Protein AF-0000000086640012 (afdb_homodimer)

Nearest PDB structures (foldseek):
  3dr2-assembly1_B  TM=8.904E-01  e=5.928E-16  Xanthomonas campestris pv. campestris
  3e5z-assembly2_B  TM=8.783E-01  e=3.142E-16  Deinococcus radiodurans
  7ris-assembly1_A  TM=7.610E-01  e=3.118E-12  Rhodopseudomonas palustris CGA009
  7riz-assembly1_A  TM=7.123E-01  e=1.694E-11  Rhodopseudomonas palustris CGA009
  8snb-assembly1_4A  TM=2.714E-01  e=2.629E-06  Strongylocentrotus purpuratus

Sequence (792 aa):
MLIFLFLILPTFGQALFQNLPPAFDSASGKWAFYSYQDADVAVLEGTFNRSAFDAPCEAEVSDEGLARANVFLNQTDFVAYDERFFEIIGPKAHVKHIQHLAYQTHEAPCYNPNTKELHFTEWGPPGGQEGVHAWQYLLNTKTNNLRNITTSPPTINAHGCVFYRDDLYVVTDGGPNETGSLVKVDPVTLKKTVLLNNYYQQPFMGFNDLDIDPEGNFWLTDSKSGAGRDITPFTPPTNPTVYMVNGTTMRPKAVHVTTGNANGVAVRSIDGKTVVYLPDTGVSKFKPVSLKDPYGDRGLFAYDAKKGGTLANRRLLNNPISYFYDGIRVSRNGWVFVGAGDGVDVIDPETGLALGSIRVGGGDNLAVSVAFGEHELWIVGRGGVWHVSGIRDRPPMLIFLFLILPTFGQALFQNLPPAFDSASGKWAFYSYQDADVAVLEGTFNRSAFDAPCEAEVSDEGLARANVFLNQTDFVAYDERFFEIIGPKAHVKHIQHLAYQTHEAPCYNPNTKELHFTEWGPPGGQEGVHAWQYLLNTKTNNLRNITTSPPTINAHGCVFYRDDLYVVTDGGPNETGSLVKVDPVTLKKTVLLNNYYQQPFMGFNDLDIDPEGNFWLTDSKSGAGRDITPFTPPTNPTVYMVNGTTMRPKAVHVTTGNANGVAVRSIDGKTVVYLPDTGVSKFKPVSLKDPYGDRGLFAYDAKKGGTLANRRLLNNPISYFYDGIRVSRNGWVFVGAGDGVDVIDPETGLALGSIRVGGGDNLAVSVAFGEHELWIVGRGGVWHVSGIRDRPP

Radius of gyration: 30.28 Å; Cα contacts (8 Å, |Δi|>4): 2273; chains: 2; bounding box: 88×111×65 Å

InterPro domains:
  IPR011042 Six-bladed beta-propeller, TolB-like [G3DSA:2.120.10.30] (78-393)
  IPR013658 SMP-30/Gluconolactonase/LRE-like region [PF08450] (154-376)
  IPR052988 Oryzine biosynthesis lactonohydrolase [PTHR47064] (73-389)

Structure (mmCIF, N/CA/C/O backbone):
data_AF-0000000086640012-model_v1
#
loop_
_entity.id
_entity.type
_entity.pdbx_description
1 polymer 'SMP-30/Gluconolactonase/LRE-like region domain-containing protein'
#
loop_
_atom_site.group_PDB
_atom_site.id
_atom_site.type_symbol
_atom_site.label_atom_id
_atom_site.label_alt_id
_atom_site.label_comp_id
_atom_site.label_asym_id
_atom_site.label_entity_id
_atom_site.label_seq_id
_atom_site.pdbx_PDB_ins_code
_atom_site.Cartn_x
_atom_site.Cartn_y
_atom_site.Cartn_z
_atom_site.occupancy
_atom_site.B_iso_or_equiv
_atom_site.auth_seq_id
_atom_site.auth_comp_id
_atom_site.auth_asym_id
_atom_site.auth_atom_id
_atom_site.pdbx_PDB_model_num
ATOM 1 N N . MET A 1 1 ? -24.391 -71.688 -28.656 1 32.12 1 MET A N 1
ATOM 2 C CA . MET A 1 1 ? -23.875 -70.438 -29.109 1 32.12 1 MET A CA 1
ATOM 3 C C . MET A 1 1 ? -24.562 -69.25 -28.359 1 32.12 1 MET A C 1
ATOM 5 O O . MET A 1 1 ? -25.641 -68.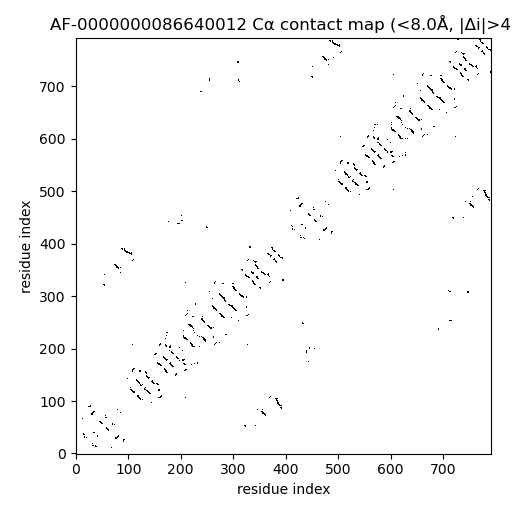812 -28.75 1 32.12 1 MET A O 1
ATOM 9 N N . LEU A 1 2 ? -24.469 -69.25 -27.016 1 37.25 2 LEU A N 1
ATOM 10 C CA . LEU A 1 2 ? -25.109 -68.312 -26.078 1 37.25 2 LEU A CA 1
ATOM 11 C C . LEU A 1 2 ? -24.562 -66.938 -26.25 1 37.25 2 LEU A C 1
ATOM 13 O O . LEU A 1 2 ? -23.375 -66.688 -26.031 1 37.25 2 LEU A O 1
ATOM 17 N N . ILE A 1 3 ? -25.203 -66.062 -27.109 1 38.22 3 ILE A N 1
ATOM 18 C CA . ILE A 1 3 ? -24.906 -64.688 -27.359 1 38.22 3 ILE A CA 1
ATOM 19 C C . ILE A 1 3 ? -25.062 -63.875 -26.062 1 38.22 3 ILE A C 1
ATOM 21 O O . ILE A 1 3 ? -26.156 -63.781 -25.5 1 38.22 3 ILE A O 1
ATOM 25 N N . PHE A 1 4 ? -24.031 -63.781 -25.234 1 34.56 4 PHE A N 1
ATOM 26 C CA . PHE A 1 4 ? -24.016 -62.844 -24.109 1 34.56 4 PHE A CA 1
ATOM 27 C C . PHE A 1 4 ? -24.25 -61.406 -24.578 1 34.56 4 PHE A C 1
ATOM 29 O O . PHE A 1 4 ? -23.453 -60.875 -25.359 1 34.56 4 PHE A O 1
ATOM 36 N N . LEU A 1 5 ? -25.5 -60.938 -24.609 1 33.34 5 LEU A N 1
ATOM 37 C CA . LEU A 1 5 ? -25.859 -59.531 -24.812 1 33.34 5 LEU A CA 1
ATOM 38 C C . LEU A 1 5 ? -25.172 -58.656 -23.781 1 33.34 5 LEU A C 1
ATOM 40 O O . LEU A 1 5 ? -25.406 -58.781 -22.578 1 33.34 5 LEU A O 1
ATOM 44 N N . PHE A 1 6 ? -23.953 -58.156 -24.094 1 31.84 6 PHE A N 1
ATOM 45 C CA . PHE A 1 6 ? -23.359 -57.062 -23.312 1 31.84 6 PHE A CA 1
ATOM 46 C C . PHE A 1 6 ? -24.344 -55.906 -23.172 1 31.84 6 PHE A C 1
ATOM 48 O O . PHE A 1 6 ? -24.75 -55.281 -24.156 1 31.84 6 PHE A O 1
ATOM 55 N N . LEU A 1 7 ? -25.25 -56.031 -22.219 1 31.41 7 LEU A N 1
ATOM 56 C CA . LEU A 1 7 ? -26.031 -54.844 -21.859 1 31.41 7 LEU A CA 1
ATOM 57 C C . LEU A 1 7 ? -25.125 -53.625 -21.672 1 31.41 7 LEU A C 1
ATOM 59 O O . LEU A 1 7 ? -24.219 -53.656 -20.828 1 31.41 7 LEU A O 1
ATOM 63 N N . ILE A 1 8 ? -24.891 -52.906 -22.734 1 33 8 ILE A N 1
ATOM 64 C CA . ILE A 1 8 ? -24.344 -51.562 -22.531 1 33 8 ILE A CA 1
ATOM 65 C C . ILE A 1 8 ? -25.094 -50.844 -21.406 1 33 8 ILE A C 1
ATOM 67 O O . ILE A 1 8 ? -26.281 -50.562 -21.531 1 33 8 ILE A O 1
ATOM 71 N N . LEU A 1 9 ? -24.859 -51.219 -20.141 1 34.34 9 LEU A N 1
ATOM 72 C CA . LEU A 1 9 ? -25.359 -50.375 -19.078 1 34.34 9 LEU A CA 1
ATOM 73 C C . LEU A 1 9 ? -25.234 -48.906 -19.453 1 34.34 9 LEU A C 1
ATOM 75 O O . LEU A 1 9 ? -24.188 -48.469 -19.938 1 34.34 9 LEU A O 1
ATOM 79 N N . PRO A 1 10 ? -26.359 -48.25 -19.688 1 37.59 10 PRO A N 1
ATOM 80 C CA . PRO A 1 10 ? -26.172 -46.812 -19.859 1 37.59 10 PRO A CA 1
ATOM 81 C C . PRO A 1 10 ? -25.172 -46.219 -18.859 1 37.59 10 PRO A C 1
ATOM 83 O O . PRO A 1 10 ? -25.141 -46.625 -17.703 1 37.59 10 PRO A O 1
ATOM 86 N N . THR A 1 11 ? -23.984 -45.906 -19.234 1 35.59 11 THR A N 1
ATOM 87 C CA . THR A 1 11 ? -23.062 -45.188 -18.359 1 35.59 11 THR A CA 1
ATOM 88 C C . THR A 1 11 ? -23.781 -44.125 -17.547 1 35.59 11 THR A C 1
ATOM 90 O O . THR A 1 11 ? -24.188 -43.094 -18.109 1 35.59 11 THR A O 1
ATOM 93 N N . PHE A 1 12 ? -24.656 -44.344 -16.641 1 38.41 12 PHE A N 1
ATOM 94 C CA . PHE A 1 12 ? -25.234 -43.469 -15.633 1 38.41 12 PHE A CA 1
ATOM 95 C C . PHE A 1 12 ? -24.25 -42.406 -15.219 1 38.41 12 PHE A C 1
ATOM 97 O O . PHE A 1 12 ? -24.531 -41.594 -14.328 1 38.41 12 PHE A O 1
ATOM 104 N N . GLY A 1 13 ? -22.938 -42.594 -15.203 1 43.5 13 GLY A N 1
ATOM 105 C CA . GLY A 1 13 ? -21.922 -41.719 -14.648 1 43.5 13 GLY A CA 1
ATOM 106 C C . GLY A 1 13 ? -21.938 -40.312 -15.25 1 43.5 13 GLY A C 1
ATOM 107 O O . GLY A 1 13 ? -21.078 -39.5 -14.945 1 43.5 13 GLY A O 1
ATOM 108 N N . GLN A 1 14 ? -22.578 -40.094 -16.375 1 50.75 14 GLN A N 1
ATOM 109 C CA . GLN A 1 14 ? -22.438 -39 -17.281 1 50.75 14 GLN A CA 1
ATOM 110 C C . GLN A 1 14 ? -23.141 -37.75 -16.75 1 50.75 14 GLN A C 1
ATOM 112 O O . GLN A 1 14 ? -23.047 -36.656 -17.344 1 50.75 14 GLN A O 1
ATOM 117 N N . ALA A 1 15 ? -23.766 -37.781 -15.531 1 65.75 15 ALA A N 1
ATOM 118 C CA . ALA A 1 15 ? -24.781 -36.75 -15.281 1 65.75 15 ALA A CA 1
ATOM 119 C C . ALA A 1 15 ? -24.156 -35.469 -14.734 1 65.75 15 ALA A C 1
ATOM 121 O O . ALA A 1 15 ? -24.797 -34.438 -14.727 1 65.75 15 ALA A O 1
ATOM 122 N N . LEU A 1 16 ? -22.938 -35.438 -14.43 1 86.44 16 LEU A N 1
ATOM 123 C CA . LEU A 1 16 ? -22.438 -34.188 -13.859 1 86.44 16 LEU A CA 1
ATOM 124 C C . LEU A 1 16 ? -21.562 -33.469 -14.867 1 86.44 16 LEU A C 1
ATOM 126 O O . LEU A 1 16 ? -21.047 -32.375 -14.57 1 86.44 16 LEU A O 1
ATOM 130 N N . PHE A 1 17 ? -21.438 -34.125 -16.047 1 93.25 17 PHE A N 1
ATOM 131 C CA . PHE A 1 17 ? -20.547 -33.5 -17.016 1 93.25 17 PHE A CA 1
ATOM 132 C C . PHE A 1 17 ? -21.25 -33.312 -18.359 1 93.25 17 PHE A C 1
ATOM 134 O O . PHE A 1 17 ? -21.984 -34.219 -18.812 1 93.25 17 PHE A O 1
ATOM 141 N N . GLN A 1 18 ? -20.984 -32.219 -18.922 1 92.94 18 GLN A N 1
ATOM 142 C CA . GLN A 1 18 ? -21.453 -31.984 -20.281 1 92.94 18 GLN A CA 1
ATOM 143 C C . GLN A 1 18 ? -20.547 -32.656 -21.312 1 92.94 18 GLN A C 1
ATOM 145 O O . GLN A 1 18 ? -19.406 -33 -21 1 92.94 18 GLN A O 1
ATOM 150 N N . ASN A 1 19 ? -21.156 -32.875 -22.484 1 93.12 19 ASN A N 1
ATOM 151 C CA . ASN A 1 19 ? -20.344 -33.438 -23.562 1 93.12 19 ASN A CA 1
ATOM 152 C C . ASN A 1 19 ? -19.234 -32.469 -23.969 1 93.12 19 ASN A C 1
ATOM 154 O O . ASN A 1 19 ? -19.438 -31.25 -23.984 1 93.12 19 ASN A O 1
ATOM 158 N N . LEU A 1 20 ? -18.109 -33.094 -24.281 1 95.69 20 LEU A N 1
ATOM 159 C CA . LEU A 1 20 ? -17.031 -32.281 -24.812 1 95.69 20 LEU A CA 1
ATOM 160 C C . LEU A 1 20 ? -17.297 -31.875 -26.25 1 95.69 20 LEU A C 1
ATOM 162 O O . LEU A 1 20 ? -18.016 -32.562 -26.969 1 95.69 20 LEU A O 1
ATOM 166 N N . PRO A 1 21 ? -16.734 -30.75 -26.672 1 95.19 21 PRO A N 1
ATOM 167 C CA . PRO A 1 21 ? -16.812 -30.469 -28.109 1 95.19 21 PRO A CA 1
ATOM 168 C C . PRO A 1 21 ? -16.172 -31.547 -28.969 1 95.19 21 PRO A C 1
ATOM 170 O O . PRO A 1 21 ? -15.219 -32.219 -28.531 1 95.19 21 PRO A O 1
ATOM 173 N N . PRO A 1 22 ? -16.641 -31.703 -30.188 1 94.38 22 PRO A N 1
ATOM 174 C CA . PRO A 1 22 ? -16.172 -32.812 -31.047 1 94.38 22 PRO A CA 1
ATOM 175 C C . PRO A 1 22 ? -14.656 -32.812 -31.219 1 94.38 22 PRO A C 1
ATOM 177 O O . PRO A 1 22 ? -14.047 -33.875 -31.266 1 94.38 22 PRO A O 1
ATOM 180 N N . ALA A 1 23 ? -14.039 -31.672 -31.297 1 93 23 ALA A N 1
ATOM 181 C CA . ALA A 1 23 ? -12.602 -31.562 -31.5 1 93 23 ALA A CA 1
ATOM 182 C C . ALA A 1 23 ? -11.828 -32.219 -30.359 1 93 23 ALA A C 1
ATOM 184 O O . ALA A 1 23 ? -10.625 -32.438 -30.469 1 93 23 ALA A O 1
ATOM 185 N N . PHE A 1 24 ? -12.484 -32.5 -29.297 1 94.88 24 PHE A N 1
ATOM 186 C CA . PHE A 1 24 ? -11.828 -33.031 -28.109 1 94.88 24 PHE A CA 1
ATOM 187 C C . PHE A 1 24 ? -12.078 -34.531 -27.953 1 94.88 24 PHE A C 1
ATOM 189 O O . PHE A 1 24 ? -11.734 -35.125 -26.938 1 94.88 24 PHE A O 1
ATOM 196 N N . ASP A 1 25 ? -12.703 -35.125 -28.938 1 89.19 25 ASP A N 1
ATOM 197 C CA . ASP A 1 25 ? -12.938 -36.594 -28.922 1 89.19 25 ASP A CA 1
ATOM 198 C C . ASP A 1 25 ? -11.617 -37.344 -28.859 1 89.19 25 ASP A C 1
ATOM 200 O O . ASP A 1 25 ? -11.531 -38.406 -28.219 1 89.19 25 ASP A O 1
ATOM 204 N N . SER A 1 26 ? -10.602 -36.844 -29.469 1 90.19 26 SER A N 1
ATOM 205 C CA . SER A 1 26 ? -9.289 -37.469 -29.484 1 90.19 26 SER A CA 1
ATOM 206 C C . SER A 1 26 ? -8.266 -36.625 -28.734 1 90.19 26 SER A C 1
ATOM 208 O O . SER A 1 26 ? -7.09 -36.594 -29.125 1 90.19 26 SER A O 1
ATOM 210 N N . ALA A 1 27 ? -8.789 -35.938 -27.766 1 89.44 27 ALA A N 1
ATOM 211 C CA . ALA A 1 27 ? -7.898 -35.062 -27.031 1 89.44 27 ALA A CA 1
ATOM 212 C C . ALA A 1 27 ? -6.77 -35.844 -26.359 1 89.44 27 ALA A C 1
ATOM 214 O O . ALA A 1 27 ? -6.961 -36.969 -25.953 1 89.44 27 ALA A O 1
ATOM 215 N N . SER A 1 28 ? -5.562 -35.188 -26.281 1 88.69 28 SER A N 1
ATOM 216 C CA . SER A 1 28 ? -4.375 -35.781 -25.688 1 88.69 28 SER A CA 1
ATOM 217 C C . SER A 1 28 ? -4.516 -35.906 -24.172 1 88.69 28 SER A C 1
ATOM 219 O O . SER A 1 28 ? -4.016 -36.875 -23.578 1 88.69 28 SER A O 1
ATOM 221 N N . GLY A 1 29 ? -5.172 -34.969 -23.562 1 92.94 29 GLY A N 1
ATOM 222 C CA . GLY A 1 29 ? -5.402 -35 -22.125 1 92.94 29 GLY A CA 1
ATOM 223 C C . GLY A 1 29 ? -6.797 -35.469 -21.75 1 92.94 29 GLY A C 1
ATOM 224 O O . GLY A 1 29 ? -7.672 -35.594 -22.625 1 92.94 29 GLY A O 1
ATOM 225 N N . LYS A 1 30 ? -6.977 -35.812 -20.469 1 95.31 30 LYS A N 1
ATOM 226 C CA . LYS A 1 30 ? -8.289 -36.188 -19.938 1 95.31 30 LYS A CA 1
ATOM 227 C C . LYS A 1 30 ? -9.07 -34.938 -19.5 1 95.31 30 LYS A C 1
ATOM 229 O O . LYS A 1 30 ? -8.586 -34.156 -18.688 1 95.31 30 LYS A O 1
ATOM 234 N N . TRP A 1 31 ? -10.273 -34.781 -20.047 1 97.12 31 TRP A N 1
ATOM 235 C CA . TRP A 1 31 ? -11.039 -33.562 -19.859 1 97.12 31 TRP A CA 1
ATOM 236 C C . TRP A 1 31 ? -12.352 -33.844 -19.141 1 97.12 31 TRP A C 1
ATOM 238 O O . TRP A 1 31 ? -12.945 -34.906 -19.297 1 97.12 31 TRP A O 1
ATOM 248 N N . ALA A 1 32 ? -12.789 -32.938 -18.344 1 96.44 32 ALA A N 1
ATOM 249 C CA . ALA A 1 32 ? -14.164 -32.875 -17.859 1 96.44 32 ALA A CA 1
ATOM 250 C C . ALA A 1 32 ? -14.773 -31.5 -18.156 1 96.44 32 ALA A C 1
ATOM 252 O O . ALA A 1 32 ? -14.094 -30.469 -18.047 1 96.44 32 ALA A O 1
ATOM 253 N N . PHE A 1 33 ? -15.961 -31.469 -18.641 1 97.44 33 PHE A N 1
ATOM 254 C CA . PHE A 1 33 ? -16.734 -30.234 -18.75 1 97.44 33 PHE A CA 1
ATOM 255 C C . PHE A 1 33 ? -17.766 -30.141 -17.625 1 97.44 33 PHE A C 1
ATOM 257 O O . PHE A 1 33 ? -18.859 -30.719 -17.719 1 97.44 33 PHE A O 1
ATOM 264 N N . TYR A 1 34 ? -17.375 -29.438 -16.547 1 96.5 34 TYR A N 1
ATOM 265 C CA . TYR A 1 34 ? -18.125 -29.297 -15.305 1 96.5 34 TYR A CA 1
ATOM 266 C C . TYR A 1 34 ? -18.844 -27.953 -15.258 1 96.5 34 TYR A C 1
ATOM 268 O O . TYR A 1 34 ? -18.359 -27 -14.656 1 96.5 34 TYR A O 1
ATOM 276 N N . SER A 1 35 ? -20.047 -27.891 -15.82 1 94.38 35 SER A N 1
ATOM 277 C CA . SER A 1 35 ? -20.766 -26.641 -16.031 1 94.38 35 SER A CA 1
ATOM 278 C C . SER A 1 35 ? -22.094 -26.625 -15.273 1 94.38 35 SER A C 1
ATOM 280 O O . SER A 1 35 ? -22.797 -27.641 -15.219 1 94.38 35 SER A O 1
ATOM 282 N N . TYR A 1 36 ? -22.406 -25.5 -14.734 1 93.44 36 TYR A N 1
ATOM 283 C CA . TYR A 1 36 ? -23.656 -25.312 -14.008 1 93.44 36 TYR A CA 1
ATOM 284 C C . TYR A 1 36 ? -24.844 -25.266 -14.969 1 93.44 36 TYR A C 1
ATOM 286 O O . TYR A 1 36 ? -26 -25.219 -14.531 1 93.44 36 TYR A O 1
ATOM 294 N N . GLN A 1 37 ? -24.609 -25.266 -16.234 1 91.06 37 GLN A N 1
ATOM 295 C CA . GLN A 1 37 ? -25.688 -25.453 -17.188 1 91.06 37 GLN A CA 1
ATOM 296 C C . GLN A 1 37 ? -26.359 -26.797 -17 1 91.06 37 GLN A C 1
ATOM 298 O O . GLN A 1 37 ? -27.516 -26.984 -17.406 1 91.06 37 GLN A O 1
ATOM 303 N N . ASP A 1 38 ? -25.594 -27.688 -16.516 1 89.81 38 ASP A N 1
ATOM 304 C CA . ASP A 1 38 ? -26.172 -28.969 -16.125 1 89.81 38 ASP A CA 1
ATOM 305 C C . ASP A 1 38 ? -26.922 -28.859 -14.812 1 89.81 38 ASP A C 1
ATOM 307 O O . ASP A 1 38 ? -26.344 -28.531 -13.781 1 89.81 38 ASP A O 1
ATOM 311 N N . ALA A 1 39 ? -28.125 -29.203 -14.812 1 90.75 39 ALA A N 1
ATOM 312 C CA . ALA A 1 39 ? -28.984 -29.062 -13.633 1 90.75 39 ALA A CA 1
ATOM 313 C C . ALA A 1 39 ? -28.469 -29.891 -12.477 1 90.75 39 ALA A C 1
ATOM 315 O O . ALA A 1 39 ? -28.609 -29.516 -11.312 1 90.75 39 ALA A O 1
ATOM 316 N N . ASP A 1 40 ? -27.828 -31.016 -12.812 1 90.5 40 ASP A N 1
ATOM 317 C CA . ASP A 1 40 ? -27.312 -31.891 -11.766 1 90.5 40 ASP A CA 1
ATOM 318 C C . ASP A 1 40 ? -26.125 -31.266 -11.055 1 90.5 40 ASP A C 1
ATOM 320 O O . ASP A 1 40 ? -25.75 -31.703 -9.969 1 90.5 40 ASP A O 1
ATOM 324 N N . VAL A 1 41 ? -25.438 -30.391 -11.758 1 92.19 41 VAL A N 1
ATOM 325 C CA . VAL A 1 41 ? -24.359 -29.641 -11.117 1 92.19 41 VAL A CA 1
ATOM 326 C C . VAL A 1 41 ? -24.953 -28.547 -10.227 1 92.19 41 VAL A C 1
ATOM 328 O O . VAL A 1 41 ? -24.453 -28.281 -9.133 1 92.19 41 VAL A O 1
ATOM 331 N N . ALA A 1 42 ? -26.078 -27.969 -10.625 1 93.12 42 ALA A N 1
ATOM 332 C CA . ALA A 1 42 ? -26.719 -26.859 -9.906 1 93.12 42 ALA A CA 1
ATOM 333 C C . ALA A 1 42 ? -27.422 -27.359 -8.641 1 93.12 42 ALA A C 1
ATOM 335 O O . ALA A 1 42 ? -27.516 -26.641 -7.652 1 93.12 42 ALA A O 1
ATOM 336 N N . VAL A 1 43 ? -27.969 -28.516 -8.695 1 94.75 43 VAL A N 1
ATOM 337 C CA . VAL A 1 43 ? -28.688 -29.094 -7.555 1 94.75 43 VAL A CA 1
ATOM 338 C C . VAL A 1 43 ? -28.141 -30.484 -7.246 1 94.75 43 VAL A C 1
ATOM 340 O O . VAL A 1 43 ? -28.391 -31.438 -7.984 1 94.75 43 VAL A O 1
ATOM 343 N N . LEU A 1 44 ? -27.5 -30.609 -6.125 1 93.75 44 LEU A N 1
ATOM 344 C CA . LEU A 1 44 ? -26.906 -31.875 -5.703 1 93.75 44 LEU A CA 1
ATOM 345 C C . LEU A 1 44 ? -27.891 -32.688 -4.855 1 93.75 44 LEU A C 1
ATOM 347 O O . LEU A 1 44 ? -28.625 -32.094 -4.051 1 93.75 44 LEU A O 1
ATOM 351 N N . GLU A 1 45 ? -27.828 -33.875 -5.02 1 93.62 45 GLU A N 1
ATOM 352 C CA . GLU A 1 45 ? -28.656 -34.781 -4.215 1 93.62 45 GLU A CA 1
ATOM 353 C C . GLU A 1 45 ? -27.922 -35.219 -2.959 1 93.62 45 GLU A C 1
ATOM 355 O O . GLU A 1 45 ? -26.688 -35.312 -2.957 1 93.62 45 GLU A O 1
ATOM 360 N N . GLY A 1 46 ? -28.703 -35.469 -1.911 1 96.25 46 GLY A N 1
ATOM 361 C CA . GLY A 1 46 ? -28.125 -36.031 -0.685 1 96.25 46 GLY A CA 1
ATOM 362 C C . GLY A 1 46 ? -27.391 -34.969 0.138 1 96.25 46 GLY A C 1
ATOM 363 O O . GLY A 1 46 ? -27.688 -33.781 0.047 1 96.25 46 GLY A O 1
ATOM 364 N N . THR A 1 47 ? -26.547 -35.5 1.071 1 97.5 47 THR A N 1
ATOM 365 C CA . THR A 1 47 ? -25.75 -34.594 1.896 1 97.5 47 THR A CA 1
ATOM 366 C C . THR A 1 47 ? -24.391 -34.344 1.265 1 97.5 47 THR A C 1
ATOM 368 O O . THR A 1 47 ? -23.859 -35.219 0.571 1 97.5 47 THR A O 1
ATOM 371 N N . PHE A 1 48 ? -23.891 -33.25 1.417 1 97.19 48 PHE A N 1
ATOM 372 C CA . PHE A 1 48 ? -22.562 -32.875 0.926 1 97.19 48 PHE A CA 1
ATOM 373 C C . PHE A 1 48 ? -21.922 -31.844 1.827 1 97.19 48 PHE A C 1
ATOM 375 O O . PHE A 1 48 ? -22.609 -31.109 2.527 1 97.19 48 PHE A O 1
ATOM 382 N N . ASN A 1 49 ? -20.547 -31.875 1.854 1 97.44 49 ASN A N 1
ATOM 383 C CA . ASN A 1 49 ? -19.734 -30.922 2.584 1 97.44 49 ASN A CA 1
ATOM 384 C C . ASN A 1 49 ? -18.328 -30.812 1.979 1 97.44 49 ASN A C 1
ATOM 386 O O . ASN A 1 49 ? -17.812 -31.781 1.434 1 97.44 49 ASN A O 1
ATOM 390 N N . ARG A 1 50 ? -17.828 -29.562 1.959 1 95.12 50 ARG A N 1
ATOM 391 C CA . ARG A 1 50 ? -16.484 -29.297 1.464 1 95.12 50 ARG A CA 1
ATOM 392 C C . ARG A 1 50 ? -15.906 -28.047 2.092 1 95.12 50 ARG A C 1
ATOM 394 O O . ARG A 1 50 ? -16.609 -27.047 2.268 1 95.12 50 ARG A O 1
ATOM 401 N N . SER A 1 51 ? -14.656 -28.141 2.406 1 93.69 51 SER A N 1
ATOM 402 C CA . SER A 1 51 ? -13.961 -26.938 2.855 1 93.69 51 SER A CA 1
ATOM 403 C C . SER A 1 51 ? -13.617 -26.016 1.684 1 93.69 51 SER A C 1
ATOM 405 O O . SER A 1 51 ? -13.461 -26.484 0.553 1 93.69 51 SER A O 1
ATOM 407 N N . ALA A 1 52 ? -13.43 -24.719 1.988 1 93.88 52 ALA A N 1
ATOM 408 C CA . ALA A 1 52 ? -13.031 -23.75 0.962 1 93.88 52 ALA A CA 1
ATOM 409 C C . ALA A 1 52 ? -11.648 -24.078 0.412 1 93.88 52 ALA A C 1
ATOM 411 O O . ALA A 1 52 ? -11.273 -23.609 -0.66 1 93.88 52 ALA A O 1
ATOM 412 N N . PHE A 1 53 ? -10.93 -24.906 1.122 1 93.94 53 PHE A N 1
ATOM 413 C CA . PHE A 1 53 ? -9.547 -25.188 0.746 1 93.94 53 PHE A CA 1
ATOM 414 C C . PHE A 1 53 ? -9.461 -26.453 -0.103 1 93.94 53 PHE A C 1
ATOM 416 O O . PHE A 1 53 ? -8.453 -26.688 -0.773 1 93.94 53 PHE A O 1
ATOM 423 N N . ASP A 1 54 ? -10.508 -27.188 -0.039 1 93.25 54 ASP A N 1
ATOM 424 C CA . ASP A 1 54 ? -10.492 -28.469 -0.734 1 93.25 54 ASP A CA 1
ATOM 425 C C . ASP A 1 54 ? -10.984 -28.312 -2.172 1 93.25 54 ASP A C 1
ATOM 427 O O . ASP A 1 54 ? -11.914 -27.547 -2.439 1 93.25 54 ASP A O 1
ATOM 431 N N . ALA A 1 55 ? -10.367 -29.141 -3.02 1 93.62 55 ALA A N 1
ATOM 432 C CA . ALA A 1 55 ? -10.875 -29.203 -4.387 1 93.62 55 ALA A CA 1
ATOM 433 C C . ALA A 1 55 ? -12.281 -29.797 -4.426 1 93.62 55 ALA A C 1
ATOM 435 O O . ALA A 1 55 ? -12.664 -30.562 -3.537 1 93.62 55 ALA A O 1
ATOM 436 N N . PRO A 1 56 ? -13.039 -29.5 -5.504 1 91.56 56 PRO A N 1
ATOM 437 C CA . PRO A 1 56 ? -14.398 -30.047 -5.605 1 91.56 56 PRO A CA 1
ATOM 438 C C . PRO A 1 56 ? -14.422 -31.562 -5.539 1 91.56 56 PRO A C 1
ATOM 440 O O . PRO A 1 56 ? -15.32 -32.156 -4.926 1 91.56 56 PRO A O 1
ATOM 443 N N . CYS A 1 57 ? -13.477 -32.156 -6.07 1 92.81 57 CYS A N 1
ATOM 444 C CA . CYS A 1 57 ? -13.477 -33.625 -6.129 1 92.81 57 CYS A CA 1
ATOM 445 C C . CYS A 1 57 ? -13.258 -34.219 -4.746 1 92.81 57 CYS A C 1
ATOM 447 O O . CYS A 1 57 ? -13.445 -35.406 -4.547 1 92.81 57 CYS A O 1
ATOM 449 N N . GLU A 1 58 ? -12.859 -33.406 -3.811 1 93.81 58 GLU A N 1
ATOM 450 C CA . GLU A 1 58 ? -12.578 -33.875 -2.463 1 93.81 58 GLU A CA 1
ATOM 451 C C . GLU A 1 58 ? -13.797 -33.75 -1.56 1 93.81 58 GLU A C 1
ATOM 453 O O . GLU A 1 58 ? -13.742 -34.062 -0.372 1 93.81 58 GLU A O 1
ATOM 458 N N . ALA A 1 59 ? -14.914 -33.375 -2.07 1 95.25 59 ALA A N 1
ATOM 459 C CA . ALA A 1 59 ? -16.125 -33.188 -1.283 1 95.25 59 ALA A CA 1
ATOM 460 C C . ALA A 1 59 ? -16.625 -34.5 -0.696 1 95.25 59 ALA A C 1
ATOM 462 O O . ALA A 1 59 ? -16.547 -35.562 -1.353 1 95.25 59 ALA A O 1
ATOM 463 N N . GLU A 1 60 ? -17.078 -34.375 0.563 1 97.12 60 GLU A N 1
ATOM 464 C CA . GLU A 1 60 ? -17.844 -35.469 1.139 1 97.12 60 GLU A CA 1
ATOM 465 C C . GLU A 1 60 ? -19.281 -35.469 0.631 1 97.12 60 GLU A C 1
ATOM 467 O O . GLU A 1 60 ? -20 -34.469 0.777 1 97.12 60 GLU A O 1
ATOM 472 N N . VAL A 1 61 ? -19.609 -36.625 0.065 1 96.69 61 VAL A N 1
ATOM 473 C CA . VAL A 1 61 ? -20.938 -36.688 -0.54 1 96.69 61 VAL A CA 1
ATOM 474 C C . VAL A 1 61 ? -21.609 -38 -0.233 1 96.69 61 VAL A C 1
ATOM 476 O O . VAL A 1 61 ? -20.938 -39.031 -0.123 1 96.69 61 VAL A O 1
ATOM 479 N N . SER A 1 62 ? -22.984 -38.031 -0.105 1 97.56 62 SER A N 1
ATOM 480 C CA . SER A 1 62 ? -23.719 -39.25 0.158 1 97.56 62 SER A CA 1
ATOM 481 C C . SER A 1 62 ? -24.234 -39.875 -1.135 1 97.56 62 SER A C 1
ATOM 483 O O . SER A 1 62 ? -24.5 -41.062 -1.188 1 97.56 62 SER A O 1
ATOM 485 N N . ASP A 1 63 ? -24.422 -39.062 -2.107 1 95.81 63 ASP A N 1
ATOM 486 C CA . ASP A 1 63 ? -24.922 -39.531 -3.387 1 95.81 63 ASP A CA 1
ATOM 487 C C . ASP A 1 63 ? -23.859 -40.312 -4.137 1 95.81 63 ASP A C 1
ATOM 489 O O . ASP A 1 63 ? -22.766 -39.812 -4.418 1 95.81 63 ASP A O 1
ATOM 493 N N . GLU A 1 64 ? -24.109 -41.531 -4.598 1 95.44 64 GLU A N 1
ATOM 494 C CA . GLU A 1 64 ? -23.141 -42.406 -5.215 1 95.44 64 GLU A CA 1
ATOM 495 C C . GLU A 1 64 ? -22.719 -41.938 -6.598 1 95.44 64 GLU A C 1
ATOM 497 O O . GLU A 1 64 ? -21.578 -42.094 -7.012 1 95.44 64 GLU A O 1
ATOM 502 N N . GLY A 1 65 ? -23.656 -41.438 -7.289 1 93.88 65 GLY A N 1
ATOM 503 C CA . GLY A 1 65 ? -23.328 -40.875 -8.586 1 93.88 65 GLY A CA 1
ATOM 504 C C . GLY A 1 65 ? -22.344 -39.719 -8.5 1 93.88 65 GLY A C 1
ATOM 505 O O . GLY A 1 65 ? -21.391 -39.656 -9.273 1 93.88 65 GLY A O 1
ATOM 506 N N . LEU A 1 66 ? -22.609 -38.844 -7.559 1 94.62 66 LEU A N 1
ATOM 507 C CA . LEU A 1 66 ? -21.703 -37.719 -7.332 1 94.62 66 LEU A CA 1
ATOM 508 C C . LEU A 1 66 ? -20.328 -38.188 -6.875 1 94.62 66 LEU A C 1
ATOM 510 O O . LEU A 1 66 ? -19.312 -37.656 -7.305 1 94.62 66 LEU A O 1
ATOM 514 N N . ALA A 1 67 ? -20.297 -39.156 -6.082 1 96.19 67 ALA A N 1
ATOM 515 C CA . ALA A 1 67 ? -19.031 -39.719 -5.621 1 96.19 67 ALA A CA 1
ATOM 516 C C . ALA A 1 67 ? -18.219 -40.25 -6.793 1 96.19 67 ALA A C 1
ATOM 518 O O . ALA A 1 67 ? -17 -40 -6.863 1 96.19 67 ALA A O 1
ATOM 519 N N . ARG A 1 68 ? -18.844 -41 -7.656 1 95.38 68 ARG A N 1
ATOM 520 C CA . ARG A 1 68 ? -18.172 -41.531 -8.836 1 95.38 68 ARG A CA 1
ATOM 521 C C . ARG A 1 68 ? -17.672 -40.406 -9.742 1 95.38 68 ARG A C 1
ATOM 523 O O . ARG A 1 68 ? -16.578 -40.469 -10.289 1 95.38 68 ARG A O 1
ATOM 530 N N . ALA A 1 69 ? -18.484 -39.406 -9.883 1 94.75 69 ALA A N 1
ATOM 531 C CA . ALA A 1 69 ? -18.094 -38.25 -10.688 1 94.75 69 ALA A CA 1
ATOM 532 C C . ALA A 1 69 ? -16.859 -37.562 -10.109 1 94.75 69 ALA A C 1
ATOM 534 O O . ALA A 1 69 ? -15.984 -37.125 -10.852 1 94.75 69 ALA A O 1
ATOM 535 N N . ASN A 1 70 ? -16.828 -37.438 -8.836 1 95.06 70 ASN A N 1
ATOM 536 C CA . ASN A 1 70 ? -15.68 -36.844 -8.18 1 95.06 70 ASN A CA 1
ATOM 537 C C . ASN A 1 70 ? -14.398 -37.656 -8.391 1 95.06 70 ASN A C 1
ATOM 539 O O . ASN A 1 70 ? -13.32 -37.062 -8.539 1 95.06 70 ASN A O 1
ATOM 543 N N . VAL A 1 71 ? -14.539 -38.938 -8.398 1 94.44 71 VAL A N 1
ATOM 544 C CA . VAL A 1 71 ? -13.398 -39.781 -8.703 1 94.44 71 VAL A CA 1
ATOM 545 C C . VAL A 1 71 ? -12.891 -39.5 -10.109 1 94.44 71 VAL A C 1
ATOM 547 O O . VAL A 1 71 ? -11.68 -39.375 -10.328 1 94.44 71 VAL A O 1
ATOM 550 N N . PHE A 1 72 ? -13.828 -39.438 -11.016 1 94.12 72 PHE A N 1
ATOM 551 C CA . PHE A 1 72 ? -13.453 -39.125 -12.383 1 94.12 72 PHE A CA 1
ATOM 552 C C . PHE A 1 72 ? -12.773 -37.75 -12.453 1 94.12 72 PHE A C 1
ATOM 554 O O . PHE A 1 72 ? -11.734 -37.625 -13.094 1 94.12 72 PHE A O 1
ATOM 561 N N . LEU A 1 73 ? -13.336 -36.75 -11.789 1 93.94 73 LEU A N 1
ATOM 562 C CA . LEU A 1 73 ? -12.766 -35.406 -11.758 1 93.94 73 LEU A CA 1
ATOM 563 C C . LEU A 1 73 ? -11.32 -35.438 -11.273 1 93.94 73 LEU A C 1
ATOM 565 O O . LEU A 1 73 ? -10.469 -34.719 -11.812 1 93.94 73 LEU A O 1
ATOM 569 N N . ASN A 1 74 ? -11.062 -36.188 -10.336 1 93.5 74 ASN A N 1
ATOM 570 C CA . ASN A 1 74 ? -9.734 -36.25 -9.734 1 93.5 74 ASN A CA 1
ATOM 571 C C . ASN A 1 74 ? -8.727 -36.875 -10.695 1 93.5 74 ASN A C 1
ATOM 573 O O . ASN A 1 74 ? -7.523 -36.844 -10.453 1 93.5 74 ASN A O 1
ATOM 577 N N . GLN A 1 75 ? -9.195 -37.469 -11.75 1 93.38 75 GLN A N 1
ATOM 578 C CA . GLN A 1 75 ? -8.312 -38.125 -12.711 1 93.38 75 GLN A CA 1
ATOM 579 C C . GLN A 1 75 ? -8.102 -37.25 -13.945 1 93.38 75 GLN A C 1
ATOM 581 O O . GLN A 1 75 ? -7.328 -37.625 -14.836 1 93.38 75 GLN A O 1
ATOM 586 N N . THR A 1 76 ? -8.773 -36.188 -14 1 95.31 76 THR A N 1
ATOM 587 C CA . THR A 1 76 ? -8.711 -35.312 -15.188 1 95.31 76 THR A CA 1
ATOM 588 C C . THR A 1 76 ? -7.438 -34.5 -15.18 1 95.31 76 THR A C 1
ATOM 590 O O . THR A 1 76 ? -6.848 -34.25 -14.125 1 95.31 76 THR A O 1
ATOM 593 N N . ASP A 1 77 ? -7.004 -34.062 -16.375 1 97 77 ASP A N 1
ATOM 594 C CA . ASP A 1 77 ? -5.938 -33.062 -16.562 1 97 77 ASP A CA 1
ATOM 595 C C . ASP A 1 77 ? -6.496 -31.656 -16.641 1 97 77 ASP A C 1
ATOM 597 O O . ASP A 1 77 ? -5.824 -30.688 -16.266 1 97 77 ASP A O 1
ATOM 601 N N . PHE A 1 78 ? -7.672 -31.625 -17.219 1 97.75 78 PHE A N 1
ATOM 602 C CA . PHE A 1 78 ? -8.312 -30.328 -17.453 1 97.75 78 PHE A CA 1
ATOM 603 C C . PHE A 1 78 ? -9.773 -30.359 -17.047 1 97.75 78 PHE A C 1
ATOM 605 O O . PHE A 1 78 ? -10.5 -31.312 -17.359 1 97.75 78 PHE A O 1
ATOM 612 N N . VAL A 1 79 ? -10.203 -29.391 -16.312 1 97.19 79 VAL A N 1
ATOM 613 C CA . VAL A 1 79 ? -11.609 -29.203 -15.961 1 97.19 79 VAL A CA 1
ATOM 614 C C . VAL A 1 79 ? -12.109 -27.875 -16.531 1 97.19 79 VAL A C 1
ATOM 616 O O . VAL A 1 79 ? -11.656 -26.812 -16.125 1 97.19 79 VAL A O 1
ATOM 619 N N . ALA A 1 80 ? -13.047 -27.938 -17.469 1 98.06 80 ALA A N 1
ATOM 620 C CA . ALA A 1 80 ? -13.664 -26.75 -18.031 1 98.06 80 ALA A CA 1
ATOM 621 C C . ALA A 1 80 ? -14.922 -26.359 -17.25 1 98.06 80 ALA A C 1
ATOM 623 O O . ALA A 1 80 ? -15.789 -27.219 -17.016 1 98.06 80 ALA A O 1
ATOM 624 N N . TYR A 1 81 ? -15.016 -25.125 -16.844 1 97.69 81 TYR A N 1
ATOM 625 C CA . TYR A 1 81 ? -16.219 -24.594 -16.234 1 97.69 81 TYR A CA 1
ATOM 626 C C . TYR A 1 81 ? -17.031 -23.75 -17.219 1 97.69 81 TYR A C 1
ATOM 628 O O . TYR A 1 81 ? -18.219 -23.5 -17.016 1 97.69 81 TYR A O 1
ATOM 636 N N . ASP A 1 82 ? -16.375 -23.297 -18.203 1 97.06 82 ASP A N 1
ATOM 637 C CA . ASP A 1 82 ? -16.891 -22.469 -19.281 1 97.06 82 ASP A CA 1
ATOM 638 C C . ASP A 1 82 ? -16.375 -22.953 -20.641 1 97.06 82 ASP A C 1
ATOM 640 O O . ASP A 1 82 ? -15.219 -23.375 -20.766 1 97.06 82 ASP A O 1
ATOM 644 N N . GLU A 1 83 ? -17.141 -22.828 -21.719 1 96.12 83 GLU A N 1
ATOM 645 C CA . GLU A 1 83 ? -16.781 -23.344 -23.031 1 96.12 83 GLU A CA 1
ATOM 646 C C . GLU A 1 83 ? -15.547 -22.609 -23.578 1 96.12 83 GLU A C 1
ATOM 648 O O . GLU A 1 83 ? -14.789 -23.188 -24.359 1 96.12 83 GLU A O 1
ATOM 653 N N . ARG A 1 84 ? -15.375 -21.5 -23.234 1 96.94 84 ARG A N 1
ATOM 654 C CA . ARG A 1 84 ? -14.25 -20.703 -23.734 1 96.94 84 ARG A CA 1
ATOM 655 C C . ARG A 1 84 ? -12.922 -21.344 -23.344 1 96.94 84 ARG A C 1
ATOM 657 O O . ARG A 1 84 ? -11.906 -21.125 -24 1 96.94 84 ARG A O 1
ATOM 664 N N . PHE A 1 85 ? -12.883 -22.047 -22.266 1 98.12 85 PHE A N 1
ATOM 665 C CA . PHE A 1 85 ? -11.672 -22.719 -21.797 1 98.12 85 PHE A CA 1
ATOM 666 C C . PHE A 1 85 ? -11.133 -23.656 -22.875 1 98.12 85 PHE A C 1
ATOM 668 O O . PHE A 1 85 ? -9.914 -23.797 -23.016 1 98.12 85 PHE A O 1
ATOM 675 N N . PHE A 1 86 ? -11.992 -24.266 -23.672 1 97.5 86 PHE A N 1
ATOM 676 C CA . PHE A 1 86 ? -11.594 -25.188 -24.719 1 97.5 86 PHE A CA 1
ATOM 677 C C . PHE A 1 86 ? -10.766 -24.469 -25.781 1 97.5 86 PHE A C 1
ATOM 679 O O . PHE A 1 86 ? -9.805 -25.031 -26.312 1 97.5 86 PHE A O 1
ATOM 686 N N . GLU A 1 87 ? -11.07 -23.281 -26.047 1 95.31 87 GLU A N 1
ATOM 687 C CA . GLU A 1 87 ? -10.375 -22.516 -27.078 1 95.31 87 GLU A CA 1
ATOM 688 C C . GLU A 1 87 ? -9.023 -22.016 -26.578 1 95.31 87 GLU A C 1
ATOM 690 O O . GLU A 1 87 ? -8.078 -21.859 -27.359 1 95.31 87 GLU A O 1
ATOM 695 N N . ILE A 1 88 ? -8.891 -21.75 -25.312 1 97.12 88 ILE A N 1
ATOM 696 C CA . ILE A 1 88 ? -7.672 -21.219 -24.703 1 97.12 88 ILE A CA 1
ATOM 697 C C . ILE A 1 88 ? -6.617 -22.328 -24.625 1 97.12 88 ILE A C 1
ATOM 699 O O . ILE A 1 88 ? -5.445 -22.094 -24.938 1 97.12 88 ILE A O 1
ATOM 703 N N . ILE A 1 89 ? -7.004 -23.5 -24.25 1 97.5 89 ILE A N 1
ATOM 704 C CA . ILE A 1 89 ? -6.078 -24.594 -24.016 1 97.5 89 ILE A CA 1
ATOM 705 C C . ILE A 1 89 ? -5.906 -25.422 -25.281 1 97.5 89 ILE A C 1
ATOM 707 O O . ILE A 1 89 ? -4.785 -25.625 -25.75 1 97.5 89 ILE A O 1
ATOM 711 N N . GLY A 1 90 ? -7.035 -25.859 -25.906 1 96.31 90 GLY A N 1
ATOM 712 C CA . GLY A 1 90 ? -6.996 -26.641 -27.125 1 96.31 90 GLY A CA 1
ATOM 713 C C . GLY A 1 90 ? -6.863 -28.125 -26.891 1 96.31 90 GLY A C 1
ATOM 714 O O . GLY A 1 90 ? -6.402 -28.547 -25.828 1 96.31 90 GLY A O 1
ATOM 715 N N . PRO A 1 91 ? -7.289 -28.984 -27.859 1 96.06 91 PRO A N 1
ATOM 716 C CA . PRO A 1 91 ? -7.367 -30.438 -27.688 1 96.06 91 PRO A CA 1
ATOM 717 C C . PRO A 1 91 ? -5.996 -31.109 -27.703 1 96.06 91 PRO A C 1
ATOM 719 O O . PRO A 1 91 ? -5.875 -32.281 -27.312 1 96.06 91 PRO A O 1
ATOM 722 N N . LYS A 1 92 ? -4.984 -30.438 -28.125 1 96.06 92 LYS A N 1
ATOM 723 C CA . LYS A 1 92 ? -3.658 -31.031 -28.234 1 96.06 92 LYS A CA 1
ATOM 724 C C . LYS A 1 92 ? -2.904 -30.938 -26.906 1 96.06 92 LYS A C 1
ATOM 726 O O . LYS A 1 92 ? -1.824 -31.516 -26.766 1 96.06 92 LYS A O 1
ATOM 731 N N . ALA A 1 93 ? -3.439 -30.188 -26.016 1 97.19 93 ALA A N 1
ATOM 732 C CA . ALA A 1 93 ? -2.746 -29.938 -24.75 1 97.19 93 ALA A CA 1
ATOM 733 C C . ALA A 1 93 ? -2.598 -31.219 -23.938 1 97.19 93 ALA A C 1
ATOM 735 O O . ALA A 1 93 ? -3.51 -32.031 -23.906 1 97.19 93 ALA A O 1
ATOM 736 N N . HIS A 1 94 ? -1.484 -31.344 -23.312 1 95.62 94 HIS A N 1
ATOM 737 C CA . HIS A 1 94 ? -1.144 -32.5 -22.484 1 95.62 94 HIS A CA 1
ATOM 738 C C . HIS A 1 94 ? -0.357 -32.062 -21.25 1 95.62 94 HIS A C 1
ATOM 740 O O . HIS A 1 94 ? 0.559 -31.234 -21.344 1 95.62 94 HIS A O 1
ATOM 746 N N . VAL A 1 95 ? -0.772 -32.625 -20.078 1 97.56 95 VAL A N 1
ATOM 747 C CA . VAL A 1 95 ? -0.063 -32.344 -18.828 1 97.56 95 VAL A CA 1
ATOM 748 C C . VAL A 1 95 ? 0.854 -33.531 -18.484 1 97.56 95 VAL A C 1
ATOM 750 O O . VAL A 1 95 ? 0.41 -34.656 -18.438 1 97.56 95 VAL A O 1
ATOM 753 N N . LYS A 1 96 ? 2.068 -33.25 -18.25 1 97.06 96 LYS A N 1
ATOM 754 C CA . LYS A 1 96 ? 3.016 -34.25 -17.812 1 97.06 96 LYS A CA 1
ATOM 755 C C . LYS A 1 96 ? 3.77 -33.812 -16.562 1 97.06 96 LYS A C 1
ATOM 757 O O . LYS A 1 96 ? 4.305 -32.719 -16.516 1 97.06 96 LYS A O 1
ATOM 762 N N . HIS A 1 97 ? 3.74 -34.625 -15.531 1 96.75 97 HIS A N 1
ATOM 763 C CA . HIS A 1 97 ? 4.609 -34.438 -14.375 1 96.75 97 HIS A CA 1
ATOM 764 C C . HIS A 1 97 ? 6.043 -34.875 -14.688 1 96.75 97 HIS A C 1
ATOM 766 O O . HIS A 1 97 ? 6.359 -36.062 -14.68 1 96.75 97 HIS A O 1
ATOM 772 N N . ILE A 1 98 ? 6.973 -33.938 -14.867 1 97.38 98 ILE A N 1
ATOM 773 C CA . ILE A 1 98 ? 8.227 -34.281 -15.523 1 97.38 98 ILE A CA 1
ATOM 774 C C . ILE A 1 98 ? 9.359 -34.312 -14.5 1 97.38 98 ILE A C 1
ATOM 776 O O . ILE A 1 98 ? 10.391 -34.969 -14.727 1 97.38 98 ILE A O 1
ATOM 780 N N . GLN A 1 99 ? 9.273 -33.562 -13.492 1 97.06 99 GLN A N 1
ATOM 781 C CA . GLN A 1 99 ? 10.211 -33.656 -12.367 1 97.06 99 GLN A CA 1
ATOM 782 C C . GLN A 1 99 ? 9.477 -33.969 -11.07 1 97.06 99 GLN A C 1
ATOM 784 O O . GLN A 1 99 ? 8.641 -33.188 -10.617 1 97.06 99 GLN A O 1
ATOM 789 N N . HIS A 1 100 ? 9.75 -35.125 -10.469 1 95.25 100 HIS A N 1
ATOM 790 C CA . HIS A 1 100 ? 9.242 -35.5 -9.156 1 95.25 100 HIS A CA 1
ATOM 791 C C . HIS A 1 100 ? 10.25 -35.188 -8.055 1 95.25 100 HIS A C 1
ATOM 793 O O . HIS A 1 100 ? 11.281 -35.844 -7.938 1 95.25 100 HIS A O 1
ATOM 799 N N . LEU A 1 101 ? 9.961 -34.125 -7.285 1 92.94 101 LEU A N 1
ATOM 800 C CA . LEU A 1 101 ? 10.875 -33.625 -6.254 1 92.94 101 LEU A CA 1
ATOM 801 C C . LEU A 1 101 ? 10.234 -33.75 -4.871 1 92.94 101 LEU A C 1
ATOM 803 O O . LEU A 1 101 ? 9.078 -34.156 -4.746 1 92.94 101 LEU A O 1
ATOM 807 N N . ALA A 1 102 ? 11.07 -33.5 -3.805 1 82.25 102 ALA A N 1
ATOM 808 C CA . ALA A 1 102 ? 10.562 -33.5 -2.436 1 82.25 102 ALA A CA 1
ATOM 809 C C . ALA A 1 102 ? 9.328 -32.625 -2.303 1 82.25 102 ALA A C 1
ATOM 811 O O . ALA A 1 102 ? 9.242 -31.562 -2.943 1 82.25 102 ALA A O 1
ATOM 812 N N . TYR A 1 103 ? 8.43 -33.094 -1.519 1 76.94 103 TYR A N 1
ATOM 813 C CA . TYR A 1 103 ? 7.168 -32.375 -1.355 1 76.94 103 TYR A CA 1
ATOM 814 C C . TYR A 1 103 ? 7.367 -31.109 -0.544 1 76.94 103 TYR A C 1
ATOM 816 O O . TYR A 1 103 ? 6.805 -30.969 0.542 1 76.94 103 TYR A O 1
ATOM 824 N N . GLN A 1 104 ? 8.211 -30.359 -1.07 1 85 104 GLN A N 1
ATOM 825 C CA . GLN A 1 104 ? 8.43 -28.984 -0.639 1 85 104 GLN A CA 1
ATOM 826 C C . GLN A 1 104 ? 7.934 -28 -1.687 1 85 104 GLN A C 1
ATOM 828 O O . GLN A 1 104 ? 7.707 -28.359 -2.84 1 85 104 GLN A O 1
ATOM 833 N N . THR A 1 105 ? 7.727 -26.797 -1.182 1 91.56 105 THR A N 1
ATOM 834 C CA . THR A 1 105 ? 7.219 -25.797 -2.109 1 91.56 105 THR A CA 1
ATOM 835 C C . THR A 1 105 ? 8.328 -25.312 -3.037 1 91.56 105 THR A C 1
ATOM 837 O O . THR A 1 105 ? 9.445 -25.047 -2.592 1 91.56 105 THR A O 1
ATOM 840 N N . HIS A 1 106 ? 8.023 -25.344 -4.289 1 96.19 106 HIS A N 1
ATOM 841 C CA . HIS A 1 106 ? 8.906 -24.734 -5.285 1 96.19 106 HIS A CA 1
ATOM 842 C C . HIS A 1 106 ? 8.32 -23.438 -5.836 1 96.19 106 HIS A C 1
ATOM 844 O O . HIS A 1 106 ? 7.102 -23.328 -5.992 1 96.19 106 HIS A O 1
ATOM 850 N N . GLU A 1 107 ? 9.188 -22.453 -6.105 1 97.19 107 GLU A N 1
ATOM 851 C CA . GLU A 1 107 ? 8.805 -21.094 -6.477 1 97.19 107 GLU A CA 1
ATOM 852 C C . GLU A 1 107 ? 9.688 -20.562 -7.609 1 97.19 107 GLU A C 1
ATOM 854 O O . GLU A 1 107 ? 10.617 -21.234 -8.047 1 97.19 107 GLU A O 1
ATOM 859 N N . ALA A 1 108 ? 9.391 -19.422 -8.156 1 98.31 108 ALA A N 1
ATOM 860 C CA . ALA A 1 108 ? 10.203 -18.547 -9.008 1 98.31 108 ALA A CA 1
ATOM 861 C C . ALA A 1 108 ? 10.469 -19.203 -10.359 1 98.31 108 ALA A C 1
ATOM 863 O O . ALA A 1 108 ? 11.609 -19.25 -10.828 1 98.31 108 ALA A O 1
ATOM 864 N N . PRO A 1 109 ? 9.477 -19.766 -10.938 1 98.56 109 PRO A N 1
ATOM 865 C CA . PRO A 1 109 ? 9.727 -20.25 -12.289 1 98.56 109 PRO A CA 1
ATOM 866 C C . PRO A 1 109 ? 9.961 -19.125 -13.297 1 98.56 109 PRO A C 1
ATOM 868 O O . PRO A 1 109 ? 9.227 -18.125 -13.289 1 98.56 109 PRO A O 1
ATOM 871 N N . CYS A 1 110 ? 11.008 -19.266 -14.133 1 97.31 110 CYS A N 1
ATOM 872 C CA . CYS A 1 110 ? 11.312 -18.438 -15.297 1 97.31 110 CYS A CA 1
ATOM 873 C C . CYS A 1 110 ? 11.781 -19.297 -16.469 1 97.31 110 CYS A C 1
ATOM 875 O O . CYS A 1 110 ? 12.766 -20.031 -16.359 1 97.31 110 CYS A O 1
ATOM 877 N N . TYR A 1 111 ? 11.031 -19.156 -17.484 1 97.75 111 TYR A N 1
ATOM 878 C CA . TYR A 1 111 ? 11.438 -19.875 -18.688 1 97.75 111 TYR A CA 1
ATOM 879 C C . TYR A 1 111 ? 12.25 -18.969 -19.609 1 97.75 111 TYR A C 1
ATOM 881 O O . TYR A 1 111 ? 11.828 -17.859 -19.938 1 97.75 111 TYR A O 1
ATOM 889 N N . ASN A 1 112 ? 13.398 -19.375 -19.938 1 97.62 112 ASN A N 1
ATOM 890 C CA . ASN A 1 112 ? 14.258 -18.719 -20.922 1 97.62 112 ASN A CA 1
ATOM 891 C C . ASN A 1 112 ? 14.117 -19.359 -22.297 1 97.62 112 ASN A C 1
ATOM 893 O O . ASN A 1 112 ? 14.633 -20.438 -22.547 1 97.62 112 ASN A O 1
ATOM 897 N N . PRO A 1 113 ? 13.477 -18.672 -23.172 1 95.31 113 PRO A N 1
ATOM 898 C CA . PRO A 1 113 ? 13.227 -19.266 -24.484 1 95.31 113 PRO A CA 1
ATOM 899 C C . PRO A 1 113 ? 14.492 -19.406 -25.328 1 95.31 113 PRO A C 1
ATOM 901 O O . PRO A 1 113 ? 14.539 -20.203 -26.266 1 95.31 113 PRO A O 1
ATOM 904 N N . ASN A 1 114 ? 15.492 -18.625 -25.031 1 95.94 114 ASN A N 1
ATOM 905 C CA . ASN A 1 114 ? 16.734 -18.672 -25.797 1 95.94 114 ASN A CA 1
ATOM 906 C C . ASN A 1 114 ? 17.516 -19.953 -25.516 1 95.94 114 ASN A C 1
ATOM 908 O O . ASN A 1 114 ? 18.047 -20.578 -26.438 1 95.94 114 ASN A O 1
ATOM 912 N N . THR A 1 115 ? 17.5 -20.312 -24.25 1 95.44 115 THR A N 1
ATOM 913 C CA . THR A 1 115 ? 18.297 -21.484 -23.891 1 95.44 115 THR A CA 1
ATOM 914 C C . THR A 1 115 ? 17.391 -22.703 -23.688 1 95.44 115 THR A C 1
ATOM 916 O O . THR A 1 115 ? 17.891 -23.812 -23.516 1 95.44 115 THR A O 1
ATOM 919 N N . LYS A 1 116 ? 16.141 -22.5 -23.672 1 96.69 116 LYS A N 1
ATOM 920 C CA . LYS A 1 116 ? 15.148 -23.531 -23.391 1 96.69 116 LYS A CA 1
ATOM 921 C C . LYS A 1 116 ? 15.367 -24.141 -22.016 1 96.69 116 LYS A C 1
ATOM 923 O O . LYS A 1 116 ? 15.422 -25.359 -21.859 1 96.69 116 LYS A O 1
ATOM 928 N N . GLU A 1 117 ? 15.492 -23.281 -21.109 1 98 117 GLU A N 1
ATOM 929 C CA . GLU A 1 117 ? 15.711 -23.688 -19.719 1 98 117 GLU A CA 1
ATOM 930 C C . GLU A 1 117 ? 14.688 -23.062 -18.797 1 98 117 GLU A C 1
ATOM 932 O O . GLU A 1 117 ? 14.242 -21.938 -19.016 1 98 117 GLU A O 1
ATOM 937 N N . LEU A 1 118 ? 14.328 -23.812 -17.797 1 98.56 118 LEU A N 1
ATOM 938 C CA . LEU A 1 118 ? 13.43 -23.344 -16.75 1 98.56 118 LEU A CA 1
ATOM 939 C C . LEU A 1 118 ? 14.18 -23.172 -15.43 1 98.56 118 LEU A C 1
ATOM 941 O O . LEU A 1 118 ? 14.75 -24.125 -14.898 1 98.56 118 LEU A O 1
ATOM 945 N N . HIS A 1 119 ? 14.211 -21.922 -14.984 1 98.5 119 HIS A N 1
ATOM 946 C CA . HIS A 1 119 ? 14.703 -21.578 -13.656 1 98.5 119 HIS A CA 1
ATOM 947 C C . HIS A 1 119 ? 13.609 -21.75 -12.609 1 98.5 119 HIS A C 1
ATOM 949 O O . HIS A 1 119 ? 12.453 -21.391 -12.844 1 98.5 119 HIS A O 1
ATOM 955 N N . PHE A 1 120 ? 13.883 -22.359 -11.453 1 98.31 120 PHE A N 1
ATOM 956 C CA . PHE A 1 120 ? 12.992 -22.344 -10.305 1 98.31 120 PHE A CA 1
ATOM 957 C C . PHE A 1 120 ? 13.75 -22.672 -9.023 1 98.31 120 PHE A C 1
ATOM 959 O O . PHE A 1 120 ? 14.977 -22.828 -9.047 1 98.31 120 PHE A O 1
ATOM 966 N N . THR A 1 121 ? 13.039 -22.594 -7.867 1 96.81 121 THR A N 1
ATOM 967 C CA . THR A 1 121 ? 13.75 -22.75 -6.605 1 96.81 121 THR A CA 1
ATOM 968 C C . THR A 1 121 ? 12.961 -23.625 -5.641 1 96.81 121 THR A C 1
ATOM 970 O O . THR A 1 121 ? 11.75 -23.828 -5.816 1 96.81 121 THR A O 1
ATOM 973 N N . GLU A 1 122 ? 13.68 -24.281 -4.73 1 94.62 122 GLU A N 1
ATOM 974 C CA . GLU A 1 122 ? 13.094 -24.844 -3.521 1 94.62 122 GLU A CA 1
ATOM 975 C C . GLU A 1 122 ? 12.969 -23.797 -2.422 1 94.62 122 GLU A C 1
ATOM 977 O O . GLU A 1 122 ? 13.875 -22.984 -2.234 1 94.62 122 GLU A O 1
ATOM 982 N N . TRP A 1 123 ? 11.852 -23.844 -1.697 1 91.75 123 TRP A N 1
ATOM 983 C CA . TRP A 1 123 ? 11.609 -22.734 -0.794 1 91.75 123 TRP A CA 1
ATOM 984 C C . TRP A 1 123 ? 11.492 -23.203 0.649 1 91.75 123 TRP A C 1
ATOM 986 O O . TRP A 1 123 ? 10.695 -24.094 0.955 1 91.75 123 TRP A O 1
ATOM 996 N N . GLY A 1 124 ? 12.359 -22.672 1.51 1 84.44 124 GLY A N 1
ATOM 997 C CA . GLY A 1 124 ? 12.203 -22.766 2.953 1 84.44 124 GLY A CA 1
ATOM 998 C C . GLY A 1 124 ? 12.625 -24.109 3.516 1 84.44 124 GLY A C 1
ATOM 999 O O . GLY A 1 124 ? 13.195 -24.922 2.801 1 84.44 124 GLY A O 1
ATOM 1000 N N . PRO A 1 125 ? 12.438 -24.203 4.867 1 83.81 125 PRO A N 1
ATOM 1001 C CA . PRO A 1 125 ? 12.711 -25.484 5.531 1 83.81 125 PRO A CA 1
ATOM 1002 C C . PRO A 1 125 ? 11.719 -26.578 5.148 1 83.81 125 PRO A C 1
ATOM 1004 O O . PRO A 1 125 ? 10.57 -26.281 4.805 1 83.81 125 PRO A O 1
ATOM 1007 N N . PRO A 1 126 ? 12.172 -27.734 5.219 1 81.12 126 PRO A N 1
ATOM 1008 C CA . PRO A 1 126 ? 13.461 -28.234 5.691 1 81.12 126 PRO A CA 1
ATOM 1009 C C . PRO A 1 126 ? 14.523 -28.281 4.594 1 81.12 126 PRO A C 1
ATOM 1011 O O . PRO A 1 126 ? 15.641 -28.734 4.824 1 81.12 126 PRO A O 1
ATOM 1014 N N . GLY A 1 127 ? 14.141 -27.781 3.465 1 82.44 127 GLY A N 1
ATOM 1015 C CA . GLY A 1 127 ? 15.109 -27.828 2.377 1 82.44 127 GLY A CA 1
ATOM 1016 C C . GLY A 1 127 ? 16.297 -26.906 2.592 1 82.44 127 GLY A C 1
ATOM 1017 O O . GLY A 1 127 ? 16.344 -26.172 3.582 1 82.44 127 GLY A O 1
ATOM 1018 N N . GLY A 1 128 ? 17.312 -27.016 1.703 1 82.94 128 GLY A N 1
ATOM 1019 C CA . GLY A 1 128 ? 18.516 -26.188 1.832 1 82.94 128 GLY A CA 1
ATOM 1020 C C . GLY A 1 128 ? 19.281 -26.453 3.115 1 82.94 128 GLY A C 1
ATOM 1021 O O . GLY A 1 128 ? 19.281 -27.562 3.633 1 82.94 128 GLY A O 1
ATOM 1022 N N . GLN A 1 129 ? 20.062 -25.438 3.445 1 86.31 129 GLN A N 1
ATOM 1023 C CA . GLN A 1 129 ? 20.734 -25.469 4.742 1 86.31 129 GLN A CA 1
ATOM 1024 C C . GLN A 1 129 ? 19.906 -24.781 5.812 1 86.31 129 GLN A C 1
ATOM 1026 O O . GLN A 1 129 ? 20.016 -23.578 6.02 1 86.31 129 GLN A O 1
ATOM 1031 N N . GLU A 1 130 ? 19.047 -25.578 6.484 1 82.38 130 GLU A N 1
ATOM 1032 C CA . GLU A 1 130 ? 18.141 -25.062 7.5 1 82.38 130 GLU A CA 1
ATOM 1033 C C . GLU A 1 130 ? 17.203 -24 6.91 1 82.38 130 GLU A C 1
ATOM 1035 O O . GLU A 1 130 ? 17.016 -22.938 7.496 1 82.38 130 GLU A O 1
ATOM 1040 N N . GLY A 1 131 ? 16.828 -24.219 5.688 1 86 131 GLY A N 1
ATOM 1041 C CA . GLY A 1 131 ? 15.852 -23.344 5.055 1 86 131 GLY A CA 1
ATOM 1042 C C . GLY A 1 131 ? 16.484 -22.297 4.168 1 86 131 GLY A C 1
ATOM 1043 O O . GLY A 1 131 ? 15.773 -21.562 3.461 1 86 131 GLY A O 1
ATOM 1044 N N . VAL A 1 132 ? 17.797 -22.219 4.215 1 90.5 132 VAL A N 1
ATOM 1045 C CA . VAL A 1 132 ? 18.516 -21.25 3.404 1 90.5 132 VAL A CA 1
ATOM 1046 C C . VAL A 1 132 ? 18.953 -21.891 2.092 1 90.5 132 VAL A C 1
ATOM 1048 O O . VAL A 1 132 ? 19.641 -22.906 2.094 1 90.5 132 VAL A O 1
ATOM 1051 N N . HIS A 1 133 ? 18.562 -21.312 1.068 1 94.12 133 HIS A N 1
ATOM 1052 C CA . HIS A 1 133 ? 18.922 -21.812 -0.257 1 94.12 133 HIS A CA 1
ATOM 1053 C C . HIS A 1 133 ? 19.828 -20.844 -0.991 1 94.12 133 HIS A C 1
ATOM 1055 O O . HIS A 1 133 ? 19.375 -19.781 -1.447 1 94.12 133 HIS A O 1
ATOM 1061 N N . ALA A 1 134 ? 21.094 -21.219 -1.185 1 95.44 134 ALA A N 1
ATOM 1062 C CA . ALA A 1 134 ? 22.062 -20.391 -1.9 1 95.44 134 ALA A CA 1
ATOM 1063 C C . ALA A 1 134 ? 22.219 -20.859 -3.346 1 95.44 134 ALA A C 1
ATOM 1065 O O . ALA A 1 134 ? 23.141 -20.438 -4.043 1 95.44 134 ALA A O 1
ATOM 1066 N N . TRP A 1 135 ? 21.359 -21.75 -3.744 1 96.5 135 TRP A N 1
ATOM 1067 C CA . TRP A 1 135 ? 21.328 -22.297 -5.094 1 96.5 135 TRP A CA 1
ATOM 1068 C C . TRP A 1 135 ? 19.906 -22.344 -5.629 1 96.5 135 TRP A C 1
ATOM 1070 O O . TRP A 1 135 ? 18.938 -22.219 -4.863 1 96.5 135 TRP A O 1
ATOM 1080 N N . GLN A 1 136 ? 19.797 -22.453 -6.934 1 97.56 136 GLN A N 1
ATOM 1081 C CA . GLN A 1 136 ? 18.516 -22.609 -7.625 1 97.56 136 GLN A CA 1
ATOM 1082 C C . GLN A 1 136 ? 18.547 -23.797 -8.586 1 97.56 136 GLN A C 1
ATOM 1084 O O . GLN A 1 136 ? 19.625 -24.312 -8.898 1 97.56 136 GLN A O 1
ATOM 1089 N N . TYR A 1 137 ? 17.391 -24.219 -8.984 1 97.69 137 TYR A N 1
ATOM 1090 C CA . TYR A 1 137 ? 17.297 -25.266 -9.992 1 97.69 137 TYR A CA 1
ATOM 1091 C C . TYR A 1 137 ? 17.312 -24.688 -11.398 1 97.69 137 TYR A C 1
ATOM 1093 O O . TYR A 1 137 ? 16.734 -23.609 -11.633 1 97.69 137 TYR A O 1
ATOM 1101 N N . LEU A 1 138 ? 17.938 -25.344 -12.289 1 98.44 138 LEU A N 1
ATOM 1102 C CA . LEU A 1 138 ? 17.859 -25.094 -13.727 1 98.44 138 LEU A CA 1
ATOM 1103 C C . LEU A 1 138 ? 17.547 -26.375 -14.484 1 98.44 138 LEU A C 1
ATOM 1105 O O . LEU A 1 138 ? 18.312 -27.328 -14.438 1 98.44 138 LEU A O 1
ATOM 1109 N N . LEU A 1 139 ? 16.453 -26.375 -15.125 1 98.62 139 LEU A N 1
ATOM 1110 C CA . LEU A 1 139 ? 15.969 -27.531 -15.867 1 98.62 139 LEU A CA 1
ATOM 1111 C C . LEU A 1 139 ? 16.141 -27.328 -17.375 1 98.62 139 LEU A C 1
ATOM 1113 O O . LEU A 1 139 ? 15.602 -26.359 -17.938 1 98.62 139 LEU A O 1
ATOM 1117 N N . ASN A 1 140 ? 16.906 -28.188 -18.047 1 98.25 140 ASN A N 1
ATOM 1118 C CA . ASN A 1 140 ? 16.891 -28.234 -19.516 1 98.25 140 ASN A CA 1
ATOM 1119 C C . ASN A 1 140 ? 15.594 -28.844 -20.031 1 98.25 140 ASN A C 1
ATOM 1121 O O . ASN A 1 140 ? 15.352 -30.047 -19.859 1 98.25 140 ASN A O 1
ATOM 1125 N N . THR A 1 141 ? 14.828 -28.078 -20.672 1 96.81 141 THR A N 1
ATOM 1126 C CA . THR A 1 141 ? 13.469 -28.516 -20.969 1 96.81 141 THR A CA 1
ATOM 1127 C C . THR A 1 141 ? 13.461 -29.469 -22.172 1 96.81 141 THR A C 1
ATOM 1129 O O . THR A 1 141 ? 12.461 -30.141 -22.422 1 96.81 141 THR A O 1
ATOM 1132 N N . LYS A 1 142 ? 14.562 -29.609 -22.906 1 95.94 142 LYS A N 1
ATOM 1133 C CA . LYS A 1 142 ? 14.672 -30.547 -24.016 1 95.94 142 LYS A CA 1
ATOM 1134 C C . LYS A 1 142 ? 15.086 -31.938 -23.531 1 95.94 142 LYS A C 1
ATOM 1136 O O . LYS A 1 142 ? 14.547 -32.938 -24 1 95.94 142 LYS A O 1
ATOM 1141 N N . THR A 1 143 ? 15.938 -31.938 -22.625 1 97.5 143 THR A N 1
ATOM 1142 C CA . THR A 1 143 ? 16.5 -33.219 -22.188 1 97.5 143 THR A CA 1
ATOM 1143 C C . THR A 1 143 ? 15.891 -33.656 -20.859 1 97.5 143 THR A C 1
ATOM 1145 O O . THR A 1 143 ? 16.047 -34.781 -20.438 1 97.5 143 THR A O 1
ATOM 1148 N N . ASN A 1 144 ? 15.242 -32.719 -20.172 1 97.62 144 ASN A N 1
ATOM 1149 C CA . ASN A 1 144 ? 14.688 -32.938 -18.844 1 97.62 144 ASN A CA 1
ATOM 1150 C C . ASN A 1 144 ? 15.789 -33.156 -17.812 1 97.62 144 ASN A C 1
ATOM 1152 O O . ASN A 1 144 ? 15.562 -33.781 -16.781 1 97.62 144 ASN A O 1
ATOM 1156 N N . ASN A 1 145 ? 16.984 -32.719 -18.094 1 98.06 145 ASN A N 1
ATOM 1157 C CA . ASN A 1 145 ? 18.078 -32.75 -17.141 1 98.06 145 ASN A CA 1
ATOM 1158 C C . ASN A 1 145 ? 17.984 -31.609 -16.141 1 98.06 145 ASN A C 1
ATOM 1160 O O . ASN A 1 145 ? 17.875 -30.453 -16.547 1 98.06 145 ASN A O 1
ATOM 1164 N N . LEU A 1 146 ? 17.984 -31.953 -14.859 1 98 146 LEU A N 1
ATOM 1165 C CA . LEU A 1 146 ? 17.906 -30.984 -13.781 1 98 146 LEU A CA 1
ATOM 1166 C C . LEU A 1 146 ? 19.25 -30.812 -13.086 1 98 146 LEU A C 1
ATOM 1168 O O . LEU A 1 146 ? 19.922 -31.797 -12.766 1 98 146 LEU A O 1
ATOM 1172 N N . ARG A 1 147 ? 19.688 -29.594 -12.875 1 97.31 147 ARG A N 1
ATOM 1173 C CA . ARG A 1 147 ? 20.906 -29.344 -12.125 1 97.31 147 ARG A CA 1
ATOM 1174 C C . ARG A 1 147 ? 20.734 -28.156 -11.188 1 97.31 147 ARG A C 1
ATOM 1176 O O . ARG A 1 147 ? 19.797 -27.359 -11.352 1 97.31 147 ARG A O 1
ATOM 1183 N N . ASN A 1 148 ? 21.625 -28.031 -10.227 1 96.56 148 ASN A N 1
ATOM 1184 C CA . ASN A 1 148 ? 21.703 -26.859 -9.359 1 96.56 148 ASN A CA 1
ATOM 1185 C C . ASN A 1 148 ? 22.688 -25.828 -9.906 1 96.56 148 ASN A C 1
ATOM 1187 O O . ASN A 1 148 ? 23.719 -26.188 -10.469 1 96.56 148 ASN A O 1
ATOM 1191 N N . ILE A 1 149 ? 22.266 -24.578 -9.758 1 97.75 149 ILE A N 1
ATOM 1192 C CA . ILE A 1 149 ? 23.172 -23.5 -10.125 1 97.75 149 ILE A CA 1
ATOM 1193 C C . ILE A 1 149 ? 23.344 -22.562 -8.938 1 97.75 149 ILE A C 1
ATOM 1195 O O . ILE A 1 149 ? 22.453 -22.438 -8.094 1 97.75 149 ILE A O 1
ATOM 1199 N N . THR A 1 150 ? 24.5 -21.875 -8.883 1 98.25 150 THR A N 1
ATOM 1200 C CA . THR A 1 150 ? 24.797 -20.812 -7.934 1 98.25 150 THR A CA 1
ATOM 1201 C C . THR A 1 150 ? 25.297 -19.562 -8.656 1 98.25 150 THR A C 1
ATOM 1203 O O . THR A 1 150 ? 26.25 -19.625 -9.445 1 98.25 150 THR A O 1
ATOM 1206 N N . THR A 1 151 ? 24.594 -18.5 -8.43 1 98.56 151 THR A N 1
ATOM 1207 C CA . THR A 1 151 ? 25.016 -17.234 -9.016 1 98.56 151 THR A CA 1
ATOM 1208 C C . THR A 1 151 ? 26.25 -16.688 -8.312 1 98.56 151 THR A C 1
ATOM 1210 O O . THR A 1 151 ? 26.641 -17.203 -7.258 1 98.56 151 THR A O 1
ATOM 1213 N N . SER A 1 152 ? 26.875 -15.711 -8.93 1 98.38 152 SER A N 1
ATOM 1214 C CA . SER A 1 152 ? 28.031 -15.047 -8.336 1 98.38 152 SER A CA 1
ATOM 1215 C C . SER A 1 152 ? 27.781 -13.555 -8.141 1 98.38 152 SER A C 1
ATOM 1217 O O . SER A 1 152 ? 27.719 -12.797 -9.102 1 98.38 152 SER A O 1
ATOM 1219 N N . PRO A 1 153 ? 27.734 -13.047 -6.938 1 97.38 153 PRO A N 1
ATOM 1220 C CA . PRO A 1 153 ? 27.625 -13.812 -5.691 1 97.38 153 PRO A CA 1
ATOM 1221 C C . PRO A 1 153 ? 26.328 -14.633 -5.617 1 97.38 153 PRO A C 1
ATOM 1223 O O . PRO A 1 153 ? 25.469 -14.508 -6.492 1 97.38 153 PRO A O 1
ATOM 1226 N N . PRO A 1 154 ? 26.172 -15.445 -4.559 1 97.56 154 PRO A N 1
ATOM 1227 C CA . PRO A 1 154 ? 25 -16.312 -4.484 1 97.56 154 PRO A CA 1
ATOM 1228 C C . PRO A 1 154 ? 23.703 -15.547 -4.266 1 97.56 154 PRO A C 1
ATOM 1230 O O . PRO A 1 154 ? 23.688 -14.57 -3.506 1 97.56 154 PRO A O 1
ATOM 1233 N N . THR A 1 155 ? 22.672 -15.906 -4.984 1 97.69 155 THR A N 1
ATOM 1234 C CA . THR A 1 155 ? 21.312 -15.438 -4.711 1 97.69 155 THR A CA 1
ATOM 1235 C C . THR A 1 155 ? 20.672 -16.266 -3.6 1 97.69 155 THR A C 1
ATOM 1237 O O . THR A 1 155 ? 20.406 -17.453 -3.777 1 97.69 155 THR A O 1
ATOM 1240 N N . ILE A 1 156 ? 20.406 -15.617 -2.504 1 95.81 156 ILE A N 1
ATOM 1241 C CA . ILE A 1 156 ? 19.906 -16.328 -1.329 1 95.81 156 ILE A CA 1
ATOM 1242 C C . ILE A 1 156 ? 18.375 -16.297 -1.324 1 95.81 156 ILE A C 1
ATOM 1244 O O . ILE A 1 156 ? 17.766 -15.219 -1.369 1 95.81 156 ILE A O 1
ATOM 1248 N N . ASN A 1 157 ? 17.734 -17.453 -1.277 1 96.5 157 ASN A N 1
ATOM 1249 C CA . ASN A 1 157 ? 16.297 -17.641 -1.083 1 96.5 157 ASN A CA 1
ATOM 1250 C C . ASN A 1 157 ? 15.492 -16.906 -2.145 1 96.5 157 ASN A C 1
ATOM 1252 O O . ASN A 1 157 ? 14.594 -16.125 -1.817 1 96.5 157 ASN A O 1
ATOM 1256 N N . ALA A 1 158 ? 15.766 -17.203 -3.426 1 97.81 158 ALA A N 1
ATOM 1257 C CA . ALA A 1 158 ? 14.953 -16.703 -4.531 1 97.81 158 ALA A CA 1
ATOM 1258 C C . ALA A 1 158 ? 13.492 -17.094 -4.359 1 97.81 158 ALA A C 1
ATOM 1260 O O . ALA A 1 158 ? 13.18 -18.188 -3.898 1 97.81 158 ALA A O 1
ATOM 1261 N N . HIS A 1 159 ? 12.594 -16.156 -4.766 1 98.06 159 HIS A N 1
ATOM 1262 C CA . HIS A 1 159 ? 11.18 -16.453 -4.551 1 98.06 159 HIS A CA 1
ATOM 1263 C C . HIS A 1 159 ? 10.344 -16.094 -5.777 1 98.06 159 HIS A C 1
ATOM 1265 O O . HIS A 1 159 ? 9.336 -16.734 -6.059 1 98.06 159 HIS A O 1
ATOM 1271 N N . GLY A 1 160 ? 10.625 -15.047 -6.477 1 98.62 160 GLY A N 1
ATOM 1272 C CA . GLY A 1 160 ? 10 -14.641 -7.727 1 98.62 160 GLY A CA 1
ATOM 1273 C C . GLY A 1 160 ? 10.992 -14.445 -8.859 1 98.62 160 GLY A C 1
ATOM 1274 O O . GLY A 1 160 ? 12.148 -14.094 -8.617 1 98.62 160 GLY A O 1
ATOM 1275 N N . CYS A 1 161 ? 10.531 -14.625 -10.109 1 98.75 161 CYS A N 1
ATOM 1276 C CA . CYS A 1 161 ? 11.43 -14.484 -11.25 1 98.75 161 CYS A CA 1
ATOM 1277 C C . CYS A 1 161 ? 10.664 -14.109 -12.508 1 98.75 161 CYS A C 1
ATOM 1279 O O . CYS A 1 161 ? 9.562 -14.609 -12.742 1 98.75 161 CYS A O 1
ATOM 1281 N N . VAL A 1 162 ? 11.273 -13.242 -13.281 1 98.25 162 VAL A N 1
ATOM 1282 C CA . VAL A 1 162 ? 10.773 -12.883 -14.602 1 98.25 162 VAL A CA 1
ATOM 1283 C C . VAL A 1 162 ? 11.938 -12.82 -15.594 1 98.25 162 VAL A C 1
ATOM 1285 O O . VAL A 1 162 ? 12.992 -12.258 -15.289 1 98.25 162 VAL A O 1
ATOM 1288 N N . PHE A 1 163 ? 11.789 -13.477 -16.703 1 97.75 163 PHE A N 1
ATOM 1289 C CA . PHE A 1 163 ? 12.727 -13.32 -17.812 1 97.75 163 PHE A CA 1
ATOM 1290 C C . PHE A 1 163 ? 12.367 -12.102 -18.656 1 97.75 163 PHE A C 1
ATOM 1292 O O . PHE A 1 163 ? 11.258 -12.016 -19.188 1 97.75 163 PHE A O 1
ATOM 1299 N N . TYR A 1 164 ? 13.25 -11.18 -18.766 1 96.69 164 TYR A N 1
ATOM 1300 C CA . TYR A 1 164 ? 12.992 -9.906 -19.438 1 96.69 164 TYR A CA 1
ATOM 1301 C C . TYR A 1 164 ? 14.258 -9.367 -20.094 1 96.69 164 TYR A C 1
ATOM 1303 O O . TYR A 1 164 ? 15.289 -9.234 -19.438 1 96.69 164 TYR A O 1
ATOM 1311 N N . ARG A 1 165 ? 14.203 -9.148 -21.422 1 96.31 165 ARG A N 1
ATOM 1312 C CA . ARG A 1 165 ? 15.312 -8.609 -22.203 1 96.31 165 ARG A CA 1
ATOM 1313 C C . ARG A 1 165 ? 16.594 -9.406 -21.969 1 96.31 165 ARG A C 1
ATOM 1315 O O . ARG A 1 165 ? 17.625 -8.836 -21.641 1 96.31 165 ARG A O 1
ATOM 1322 N N . ASP A 1 166 ? 16.469 -10.711 -21.953 1 97 166 ASP A N 1
ATOM 1323 C CA . ASP A 1 166 ? 17.547 -11.688 -21.984 1 97 166 ASP A CA 1
ATOM 1324 C C . ASP A 1 166 ? 18.188 -11.859 -20.609 1 97 166 ASP A C 1
ATOM 1326 O O . ASP A 1 166 ? 19.234 -12.5 -20.484 1 97 166 ASP A O 1
ATOM 1330 N N . ASP A 1 167 ? 17.594 -11.227 -19.562 1 98.38 167 ASP A N 1
ATOM 1331 C CA . ASP A 1 167 ? 18.078 -11.398 -18.203 1 98.38 167 ASP A CA 1
ATOM 1332 C C . ASP A 1 167 ? 17 -11.992 -17.297 1 98.38 167 ASP A C 1
ATOM 1334 O O . ASP A 1 167 ? 15.812 -11.961 -17.656 1 98.38 167 ASP A O 1
ATOM 1338 N N . LEU A 1 168 ? 17.5 -12.594 -16.203 1 98.62 168 LEU A N 1
ATOM 1339 C CA . LEU A 1 168 ? 16.578 -12.961 -15.133 1 98.62 168 LEU A CA 1
ATOM 1340 C C . LEU A 1 168 ? 16.516 -11.852 -14.078 1 98.62 168 LEU A C 1
ATOM 1342 O O . LEU A 1 168 ? 17.547 -11.383 -13.602 1 98.62 168 LEU A O 1
ATOM 1346 N N . TYR A 1 169 ? 15.352 -11.398 -13.844 1 98.88 169 TYR A N 1
ATOM 1347 C CA . TYR A 1 169 ? 15.094 -10.562 -12.68 1 98.88 169 TYR A CA 1
ATOM 1348 C C . TYR A 1 169 ? 14.438 -11.359 -11.562 1 98.88 169 TYR A C 1
ATOM 1350 O O . TYR A 1 169 ? 13.383 -11.969 -11.766 1 98.88 169 TYR A O 1
ATOM 1358 N N . VAL A 1 170 ? 15.117 -11.352 -10.422 1 98.88 170 VAL A N 1
ATOM 1359 C CA . VAL A 1 170 ? 14.734 -12.227 -9.32 1 98.88 170 VAL A CA 1
ATOM 1360 C C . VAL A 1 170 ? 14.531 -11.398 -8.055 1 98.88 170 VAL A C 1
ATOM 1362 O O . VAL A 1 170 ? 15.289 -10.461 -7.789 1 98.88 170 VAL A O 1
ATOM 1365 N N . VAL A 1 171 ? 13.492 -11.727 -7.305 1 98.81 171 VAL A N 1
ATOM 1366 C CA . VAL A 1 171 ? 13.352 -11.18 -5.961 1 98.81 171 VAL A CA 1
ATOM 1367 C C . VAL A 1 171 ? 13.57 -12.273 -4.922 1 98.81 171 VAL A C 1
ATOM 1369 O O . VAL A 1 171 ? 13.359 -13.461 -5.207 1 98.81 171 VAL A O 1
ATOM 1372 N N . THR A 1 172 ? 14.023 -11.859 -3.725 1 98.12 172 THR A N 1
ATOM 1373 C CA . THR A 1 172 ? 14.383 -12.836 -2.701 1 98.12 172 THR A CA 1
ATOM 1374 C C . THR A 1 172 ? 13.648 -12.539 -1.396 1 98.12 172 THR A C 1
ATOM 1376 O O . THR A 1 172 ? 13.25 -11.398 -1.146 1 98.12 172 THR A O 1
ATOM 1379 N N . ASP A 1 173 ? 13.539 -13.555 -0.569 1 95.62 173 ASP A N 1
ATOM 1380 C CA . ASP A 1 173 ? 12.992 -13.414 0.777 1 95.62 173 ASP A CA 1
ATOM 1381 C C . ASP A 1 173 ? 13.992 -12.727 1.704 1 95.62 173 ASP A C 1
ATOM 1383 O O . ASP A 1 173 ? 13.617 -12.227 2.768 1 95.62 173 ASP A O 1
ATOM 1387 N N . GLY A 1 174 ? 15.156 -12.656 1.38 1 94.06 174 GLY A N 1
ATOM 1388 C CA . GLY A 1 174 ? 16.219 -12.367 2.326 1 94.06 174 GLY A CA 1
ATOM 1389 C C . GLY A 1 174 ? 16.766 -13.609 3.014 1 94.06 174 GLY A C 1
ATOM 1390 O O . GLY A 1 174 ? 16.672 -14.711 2.471 1 94.06 174 GLY A O 1
ATOM 1391 N N . GLY A 1 175 ? 17.469 -13.461 4.027 1 92.56 175 GLY A N 1
ATOM 1392 C CA . GLY A 1 175 ? 18.062 -14.539 4.793 1 92.56 175 GLY A CA 1
ATOM 1393 C C . GLY A 1 175 ? 18.516 -14.109 6.176 1 92.56 175 GLY A C 1
ATOM 1394 O O . GLY A 1 175 ? 18.078 -13.07 6.684 1 92.56 175 GLY A O 1
ATOM 1395 N N . PRO A 1 176 ? 19.312 -14.961 6.766 1 88.56 176 PRO A N 1
ATOM 1396 C CA . PRO A 1 176 ? 19.734 -14.68 8.141 1 88.56 176 PRO A CA 1
ATOM 1397 C C . PRO A 1 176 ? 20.5 -13.359 8.266 1 88.56 176 PRO A C 1
ATOM 1399 O O . PRO A 1 176 ? 20.469 -12.719 9.32 1 88.56 176 PRO A O 1
ATOM 1402 N N . ASN A 1 177 ? 21.109 -12.977 7.199 1 88.69 177 ASN A N 1
ATOM 1403 C CA . ASN A 1 177 ? 21.984 -11.812 7.316 1 88.69 177 ASN A CA 1
ATOM 1404 C C . ASN A 1 177 ? 21.688 -10.781 6.227 1 88.69 177 ASN A C 1
ATOM 1406 O O . ASN A 1 177 ? 22.547 -9.953 5.906 1 88.69 177 ASN A O 1
ATOM 1410 N N . GLU A 1 178 ? 20.578 -10.93 5.578 1 91.81 178 GLU A N 1
ATOM 1411 C CA . GLU A 1 178 ? 20.281 -9.969 4.52 1 91.81 178 GLU A CA 1
ATOM 1412 C C . GLU A 1 178 ? 18.781 -9.773 4.336 1 91.81 178 GLU A C 1
ATOM 1414 O O . GLU A 1 178 ? 18 -10.695 4.594 1 91.81 178 GLU A O 1
ATOM 1419 N N . THR A 1 179 ? 18.422 -8.586 3.885 1 93.81 179 THR A N 1
ATOM 1420 C CA . THR A 1 179 ? 17.047 -8.227 3.59 1 93.81 179 THR A CA 1
ATOM 1421 C C . THR A 1 179 ? 16.625 -8.758 2.221 1 93.81 179 THR A C 1
ATOM 1423 O O . THR A 1 179 ? 17.469 -9.227 1.45 1 93.81 179 THR A O 1
ATOM 1426 N N . GLY A 1 180 ? 15.297 -8.844 1.963 1 96.19 180 GLY A N 1
ATOM 1427 C CA . GLY A 1 180 ? 14.836 -9.086 0.606 1 96.19 180 GLY A CA 1
ATOM 1428 C C . GLY A 1 180 ? 15.414 -8.117 -0.408 1 96.19 180 GLY A C 1
ATOM 1429 O O . GLY A 1 180 ? 15.617 -6.945 -0.103 1 96.19 180 GLY A O 1
ATOM 1430 N N . SER A 1 181 ? 15.609 -8.617 -1.631 1 98.19 181 SER A N 1
ATOM 1431 C CA . SER A 1 181 ? 16.234 -7.777 -2.646 1 98.19 181 SER A CA 1
ATOM 1432 C C . SER A 1 181 ? 15.688 -8.086 -4.035 1 98.19 181 SER A C 1
ATOM 1434 O O . SER A 1 181 ? 15.141 -9.172 -4.266 1 98.19 181 SER A O 1
ATOM 1436 N N . LEU A 1 182 ? 15.719 -7.109 -4.883 1 98.88 182 LEU A N 1
ATOM 1437 C CA . LEU A 1 182 ? 15.594 -7.266 -6.328 1 98.88 182 LEU A CA 1
ATOM 1438 C C . LEU A 1 182 ? 16.969 -7.402 -6.984 1 98.88 182 LEU A C 1
ATOM 1440 O O . LEU A 1 182 ? 17.828 -6.543 -6.805 1 98.88 182 LEU A O 1
ATOM 1444 N N . VAL A 1 183 ? 17.172 -8.477 -7.773 1 98.81 183 VAL A N 1
ATOM 1445 C CA . VAL A 1 183 ? 18.484 -8.703 -8.375 1 98.81 183 VAL A CA 1
ATOM 1446 C C . VAL A 1 183 ? 18.328 -9.023 -9.859 1 98.81 183 VAL A C 1
ATOM 1448 O O . VAL A 1 183 ? 17.281 -9.523 -10.281 1 98.81 183 VAL A O 1
ATOM 1451 N N . LYS A 1 184 ? 19.328 -8.68 -10.586 1 98.81 184 LYS A N 1
ATOM 1452 C CA . LYS A 1 184 ? 19.484 -9.078 -11.977 1 98.81 184 LYS A CA 1
ATOM 1453 C C . LYS A 1 184 ? 20.531 -10.18 -12.117 1 98.81 184 LYS A C 1
ATOM 1455 O O . LYS A 1 184 ? 21.609 -10.094 -11.531 1 98.81 184 LYS A O 1
ATOM 1460 N N . VAL A 1 185 ? 20.156 -11.203 -12.867 1 98.75 185 VAL A N 1
ATOM 1461 C CA . VAL A 1 185 ? 21.078 -12.32 -13.094 1 98.75 185 VAL A CA 1
ATOM 1462 C C . VAL A 1 185 ? 21.266 -12.539 -14.594 1 98.75 185 VAL A C 1
ATOM 1464 O O . VAL A 1 185 ? 20.281 -12.672 -15.336 1 98.75 185 VAL A O 1
ATOM 1467 N N . ASP A 1 186 ? 22.5 -12.555 -15.039 1 98.38 186 ASP A N 1
ATOM 1468 C CA . ASP A 1 186 ? 22.797 -13.008 -16.391 1 98.38 186 ASP A CA 1
ATOM 1469 C C . ASP A 1 186 ? 22.641 -14.523 -16.516 1 98.38 186 ASP A C 1
ATOM 1471 O O . ASP A 1 186 ? 23.344 -15.281 -15.844 1 98.38 186 ASP A O 1
ATOM 1475 N N . PRO A 1 187 ? 21.766 -14.953 -17.359 1 96.88 187 PRO A N 1
ATOM 1476 C CA . PRO A 1 187 ? 21.469 -16.391 -17.359 1 96.88 187 PRO A CA 1
ATOM 1477 C C . PRO A 1 187 ? 22.594 -17.219 -17.953 1 96.88 187 PRO A C 1
ATOM 1479 O O . PRO A 1 187 ? 22.594 -18.453 -17.812 1 96.88 187 PRO A O 1
ATOM 1482 N N . VAL A 1 188 ? 23.547 -16.594 -18.594 1 95.44 188 VAL A N 1
ATOM 1483 C CA . VAL A 1 188 ? 24.641 -17.328 -19.219 1 95.44 188 VAL A CA 1
ATOM 1484 C C . VAL A 1 188 ? 25.844 -17.344 -18.266 1 95.44 188 VAL A C 1
ATOM 1486 O O . VAL A 1 188 ? 26.344 -18.422 -17.922 1 95.44 188 VAL A O 1
ATOM 1489 N N . THR A 1 189 ? 26.219 -16.25 -17.719 1 97.56 189 THR A N 1
ATOM 1490 C CA . THR A 1 189 ? 27.406 -16.156 -16.875 1 97.56 189 THR A CA 1
ATOM 1491 C C . THR A 1 189 ? 27.047 -16.391 -15.422 1 97.56 189 THR A C 1
ATOM 1493 O O . THR A 1 189 ? 27.922 -16.625 -14.594 1 97.56 189 THR A O 1
ATOM 1496 N N . LEU A 1 190 ? 25.797 -16.234 -15.062 1 98.31 190 LEU A N 1
ATOM 1497 C CA . LEU A 1 190 ? 25.266 -16.344 -13.703 1 98.31 190 LEU A CA 1
ATOM 1498 C C . LEU A 1 190 ? 25.781 -15.234 -12.812 1 98.31 190 LEU A C 1
ATOM 1500 O O . LEU A 1 190 ? 25.766 -15.344 -11.586 1 98.31 190 LEU A O 1
ATOM 1504 N N . LYS A 1 191 ? 26.25 -14.188 -13.461 1 98.69 191 LYS A N 1
ATOM 1505 C CA . LYS A 1 191 ? 26.609 -13 -12.688 1 98.69 191 LYS A CA 1
ATOM 1506 C C . LYS A 1 191 ? 25.375 -12.336 -12.102 1 98.69 191 LYS A C 1
ATOM 1508 O O . LYS A 1 191 ? 24.391 -12.102 -12.805 1 98.69 191 LYS A O 1
ATOM 1513 N N . LYS A 1 192 ? 25.438 -12.078 -10.82 1 98.44 192 LYS A N 1
ATOM 1514 C CA . LYS A 1 192 ? 24.328 -11.453 -10.117 1 98.44 192 LYS A CA 1
ATOM 1515 C C . LYS A 1 192 ? 24.641 -10.008 -9.742 1 98.44 192 LYS A C 1
ATOM 1517 O O . LYS A 1 192 ? 25.75 -9.719 -9.266 1 98.44 192 LYS A O 1
ATOM 1522 N N . THR A 1 193 ? 23.719 -9.102 -9.953 1 98.44 193 THR A N 1
ATOM 1523 C CA . THR A 1 193 ? 23.781 -7.707 -9.547 1 98.44 193 THR A CA 1
ATOM 1524 C C . THR A 1 193 ? 22.562 -7.332 -8.703 1 98.44 193 THR A C 1
ATOM 1526 O O . THR A 1 193 ? 21.422 -7.551 -9.117 1 98.44 193 THR A O 1
ATOM 1529 N N . VAL A 1 194 ? 22.812 -6.805 -7.504 1 98.44 194 VAL A N 1
ATOM 1530 C CA . VAL A 1 194 ? 21.719 -6.312 -6.68 1 98.44 194 VAL A CA 1
ATOM 1531 C C . VAL A 1 194 ? 21.266 -4.945 -7.191 1 98.44 194 VAL A C 1
ATOM 1533 O O . VAL A 1 194 ? 22.078 -4.039 -7.367 1 98.44 194 VAL A O 1
ATOM 1536 N N . LEU A 1 195 ? 19.953 -4.801 -7.43 1 98.62 195 LEU A N 1
ATOM 1537 C CA . LEU A 1 195 ? 19.422 -3.557 -7.965 1 98.62 195 LEU A CA 1
ATOM 1538 C C . LEU A 1 195 ? 18.766 -2.729 -6.859 1 98.62 195 LEU A C 1
ATOM 1540 O O . LEU A 1 195 ? 18.75 -1.498 -6.938 1 98.62 195 LEU A O 1
ATOM 1544 N N . LEU A 1 196 ? 18.188 -3.334 -5.895 1 98.81 196 LEU A N 1
ATOM 1545 C CA . LEU A 1 196 ? 17.469 -2.686 -4.812 1 98.81 196 LEU A CA 1
ATOM 1546 C C . LEU A 1 196 ? 17.422 -3.58 -3.576 1 98.81 196 LEU A C 1
ATOM 1548 O O . LEU A 1 196 ? 17.125 -4.77 -3.676 1 98.81 196 LEU A O 1
ATOM 1552 N N . ASN A 1 197 ? 17.719 -3.002 -2.355 1 98.38 197 ASN A N 1
ATOM 1553 C CA . ASN A 1 197 ? 17.641 -3.863 -1.18 1 98.38 197 ASN A CA 1
ATOM 1554 C C . ASN A 1 197 ? 17.094 -3.115 0.031 1 98.38 197 ASN A C 1
ATOM 1556 O O . ASN A 1 197 ? 17.188 -3.596 1.161 1 98.38 197 ASN A O 1
ATOM 1560 N N . ASN A 1 198 ? 16.5 -1.848 -0.212 1 97.75 198 ASN A N 1
ATOM 1561 C CA . ASN A 1 198 ? 15.992 -1.092 0.924 1 97.75 198 ASN A CA 1
ATOM 1562 C C . ASN A 1 198 ? 14.898 -0.109 0.498 1 97.75 198 ASN A C 1
ATOM 1564 O O . ASN A 1 198 ? 14.797 0.23 -0.682 1 97.75 198 ASN A O 1
ATOM 1568 N N . TYR A 1 199 ? 14.086 0.22 1.356 1 98.25 199 TYR A N 1
ATOM 1569 C CA . TYR A 1 199 ? 13.148 1.337 1.257 1 98.25 199 TYR A CA 1
ATOM 1570 C C . TYR A 1 199 ? 13.547 2.465 2.201 1 98.25 199 TYR A C 1
ATOM 1572 O O . TYR A 1 199 ? 13.133 2.488 3.361 1 98.25 199 TYR A O 1
ATOM 1580 N N . TYR A 1 200 ? 14.359 3.447 1.644 1 97.12 200 TYR A N 1
ATOM 1581 C CA . TYR A 1 200 ? 14.891 4.547 2.439 1 97.12 200 TYR A CA 1
ATOM 1582 C C . TYR A 1 200 ? 15.492 4.039 3.744 1 97.12 200 TYR A C 1
ATOM 1584 O O . TYR A 1 200 ? 15.125 4.504 4.828 1 97.12 200 TYR A O 1
ATOM 1592 N N . GLN A 1 201 ? 16.375 3.035 3.594 1 96.44 201 GLN A N 1
ATOM 1593 C CA . GLN A 1 201 ? 17.203 2.42 4.633 1 96.44 201 GLN A CA 1
ATOM 1594 C C . GLN A 1 201 ? 16.359 1.527 5.543 1 96.44 201 GLN A C 1
ATOM 1596 O O . GLN A 1 201 ? 16.812 1.089 6.594 1 96.44 201 GLN A O 1
ATOM 1601 N N . GLN A 1 202 ? 15.102 1.384 5.305 1 96.62 202 GLN A N 1
ATOM 1602 C CA . GLN A 1 202 ? 14.258 0.367 5.918 1 96.62 202 GLN A CA 1
ATOM 1603 C C . GLN A 1 202 ? 14.375 -0.965 5.184 1 96.62 202 GLN A C 1
ATOM 1605 O O . GLN A 1 202 ? 14.242 -1.018 3.959 1 96.62 202 GLN A O 1
ATOM 1610 N N . PRO A 1 203 ? 14.656 -2.08 5.938 1 95.94 203 PRO A N 1
ATOM 1611 C CA . PRO A 1 203 ? 14.68 -3.379 5.258 1 95.94 203 PRO A CA 1
ATOM 1612 C C . PRO A 1 203 ? 13.312 -3.805 4.746 1 95.94 203 PRO A C 1
ATOM 1614 O O . PRO A 1 203 ? 12.289 -3.432 5.328 1 95.94 203 PRO A O 1
ATOM 1617 N N . PHE A 1 204 ? 13.336 -4.508 3.643 1 96.94 204 PHE A N 1
ATOM 1618 C CA . PHE A 1 204 ? 12.125 -5.191 3.207 1 96.94 204 PHE A CA 1
ATOM 1619 C C . PHE A 1 204 ? 11.844 -6.406 4.082 1 96.94 204 PHE A C 1
ATOM 1621 O O . PHE A 1 204 ? 12.711 -6.848 4.84 1 96.94 204 PHE A O 1
ATOM 1628 N N . MET A 1 205 ? 10.641 -6.98 4.02 1 94.06 205 MET A N 1
ATOM 1629 C CA . MET A 1 205 ? 10.266 -8.188 4.758 1 94.06 205 MET A CA 1
ATOM 1630 C C . MET A 1 205 ? 10.828 -9.43 4.078 1 94.06 205 MET A C 1
ATOM 1632 O O . MET A 1 205 ? 11.586 -10.188 4.691 1 94.06 205 MET A O 1
ATOM 1636 N N . GLY A 1 206 ? 10.523 -9.617 2.963 1 96 206 GLY A N 1
ATOM 1637 C CA . GLY A 1 206 ? 10.805 -10.727 2.064 1 96 206 GLY A CA 1
ATOM 1638 C C . GLY A 1 206 ? 9.914 -10.742 0.836 1 96 206 GLY A C 1
ATOM 1639 O O . GLY A 1 206 ? 8.719 -11.023 0.933 1 96 206 GLY A O 1
ATOM 1640 N N . PHE A 1 207 ? 10.562 -10.531 -0.314 1 98.12 207 PHE A N 1
ATOM 1641 C CA . PHE A 1 207 ? 9.758 -10.43 -1.525 1 98.12 207 PHE A CA 1
ATOM 1642 C C . PHE A 1 207 ? 9.258 -11.805 -1.962 1 98.12 207 PHE A C 1
ATOM 1644 O O . PHE A 1 207 ? 10 -12.789 -1.903 1 98.12 207 PHE A O 1
ATOM 1651 N N . ASN A 1 208 ? 7.969 -11.852 -2.395 1 98.06 208 ASN A N 1
ATOM 1652 C CA . ASN A 1 208 ? 7.332 -13.094 -2.83 1 98.06 208 ASN A CA 1
ATOM 1653 C C . ASN A 1 208 ? 7.359 -13.234 -4.348 1 98.06 208 ASN A C 1
ATOM 1655 O O . ASN A 1 208 ? 7.535 -14.336 -4.875 1 98.06 208 ASN A O 1
ATOM 1659 N N . ASP A 1 209 ? 7.078 -12.172 -5.031 1 98.81 209 ASP A N 1
ATOM 1660 C CA . ASP A 1 209 ? 6.953 -12.219 -6.484 1 98.81 209 ASP A CA 1
ATOM 1661 C C . ASP A 1 209 ? 7.25 -10.859 -7.105 1 98.81 209 ASP A C 1
ATOM 1663 O O . ASP A 1 209 ? 7.41 -9.867 -6.395 1 98.81 209 ASP A O 1
ATOM 1667 N N . LEU A 1 210 ? 7.406 -10.867 -8.43 1 98.81 210 LEU A N 1
ATOM 1668 C CA . LEU A 1 210 ? 7.57 -9.633 -9.18 1 98.81 210 LEU A CA 1
ATOM 1669 C C . LEU A 1 210 ? 7.008 -9.773 -10.594 1 98.81 210 LEU A C 1
ATOM 1671 O O . LEU A 1 210 ? 6.844 -10.891 -11.086 1 98.81 210 LEU A O 1
ATOM 1675 N N . ASP A 1 211 ? 6.668 -8.758 -11.18 1 98.69 211 ASP A N 1
ATOM 1676 C CA . ASP A 1 211 ? 6.414 -8.625 -12.609 1 98.69 211 ASP A CA 1
ATOM 1677 C C . ASP A 1 211 ? 6.922 -7.285 -13.141 1 98.69 211 ASP A C 1
ATOM 1679 O O . ASP A 1 211 ? 7.285 -6.402 -12.367 1 98.69 211 ASP A O 1
ATOM 1683 N N . ILE A 1 212 ? 7.148 -7.184 -14.391 1 98.12 212 ILE A N 1
ATOM 1684 C CA . ILE A 1 212 ? 7.664 -5.988 -15.047 1 98.12 212 ILE A CA 1
ATOM 1685 C C . ILE A 1 212 ? 6.629 -5.453 -16.031 1 98.12 212 ILE A C 1
ATOM 1687 O O . ILE A 1 212 ? 6.129 -6.199 -16.875 1 98.12 212 ILE A O 1
ATOM 1691 N N . ASP A 1 213 ? 6.262 -4.172 -15.883 1 96.31 213 ASP A N 1
ATOM 1692 C CA . ASP A 1 213 ? 5.254 -3.611 -16.781 1 96.31 213 ASP A CA 1
ATOM 1693 C C . ASP A 1 213 ? 5.867 -3.215 -18.125 1 96.31 213 ASP A C 1
ATOM 1695 O O . ASP A 1 213 ? 7.082 -3.293 -18.297 1 96.31 213 ASP A O 1
ATOM 1699 N N . PRO A 1 214 ? 5.02 -2.824 -19.141 1 92.06 214 PRO A N 1
ATOM 1700 C CA . PRO A 1 214 ? 5.531 -2.541 -20.484 1 92.06 214 PRO A CA 1
ATOM 1701 C C . PRO A 1 214 ? 6.523 -1.383 -20.5 1 92.06 214 PRO A C 1
ATOM 1703 O O . PRO A 1 214 ? 7.332 -1.272 -21.422 1 92.06 214 PRO A O 1
ATOM 1706 N N . GLU A 1 215 ? 6.488 -0.528 -19.531 1 93.69 215 GLU A N 1
ATOM 1707 C CA . GLU A 1 215 ? 7.398 0.611 -19.469 1 93.69 215 GLU A CA 1
ATOM 1708 C C . GLU A 1 215 ? 8.703 0.239 -18.766 1 93.69 215 GLU A C 1
ATOM 1710 O O . GLU A 1 215 ? 9.633 1.049 -18.703 1 93.69 215 GLU A O 1
ATOM 1715 N N . GLY A 1 216 ? 8.797 -0.971 -18.266 1 96.5 216 GLY A N 1
ATOM 1716 C CA . GLY A 1 216 ? 10.016 -1.468 -17.656 1 96.5 216 GLY A CA 1
ATOM 1717 C C . GLY A 1 216 ? 10.062 -1.258 -16.156 1 96.5 216 GLY A C 1
ATOM 1718 O O . GLY A 1 216 ? 11.109 -1.44 -15.531 1 96.5 216 GLY A O 1
ATOM 1719 N N . ASN A 1 217 ? 8.969 -0.83 -15.516 1 97.81 217 ASN A N 1
ATOM 1720 C CA . ASN A 1 217 ? 8.906 -0.707 -14.062 1 97.81 217 ASN A CA 1
ATOM 1721 C C . ASN A 1 217 ? 8.68 -2.061 -13.398 1 97.81 217 ASN A C 1
ATOM 1723 O O . ASN A 1 217 ? 8.062 -2.951 -13.984 1 97.81 217 ASN A O 1
ATOM 1727 N N . PHE A 1 218 ? 9.172 -2.16 -12.164 1 98.69 218 PHE A N 1
ATOM 1728 C CA . PHE A 1 218 ? 9.031 -3.4 -11.414 1 98.69 218 PHE A CA 1
ATOM 1729 C C . PHE A 1 218 ? 7.875 -3.303 -10.422 1 98.69 218 PHE A C 1
ATOM 1731 O O . PHE A 1 218 ? 7.688 -2.268 -9.781 1 98.69 218 PHE A O 1
ATOM 1738 N N . TRP A 1 219 ? 7.125 -4.301 -10.336 1 98.88 219 TRP A N 1
ATOM 1739 C CA . TRP A 1 219 ? 6.105 -4.484 -9.312 1 98.88 219 TRP A CA 1
ATOM 1740 C C . TRP A 1 219 ? 6.465 -5.645 -8.391 1 98.88 219 TRP A C 1
ATOM 1742 O O . TRP A 1 219 ? 6.574 -6.789 -8.836 1 98.88 219 TRP A O 1
ATOM 1752 N N . LEU A 1 220 ? 6.695 -5.328 -7.109 1 98.88 220 LEU A N 1
ATOM 1753 C CA . LEU A 1 220 ? 7.191 -6.309 -6.148 1 98.88 220 LEU A CA 1
ATOM 1754 C C . LEU A 1 220 ? 6.184 -6.527 -5.027 1 98.88 220 LEU A C 1
ATOM 1756 O O . LEU A 1 220 ? 5.566 -5.578 -4.543 1 98.88 220 LEU A O 1
ATOM 1760 N N . THR A 1 221 ? 5.973 -7.77 -4.633 1 98.88 221 THR A N 1
ATOM 1761 C CA . THR A 1 221 ? 5.168 -8.062 -3.453 1 98.88 221 THR A CA 1
ATOM 1762 C C . THR A 1 221 ? 6.055 -8.414 -2.264 1 98.88 221 THR A C 1
ATOM 1764 O O . THR A 1 221 ? 6.824 -9.375 -2.318 1 98.88 221 THR A O 1
ATOM 1767 N N . ASP A 1 222 ? 6.012 -7.59 -1.228 1 98.38 222 ASP A N 1
ATOM 1768 C CA . ASP A 1 222 ? 6.73 -7.766 0.03 1 98.38 222 ASP A CA 1
ATOM 1769 C C . ASP A 1 222 ? 5.855 -8.453 1.073 1 98.38 222 ASP A C 1
ATOM 1771 O O . ASP A 1 222 ? 4.918 -7.848 1.601 1 98.38 222 ASP A O 1
ATOM 1775 N N . SER A 1 223 ? 6.145 -9.711 1.355 1 96.44 223 SER A N 1
ATOM 1776 C CA . SER A 1 223 ? 5.227 -10.617 2.035 1 96.44 223 SER A CA 1
ATOM 1777 C C . SER A 1 223 ? 5.758 -11.023 3.404 1 96.44 223 SER A C 1
ATOM 1779 O O . SER A 1 223 ? 6.957 -10.906 3.67 1 96.44 223 SER A O 1
ATOM 1781 N N . LYS A 1 224 ? 4.902 -11.516 4.25 1 93.06 224 LYS A N 1
ATOM 1782 C CA . LYS A 1 224 ? 5.32 -11.992 5.566 1 93.06 224 LYS A CA 1
ATOM 1783 C C . LYS A 1 224 ? 5.676 -13.477 5.527 1 93.06 224 LYS A C 1
ATOM 1785 O O . LYS A 1 224 ? 5.945 -14.078 6.566 1 93.06 224 LYS A O 1
ATOM 1790 N N . SER A 1 225 ? 5.738 -14.062 4.395 1 90.12 225 SER A N 1
ATOM 1791 C CA . SER A 1 225 ? 5.961 -15.492 4.258 1 90.12 225 SER A CA 1
ATOM 1792 C C . SER A 1 225 ? 7.359 -15.883 4.73 1 90.12 225 SER A C 1
ATOM 1794 O O . SER A 1 225 ? 7.535 -16.922 5.371 1 90.12 225 SER A O 1
ATOM 1796 N N . GLY A 1 226 ? 8.336 -15.07 4.414 1 88.25 226 GLY A N 1
ATOM 1797 C CA . GLY A 1 226 ? 9.688 -15.367 4.855 1 88.25 226 GLY A CA 1
ATOM 1798 C C . GLY A 1 226 ? 9.828 -15.406 6.367 1 88.25 226 GLY A C 1
ATOM 1799 O O . GLY A 1 226 ? 10.406 -16.344 6.922 1 88.25 226 GLY A O 1
ATOM 1800 N N . ALA A 1 227 ? 9.359 -14.43 6.996 1 87.44 227 ALA A N 1
ATOM 1801 C CA . ALA A 1 227 ? 9.359 -14.391 8.453 1 87.44 227 ALA A CA 1
ATOM 1802 C C . ALA A 1 227 ? 8.531 -15.531 9.039 1 87.44 227 ALA A C 1
ATOM 1804 O O . ALA A 1 227 ? 8.914 -16.141 10.039 1 87.44 227 ALA A O 1
ATOM 1805 N N . GLY A 1 228 ? 7.43 -15.781 8.461 1 87.31 228 GLY A N 1
ATOM 1806 C CA . GLY A 1 228 ? 6.535 -16.828 8.93 1 87.31 228 GLY A CA 1
ATOM 1807 C C . GLY A 1 228 ? 7.172 -18.203 8.914 1 87.31 228 GLY A C 1
ATOM 1808 O O . GLY A 1 228 ? 6.875 -19.047 9.773 1 87.31 228 GLY A O 1
ATOM 1809 N N . ARG A 1 229 ? 8.031 -18.422 7.973 1 86.31 229 ARG A N 1
ATOM 1810 C CA . ARG A 1 229 ? 8.664 -19.734 7.828 1 86.31 229 ARG A CA 1
ATOM 1811 C C . ARG A 1 229 ? 10.062 -19.734 8.438 1 86.31 229 ARG A C 1
ATOM 1813 O O . ARG A 1 229 ? 10.852 -20.641 8.188 1 86.31 229 ARG A O 1
ATOM 1820 N N . ASP A 1 230 ? 10.391 -18.609 9.109 1 86.19 230 ASP A N 1
ATOM 1821 C CA . ASP A 1 230 ? 11.648 -18.453 9.828 1 86.19 230 ASP A CA 1
ATOM 1822 C C . ASP A 1 230 ? 12.828 -18.406 8.867 1 86.19 230 ASP A C 1
ATOM 1824 O O . ASP A 1 230 ? 13.914 -18.922 9.172 1 86.19 230 ASP A O 1
ATOM 1828 N N . ILE A 1 231 ? 12.586 -17.953 7.699 1 86.19 231 ILE A N 1
ATOM 1829 C CA . ILE A 1 231 ? 13.656 -17.734 6.738 1 86.19 231 ILE A CA 1
ATOM 1830 C C . ILE A 1 231 ? 14.453 -16.484 7.129 1 86.19 231 ILE A C 1
ATOM 1832 O O . ILE A 1 231 ? 15.672 -16.453 6.977 1 86.19 231 ILE A O 1
ATOM 1836 N N . THR A 1 232 ? 13.75 -15.445 7.574 1 84.94 232 THR A N 1
ATOM 1837 C CA . THR A 1 232 ? 14.336 -14.234 8.133 1 84.94 232 THR A CA 1
ATOM 1838 C C . THR A 1 232 ? 14.086 -14.156 9.641 1 84.94 232 THR A C 1
ATOM 1840 O O . THR A 1 232 ? 12.992 -14.484 10.109 1 84.94 232 THR A O 1
ATOM 1843 N N . PRO A 1 233 ? 15.125 -13.859 10.328 1 81.44 233 PRO A N 1
ATOM 1844 C CA . PRO A 1 233 ? 14.969 -13.859 11.781 1 81.44 233 PRO A CA 1
ATOM 1845 C C . PRO A 1 233 ? 14.312 -12.586 12.312 1 81.44 233 PRO A C 1
ATOM 1847 O O . PRO A 1 233 ? 14.086 -12.461 13.516 1 81.44 233 PRO A O 1
ATOM 1850 N N . PHE A 1 234 ? 13.945 -11.719 11.492 1 81.12 234 PHE A N 1
ATOM 1851 C CA . PHE A 1 234 ? 13.477 -10.422 11.961 1 81.12 234 PHE A CA 1
ATOM 1852 C C . PHE A 1 234 ? 11.961 -10.305 11.781 1 81.12 234 PHE A C 1
ATOM 1854 O O . PHE A 1 234 ? 11.391 -10.922 10.883 1 81.12 234 PHE A O 1
ATOM 1861 N N . THR A 1 235 ? 11.352 -9.531 12.672 1 81.31 235 THR A N 1
ATOM 1862 C CA . THR A 1 235 ? 9.93 -9.211 12.562 1 81.31 235 THR A CA 1
ATOM 1863 C C . THR A 1 235 ? 9.68 -8.266 11.391 1 81.31 235 THR A C 1
ATOM 1865 O O . THR A 1 235 ? 10.461 -7.355 11.141 1 81.31 235 THR A O 1
ATOM 1868 N N . PRO A 1 236 ? 8.555 -8.5 10.719 1 87.94 236 PRO A N 1
ATOM 1869 C CA . PRO A 1 236 ? 8.227 -7.578 9.633 1 87.94 236 PRO A CA 1
ATOM 1870 C C . PRO A 1 236 ? 8.156 -6.125 10.102 1 87.94 236 PRO A C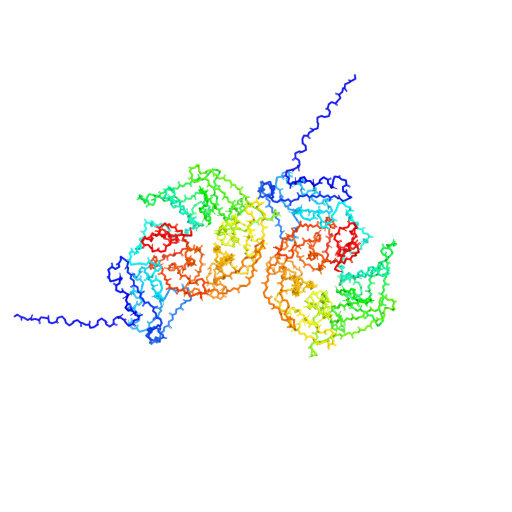 1
ATOM 1872 O O . PRO A 1 236 ? 7.578 -5.836 11.156 1 87.94 236 PRO A O 1
ATOM 1875 N N . PRO A 1 237 ? 8.711 -5.273 9.328 1 89.81 237 PRO A N 1
ATOM 1876 C CA . PRO A 1 237 ? 8.711 -3.867 9.734 1 89.81 237 PRO A CA 1
ATOM 1877 C C . PRO A 1 237 ? 7.332 -3.221 9.633 1 89.81 237 PRO A C 1
ATOM 1879 O O . PRO A 1 237 ? 7.043 -2.252 10.336 1 89.81 237 PRO A O 1
ATOM 1882 N N . THR A 1 238 ? 6.566 -3.633 8.664 1 94 238 THR A N 1
ATOM 1883 C CA . THR A 1 238 ? 5.219 -3.131 8.406 1 94 238 THR A CA 1
ATOM 1884 C C . THR A 1 238 ? 4.309 -4.254 7.922 1 94 238 THR A C 1
ATOM 1886 O O . THR A 1 238 ? 4.707 -5.422 7.902 1 94 238 THR A O 1
ATOM 1889 N N . ASN A 1 239 ? 3.072 -3.906 7.594 1 96.12 239 ASN A N 1
ATOM 1890 C CA . ASN A 1 239 ? 2.184 -4.863 6.945 1 96.12 239 ASN A CA 1
ATOM 1891 C C . ASN A 1 239 ? 2.672 -5.223 5.543 1 96.12 239 ASN A C 1
ATOM 1893 O O . ASN A 1 239 ? 3.438 -4.469 4.938 1 96.12 239 ASN A O 1
ATOM 1897 N N . PRO A 1 240 ? 2.227 -6.43 5.039 1 97.62 240 PRO A N 1
ATOM 1898 C CA . PRO A 1 240 ? 2.588 -6.773 3.664 1 97.62 240 PRO A CA 1
ATOM 1899 C C . PRO A 1 240 ? 2.273 -5.652 2.674 1 97.62 240 PRO A C 1
ATOM 1901 O O . PRO A 1 240 ? 1.228 -5.008 2.777 1 97.62 240 PRO A O 1
ATOM 1904 N N . THR A 1 241 ? 3.221 -5.41 1.776 1 98.44 241 THR A N 1
ATOM 1905 C CA . THR A 1 241 ? 3.193 -4.219 0.935 1 98.44 241 THR A CA 1
ATOM 1906 C C . THR A 1 241 ? 3.562 -4.566 -0.505 1 98.44 241 THR A C 1
ATOM 1908 O O . THR A 1 241 ? 4.453 -5.383 -0.743 1 98.44 241 THR A O 1
ATOM 1911 N N . VAL A 1 242 ? 2.846 -3.965 -1.471 1 98.81 242 VAL A N 1
ATOM 1912 C CA . VAL A 1 242 ? 3.254 -4 -2.871 1 98.81 242 VAL A CA 1
ATOM 1913 C C . VAL A 1 242 ? 3.984 -2.709 -3.23 1 98.81 242 VAL A C 1
ATOM 1915 O O . VAL A 1 242 ? 3.498 -1.613 -2.945 1 98.81 242 VAL A O 1
ATOM 1918 N N . TYR A 1 243 ? 5.156 -2.846 -3.809 1 98.69 243 TYR A N 1
ATOM 1919 C CA . TYR A 1 243 ? 5.926 -1.698 -4.273 1 98.69 243 TYR A CA 1
ATOM 1920 C C . TYR A 1 243 ? 5.949 -1.635 -5.797 1 98.69 243 TYR A C 1
ATOM 1922 O O . TYR A 1 243 ? 6.078 -2.662 -6.465 1 98.69 243 TYR A O 1
ATOM 1930 N N . MET A 1 244 ? 5.75 -0.462 -6.348 1 98.56 244 MET A N 1
ATOM 1931 C CA . MET A 1 244 ? 6.199 -0.184 -7.707 1 98.56 244 MET A CA 1
ATOM 1932 C C . MET A 1 244 ? 7.57 0.478 -7.707 1 98.56 244 MET A C 1
ATOM 1934 O O . MET A 1 244 ? 7.789 1.465 -7 1 98.56 244 MET A O 1
ATOM 1938 N N . VAL A 1 245 ? 8.5 -0.102 -8.352 1 98.56 245 VAL A N 1
ATOM 1939 C CA . VAL A 1 245 ? 9.852 0.424 -8.469 1 98.56 245 VAL A CA 1
ATOM 1940 C C . VAL A 1 245 ? 10.07 0.988 -9.867 1 98.56 245 VAL A C 1
ATOM 1942 O O . VAL A 1 245 ? 9.906 0.278 -10.859 1 98.56 245 VAL A O 1
ATOM 1945 N N . ASN A 1 246 ? 10.43 2.279 -9.938 1 98 246 ASN A N 1
ATOM 1946 C CA . ASN A 1 246 ? 10.734 2.881 -11.227 1 98 246 ASN A CA 1
ATOM 1947 C C . ASN A 1 246 ? 11.938 2.215 -11.891 1 98 246 ASN A C 1
ATOM 1949 O O . ASN A 1 246 ? 13.008 2.131 -11.289 1 98 246 ASN A O 1
ATOM 1953 N N . GLY A 1 247 ? 11.742 1.75 -13.117 1 97.19 247 GLY A N 1
ATOM 1954 C CA . GLY A 1 247 ? 12.789 0.98 -13.781 1 97.19 247 GLY A CA 1
ATOM 1955 C C . GLY A 1 247 ? 13.992 1.817 -14.172 1 97.19 247 GLY A C 1
ATOM 1956 O O . GLY A 1 247 ? 15.07 1.28 -14.414 1 97.19 247 GLY A O 1
ATOM 1957 N N . THR A 1 248 ? 13.836 3.123 -14.219 1 95.44 248 THR A N 1
ATOM 1958 C CA . THR A 1 248 ? 14.922 4.023 -14.594 1 95.44 248 THR A CA 1
ATOM 1959 C C . THR A 1 248 ? 15.648 4.539 -13.359 1 95.44 248 THR A C 1
ATOM 1961 O O . THR A 1 248 ? 16.875 4.457 -13.281 1 95.44 248 THR A O 1
ATOM 1964 N N . THR A 1 249 ? 14.93 4.945 -12.359 1 95.88 249 THR A N 1
ATOM 1965 C CA . THR A 1 249 ? 15.539 5.602 -11.211 1 95.88 249 THR A CA 1
ATOM 1966 C C . THR A 1 249 ? 15.742 4.609 -10.07 1 95.88 249 THR A C 1
ATOM 1968 O O . THR A 1 249 ? 16.469 4.895 -9.109 1 95.88 249 THR A O 1
ATOM 1971 N N . MET A 1 250 ? 14.945 3.486 -10.055 1 97.75 250 MET A N 1
ATOM 1972 C CA . MET A 1 250 ? 14.93 2.443 -9.031 1 97.75 250 MET A CA 1
ATOM 1973 C C . MET A 1 250 ? 14.227 2.928 -7.77 1 97.75 250 MET A C 1
ATOM 1975 O O . MET A 1 250 ? 14.289 2.275 -6.727 1 97.75 250 MET A O 1
ATOM 1979 N N . ARG A 1 251 ? 13.602 4.078 -7.863 1 98 251 ARG A N 1
ATOM 1980 C CA . ARG A 1 251 ? 12.875 4.566 -6.695 1 98 251 ARG A CA 1
ATOM 1981 C C . ARG A 1 251 ? 11.648 3.703 -6.41 1 98 251 ARG A C 1
ATOM 1983 O O . ARG A 1 251 ? 10.797 3.527 -7.281 1 98 251 ARG A O 1
ATOM 1990 N N . PRO A 1 252 ? 11.562 3.154 -5.188 1 98.25 252 PRO A N 1
ATOM 1991 C CA . PRO A 1 252 ? 10.383 2.381 -4.801 1 98.25 252 PRO A CA 1
ATOM 1992 C C . PRO A 1 252 ? 9.266 3.254 -4.23 1 98.25 252 PRO A C 1
ATOM 1994 O O . PRO A 1 252 ? 9.539 4.277 -3.6 1 98.25 252 PRO A O 1
ATOM 1997 N N . LYS A 1 253 ? 8.078 2.859 -4.473 1 97.69 253 LYS A N 1
ATOM 1998 C CA . LYS A 1 253 ? 6.887 3.457 -3.885 1 97.69 253 LYS A CA 1
ATOM 1999 C C . LYS A 1 253 ? 5.914 2.383 -3.402 1 97.69 253 LYS A C 1
ATOM 2001 O O . LYS A 1 253 ? 5.578 1.462 -4.148 1 97.69 253 LYS A O 1
ATOM 2006 N N . ALA A 1 254 ? 5.477 2.516 -2.115 1 97.81 254 ALA A N 1
ATOM 2007 C CA . ALA A 1 254 ? 4.398 1.646 -1.652 1 97.81 254 ALA A CA 1
ATOM 2008 C C . ALA A 1 254 ? 3.084 1.98 -2.354 1 97.81 254 ALA A C 1
ATOM 2010 O O . ALA A 1 254 ? 2.635 3.129 -2.328 1 97.81 254 ALA A O 1
ATOM 2011 N N . VAL A 1 255 ? 2.432 0.97 -2.973 1 98.12 255 VAL A N 1
ATOM 2012 C CA . VAL A 1 255 ? 1.255 1.276 -3.779 1 98.12 255 VAL A CA 1
ATOM 2013 C C . VAL A 1 255 ? 0.051 0.5 -3.252 1 98.12 255 VAL A C 1
ATOM 2015 O O . VAL A 1 255 ? -1.091 0.788 -3.619 1 98.12 255 VAL A O 1
ATOM 2018 N N . HIS A 1 256 ? 0.285 -0.464 -2.443 1 98.06 256 HIS A N 1
ATOM 2019 C CA . HIS A 1 256 ? -0.759 -1.254 -1.8 1 98.06 256 HIS A CA 1
ATOM 2020 C C . HIS A 1 256 ? -0.271 -1.838 -0.478 1 98.06 256 HIS A C 1
ATOM 2022 O O . HIS A 1 256 ? 0.846 -2.354 -0.397 1 98.06 256 HIS A O 1
ATOM 2028 N N . VAL A 1 257 ? -1.02 -1.729 0.565 1 97.94 257 VAL A N 1
ATOM 2029 C CA . VAL A 1 257 ? -0.747 -2.314 1.874 1 97.94 257 VAL A CA 1
ATOM 2030 C C . VAL A 1 257 ? -1.942 -3.148 2.326 1 97.94 257 VAL A C 1
ATOM 2032 O O . VAL A 1 257 ? -3.088 -2.699 2.246 1 97.94 257 VAL A O 1
ATOM 2035 N N . THR A 1 258 ? -1.717 -4.375 2.797 1 97.5 258 THR A N 1
ATOM 2036 C CA . THR A 1 258 ? -2.809 -5.25 3.205 1 97.5 258 THR A CA 1
ATOM 2037 C C . THR A 1 258 ? -2.553 -5.824 4.598 1 97.5 258 THR A C 1
ATOM 2039 O O . THR A 1 258 ? -1.402 -5.996 5 1 97.5 258 THR A O 1
ATOM 2042 N N . THR A 1 259 ? -3.656 -6.113 5.309 1 94.81 259 THR A N 1
ATOM 2043 C CA . THR A 1 259 ? -3.551 -6.809 6.586 1 94.81 259 THR A CA 1
ATOM 2044 C C . THR A 1 259 ? -3.514 -8.32 6.379 1 94.81 259 THR A C 1
ATOM 2046 O O . THR A 1 259 ? -3.252 -9.07 7.32 1 94.81 259 THR A O 1
ATOM 2049 N N . GLY A 1 260 ? -3.84 -8.742 5.18 1 96.56 260 GLY A N 1
ATOM 2050 C CA . GLY A 1 260 ? -3.602 -10.133 4.824 1 96.56 260 GLY A CA 1
ATOM 2051 C C . GLY A 1 260 ? -2.152 -10.414 4.48 1 96.56 260 GLY A C 1
ATOM 2052 O O . GLY A 1 260 ? -1.257 -10.164 5.289 1 96.56 260 GLY A O 1
ATOM 2053 N N . ASN A 1 261 ? -1.98 -10.859 3.184 1 97.25 261 ASN A N 1
ATOM 2054 C CA . ASN A 1 261 ? -0.612 -11.094 2.734 1 97.25 261 ASN A CA 1
ATOM 2055 C C . ASN A 1 261 ? -0.466 -10.844 1.234 1 97.25 261 ASN A C 1
ATOM 2057 O O . ASN A 1 261 ? -1.358 -11.188 0.456 1 97.25 261 ASN A O 1
ATOM 2061 N N . ALA A 1 262 ? 0.616 -10.164 0.902 1 97.56 262 ALA A N 1
ATOM 2062 C CA . ALA A 1 262 ? 0.961 -9.984 -0.506 1 97.56 262 ALA A CA 1
ATOM 2063 C C . ALA A 1 262 ? 1.655 -11.227 -1.062 1 97.56 262 ALA A C 1
ATOM 2065 O O . ALA A 1 262 ? 2.605 -11.734 -0.462 1 97.56 262 ALA A O 1
ATOM 2066 N N . ASN A 1 263 ? 1.202 -11.719 -2.213 1 97.5 263 ASN A N 1
ATOM 2067 C CA . ASN A 1 263 ? 1.75 -12.945 -2.783 1 97.5 263 ASN A CA 1
ATOM 2068 C C . ASN A 1 263 ? 2.148 -12.758 -4.246 1 97.5 263 ASN A C 1
ATOM 2070 O O . ASN A 1 263 ? 3.09 -12.023 -4.547 1 97.5 263 ASN A O 1
ATOM 2074 N N . GLY A 1 264 ? 1.343 -13.227 -5.176 1 98.69 264 GLY A N 1
ATOM 2075 C CA . GLY A 1 264 ? 1.656 -13.023 -6.582 1 98.69 264 GLY A CA 1
ATOM 2076 C C . GLY A 1 264 ? 1.384 -11.609 -7.059 1 98.69 264 GLY A C 1
ATOM 2077 O O . GLY A 1 264 ? 0.676 -10.852 -6.395 1 98.69 264 GLY A O 1
ATOM 2078 N N . VAL A 1 265 ? 1.948 -11.297 -8.195 1 98.88 265 VAL A N 1
ATOM 2079 C CA . VAL A 1 265 ? 1.648 -10.039 -8.875 1 98.88 265 VAL A CA 1
ATOM 2080 C C . VAL A 1 265 ? 1.812 -10.227 -10.383 1 98.88 265 VAL A C 1
ATOM 2082 O O . VAL A 1 265 ? 2.756 -10.875 -10.836 1 98.88 265 VAL A O 1
ATOM 2085 N N . ALA A 1 266 ? 0.861 -9.719 -11.117 1 98.69 266 ALA A N 1
ATOM 2086 C CA . ALA A 1 266 ? 0.956 -9.617 -12.57 1 98.69 266 ALA A CA 1
ATOM 2087 C C . ALA A 1 266 ? 0.508 -8.242 -13.055 1 98.69 266 ALA A C 1
ATOM 2089 O O . ALA A 1 266 ? -0.4 -7.637 -12.477 1 98.69 266 ALA A O 1
ATOM 2090 N N . VAL A 1 267 ? 1.181 -7.727 -14.047 1 97.81 267 VAL A N 1
ATOM 2091 C CA . VAL A 1 267 ? 0.845 -6.426 -14.617 1 97.81 267 VAL A CA 1
ATOM 2092 C C . VAL A 1 267 ? 0.81 -6.523 -16.141 1 97.81 267 VAL A C 1
ATOM 2094 O O . VAL A 1 267 ? 1.667 -7.168 -16.75 1 97.81 267 VAL A O 1
ATOM 2097 N N . ARG A 1 268 ? -0.247 -5.875 -16.656 1 93.81 268 ARG A N 1
ATOM 2098 C CA . ARG A 1 268 ? -0.399 -5.918 -18.109 1 93.81 268 ARG A CA 1
ATOM 2099 C C . ARG A 1 268 ? -1.052 -4.641 -18.625 1 93.81 268 ARG A C 1
ATOM 2101 O O . ARG A 1 268 ? -1.772 -3.963 -17.906 1 93.81 268 ARG A O 1
ATOM 2108 N N . SER A 1 269 ? -0.632 -4.297 -19.797 1 90.31 269 SER A N 1
ATOM 2109 C CA . SER A 1 269 ? -1.356 -3.244 -20.5 1 90.31 269 SER A CA 1
ATOM 2110 C C . SER A 1 269 ? -2.477 -3.822 -21.359 1 90.31 269 SER A C 1
ATOM 2112 O O . SER A 1 269 ? -2.232 -4.664 -22.219 1 90.31 269 SER A O 1
ATOM 2114 N N . ILE A 1 270 ? -3.65 -3.51 -21.094 1 81.19 270 ILE A N 1
ATOM 2115 C CA . ILE A 1 270 ? -4.828 -3.924 -21.844 1 81.19 270 ILE A CA 1
ATOM 2116 C C . ILE A 1 270 ? -5.543 -2.695 -22.406 1 81.19 270 ILE A C 1
ATOM 2118 O O . ILE A 1 270 ? -6.051 -1.865 -21.656 1 81.19 270 ILE A O 1
ATOM 2122 N N . ASP A 1 271 ? -5.629 -2.527 -23.719 1 81.5 271 ASP A N 1
ATOM 2123 C CA . ASP A 1 271 ? -6.289 -1.408 -24.391 1 81.5 271 ASP A CA 1
ATOM 2124 C C . ASP A 1 271 ? -5.758 -0.073 -23.875 1 81.5 271 ASP A C 1
ATOM 2126 O O . ASP A 1 271 ? -6.531 0.824 -23.547 1 81.5 271 ASP A O 1
ATOM 2130 N N . GLY A 1 272 ? -4.484 -0.032 -23.656 1 84.44 272 GLY A N 1
ATOM 2131 C CA . GLY A 1 272 ? -3.848 1.222 -23.281 1 84.44 272 GLY A CA 1
ATOM 2132 C C . GLY A 1 272 ? -3.877 1.487 -21.781 1 84.44 272 GLY A C 1
ATOM 2133 O O . GLY A 1 272 ? -3.348 2.498 -21.312 1 84.44 272 GLY A O 1
ATOM 2134 N N . LYS A 1 273 ? -4.484 0.685 -21.062 1 90.69 273 LYS A N 1
ATOM 2135 C CA . LYS A 1 273 ? -4.543 0.822 -19.609 1 90.69 273 LYS A CA 1
ATOM 2136 C C . LYS A 1 273 ? -3.695 -0.246 -18.922 1 90.69 273 LYS A C 1
ATOM 2138 O O . LYS A 1 273 ? -3.727 -1.415 -19.312 1 90.69 273 LYS A O 1
ATOM 2143 N N . THR A 1 274 ? -2.891 0.172 -17.984 1 95.06 274 THR A N 1
ATOM 2144 C CA . THR A 1 274 ? -2.105 -0.773 -17.203 1 95.06 274 THR A CA 1
ATOM 2145 C C . THR A 1 274 ? -2.938 -1.352 -16.062 1 95.06 274 THR A C 1
ATOM 2147 O O . THR A 1 274 ? -3.49 -0.607 -15.25 1 95.06 274 THR A O 1
ATOM 2150 N N . VAL A 1 275 ? -3.092 -2.65 -16.062 1 97.31 275 VAL A N 1
ATOM 2151 C CA . VAL A 1 275 ? -3.857 -3.338 -15.023 1 97.31 275 VAL A CA 1
ATOM 2152 C C . VAL A 1 275 ? -2.924 -4.191 -14.172 1 97.31 275 VAL A C 1
ATOM 2154 O O . VAL A 1 275 ? -2.027 -4.855 -14.695 1 97.31 275 VAL A O 1
ATOM 2157 N N . VAL A 1 276 ? -3.094 -4.105 -12.859 1 98.38 276 VAL A N 1
ATOM 2158 C CA . VAL A 1 276 ? -2.322 -4.902 -11.906 1 98.38 276 VAL A CA 1
ATOM 2159 C C . VAL A 1 276 ? -3.236 -5.914 -11.219 1 98.38 276 VAL A C 1
ATOM 2161 O O . VAL A 1 276 ? -4.332 -5.566 -10.766 1 98.38 276 VAL A O 1
ATOM 2164 N N . TYR A 1 277 ? -2.834 -7.168 -11.195 1 98.75 277 TYR A N 1
ATOM 2165 C CA . TYR A 1 277 ? -3.551 -8.25 -10.531 1 98.75 277 TYR A CA 1
ATOM 2166 C C . TYR A 1 277 ? -2.822 -8.688 -9.266 1 98.75 277 TYR A C 1
ATOM 2168 O O . TYR A 1 277 ? -1.634 -9.016 -9.305 1 98.75 277 TYR A O 1
ATOM 2176 N N . LEU A 1 278 ? -3.545 -8.688 -8.156 1 98.81 278 LEU A N 1
ATOM 2177 C CA . LEU A 1 278 ? -2.939 -8.984 -6.863 1 98.81 278 LEU A CA 1
ATOM 2178 C C . LEU A 1 278 ? -3.758 -10.023 -6.105 1 98.81 278 LEU A C 1
ATOM 2180 O O . LEU A 1 278 ? -4.809 -9.703 -5.543 1 98.81 278 LEU A O 1
ATOM 2184 N N . PRO A 1 279 ? -3.307 -11.281 -6.047 1 98.81 279 PRO A N 1
ATOM 2185 C CA . PRO A 1 279 ? -3.926 -12.203 -5.094 1 98.81 279 PRO A CA 1
ATOM 2186 C C . PRO A 1 279 ? -3.523 -11.914 -3.65 1 98.81 279 PRO A C 1
ATOM 2188 O O . PRO A 1 279 ? -2.375 -11.547 -3.387 1 98.81 279 PRO A O 1
ATOM 2191 N N . ASP A 1 280 ? -4.445 -12.008 -2.748 1 98.56 280 ASP A N 1
ATOM 2192 C CA . ASP A 1 280 ? -4.168 -11.914 -1.317 1 98.56 280 ASP A CA 1
ATOM 2193 C C . ASP A 1 280 ? -4.25 -13.281 -0.648 1 98.56 280 ASP A C 1
ATOM 2195 O O . ASP A 1 280 ? -5.211 -14.023 -0.854 1 98.56 280 ASP A O 1
ATOM 2199 N N . THR A 1 281 ? -3.225 -13.594 0.141 1 97.88 281 THR A N 1
ATOM 2200 C CA . THR A 1 281 ? -3.197 -14.906 0.777 1 97.88 281 THR A CA 1
ATOM 2201 C C . THR A 1 281 ? -3.287 -14.773 2.295 1 97.88 281 THR A C 1
ATOM 2203 O O . THR A 1 281 ? -2.619 -15.5 3.027 1 97.88 281 THR A O 1
ATOM 2206 N N . GLY A 1 282 ? -4.094 -13.891 2.727 1 96.81 282 GLY A N 1
ATOM 2207 C CA . GLY A 1 282 ? -4.316 -13.68 4.148 1 96.81 282 GLY A CA 1
ATOM 2208 C C . GLY A 1 282 ? -4.855 -14.914 4.859 1 96.81 282 GLY A C 1
ATOM 2209 O O . GLY A 1 282 ? -4.82 -14.992 6.086 1 96.81 282 GLY A O 1
ATOM 2210 N N . VAL A 1 283 ? -5.277 -15.859 4.184 1 95.62 283 VAL A N 1
ATOM 2211 C CA . VAL A 1 283 ? -5.816 -17.094 4.734 1 95.62 283 VAL A CA 1
ATOM 2212 C C . VAL A 1 283 ? -4.68 -17.953 5.293 1 95.62 283 VAL A C 1
ATOM 2214 O O . VAL A 1 283 ? -4.906 -18.828 6.137 1 95.62 283 VAL A O 1
ATOM 2217 N N . SER A 1 284 ? -3.568 -17.734 4.754 1 92 284 SER A N 1
ATOM 2218 C CA . SER A 1 284 ? -2.422 -18.516 5.203 1 92 284 SER A CA 1
ATOM 2219 C C . SER A 1 284 ? -1.716 -17.844 6.371 1 92 284 SER A C 1
ATOM 2221 O O . SER A 1 284 ? -1.081 -16.797 6.203 1 92 284 SER A O 1
ATOM 2223 N N . LYS A 1 285 ? -1.784 -18.438 7.578 1 89.62 285 LYS A N 1
ATOM 2224 C CA . LYS A 1 285 ? -1.124 -17.938 8.781 1 89.62 285 LYS A CA 1
ATOM 2225 C C . LYS A 1 285 ? 0.013 -18.875 9.203 1 89.62 285 LYS A C 1
ATOM 2227 O O . LYS A 1 285 ? -0.095 -20.094 9.086 1 89.62 285 LYS A O 1
ATOM 2232 N N . PHE A 1 286 ? 1.109 -18.234 9.688 1 85.31 286 PHE A N 1
ATOM 2233 C CA . PHE A 1 286 ? 2.266 -19.047 10.039 1 85.31 286 PHE A CA 1
ATOM 2234 C C . PHE A 1 286 ? 2.531 -19 11.539 1 85.31 286 PHE A C 1
ATOM 2236 O O . PHE A 1 286 ? 3.047 -19.953 12.117 1 85.31 286 PHE A O 1
ATOM 2243 N N . LYS A 1 287 ? 2.385 -17.922 12.148 1 84.5 287 LYS A N 1
ATOM 2244 C CA . LYS A 1 287 ? 2.658 -17.734 13.578 1 84.5 287 LYS A CA 1
ATOM 2245 C C . LYS A 1 287 ? 1.381 -17.391 14.344 1 84.5 287 LYS A C 1
ATOM 2247 O O . LYS A 1 287 ? 0.498 -16.719 13.812 1 84.5 287 LYS A O 1
ATOM 2252 N N . PRO A 1 288 ? 1.251 -17.844 15.562 1 84 288 PRO A N 1
ATOM 2253 C CA . PRO A 1 288 ? 2.164 -18.688 16.328 1 84 288 PRO A CA 1
ATOM 2254 C C . PRO A 1 288 ? 2.152 -20.141 15.852 1 84 288 PRO A C 1
ATOM 2256 O O . PRO A 1 288 ? 3.076 -20.906 16.156 1 84 288 PRO A O 1
ATOM 2259 N N . VAL A 1 289 ? 0.92 -20.5 15.141 1 85.62 289 VAL A N 1
ATOM 2260 C CA . VAL A 1 289 ? 0.822 -21.828 14.57 1 85.62 289 VAL A CA 1
ATOM 2261 C C . VAL A 1 289 ? 0.441 -21.734 13.094 1 85.62 289 VAL A C 1
ATOM 2263 O O . VAL A 1 289 ? -0.374 -20.891 12.711 1 85.62 289 VAL A O 1
ATOM 2266 N N . SER A 1 290 ? 1.111 -22.609 12.359 1 86.81 290 SER A N 1
ATOM 2267 C CA . SER A 1 290 ? 0.751 -22.656 10.945 1 86.81 290 SER A CA 1
ATOM 2268 C C . SER A 1 290 ? -0.677 -23.156 10.75 1 86.81 290 SER A C 1
ATOM 2270 O O . SER A 1 290 ? -1.03 -24.234 11.234 1 86.81 290 SER A O 1
ATOM 2272 N N . LEU A 1 291 ? -1.474 -22.359 10.156 1 89.75 291 LEU A N 1
ATOM 2273 C CA . LEU A 1 291 ? -2.852 -22.766 9.898 1 89.75 291 LEU A CA 1
ATOM 2274 C C . LEU A 1 291 ? -3.432 -22 8.711 1 89.75 291 LEU A C 1
ATOM 2276 O O . LEU A 1 291 ? -2.941 -20.938 8.352 1 89.75 291 LEU A O 1
ATOM 2280 N N . LYS A 1 292 ? -4.449 -22.625 8.109 1 91.81 292 LYS A N 1
ATOM 2281 C CA . LYS A 1 292 ? -5.289 -21.953 7.125 1 91.81 292 LYS A CA 1
ATOM 2282 C C . LYS A 1 292 ? -6.586 -21.469 7.754 1 91.81 292 LYS A C 1
ATOM 2284 O O . LYS A 1 292 ? -7.414 -22.266 8.195 1 91.81 292 LYS A O 1
ATOM 2289 N N . ASP A 1 293 ? -6.727 -20.125 7.785 1 93.44 293 ASP A N 1
ATOM 2290 C CA . ASP A 1 293 ? -7.91 -19.469 8.344 1 93.44 293 ASP A CA 1
ATOM 2291 C C . ASP A 1 293 ? -8.93 -19.156 7.246 1 93.44 293 ASP A C 1
ATOM 2293 O O . ASP A 1 293 ? -8.742 -18.219 6.469 1 93.44 293 ASP A O 1
ATOM 2297 N N . PRO A 1 294 ? -10.039 -19.922 7.262 1 91.62 294 PRO A N 1
ATOM 2298 C CA . PRO A 1 294 ? -10.984 -19.719 6.164 1 91.62 294 PRO A CA 1
ATOM 2299 C C . PRO A 1 294 ? -11.609 -18.328 6.18 1 91.62 294 PRO A C 1
ATOM 2301 O O . PRO A 1 294 ? -12.297 -17.938 5.227 1 91.62 294 PRO A O 1
ATOM 2304 N N . TYR A 1 295 ? -11.367 -17.562 7.242 1 92.75 295 TYR A N 1
ATOM 2305 C CA . TYR A 1 295 ? -11.945 -16.234 7.359 1 92.75 295 TYR A CA 1
ATOM 2306 C C . TYR A 1 295 ? -10.945 -15.164 6.914 1 92.75 295 TYR A C 1
ATOM 2308 O O . TYR A 1 295 ? -11.273 -13.977 6.867 1 92.75 295 TYR A O 1
ATOM 2316 N N . GLY A 1 296 ? -9.742 -15.516 6.57 1 95.19 296 GLY A N 1
ATOM 2317 C CA . GLY A 1 296 ? -8.758 -14.594 6.016 1 95.19 296 GLY A CA 1
ATOM 2318 C C . GLY A 1 296 ? -9 -14.273 4.555 1 95.19 296 GLY A C 1
ATOM 2319 O O . GLY A 1 296 ? -9.766 -14.961 3.879 1 95.19 296 GLY A O 1
ATOM 2320 N N . ASP A 1 297 ? -8.352 -13.281 4.137 1 96.75 297 ASP A N 1
ATOM 2321 C CA . ASP A 1 297 ? -8.531 -12.844 2.758 1 96.75 297 ASP A CA 1
ATOM 2322 C C . ASP A 1 297 ? -7.895 -13.828 1.779 1 96.75 297 ASP A C 1
ATOM 2324 O O . ASP A 1 297 ? -6.773 -14.289 1.998 1 96.75 297 ASP A O 1
ATOM 2328 N N . ARG A 1 298 ? -8.492 -14.172 0.655 1 97.44 298 ARG A N 1
ATOM 2329 C CA . ARG A 1 298 ? -7.941 -14.992 -0.414 1 97.44 298 ARG A CA 1
ATOM 2330 C C . ARG A 1 298 ? -8.414 -14.508 -1.78 1 97.44 298 ARG A C 1
ATOM 2332 O O . ARG A 1 298 ? -8.453 -15.281 -2.74 1 97.44 298 ARG A O 1
ATOM 2339 N N . GLY A 1 299 ? -8.828 -13.266 -1.836 1 98.12 299 GLY A N 1
ATOM 2340 C CA . GLY A 1 299 ? -9.336 -12.695 -3.074 1 98.12 299 GLY A CA 1
ATOM 2341 C C . GLY A 1 299 ? -8.242 -12.398 -4.086 1 98.12 299 GLY A C 1
ATOM 2342 O O . GLY A 1 299 ? -7.102 -12.133 -3.711 1 98.12 299 GLY A O 1
ATOM 2343 N N . LEU A 1 300 ? -8.617 -12.484 -5.367 1 98.81 300 LEU A N 1
ATOM 2344 C CA . LEU A 1 300 ? -7.844 -11.906 -6.457 1 98.81 300 LEU A CA 1
ATOM 2345 C C . LEU A 1 300 ? -8.406 -10.555 -6.871 1 98.81 300 LEU A C 1
ATOM 2347 O O . LEU A 1 300 ? -9.555 -10.461 -7.312 1 98.81 300 LEU A O 1
ATOM 2351 N N . PHE A 1 301 ? -7.566 -9.555 -6.785 1 98.62 301 PHE A N 1
ATOM 2352 C CA . PHE A 1 301 ? -8.016 -8.195 -7.055 1 98.62 301 PHE A CA 1
ATOM 2353 C C . PHE A 1 301 ? -7.34 -7.641 -8.297 1 98.62 301 PHE A C 1
ATOM 2355 O O . PHE A 1 301 ? -6.188 -7.977 -8.586 1 98.62 301 PHE A O 1
ATOM 2362 N N . ALA A 1 302 ? -8.055 -6.82 -9.023 1 98 302 ALA A N 1
ATOM 2363 C CA . ALA A 1 302 ? -7.516 -6.047 -10.141 1 98 302 ALA A CA 1
ATOM 2364 C C . ALA A 1 302 ? -7.594 -4.551 -9.852 1 98 302 ALA A C 1
ATOM 2366 O O . ALA A 1 302 ? -8.531 -4.082 -9.203 1 98 302 ALA A O 1
ATOM 2367 N N . TYR A 1 303 ? -6.621 -3.83 -10.312 1 97.56 303 TYR A N 1
ATOM 2368 C CA . TYR A 1 303 ? -6.531 -2.379 -10.188 1 97.56 303 TYR A CA 1
ATOM 2369 C C . TYR A 1 303 ? -6.137 -1.742 -11.516 1 97.56 303 TYR A C 1
ATOM 2371 O O . TYR A 1 303 ? -5.383 -2.332 -12.297 1 97.56 303 TYR A O 1
ATOM 2379 N N . ASP A 1 304 ? -6.59 -0.525 -11.719 1 96.44 304 ASP A N 1
ATOM 2380 C CA . ASP A 1 304 ? -5.984 0.322 -12.742 1 96.44 304 ASP A CA 1
ATOM 2381 C C . ASP A 1 304 ? -4.777 1.076 -12.188 1 96.44 304 ASP A C 1
ATOM 2383 O O . ASP A 1 304 ? -4.895 1.806 -11.203 1 96.44 304 ASP A O 1
ATOM 2387 N N . ALA A 1 305 ? -3.652 0.827 -12.812 1 96.5 305 ALA A N 1
ATOM 2388 C CA . ALA A 1 305 ? -2.459 1.562 -12.398 1 96.5 305 ALA A CA 1
ATOM 2389 C C . ALA A 1 305 ? -2.34 2.885 -13.148 1 96.5 305 ALA A C 1
ATOM 2391 O O . ALA A 1 305 ? -2.285 2.902 -14.383 1 96.5 305 ALA A O 1
ATOM 2392 N N . LYS A 1 306 ? -2.273 3.941 -12.406 1 92.31 306 LYS A N 1
ATOM 2393 C CA . LYS A 1 306 ? -2.102 5.277 -12.977 1 92.31 306 LYS A CA 1
ATOM 2394 C C . LYS A 1 306 ? -0.632 5.684 -12.992 1 92.31 306 LYS A C 1
ATOM 2396 O O . LYS A 1 306 ? 0.244 4.879 -12.664 1 92.31 306 LYS A O 1
ATOM 2401 N N . LYS A 1 307 ? -0.423 6.914 -13.469 1 85.31 307 LYS A N 1
ATOM 2402 C CA . LYS A 1 307 ? 0.939 7.438 -13.469 1 85.31 307 LYS A CA 1
ATOM 2403 C C . LYS A 1 307 ? 1.551 7.395 -12.078 1 85.31 307 LYS A C 1
ATOM 2405 O O . LYS A 1 307 ? 0.884 7.719 -11.086 1 85.31 307 LYS A O 1
ATOM 2410 N N . GLY A 1 308 ? 2.773 6.875 -12.047 1 85.62 308 GLY A N 1
ATOM 2411 C CA . GLY A 1 308 ? 3.465 6.789 -10.773 1 85.62 308 GLY A CA 1
ATOM 2412 C C . GLY A 1 308 ? 3.1 5.555 -9.969 1 85.62 308 GLY A C 1
ATOM 2413 O O . GLY A 1 308 ? 3.574 5.367 -8.852 1 85.62 308 GLY A O 1
ATOM 2414 N N . GLY A 1 309 ? 2.225 4.805 -10.531 1 92.25 309 GLY A N 1
ATOM 2415 C CA . GLY A 1 309 ? 1.918 3.531 -9.898 1 92.25 309 GLY A CA 1
ATOM 2416 C C . GLY A 1 309 ? 0.723 3.602 -8.961 1 92.25 309 GLY A C 1
ATOM 2417 O O . GLY A 1 309 ? 0.371 2.611 -8.32 1 92.25 309 GLY A O 1
ATOM 2418 N N . THR A 1 310 ? 0.1 4.734 -8.828 1 95.5 310 THR A N 1
ATOM 2419 C CA . THR A 1 310 ? -1.083 4.836 -7.984 1 95.5 310 THR A CA 1
ATOM 2420 C C . THR A 1 310 ? -2.189 3.916 -8.492 1 95.5 310 THR A C 1
ATOM 2422 O O . THR A 1 310 ? -2.547 3.953 -9.672 1 95.5 310 THR A O 1
ATOM 2425 N N . LEU A 1 311 ? -2.738 3.109 -7.559 1 97.12 311 LEU A N 1
ATOM 2426 C CA . LEU A 1 311 ? -3.762 2.145 -7.941 1 97.12 311 LEU A CA 1
ATOM 2427 C C . LEU A 1 311 ? -5.156 2.719 -7.727 1 97.12 311 LEU A C 1
ATOM 2429 O O . LEU A 1 311 ? -5.438 3.301 -6.676 1 97.12 311 LEU A O 1
ATOM 2433 N N . ALA A 1 312 ? -5.957 2.572 -8.734 1 95.25 312 ALA A N 1
ATOM 2434 C CA . ALA A 1 312 ? -7.336 3.047 -8.688 1 95.25 312 ALA A CA 1
ATOM 2435 C C . ALA A 1 312 ? -8.305 1.949 -9.109 1 95.25 312 ALA A C 1
ATOM 2437 O O . ALA A 1 312 ? -7.895 0.914 -9.633 1 95.25 312 ALA A O 1
ATOM 2438 N N . ASN A 1 313 ? -9.625 2.137 -8.789 1 94.81 313 ASN A N 1
ATOM 2439 C CA . ASN A 1 313 ? -10.703 1.269 -9.242 1 94.81 313 ASN A CA 1
ATOM 2440 C C . ASN A 1 313 ? -10.477 -0.18 -8.82 1 94.81 313 ASN A C 1
ATOM 2442 O O . ASN A 1 313 ? -10.492 -1.084 -9.656 1 94.81 313 ASN A O 1
ATOM 2446 N N . ARG A 1 314 ? -10.328 -0.401 -7.574 1 96.12 314 ARG A N 1
ATOM 2447 C CA . ARG A 1 314 ? -10.188 -1.746 -7.027 1 96.12 314 ARG A CA 1
ATOM 2448 C C . ARG A 1 314 ? -11.398 -2.607 -7.375 1 96.12 314 ARG A C 1
ATOM 2450 O O . ARG A 1 314 ? -12.539 -2.203 -7.156 1 96.12 314 ARG A O 1
ATOM 2457 N N . ARG A 1 315 ? -11.125 -3.838 -7.918 1 95.94 315 ARG A N 1
ATOM 2458 C CA . ARG A 1 315 ? -12.156 -4.82 -8.234 1 95.94 315 ARG A CA 1
ATOM 2459 C C . ARG A 1 315 ? -11.789 -6.195 -7.68 1 95.94 315 ARG A C 1
ATOM 2461 O O . ARG A 1 315 ? -10.695 -6.699 -7.934 1 95.94 315 ARG A O 1
ATOM 2468 N N . LEU A 1 316 ? -12.688 -6.777 -6.887 1 97.56 316 LEU A N 1
ATOM 2469 C CA . LEU A 1 316 ? -12.547 -8.203 -6.617 1 97.56 316 LEU A CA 1
ATOM 2470 C C . LEU A 1 316 ? -12.836 -9.023 -7.871 1 97.56 316 LEU A C 1
ATOM 2472 O O . LEU A 1 316 ? -14 -9.195 -8.25 1 97.56 316 LEU A O 1
ATOM 2476 N N . LEU A 1 317 ? -11.812 -9.469 -8.445 1 97.19 317 LEU A N 1
ATOM 2477 C CA . LEU A 1 317 ? -11.977 -10.164 -9.711 1 97.19 317 LEU A CA 1
ATOM 2478 C C . LEU A 1 317 ? -12.477 -11.594 -9.492 1 97.19 317 LEU A C 1
ATOM 2480 O O . LEU A 1 317 ? -13.359 -12.062 -10.211 1 97.19 317 LEU A O 1
ATOM 2484 N N . ASN A 1 318 ? -11.883 -12.234 -8.516 1 97.69 318 ASN A N 1
ATOM 2485 C CA . ASN A 1 318 ? -12.219 -13.633 -8.258 1 97.69 318 ASN A CA 1
ATOM 2486 C C . ASN A 1 318 ? -11.883 -14.039 -6.828 1 97.69 318 ASN A C 1
ATOM 2488 O O . ASN A 1 318 ? -10.969 -13.477 -6.219 1 97.69 318 ASN A O 1
ATOM 2492 N N . ASN A 1 319 ? -12.672 -14.914 -6.301 1 97.12 319 ASN A N 1
ATOM 2493 C CA . ASN A 1 319 ? -12.336 -15.734 -5.141 1 97.12 319 ASN A CA 1
ATOM 2494 C C . ASN A 1 319 ? -12.203 -17.203 -5.516 1 97.12 319 ASN A C 1
ATOM 2496 O O . ASN A 1 319 ? -13.109 -17.781 -6.117 1 97.12 319 ASN A O 1
ATOM 2500 N N . PRO A 1 320 ? -11.125 -17.812 -5.234 1 97 320 PRO A N 1
ATOM 2501 C CA . PRO A 1 320 ? -10.836 -19.125 -5.809 1 97 320 PRO A CA 1
ATOM 2502 C C . PRO A 1 320 ? -11.906 -20.156 -5.48 1 97 320 PRO A C 1
ATOM 2504 O O . PRO A 1 320 ? -12.5 -20.125 -4.398 1 97 320 PRO A O 1
ATOM 2507 N N . ILE A 1 321 ? -12.062 -21.078 -6.453 1 95.25 321 ILE A N 1
ATOM 2508 C CA . ILE A 1 321 ? -12.969 -22.203 -6.238 1 95.25 321 ILE A CA 1
ATOM 2509 C C . ILE A 1 321 ? -12.461 -23.062 -5.086 1 95.25 321 ILE A C 1
ATOM 2511 O O . ILE A 1 321 ? -13.25 -23.531 -4.262 1 95.25 321 ILE A O 1
ATOM 2515 N N . SER A 1 322 ? -11.234 -23.188 -5.035 1 93.38 322 SER A N 1
ATOM 2516 C CA . SER A 1 322 ? -10.609 -23.953 -3.955 1 93.38 322 SER A CA 1
ATOM 2517 C C . SER A 1 322 ? -9.266 -23.344 -3.559 1 93.38 322 SER A C 1
ATOM 2519 O O . SER A 1 322 ? -8.633 -22.656 -4.359 1 93.38 322 SER A O 1
ATOM 2521 N N . TYR A 1 323 ? -8.859 -23.516 -2.256 1 95.88 323 TYR A N 1
ATOM 2522 C CA . TYR A 1 323 ? -7.555 -23.141 -1.727 1 95.88 323 TYR A CA 1
ATOM 2523 C C . TYR A 1 323 ? -7.367 -21.625 -1.775 1 95.88 323 TYR A C 1
ATOM 2525 O O . TYR A 1 323 ? -8.188 -20.875 -1.244 1 95.88 323 TYR A O 1
ATOM 2533 N N . PHE A 1 324 ? -6.246 -21.109 -2.273 1 97.31 324 PHE A N 1
ATOM 2534 C CA . PHE A 1 324 ? -5.957 -19.703 -2.5 1 97.31 324 PHE A CA 1
ATOM 2535 C C . PHE A 1 324 ? -5.004 -19.516 -3.676 1 97.31 324 PHE A C 1
ATOM 2537 O O . PHE A 1 324 ? -4.383 -20.484 -4.129 1 97.31 324 PHE A O 1
ATOM 2544 N N . TYR A 1 325 ? -5 -18.344 -4.195 1 98.25 325 TYR A N 1
ATOM 2545 C CA . TYR A 1 325 ? -4.164 -18.031 -5.355 1 98.25 325 TYR A CA 1
ATOM 2546 C C . TYR A 1 325 ? -2.756 -17.641 -4.922 1 98.25 325 TYR A C 1
ATOM 2548 O O . TYR A 1 325 ? -2.58 -16.938 -3.928 1 98.25 325 TYR A O 1
ATOM 2556 N N . ASP A 1 326 ? -1.753 -18.094 -5.645 1 97.69 326 ASP A N 1
ATOM 2557 C CA . ASP A 1 326 ? -0.342 -17.844 -5.371 1 97.69 326 ASP A CA 1
ATOM 2558 C C . ASP A 1 326 ? 0.338 -17.172 -6.562 1 97.69 326 ASP A C 1
ATOM 2560 O O . ASP A 1 326 ? -0.006 -16.047 -6.926 1 97.69 326 ASP A O 1
ATOM 2564 N N . GLY A 1 327 ? 1.255 -17.844 -7.258 1 98.5 327 GLY A N 1
ATOM 2565 C CA . GLY A 1 327 ? 1.908 -17.281 -8.43 1 98.5 327 GLY A CA 1
ATOM 2566 C C . GLY A 1 327 ? 0.946 -17 -9.57 1 98.5 327 GLY A C 1
ATOM 2567 O O . GLY A 1 327 ? 0.025 -17.781 -9.82 1 98.5 327 GLY A O 1
ATOM 2568 N N . ILE A 1 328 ? 1.119 -15.906 -10.297 1 98.69 328 ILE A N 1
ATOM 2569 C CA . ILE A 1 328 ? 0.149 -15.43 -11.273 1 98.69 328 ILE A CA 1
ATOM 2570 C C . ILE A 1 328 ? 0.879 -14.844 -12.484 1 98.69 328 ILE A C 1
ATOM 2572 O O . ILE A 1 328 ? 1.896 -14.164 -12.336 1 98.69 328 ILE A O 1
ATOM 2576 N N . ARG A 1 329 ? 0.421 -15.133 -13.633 1 98 329 ARG A N 1
ATOM 2577 C CA . ARG A 1 329 ? 0.875 -14.555 -14.898 1 98 329 ARG A CA 1
ATOM 2578 C C . ARG A 1 329 ? -0.301 -14.273 -15.828 1 98 329 ARG A C 1
ATOM 2580 O O . ARG A 1 329 ? -1.359 -14.891 -15.703 1 98 329 ARG A O 1
ATOM 2587 N N . VAL A 1 330 ? -0.107 -13.352 -16.703 1 96.81 330 VAL A N 1
ATOM 2588 C CA . VAL A 1 330 ? -1.129 -13.023 -17.688 1 96.81 330 VAL A CA 1
ATOM 2589 C C . VAL A 1 330 ? -0.624 -13.367 -19.094 1 96.81 330 VAL A C 1
ATOM 2591 O O . VAL A 1 330 ? 0.509 -13.031 -19.453 1 96.81 330 VAL A O 1
ATOM 2594 N N . SER A 1 331 ? -1.431 -14.016 -19.844 1 94.69 331 SER A N 1
ATOM 2595 C CA . SER A 1 331 ? -1.054 -14.453 -21.172 1 94.69 331 SER A CA 1
ATOM 2596 C C . SER A 1 331 ? -1.149 -13.305 -22.172 1 94.69 331 SER A C 1
ATOM 2598 O O . SER A 1 331 ? -1.615 -12.211 -21.844 1 94.69 331 SER A O 1
ATOM 2600 N N . ARG A 1 332 ? -0.724 -13.555 -23.375 1 90.25 332 ARG A N 1
ATOM 2601 C CA . ARG A 1 332 ? -0.751 -12.57 -24.453 1 90.25 332 ARG A CA 1
ATOM 2602 C C . ARG A 1 332 ? -2.172 -12.078 -24.719 1 90.25 332 ARG A C 1
ATOM 2604 O O . ARG A 1 332 ? -2.387 -10.898 -24.969 1 90.25 332 ARG A O 1
ATOM 2611 N N . ASN A 1 333 ? -3.1 -13.008 -24.609 1 90.88 333 ASN A N 1
ATOM 2612 C CA . ASN A 1 333 ? -4.484 -12.656 -24.906 1 90.88 333 ASN A CA 1
ATOM 2613 C C . ASN A 1 333 ? -5.203 -12.133 -23.656 1 90.88 333 ASN A C 1
ATOM 2615 O O . ASN A 1 333 ? -6.426 -11.969 -23.672 1 90.88 333 ASN A O 1
ATOM 2619 N N . GLY A 1 334 ? -4.473 -12 -22.609 1 93.5 334 GLY A N 1
ATOM 2620 C CA . GLY A 1 334 ? -4.984 -11.305 -21.438 1 93.5 334 GLY A CA 1
ATOM 2621 C C . GLY A 1 334 ? -5.562 -12.25 -20.391 1 93.5 334 GLY A C 1
ATOM 2622 O O . GLY A 1 334 ? -6.059 -11.805 -19.359 1 93.5 334 GLY A O 1
ATOM 2623 N N . TRP A 1 335 ? -5.5 -13.547 -20.656 1 96.38 335 TRP A N 1
ATOM 2624 C CA . TRP A 1 335 ? -6.035 -14.492 -19.688 1 96.38 335 TRP A CA 1
ATOM 2625 C C . TRP A 1 335 ? -5.133 -14.586 -18.469 1 96.38 335 TRP A C 1
ATOM 2627 O O . TRP A 1 335 ? -3.904 -14.602 -18.594 1 96.38 335 TRP A O 1
ATOM 2637 N N . VAL A 1 336 ? -5.723 -14.656 -17.328 1 97.81 336 VAL A N 1
ATOM 2638 C CA . VAL A 1 336 ? -4.965 -14.727 -16.078 1 97.81 336 VAL A CA 1
ATOM 2639 C C . VAL A 1 336 ? -4.777 -16.188 -15.68 1 97.81 336 VAL A C 1
ATOM 2641 O O . VAL A 1 336 ? -5.754 -16.906 -15.461 1 97.81 336 VAL A O 1
ATOM 2644 N N . PHE A 1 337 ? -3.58 -16.656 -15.656 1 98.56 337 PHE A N 1
ATOM 2645 C CA . PHE A 1 337 ? -3.213 -17.969 -15.156 1 98.56 337 PHE A CA 1
ATOM 2646 C C . PHE A 1 337 ? -2.648 -17.875 -13.742 1 98.56 337 PHE A C 1
ATOM 2648 O O . PHE A 1 337 ? -1.698 -17.125 -13.5 1 98.56 337 PHE A O 1
ATOM 2655 N N . VAL A 1 338 ? -3.186 -18.609 -12.812 1 98.75 338 VAL A N 1
ATOM 2656 C CA . VAL A 1 338 ? -2.793 -18.422 -11.422 1 98.75 338 VAL A CA 1
ATOM 2657 C C . VAL A 1 338 ? -2.805 -19.75 -10.68 1 98.75 338 VAL A C 1
ATOM 2659 O O . VAL A 1 338 ? -3.703 -20.578 -10.883 1 98.75 338 VAL A O 1
ATOM 2662 N N . GLY A 1 339 ? -1.707 -20 -9.938 1 98.44 339 GLY A N 1
ATOM 2663 C CA . GLY A 1 339 ? -1.706 -21.188 -9.094 1 98.44 339 GLY A CA 1
ATOM 2664 C C . GLY A 1 339 ? -2.838 -21.203 -8.086 1 98.44 339 GLY A C 1
ATOM 2665 O O . GLY A 1 339 ? -3.031 -20.234 -7.348 1 98.44 339 GLY A O 1
ATOM 2666 N N . ALA A 1 340 ? -3.516 -22.328 -7.984 1 97.25 340 ALA A N 1
ATOM 2667 C CA . ALA A 1 340 ? -4.738 -22.406 -7.188 1 97.25 340 ALA A CA 1
ATOM 2668 C C . ALA A 1 340 ? -4.734 -23.641 -6.285 1 97.25 340 ALA A C 1
ATOM 2670 O O . ALA A 1 340 ? -5.789 -24.094 -5.84 1 97.25 340 ALA A O 1
ATOM 2671 N N . GLY A 1 341 ? -3.578 -24.172 -6.031 1 94.19 341 GLY A N 1
ATOM 2672 C CA . GLY A 1 341 ? -3.492 -25.375 -5.211 1 94.19 341 GLY A CA 1
ATOM 2673 C C . GLY A 1 341 ? -3.637 -26.656 -6.012 1 94.19 341 GLY A C 1
ATOM 2674 O O . GLY A 1 341 ? -2.645 -27.219 -6.48 1 94.19 341 GLY A O 1
ATOM 2675 N N . ASP A 1 342 ? -4.887 -27.047 -6.262 1 91.69 342 ASP A N 1
ATOM 2676 C CA . ASP A 1 342 ? -5.137 -28.281 -6.98 1 91.69 342 ASP A CA 1
ATOM 2677 C C . ASP A 1 342 ? -4.793 -28.141 -8.461 1 91.69 342 ASP A C 1
ATOM 2679 O O . ASP A 1 342 ? -4.707 -29.141 -9.18 1 91.69 342 ASP A O 1
ATOM 2683 N N . GLY A 1 343 ? -4.527 -27.047 -8.844 1 97 343 GLY A N 1
ATOM 2684 C CA . GLY A 1 343 ? -4.172 -26.766 -10.227 1 97 343 GLY A CA 1
ATOM 2685 C C . GLY A 1 343 ? -3.943 -25.297 -10.492 1 97 343 GLY A C 1
ATOM 2686 O O . GLY A 1 343 ? -3.627 -24.531 -9.57 1 97 343 GLY A O 1
ATOM 2687 N N . VAL A 1 344 ? -3.939 -24.953 -11.766 1 98.44 344 VAL A N 1
ATOM 2688 C CA . VAL A 1 344 ? -3.846 -23.578 -12.242 1 98.44 344 VAL A CA 1
ATOM 2689 C C . VAL A 1 344 ? -5.191 -23.141 -12.805 1 98.44 344 VAL A C 1
ATOM 2691 O O . VAL A 1 344 ? -5.723 -23.75 -13.734 1 98.44 344 VAL A O 1
ATOM 2694 N N . ASP A 1 345 ? -5.73 -22.141 -12.195 1 98.62 345 ASP A N 1
ATOM 2695 C CA . ASP A 1 345 ? -6.973 -21.578 -12.727 1 98.62 345 ASP A CA 1
ATOM 2696 C C . ASP A 1 345 ? -6.699 -20.594 -13.852 1 98.62 345 ASP A C 1
ATOM 2698 O O . ASP A 1 345 ? -5.703 -19.859 -13.812 1 98.62 345 ASP A O 1
ATOM 2702 N N . VAL A 1 346 ? -7.547 -20.641 -14.828 1 98.56 346 VAL A N 1
ATOM 2703 C CA . VAL A 1 346 ? -7.555 -19.625 -15.875 1 98.56 346 VAL A CA 1
ATOM 2704 C C . VAL A 1 346 ? -8.758 -18.703 -15.695 1 98.56 346 VAL A C 1
ATOM 2706 O O . VAL A 1 346 ? -9.906 -19.141 -15.773 1 98.56 346 VAL A O 1
ATOM 2709 N N . ILE A 1 347 ? -8.484 -17.422 -15.508 1 98.5 347 ILE A N 1
ATOM 2710 C CA . ILE A 1 347 ? -9.516 -16.469 -15.117 1 98.5 347 ILE A CA 1
ATOM 2711 C C . ILE A 1 347 ? -9.734 -15.445 -16.234 1 98.5 347 ILE A C 1
ATOM 2713 O O . ILE A 1 347 ? -8.773 -14.961 -16.828 1 98.5 347 ILE A O 1
ATOM 2717 N N . ASP A 1 348 ? -11 -15.164 -16.516 1 97.44 348 ASP A N 1
ATOM 2718 C CA . ASP A 1 348 ? -11.367 -14.078 -17.422 1 97.44 348 ASP A CA 1
ATOM 2719 C C . ASP A 1 348 ? -11.094 -12.719 -16.781 1 97.44 348 ASP A C 1
ATOM 2721 O O . ASP A 1 348 ? -11.664 -12.383 -15.734 1 97.44 348 ASP A O 1
ATOM 2725 N N . PRO A 1 349 ? -10.266 -11.906 -17.438 1 95 349 PRO A N 1
ATOM 2726 C CA . PRO A 1 349 ? -9.867 -10.648 -16.797 1 95 349 PRO A CA 1
ATOM 2727 C C . PRO A 1 349 ? -11.023 -9.648 -16.719 1 95 349 PRO A C 1
ATOM 2729 O O . PRO A 1 349 ? -10.945 -8.68 -15.953 1 95 349 PRO A O 1
ATOM 2732 N N . GLU A 1 350 ? -12.039 -9.797 -17.453 1 91.75 350 GLU A N 1
ATOM 2733 C CA . GLU A 1 350 ? -13.156 -8.852 -17.484 1 91.75 350 GLU A CA 1
ATOM 2734 C C . GLU A 1 350 ? -14.258 -9.258 -16.531 1 91.75 350 GLU A C 1
ATOM 2736 O O . GLU A 1 350 ? -14.695 -8.461 -15.695 1 91.75 350 GLU A O 1
ATOM 2741 N N . THR A 1 351 ? -14.602 -10.578 -16.625 1 95.25 351 THR A N 1
ATOM 2742 C CA . THR A 1 351 ? -15.75 -11.016 -15.836 1 95.25 351 THR A CA 1
ATOM 2743 C C . THR A 1 351 ? -15.305 -11.562 -14.484 1 95.25 351 THR A C 1
ATOM 2745 O O . THR A 1 351 ? -16.109 -11.688 -13.562 1 95.25 351 THR A O 1
ATOM 2748 N N . GLY A 1 352 ? -14.039 -12 -14.453 1 97.62 352 GLY A N 1
ATOM 2749 C CA . GLY A 1 352 ? -13.508 -12.578 -13.227 1 97.62 352 GLY A CA 1
ATOM 2750 C C . GLY A 1 352 ? -13.867 -14.047 -13.055 1 97.62 352 GLY A C 1
ATOM 2751 O O . GLY A 1 352 ? -13.492 -14.664 -12.062 1 97.62 352 GLY A O 1
ATOM 2752 N N . LEU A 1 353 ? -14.539 -14.609 -13.984 1 97.44 353 LEU A N 1
ATOM 2753 C CA . LEU A 1 353 ? -14.93 -16.016 -13.891 1 97.44 353 LEU A CA 1
ATOM 2754 C C . LEU A 1 353 ? -13.727 -16.922 -14.086 1 97.44 353 LEU A C 1
ATOM 2756 O O . LEU A 1 353 ? -12.891 -16.672 -14.961 1 97.44 353 LEU A O 1
ATOM 2760 N N . ALA A 1 354 ? -13.656 -17.953 -13.25 1 98.25 354 ALA A N 1
ATOM 2761 C CA . ALA A 1 354 ? -12.758 -19.047 -13.594 1 98.25 354 ALA A CA 1
ATOM 2762 C C . ALA A 1 354 ? -13.305 -19.859 -14.773 1 98.25 354 ALA A C 1
ATOM 2764 O O . ALA A 1 354 ? -14.383 -20.438 -14.688 1 98.25 354 ALA A O 1
ATOM 2765 N N . LEU A 1 355 ? -12.531 -19.859 -15.797 1 98.38 355 LEU A N 1
ATOM 2766 C CA . LEU A 1 355 ? -12.984 -20.531 -17.016 1 98.38 355 LEU A CA 1
ATOM 2767 C C . LEU A 1 355 ? -12.672 -22.016 -16.969 1 98.38 355 LEU A C 1
ATOM 2769 O O . LEU A 1 355 ? -13.383 -22.828 -17.562 1 98.38 355 LEU A O 1
ATOM 2773 N N . GLY A 1 356 ? -11.672 -22.359 -16.328 1 98.31 356 GLY A N 1
ATOM 2774 C CA . GLY A 1 356 ? -11.258 -23.734 -16.156 1 98.31 356 GLY A CA 1
ATOM 2775 C C . GLY A 1 356 ? -9.984 -23.875 -15.328 1 98.31 356 GLY A C 1
ATOM 2776 O O . GLY A 1 356 ? -9.406 -22.875 -14.906 1 98.31 356 GLY A O 1
ATOM 2777 N N . SER A 1 357 ? -9.641 -25.156 -15.062 1 97.94 357 SER A N 1
ATOM 2778 C CA . SER A 1 357 ? -8.461 -25.469 -14.266 1 97.94 357 SER A CA 1
ATOM 2779 C C . SER A 1 357 ? -7.582 -26.516 -14.961 1 97.94 357 SER A C 1
ATOM 2781 O O . SER A 1 357 ? -8.094 -27.484 -15.531 1 97.94 357 SER A O 1
ATOM 2783 N N . ILE A 1 358 ? -6.312 -26.219 -14.961 1 98.31 358 ILE A N 1
ATOM 2784 C CA . ILE A 1 358 ? -5.301 -27.188 -15.344 1 98.31 358 ILE A CA 1
ATOM 2785 C C . ILE A 1 358 ? -4.844 -27.969 -14.109 1 98.31 358 ILE A C 1
ATOM 2787 O O . ILE A 1 358 ? -4.191 -27.406 -13.227 1 98.31 358 ILE A O 1
ATOM 2791 N N . ARG A 1 359 ? -5.074 -29.188 -14.094 1 97.12 359 ARG A N 1
ATOM 2792 C CA . ARG A 1 359 ? -4.859 -29.969 -12.875 1 97.12 359 ARG A CA 1
ATOM 2793 C C . ARG A 1 359 ? -3.438 -30.516 -12.82 1 97.12 359 ARG A C 1
ATOM 2795 O O . ARG A 1 359 ? -2.836 -30.812 -13.859 1 97.12 359 ARG A O 1
ATOM 2802 N N . VAL A 1 360 ? -2.869 -30.656 -11.656 1 95.31 360 VAL A N 1
ATOM 2803 C CA . VAL A 1 360 ? -1.53 -31.203 -11.484 1 95.31 360 VAL A CA 1
ATOM 2804 C C . VAL A 1 360 ? -1.617 -32.562 -10.766 1 95.31 360 VAL A C 1
ATOM 2806 O O . VAL A 1 360 ? -0.682 -32.938 -10.07 1 95.31 360 VAL A O 1
ATOM 2809 N N . GLY A 1 361 ? -2.748 -33.125 -10.977 1 85.62 361 GLY A N 1
ATOM 2810 C CA . GLY A 1 361 ? -2.986 -34.406 -10.344 1 85.62 361 GLY A CA 1
ATOM 2811 C C . GLY A 1 361 ? -3.553 -34.312 -8.945 1 85.62 361 GLY A C 1
ATOM 2812 O O . GLY A 1 361 ? -3.742 -33.188 -8.43 1 85.62 361 GLY A O 1
ATOM 2813 N N . GLY A 1 362 ? -4.047 -35.344 -8.375 1 75.75 362 GLY A N 1
ATOM 2814 C CA . GLY A 1 362 ? -4.613 -35.344 -7.039 1 75.75 362 GLY A CA 1
ATOM 2815 C C . GLY A 1 362 ? -3.584 -35.625 -5.957 1 75.75 362 GLY A C 1
ATOM 2816 O O . GLY A 1 362 ? -2.383 -35.438 -6.18 1 75.75 362 GLY A O 1
ATOM 2817 N N . GLY A 1 363 ? -4.012 -35.656 -4.754 1 80 363 GLY A N 1
ATOM 2818 C CA . GLY A 1 363 ? -3.162 -35.938 -3.613 1 80 363 GLY A CA 1
ATOM 2819 C C . GLY A 1 363 ? -2.496 -34.719 -3.021 1 80 363 GLY A C 1
ATOM 2820 O O . GLY A 1 363 ? -3.158 -33.719 -2.762 1 80 363 GLY A O 1
ATOM 2821 N N . ASP A 1 364 ? -1.069 -34.906 -2.801 1 86.75 364 ASP A N 1
ATOM 2822 C CA . ASP A 1 364 ? -0.358 -33.844 -2.088 1 86.75 364 ASP A CA 1
ATOM 2823 C C . ASP A 1 364 ? 0.237 -32.812 -3.062 1 86.75 364 ASP A C 1
ATOM 2825 O O . ASP A 1 364 ? 0.886 -31.859 -2.645 1 86.75 364 ASP A O 1
ATOM 2829 N N . ASN A 1 365 ? -0.002 -33.031 -4.328 1 90.69 365 ASN A N 1
ATOM 2830 C CA . ASN A 1 365 ? 0.497 -32.094 -5.32 1 90.69 365 ASN A CA 1
ATOM 2831 C C . ASN A 1 365 ? -0.19 -30.734 -5.203 1 90.69 365 ASN A C 1
ATOM 2833 O O . ASN A 1 365 ? -1.392 -30.656 -4.938 1 90.69 365 ASN A O 1
ATOM 2837 N N . LEU A 1 366 ? 0.596 -29.672 -5.344 1 94.75 366 LEU A N 1
ATOM 2838 C CA . LEU A 1 366 ? 0.062 -28.312 -5.344 1 94.75 366 LEU A CA 1
ATOM 2839 C C . LEU A 1 366 ? 0.695 -27.484 -6.453 1 94.75 366 LEU A C 1
ATOM 2841 O O . LEU A 1 366 ? 1.918 -27.469 -6.605 1 94.75 366 LEU A O 1
ATOM 2845 N N . ALA A 1 367 ? -0.134 -26.859 -7.258 1 97.44 367 ALA A N 1
ATOM 2846 C CA . ALA A 1 367 ? 0.354 -25.859 -8.203 1 97.44 367 ALA A CA 1
ATOM 2847 C C . ALA A 1 367 ? 0.585 -24.516 -7.504 1 97.44 367 ALA A C 1
ATOM 2849 O O . ALA A 1 367 ? -0.335 -23.953 -6.91 1 97.44 367 ALA A O 1
ATOM 2850 N N . VAL A 1 368 ? 1.772 -23.984 -7.625 1 97.75 368 VAL A N 1
ATOM 2851 C CA . VAL A 1 368 ? 2.127 -22.781 -6.867 1 97.75 368 VAL A CA 1
ATOM 2852 C C . VAL A 1 368 ? 2.354 -21.625 -7.824 1 97.75 368 VAL A C 1
ATOM 2854 O O . VAL A 1 368 ? 1.791 -20.531 -7.641 1 97.75 368 VAL A O 1
ATOM 2857 N N . SER A 1 369 ? 3.127 -21.797 -8.836 1 98.38 369 SER A N 1
ATOM 2858 C CA . SER A 1 369 ? 3.447 -20.719 -9.766 1 98.38 369 SER A CA 1
ATOM 2859 C C . SER A 1 369 ? 3.633 -21.25 -11.188 1 98.38 369 SER A C 1
ATOM 2861 O O . SER A 1 369 ? 3.703 -22.469 -11.391 1 98.38 369 SER A O 1
ATOM 2863 N N . VAL A 1 370 ? 3.691 -20.344 -12.18 1 98.44 370 VAL A N 1
ATOM 2864 C CA . VAL A 1 370 ? 3.691 -20.766 -13.578 1 98.44 370 VAL A CA 1
ATOM 2865 C C . VAL A 1 370 ? 4.66 -19.891 -14.375 1 98.44 370 VAL A C 1
ATOM 2867 O O . VAL A 1 370 ? 4.965 -18.766 -13.984 1 98.44 370 VAL A O 1
ATOM 2870 N N . ALA A 1 371 ? 5.137 -20.375 -15.438 1 97.94 371 ALA A N 1
ATOM 2871 C CA . ALA A 1 371 ? 5.895 -19.656 -16.469 1 97.94 371 ALA A CA 1
ATOM 2872 C C . ALA A 1 371 ? 5.445 -20.062 -17.859 1 97.94 371 ALA A C 1
ATOM 2874 O O . ALA A 1 371 ? 5.285 -21.25 -18.156 1 97.94 371 ALA A O 1
ATOM 2875 N N . PHE A 1 372 ? 5.266 -19.078 -18.719 1 96.56 372 PHE A N 1
ATOM 2876 C CA . PHE A 1 372 ? 4.801 -19.344 -20.078 1 96.56 372 PHE A CA 1
ATOM 2877 C C . PHE A 1 372 ? 5.973 -19.672 -21 1 96.56 372 PHE A C 1
ATOM 2879 O O . PHE A 1 372 ? 7.047 -19.078 -20.891 1 96.56 372 PHE A O 1
ATOM 2886 N N . GLY A 1 373 ? 5.805 -20.578 -21.844 1 94.69 373 GLY A N 1
ATOM 2887 C CA . GLY A 1 373 ? 6.551 -20.75 -23.078 1 94.69 373 GLY A CA 1
ATOM 2888 C C . GLY A 1 373 ? 5.711 -20.516 -24.312 1 94.69 373 GLY A C 1
ATOM 2889 O O . GLY A 1 373 ? 4.668 -19.859 -24.25 1 94.69 373 GLY A O 1
ATOM 2890 N N . GLU A 1 374 ? 6.238 -20.906 -25.422 1 92.81 374 GLU A N 1
ATOM 2891 C CA . GLU A 1 374 ? 5.465 -20.812 -26.656 1 92.81 374 GLU A CA 1
ATOM 2892 C C . GLU A 1 374 ? 4.48 -21.969 -26.781 1 92.81 374 GLU A C 1
ATOM 2894 O O . GLU A 1 374 ? 4.871 -23.094 -27.094 1 92.81 374 GLU A O 1
ATOM 2899 N N . HIS A 1 375 ? 3.244 -21.719 -26.594 1 95.38 375 HIS A N 1
ATOM 2900 C CA . HIS A 1 375 ? 2.178 -22.719 -26.594 1 95.38 375 HIS A CA 1
ATOM 2901 C C . HIS A 1 375 ? 2.42 -23.797 -25.547 1 95.38 375 HIS A C 1
ATOM 2903 O O . HIS A 1 375 ? 2.182 -24.969 -25.812 1 95.38 375 HIS A O 1
ATOM 2909 N N . GLU A 1 376 ? 2.959 -23.406 -24.484 1 96.56 376 GLU A N 1
ATOM 2910 C CA . GLU A 1 376 ? 3.219 -24.312 -23.359 1 96.56 376 GLU A CA 1
ATOM 2911 C C . GLU A 1 376 ? 3.248 -23.562 -22.031 1 96.56 376 GLU A C 1
ATOM 2913 O O . GLU A 1 376 ? 3.389 -22.328 -22.016 1 96.56 376 GLU A O 1
ATOM 2918 N N . LEU A 1 377 ? 3.088 -24.234 -20.984 1 97.69 377 LEU A N 1
ATOM 2919 C CA . LEU A 1 377 ? 3.086 -23.719 -19.625 1 97.69 377 LEU A CA 1
ATOM 2920 C C . LEU A 1 377 ? 3.887 -24.609 -18.688 1 97.69 377 LEU A C 1
ATOM 2922 O O . LEU A 1 377 ? 3.783 -25.844 -18.766 1 97.69 377 LEU A O 1
ATOM 2926 N N . TRP A 1 378 ? 4.734 -24 -17.984 1 98.38 378 TRP A N 1
ATOM 2927 C CA . TRP A 1 378 ? 5.449 -24.703 -16.922 1 98.38 378 TRP A CA 1
ATOM 2928 C C . TRP A 1 378 ? 4.848 -24.375 -15.555 1 98.38 378 TRP A C 1
ATOM 2930 O O . TRP A 1 378 ? 4.664 -23.203 -15.211 1 98.38 378 TRP A O 1
ATOM 2940 N N . ILE A 1 379 ? 4.547 -25.422 -14.797 1 98.5 379 ILE A N 1
ATOM 2941 C CA . ILE A 1 379 ? 3.988 -25.281 -13.453 1 98.5 379 ILE A CA 1
ATOM 2942 C C . ILE A 1 379 ? 4.984 -25.812 -12.422 1 98.5 379 ILE A C 1
ATOM 2944 O O . ILE A 1 379 ? 5.531 -26.906 -12.578 1 98.5 379 ILE A O 1
ATOM 2948 N N . VAL A 1 380 ? 5.297 -25.016 -11.422 1 98.38 380 VAL A N 1
ATOM 2949 C CA . VAL A 1 380 ? 6.105 -25.5 -10.305 1 98.38 380 VAL A CA 1
ATOM 2950 C C . VAL A 1 380 ? 5.293 -25.422 -9.016 1 98.38 380 VAL A C 1
ATOM 2952 O O . VAL A 1 380 ? 4.434 -24.562 -8.852 1 98.38 380 VAL A O 1
ATOM 2955 N N . GLY A 1 381 ? 5.559 -26.359 -8.172 1 97.12 381 GLY A N 1
ATOM 2956 C CA . GLY A 1 381 ? 4.867 -26.375 -6.895 1 97.12 381 GLY A CA 1
ATOM 2957 C C . GLY A 1 381 ? 5.348 -27.484 -5.969 1 97.12 381 GLY A C 1
ATOM 2958 O O . GLY A 1 381 ? 6.535 -27.812 -5.949 1 97.12 381 GLY A O 1
ATOM 2959 N N . ARG A 1 382 ? 4.426 -27.844 -5.047 1 95.44 382 ARG A N 1
ATOM 2960 C CA . ARG A 1 382 ? 4.715 -29 -4.211 1 95.44 382 ARG A CA 1
ATOM 2961 C C . ARG A 1 382 ? 4.645 -30.297 -5.016 1 95.44 382 ARG A C 1
ATOM 2963 O O . ARG A 1 382 ? 3.613 -30.594 -5.621 1 95.44 382 ARG A O 1
ATOM 2970 N N . GLY A 1 383 ? 5.711 -30.984 -5.078 1 93.69 383 GLY A N 1
ATOM 2971 C CA . GLY A 1 383 ? 5.805 -32.188 -5.867 1 93.69 383 GLY A CA 1
ATOM 2972 C C . GLY A 1 383 ? 6.727 -32.062 -7.066 1 93.69 383 GLY A C 1
ATOM 2973 O O . GLY A 1 383 ? 7.086 -33.062 -7.695 1 93.69 383 GLY A O 1
ATOM 2974 N N . GLY A 1 384 ? 7.004 -30.844 -7.449 1 96.19 384 GLY A N 1
ATOM 2975 C CA . GLY A 1 384 ? 8.008 -30.688 -8.484 1 96.19 384 GLY A CA 1
ATOM 2976 C C . GLY A 1 384 ? 7.539 -29.828 -9.648 1 96.19 384 GLY A C 1
ATOM 2977 O O . GLY A 1 384 ? 7.098 -28.703 -9.453 1 96.19 384 GLY A O 1
ATOM 2978 N N . VAL A 1 385 ? 7.75 -30.344 -10.93 1 98.25 385 VAL A N 1
ATOM 2979 C CA . VAL A 1 385 ? 7.5 -29.562 -12.125 1 98.25 385 VAL A CA 1
ATOM 2980 C C . VAL A 1 385 ? 6.555 -30.312 -13.055 1 98.25 385 VAL A C 1
ATOM 2982 O O . VAL A 1 385 ? 6.73 -31.5 -13.297 1 98.25 385 VAL A O 1
ATOM 2985 N N . TRP A 1 386 ? 5.535 -29.625 -13.547 1 98.19 386 TRP A N 1
ATOM 2986 C CA . TRP A 1 386 ? 4.656 -30.109 -14.602 1 98.19 386 TRP A CA 1
ATOM 2987 C C . TRP A 1 386 ? 4.84 -29.312 -15.883 1 98.19 386 TRP A C 1
ATOM 2989 O O . TRP A 1 386 ? 5.035 -28.094 -15.844 1 98.19 386 TRP A O 1
ATOM 2999 N N . HIS A 1 387 ? 4.824 -30 -16.984 1 98.31 387 HIS A N 1
ATOM 3000 C CA . HIS A 1 387 ? 4.852 -29.406 -18.312 1 98.31 387 HIS A CA 1
ATOM 3001 C C . HIS A 1 387 ? 3.504 -29.562 -19.016 1 98.31 387 HIS A C 1
ATOM 3003 O O . HIS A 1 387 ? 3.002 -30.672 -19.172 1 98.31 387 HIS A O 1
ATOM 3009 N N . VAL A 1 388 ? 2.902 -28.469 -19.312 1 98.12 388 VAL A N 1
ATOM 3010 C CA . VAL A 1 388 ? 1.692 -28.453 -20.141 1 98.12 388 VAL A CA 1
ATOM 3011 C C . VAL A 1 388 ? 2.041 -28.078 -21.578 1 98.12 388 VAL A C 1
ATOM 3013 O O . VAL A 1 388 ? 2.23 -26.891 -21.891 1 98.12 388 VAL A O 1
ATOM 3016 N N . SER A 1 389 ? 2.006 -29 -22.453 1 96.56 389 SER A N 1
ATOM 3017 C CA . SER A 1 389 ? 2.359 -28.766 -23.859 1 96.56 389 SER A CA 1
ATOM 3018 C C . SER A 1 389 ? 1.113 -28.609 -24.719 1 96.56 389 SER A C 1
ATOM 3020 O O . SER A 1 389 ? 0.016 -29 -24.312 1 96.56 389 SER A O 1
ATOM 3022 N N . GLY A 1 390 ? 1.268 -27.969 -25.797 1 95.75 390 GLY A N 1
ATOM 3023 C CA . GLY A 1 390 ? 0.243 -27.938 -26.828 1 95.75 390 GLY A CA 1
ATOM 3024 C C . GLY A 1 390 ? -0.887 -26.969 -26.516 1 95.75 390 GLY A C 1
ATOM 3025 O O . GLY A 1 390 ? -1.981 -27.094 -27.078 1 95.75 390 GLY A O 1
ATOM 3026 N N . ILE A 1 391 ? -0.658 -26.078 -25.578 1 95.25 391 ILE A N 1
ATOM 3027 C CA . ILE A 1 391 ? -1.692 -25.094 -25.281 1 95.25 391 ILE A CA 1
ATOM 3028 C C . ILE A 1 391 ? -1.813 -24.125 -26.453 1 95.25 391 ILE A C 1
ATOM 3030 O O . ILE A 1 391 ? -0.811 -23.75 -27.062 1 95.25 391 ILE A O 1
ATOM 3034 N N . ARG A 1 392 ? -3.039 -23.672 -26.719 1 91.75 392 ARG A N 1
ATOM 3035 C CA . ARG A 1 392 ? -3.248 -22.75 -27.828 1 91.75 392 ARG A CA 1
ATOM 3036 C C . ARG A 1 392 ? -2.795 -21.344 -27.469 1 91.75 392 ARG A C 1
ATOM 3038 O O . ARG A 1 392 ? -2.236 -20.641 -28.297 1 91.75 392 ARG A O 1
ATOM 3045 N N . ASP A 1 393 ? -3.074 -20.953 -26.281 1 85.19 393 ASP A N 1
ATOM 3046 C CA . ASP A 1 393 ? -2.672 -19.625 -25.844 1 85.19 393 ASP A CA 1
ATOM 3047 C C . ASP A 1 393 ? -1.153 -19.531 -25.703 1 85.19 393 ASP A C 1
ATOM 3049 O O . ASP A 1 393 ? -0.444 -20.516 -25.875 1 85.19 393 ASP A O 1
ATOM 3053 N N . ARG A 1 394 ? -0.618 -18.25 -25.516 1 78.62 394 ARG A N 1
ATOM 3054 C CA . ARG A 1 394 ? 0.824 -18.016 -25.516 1 78.62 394 ARG A CA 1
ATOM 3055 C C . ARG A 1 394 ? 1.198 -16.828 -24.656 1 78.62 394 ARG A C 1
ATOM 3057 O O . ARG A 1 394 ? 0.322 -16.109 -24.172 1 78.62 394 ARG A O 1
ATOM 3064 N N . PRO A 1 395 ? 2.455 -16.766 -24.344 1 76.25 395 PRO A N 1
ATOM 3065 C CA . PRO A 1 395 ? 2.906 -15.664 -23.5 1 76.25 395 PRO A CA 1
ATOM 3066 C C . PRO A 1 395 ? 2.688 -14.297 -24.141 1 76.25 395 PRO A C 1
ATOM 3068 O O . PRO A 1 395 ? 2.492 -14.211 -25.359 1 76.25 395 PRO A O 1
ATOM 3071 N N . PRO A 1 396 ? 2.686 -13.297 -23.25 1 68.25 396 PRO A N 1
ATOM 3072 C CA . PRO A 1 396 ? 2.551 -11.953 -23.797 1 68.25 396 PRO A CA 1
ATOM 3073 C C . PRO A 1 396 ? 3.66 -11.609 -24.797 1 68.25 396 PRO A C 1
ATOM 3075 O O . PRO A 1 396 ? 4.762 -12.164 -24.703 1 68.25 396 PRO A O 1
ATOM 3078 N N . MET B 1 1 ? 60.469 28.328 1.645 1 28.39 1 MET B N 1
ATOM 3079 C CA . MET B 1 1 ? 59.094 28.703 1.337 1 28.39 1 MET B CA 1
ATOM 3080 C C . MET B 1 1 ? 58.281 27.484 0.909 1 28.39 1 MET B C 1
ATOM 3082 O O . MET B 1 1 ? 58.344 27.062 -0.253 1 28.39 1 MET B O 1
ATOM 3086 N N . LEU B 1 2 ? 58.156 26.469 1.781 1 30.28 2 LEU B N 1
ATOM 3087 C CA . LEU B 1 2 ? 57.594 25.141 1.572 1 30.28 2 LEU B CA 1
ATOM 3088 C C . LEU B 1 2 ? 56.094 25.234 1.335 1 30.28 2 LEU B C 1
ATOM 3090 O O . LEU B 1 2 ? 55.344 25.672 2.211 1 30.28 2 LEU B O 1
ATOM 3094 N N . ILE B 1 3 ? 55.719 25.234 -0.03 1 30.67 3 ILE B N 1
ATOM 3095 C CA . ILE B 1 3 ? 54.344 25.281 -0.469 1 30.67 3 ILE B CA 1
ATOM 3096 C C . ILE B 1 3 ? 53.625 24 -0.023 1 30.67 3 ILE B C 1
ATOM 3098 O O . ILE B 1 3 ? 54 22.906 -0.415 1 30.67 3 ILE B O 1
ATOM 3102 N N . PHE B 1 4 ? 52.906 24.062 1.101 1 31.77 4 PHE B N 1
ATOM 3103 C CA . PHE B 1 4 ? 52.062 22.984 1.562 1 31.77 4 PHE B CA 1
ATOM 3104 C C . PHE B 1 4 ? 50.938 22.703 0.547 1 31.77 4 PHE B C 1
ATOM 3106 O O . PHE B 1 4 ? 50.156 23.578 0.225 1 31.77 4 PHE B O 1
ATOM 3113 N N . LEU B 1 5 ? 51.188 21.766 -0.412 1 31.48 5 LEU B N 1
ATOM 3114 C CA . LEU B 1 5 ? 50.156 21.219 -1.301 1 31.48 5 LEU B CA 1
ATOM 3115 C C . LEU B 1 5 ? 49.031 20.594 -0.501 1 31.48 5 LEU B C 1
ATOM 3117 O O . LEU B 1 5 ? 49.219 19.609 0.206 1 31.48 5 LEU B O 1
ATOM 3121 N N . PHE B 1 6 ? 48.031 21.391 -0.158 1 29.02 6 PHE B N 1
ATOM 3122 C CA . PHE B 1 6 ? 46.781 20.844 0.374 1 29.02 6 PHE B CA 1
ATOM 3123 C C . PHE B 1 6 ? 46.188 19.828 -0.598 1 29.02 6 PHE B C 1
ATOM 3125 O O . PHE B 1 6 ? 45.781 20.188 -1.705 1 29.02 6 PHE B O 1
ATOM 3132 N N . LEU B 1 7 ? 46.656 18.609 -0.546 1 29.05 7 LEU B N 1
ATOM 3133 C CA . LEU B 1 7 ? 45.938 17.547 -1.235 1 29.05 7 LEU B CA 1
ATOM 3134 C C . LEU B 1 7 ? 44.469 17.562 -0.893 1 29.05 7 LEU B C 1
ATOM 3136 O O . LEU B 1 7 ? 44.094 17.438 0.274 1 29.05 7 LEU B O 1
ATOM 3140 N N . ILE B 1 8 ? 43.688 18.25 -1.682 1 30.19 8 ILE B N 1
ATOM 3141 C CA . ILE B 1 8 ? 42.219 18.109 -1.615 1 30.19 8 ILE B CA 1
ATOM 3142 C C . ILE B 1 8 ? 41.844 16.625 -1.588 1 30.19 8 ILE B C 1
ATOM 3144 O O . ILE B 1 8 ? 42.094 15.906 -2.553 1 30.19 8 ILE B O 1
ATOM 3148 N N . LEU B 1 9 ? 41.906 16.016 -0.425 1 31.77 9 LEU B N 1
ATOM 3149 C CA . LEU B 1 9 ? 41.406 14.656 -0.272 1 31.77 9 LEU B CA 1
ATOM 3150 C C . LEU B 1 9 ? 40.031 14.5 -0.969 1 31.77 9 LEU B C 1
ATOM 3152 O O . LEU B 1 9 ? 39.156 15.344 -0.812 1 31.77 9 LEU B O 1
ATOM 3156 N N . PRO B 1 10 ? 39.938 13.711 -2.002 1 35.16 10 PRO B N 1
ATOM 3157 C CA . PRO B 1 10 ? 38.594 13.461 -2.551 1 35.16 10 PRO B CA 1
ATOM 3158 C C . PRO B 1 10 ? 37.562 13.172 -1.47 1 35.16 10 PRO B C 1
ATOM 3160 O O . PRO B 1 10 ? 37.844 12.453 -0.51 1 35.16 10 PRO B O 1
ATOM 3163 N N . THR B 1 11 ? 36.719 14.094 -1.024 1 33.59 11 THR B N 1
ATOM 3164 C CA . THR B 1 11 ? 35.688 13.875 -0.02 1 33.59 11 THR B CA 1
ATOM 3165 C C . THR B 1 11 ? 34.938 12.562 -0.275 1 33.59 11 THR B C 1
ATOM 3167 O O . THR B 1 11 ? 34.281 12.406 -1.293 1 33.59 11 THR B O 1
ATOM 3170 N N . PHE B 1 12 ? 35.312 11.438 0.052 1 36.72 12 PHE B N 1
ATOM 3171 C CA . PHE B 1 12 ? 34.75 10.086 0.116 1 36.72 12 PHE B CA 1
ATOM 3172 C C . PHE B 1 12 ? 33.281 10.117 0.48 1 36.72 12 PHE B C 1
ATOM 3174 O O . PHE B 1 12 ? 32.594 9.078 0.509 1 36.72 12 PHE B O 1
ATOM 3181 N N . GLY B 1 13 ? 32.688 11.031 1.348 1 43.22 13 GLY B N 1
ATOM 3182 C CA . GLY B 1 13 ? 31.375 11.086 1.966 1 43.22 13 GLY B CA 1
ATOM 3183 C C . GLY B 1 13 ? 30.25 11.211 0.959 1 43.22 13 GLY B C 1
ATOM 3184 O O . GLY B 1 13 ? 29.094 11.359 1.339 1 43.22 13 GLY B O 1
ATOM 3185 N N . GLN B 1 14 ? 30.453 11.555 -0.296 1 50.31 14 GLN B N 1
ATOM 3186 C CA . GLN B 1 14 ? 29.625 12.055 -1.386 1 50.31 14 GLN B CA 1
ATOM 3187 C C . GLN B 1 14 ? 28.781 10.945 -1.998 1 50.31 14 GLN B C 1
ATOM 3189 O O . GLN B 1 14 ? 27.906 11.203 -2.822 1 50.31 14 GLN B O 1
ATOM 3194 N N . ALA B 1 15 ? 28.766 9.766 -1.408 1 67 15 ALA B N 1
ATOM 3195 C CA . ALA B 1 15 ? 28.328 8.648 -2.23 1 67 15 ALA B CA 1
ATOM 3196 C C . ALA B 1 15 ? 26.812 8.445 -2.104 1 67 15 ALA B C 1
ATOM 3198 O O . ALA B 1 15 ? 26.188 7.82 -2.967 1 67 15 ALA B O 1
ATOM 3199 N N . LEU B 1 16 ? 26.109 9.227 -1.212 1 88.44 16 LEU B N 1
ATOM 3200 C CA . LEU B 1 16 ? 24.688 8.945 -1.102 1 88.44 16 LEU B CA 1
ATOM 3201 C C . LEU B 1 16 ? 23.859 10.133 -1.6 1 88.44 16 LEU B C 1
ATOM 3203 O O . LEU B 1 16 ? 22.625 10.086 -1.585 1 88.44 16 LEU B O 1
ATOM 3207 N N . PHE B 1 17 ? 24.594 11.203 -2.059 1 94.62 17 PHE B N 1
ATOM 3208 C CA . PHE B 1 17 ? 23.844 12.398 -2.451 1 94.62 17 PHE B CA 1
ATOM 3209 C C . PHE B 1 17 ? 24.234 12.836 -3.859 1 94.62 17 PHE B C 1
ATOM 3211 O O . PHE B 1 17 ? 25.406 12.836 -4.215 1 94.62 17 PHE B O 1
ATOM 3218 N N . GLN B 1 18 ? 23.25 13.18 -4.598 1 94.56 18 GLN B N 1
ATOM 3219 C CA . GLN B 1 18 ? 23.484 13.789 -5.902 1 94.56 18 GLN B CA 1
ATOM 3220 C C . GLN B 1 18 ? 23.844 15.266 -5.762 1 94.56 18 GLN B C 1
ATOM 3222 O O . GLN B 1 18 ? 23.562 15.883 -4.73 1 94.56 18 GLN B O 1
ATOM 3227 N N . ASN B 1 19 ? 24.469 15.773 -6.848 1 94.31 19 ASN B N 1
ATOM 3228 C CA . ASN B 1 19 ? 24.766 17.203 -6.863 1 94.31 19 ASN B CA 1
ATOM 3229 C C . ASN B 1 19 ? 23.484 18.031 -6.887 1 94.31 19 ASN B C 1
ATOM 3231 O O . ASN B 1 19 ? 22.516 17.672 -7.555 1 94.31 19 ASN B O 1
ATOM 3235 N N . LEU B 1 20 ? 23.578 19.094 -6.168 1 96.5 20 LEU B N 1
ATOM 3236 C CA . LEU B 1 20 ? 22.469 20.047 -6.234 1 96.5 20 LEU B CA 1
ATOM 3237 C C . LEU B 1 20 ? 22.5 20.812 -7.547 1 96.5 20 LEU B C 1
ATOM 3239 O O . LEU B 1 20 ? 23.562 20.984 -8.156 1 96.5 20 LEU B O 1
ATOM 3243 N N . PRO B 1 21 ? 21.344 21.297 -7.973 1 96 21 PRO B N 1
ATOM 3244 C CA . PRO B 1 21 ? 21.375 22.219 -9.117 1 96 21 PRO B CA 1
ATOM 3245 C C . PRO B 1 21 ? 22.203 23.469 -8.844 1 96 21 PRO B C 1
ATOM 3247 O O . PRO B 1 21 ? 22.281 23.922 -7.699 1 96 21 PRO B O 1
ATOM 3250 N N . PRO B 1 22 ? 22.781 24.062 -9.891 1 95.25 22 PRO B N 1
ATOM 3251 C CA . PRO B 1 22 ? 23.672 25.203 -9.727 1 95.25 22 PRO B CA 1
ATOM 3252 C C . PRO B 1 22 ? 23.016 26.344 -8.945 1 95.25 22 PRO B C 1
ATOM 3254 O O . PRO B 1 22 ? 23.688 27.016 -8.148 1 95.25 22 PRO B O 1
ATOM 3257 N N . ALA B 1 23 ? 21.766 26.562 -9.109 1 94.38 23 ALA B N 1
ATOM 3258 C CA . ALA B 1 23 ? 21.062 27.656 -8.445 1 94.38 23 ALA B CA 1
ATOM 3259 C C . ALA B 1 23 ? 21.078 27.469 -6.934 1 94.38 23 ALA B C 1
ATOM 3261 O O . ALA B 1 23 ? 20.781 28.406 -6.191 1 94.38 23 ALA B O 1
ATOM 3262 N N . PHE B 1 24 ? 21.469 26.328 -6.473 1 95.88 24 PHE B N 1
ATOM 3263 C CA . PHE B 1 24 ? 21.422 26.047 -5.047 1 95.88 24 PHE B CA 1
ATOM 3264 C C . PHE B 1 24 ? 22.812 26.078 -4.441 1 95.88 24 PHE B C 1
ATOM 3266 O O . PHE B 1 24 ? 23.016 25.703 -3.281 1 95.88 24 PHE B O 1
ATOM 3273 N N . ASP B 1 25 ? 23.797 26.5 -5.16 1 91.25 25 ASP B N 1
ATOM 3274 C CA . ASP B 1 25 ? 25.172 26.641 -4.66 1 91.25 25 ASP B CA 1
ATOM 3275 C C . ASP B 1 25 ? 25.234 27.641 -3.506 1 91.25 25 ASP B C 1
ATOM 3277 O O . ASP B 1 25 ? 26 27.453 -2.561 1 91.25 25 ASP B O 1
ATOM 3281 N N . SER B 1 26 ? 24.438 28.625 -3.572 1 91.62 26 SER B N 1
ATOM 3282 C CA . SER B 1 26 ? 24.406 29.656 -2.529 1 91.62 26 SER B CA 1
ATOM 3283 C C . SER B 1 26 ? 23.078 29.656 -1.799 1 91.62 26 SER B C 1
ATOM 3285 O O . SER B 1 26 ? 22.578 30.719 -1.402 1 91.62 26 SER B O 1
ATOM 3287 N N . ALA B 1 27 ? 22.516 28.453 -1.731 1 91.12 27 ALA B N 1
ATOM 3288 C CA . ALA B 1 27 ? 21.219 28.359 -1.092 1 91.12 27 ALA B CA 1
ATOM 3289 C C . ALA B 1 27 ? 21.281 28.797 0.367 1 91.12 27 ALA B C 1
ATOM 3291 O O . ALA B 1 27 ? 22.297 28.609 1.034 1 91.12 27 ALA B O 1
ATOM 3292 N N . SER B 1 28 ? 20.172 29.438 0.859 1 89.69 28 SER B N 1
ATOM 3293 C CA . SER B 1 28 ? 20.078 29.938 2.227 1 89.69 28 SER B CA 1
ATOM 3294 C C . SER B 1 28 ? 20 28.781 3.229 1 89.69 28 SER B C 1
ATOM 3296 O O . SER B 1 28 ? 20.516 28.891 4.34 1 89.69 28 SER B O 1
ATOM 3298 N N . GLY B 1 29 ? 19.344 27.703 2.865 1 94.06 29 GLY B N 1
ATOM 3299 C CA . GLY B 1 29 ? 19.219 26.531 3.717 1 94.06 29 GLY B CA 1
ATOM 3300 C C . GLY B 1 29 ? 20.188 25.422 3.344 1 94.06 29 GLY B C 1
ATOM 3301 O O . GLY B 1 29 ? 20.828 25.484 2.289 1 94.06 29 GLY B O 1
ATOM 3302 N N . LYS B 1 30 ? 20.375 24.453 4.281 1 96 30 LYS B N 1
ATOM 3303 C CA . LYS B 1 30 ? 21.203 23.281 4.027 1 96 30 LYS B CA 1
ATOM 3304 C C . LYS B 1 30 ? 20.391 22.188 3.33 1 96 30 LYS B C 1
ATOM 3306 O O . LYS B 1 30 ? 19.344 21.766 3.83 1 96 30 LYS B O 1
ATOM 3311 N N . TRP B 1 31 ? 20.906 21.719 2.164 1 97.56 31 TRP B N 1
ATOM 3312 C CA . TRP B 1 31 ? 20.141 20.828 1.301 1 97.56 31 TRP B CA 1
ATOM 3313 C C . TRP B 1 31 ? 20.844 19.5 1.136 1 97.56 31 TRP B C 1
ATOM 3315 O O . TRP B 1 31 ? 22.078 19.438 1.132 1 97.56 31 TRP B O 1
ATOM 3325 N N . ALA B 1 32 ? 20.109 18.422 1.013 1 97.19 32 ALA B N 1
ATOM 3326 C CA . ALA B 1 32 ? 20.578 17.141 0.487 1 97.19 32 ALA B CA 1
ATOM 3327 C C . ALA B 1 32 ? 19.703 16.672 -0.667 1 97.19 32 ALA B C 1
ATOM 3329 O O . ALA B 1 32 ? 18.469 16.844 -0.631 1 97.19 32 ALA B O 1
ATOM 3330 N N . PHE B 1 33 ? 20.281 16.219 -1.734 1 97.81 33 PHE B N 1
ATOM 3331 C CA . PHE B 1 33 ? 19.562 15.523 -2.801 1 97.81 33 PHE B CA 1
ATOM 3332 C C . PHE B 1 33 ? 19.75 14.016 -2.686 1 97.81 33 PHE B C 1
ATOM 3334 O O . PHE B 1 33 ? 20.75 13.469 -3.16 1 97.81 33 PHE B O 1
ATOM 3341 N N . TYR B 1 34 ? 18.797 13.391 -2.004 1 97.5 34 TYR B N 1
ATOM 3342 C CA . TYR B 1 34 ? 18.781 11.977 -1.644 1 97.5 34 TYR B CA 1
ATOM 3343 C C . TYR B 1 34 ? 17.906 11.18 -2.6 1 97.5 34 TYR B C 1
ATOM 3345 O O . TYR B 1 34 ? 16.734 10.922 -2.309 1 97.5 34 TYR B O 1
ATOM 3353 N N . SER B 1 35 ? 18.469 10.758 -3.742 1 96.19 35 SER B N 1
ATOM 3354 C CA . SER B 1 35 ? 17.703 10.18 -4.848 1 96.19 35 SER B CA 1
ATOM 3355 C C . SER B 1 35 ? 18.141 8.742 -5.129 1 96.19 35 SER B C 1
ATOM 3357 O O . SER B 1 35 ? 19.344 8.438 -5.109 1 96.19 35 SER B O 1
ATOM 3359 N N . TYR B 1 36 ? 17.188 7.828 -5.457 1 96.56 36 TYR B N 1
ATOM 3360 C CA . TYR B 1 36 ? 17.438 6.434 -5.797 1 96.56 36 TYR B CA 1
ATOM 3361 C C . TYR B 1 36 ? 18.125 6.324 -7.156 1 96.56 36 TYR B C 1
ATOM 3363 O O . TYR B 1 36 ? 18.609 5.254 -7.527 1 96.56 36 TYR B O 1
ATOM 3371 N N . GLN B 1 37 ? 18.203 7.43 -7.855 1 93.25 37 GLN B N 1
ATOM 3372 C CA . GLN B 1 37 ? 18.984 7.418 -9.086 1 93.25 37 GLN B CA 1
ATOM 3373 C C . GLN B 1 37 ? 20.453 7.109 -8.805 1 93.25 37 GLN B C 1
ATOM 3375 O O . GLN B 1 37 ? 21.188 6.691 -9.703 1 93.25 37 GLN B O 1
ATOM 3380 N N . ASP B 1 38 ? 20.781 7.43 -7.605 1 93 38 ASP B N 1
ATOM 3381 C CA . ASP B 1 38 ? 22.109 7.031 -7.148 1 93 38 ASP B CA 1
ATOM 3382 C C . ASP B 1 38 ? 22.125 5.566 -6.727 1 93 38 ASP B C 1
ATOM 3384 O O . ASP B 1 38 ? 21.422 5.172 -5.805 1 93 38 ASP B O 1
ATOM 3388 N N . ALA B 1 39 ? 22.969 4.797 -7.312 1 93.19 39 ALA B N 1
ATOM 3389 C CA . ALA B 1 39 ? 23.031 3.359 -7.062 1 93.19 39 ALA B CA 1
ATOM 3390 C C . ALA B 1 39 ? 23.344 3.068 -5.598 1 93.19 39 ALA B C 1
ATOM 3392 O O . ALA B 1 39 ? 22.891 2.064 -5.047 1 93.19 39 ALA B O 1
ATOM 3393 N N . ASP B 1 40 ? 24.078 3.967 -4.988 1 94.12 40 ASP B N 1
ATOM 3394 C CA . ASP B 1 40 ? 24.469 3.764 -3.594 1 94.12 40 ASP B CA 1
ATOM 3395 C C . ASP B 1 40 ? 23.266 3.943 -2.668 1 94.12 40 ASP B C 1
ATOM 3397 O O . ASP B 1 40 ? 23.297 3.518 -1.511 1 94.12 40 ASP B O 1
ATOM 3401 N N . VAL B 1 41 ? 22.234 4.656 -3.166 1 96.12 41 VAL B N 1
ATOM 3402 C CA . VAL B 1 41 ? 21 4.789 -2.4 1 96.12 41 VAL B CA 1
ATOM 3403 C C . VAL B 1 41 ? 20.141 3.539 -2.58 1 96.12 41 VAL B C 1
ATOM 3405 O O . VAL B 1 41 ? 19.531 3.057 -1.627 1 96.12 41 VAL B O 1
ATOM 3408 N N . ALA B 1 42 ? 20.141 2.963 -3.768 1 97.31 42 ALA B N 1
ATOM 3409 C CA . ALA B 1 42 ? 19.297 1.811 -4.09 1 97.31 42 ALA B CA 1
ATOM 3410 C C . ALA B 1 42 ? 19.812 0.546 -3.414 1 97.31 42 ALA B C 1
ATOM 3412 O O . ALA B 1 42 ? 19.047 -0.354 -3.086 1 97.31 42 ALA B O 1
ATOM 3413 N N . VAL B 1 43 ? 21.125 0.465 -3.311 1 97.62 43 VAL B N 1
ATOM 3414 C CA . VAL B 1 43 ? 21.766 -0.713 -2.727 1 97.62 43 VAL B CA 1
ATOM 3415 C C . VAL B 1 43 ? 22.688 -0.292 -1.584 1 97.62 43 VAL B C 1
ATOM 3417 O O . VAL B 1 43 ? 23.75 0.269 -1.817 1 97.62 43 VAL B O 1
ATOM 3420 N N . LEU B 1 44 ? 22.297 -0.62 -0.362 1 96.88 44 LEU B N 1
ATOM 3421 C CA . LEU B 1 44 ? 23.094 -0.278 0.81 1 96.88 44 LEU B CA 1
ATOM 3422 C C . LEU B 1 44 ? 24.078 -1.399 1.149 1 96.88 44 LEU B C 1
ATOM 3424 O O . LEU B 1 44 ? 23.734 -2.58 1.033 1 96.88 44 LEU B O 1
ATOM 3428 N N . GLU B 1 45 ? 25.219 -0.98 1.563 1 94.25 45 GLU B N 1
ATOM 3429 C CA . GLU B 1 45 ? 26.234 -1.924 1.999 1 94.25 45 GLU B CA 1
ATOM 3430 C C . GLU B 1 45 ? 26.125 -2.209 3.494 1 94.25 45 GLU B C 1
ATOM 3432 O O . GLU B 1 45 ? 25.656 -1.365 4.258 1 94.25 45 GLU B O 1
ATOM 3437 N N . GLY B 1 46 ? 26.531 -3.441 3.863 1 94.31 46 GLY B N 1
ATOM 3438 C CA . GLY B 1 46 ? 26.547 -3.791 5.273 1 94.31 46 GLY B CA 1
ATOM 3439 C C . GLY B 1 46 ? 25.172 -4.07 5.832 1 94.31 46 GLY B C 1
ATOM 3440 O O . GLY B 1 46 ? 24.25 -4.434 5.086 1 94.31 46 GLY B O 1
ATOM 3441 N N . THR B 1 47 ? 25.109 -4.016 7.148 1 94.5 47 THR B N 1
ATOM 3442 C CA . THR B 1 47 ? 23.828 -4.23 7.805 1 94.5 47 THR B CA 1
ATOM 3443 C C . THR B 1 47 ? 23.125 -2.898 8.07 1 94.5 47 THR B C 1
ATOM 3445 O O . THR B 1 47 ? 23.781 -1.884 8.312 1 94.5 47 THR B O 1
ATOM 3448 N N . PHE B 1 48 ? 21.891 -2.898 8.016 1 95.62 48 PHE B N 1
ATOM 3449 C CA . PHE B 1 48 ? 21.094 -1.729 8.359 1 95.62 48 PHE B CA 1
ATOM 3450 C C . PHE B 1 48 ? 19.734 -2.145 8.891 1 95.62 48 PHE B C 1
ATOM 3452 O O . PHE B 1 48 ? 19.25 -3.244 8.602 1 95.62 48 PHE B O 1
ATOM 3459 N N . ASN B 1 49 ? 19.156 -1.307 9.688 1 95.5 49 ASN B N 1
ATOM 3460 C CA . ASN B 1 49 ? 17.812 -1.465 10.258 1 95.5 49 ASN B CA 1
ATOM 3461 C C . ASN B 1 49 ? 17.188 -0.117 10.609 1 95.5 49 ASN B C 1
ATOM 3463 O O . ASN B 1 49 ? 17.891 0.787 11.086 1 95.5 49 ASN B O 1
ATOM 3467 N N . ARG B 1 50 ? 15.938 -0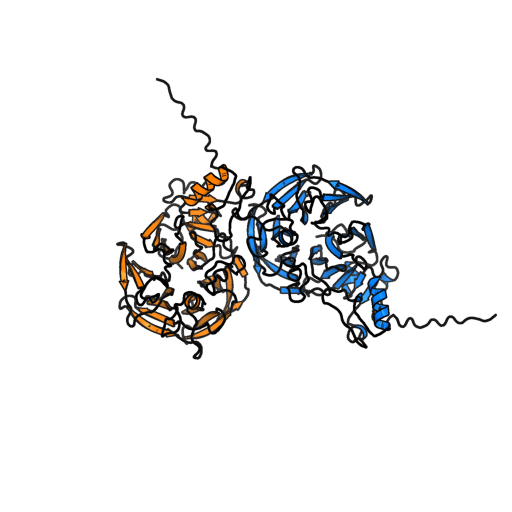.037 10.336 1 95.19 50 ARG B N 1
ATOM 3468 C CA . ARG B 1 50 ? 15.188 1.179 10.641 1 95.19 50 ARG B CA 1
ATOM 3469 C C . ARG B 1 50 ? 13.719 0.869 10.867 1 95.19 50 ARG B C 1
ATOM 3471 O O . ARG B 1 50 ? 13.117 0.078 10.133 1 95.19 50 ARG B O 1
ATOM 3478 N N . SER B 1 51 ? 13.195 1.471 11.898 1 93.94 51 SER B N 1
ATOM 3479 C CA . SER B 1 51 ? 11.75 1.401 12.094 1 93.94 51 SER B CA 1
ATOM 3480 C C . SER B 1 51 ? 11.008 2.299 11.102 1 93.94 51 SER B C 1
ATOM 3482 O O . SER B 1 51 ? 11.547 3.32 10.664 1 93.94 51 SER B O 1
ATOM 3484 N N . ALA B 1 52 ? 9.758 1.889 10.836 1 94.56 52 ALA B N 1
ATOM 3485 C CA . ALA B 1 52 ? 8.93 2.703 9.953 1 94.56 52 ALA B CA 1
ATOM 3486 C C . ALA B 1 52 ? 8.656 4.074 10.562 1 94.56 52 ALA B C 1
ATOM 3488 O O . ALA B 1 52 ? 8.242 5.004 9.867 1 94.56 52 ALA B O 1
ATOM 3489 N N . PHE B 1 53 ? 8.898 4.258 11.867 1 94.75 53 PHE B N 1
ATOM 3490 C CA . PHE B 1 53 ? 8.586 5.504 12.555 1 94.75 53 PHE B CA 1
ATOM 3491 C C . PHE B 1 53 ? 9.797 6.43 12.578 1 94.75 53 PHE B C 1
ATOM 3493 O O . PHE B 1 53 ? 9.664 7.633 12.812 1 94.75 53 PHE B O 1
ATOM 3500 N N . ASP B 1 54 ? 10.93 5.844 12.312 1 94.25 54 ASP B N 1
ATOM 3501 C CA . ASP B 1 54 ? 12.156 6.625 12.391 1 94.25 54 ASP B CA 1
ATOM 3502 C C . ASP B 1 54 ? 12.492 7.262 11.047 1 94.25 54 ASP B C 1
ATOM 3504 O O . ASP B 1 54 ? 12.273 6.656 9.992 1 94.25 54 ASP B O 1
ATOM 3508 N N . ALA B 1 55 ? 13.062 8.453 11.117 1 94.75 55 ALA B N 1
ATOM 3509 C CA . ALA B 1 55 ? 13.586 9.078 9.906 1 94.75 55 ALA B CA 1
ATOM 3510 C C . ALA B 1 55 ? 14.742 8.273 9.328 1 94.75 55 ALA B C 1
ATOM 3512 O O . ALA B 1 55 ? 15.43 7.551 10.055 1 94.75 55 ALA B O 1
ATOM 3513 N N . PRO B 1 56 ? 14.984 8.43 7.992 1 93.81 56 PRO B N 1
ATOM 3514 C CA . PRO B 1 56 ? 16.078 7.688 7.375 1 93.81 56 PRO B CA 1
ATOM 3515 C C . PRO B 1 56 ? 17.422 7.93 8.07 1 93.81 56 PRO B C 1
ATOM 3517 O O . PRO B 1 56 ? 18.219 7 8.227 1 93.81 56 PRO B O 1
ATOM 3520 N N . CYS B 1 57 ? 17.672 9.086 8.547 1 93.94 57 CYS B N 1
ATOM 3521 C CA . CYS B 1 57 ? 18.953 9.43 9.148 1 93.94 57 CYS B CA 1
ATOM 3522 C C . CYS B 1 57 ? 19.141 8.727 10.484 1 93.94 57 CYS B C 1
ATOM 3524 O O . CYS B 1 57 ? 20.234 8.703 11.039 1 93.94 57 CYS B O 1
ATOM 3526 N N . GLU B 1 58 ? 18.109 8.148 11.016 1 94.69 58 GLU B N 1
ATOM 3527 C CA . GLU B 1 58 ? 18.156 7.492 12.32 1 94.69 58 GLU B CA 1
ATOM 3528 C C . GLU B 1 58 ? 18.406 5.992 12.172 1 94.69 58 GLU B C 1
ATOM 3530 O O . GLU B 1 58 ? 18.422 5.258 13.156 1 94.69 58 GLU B O 1
ATOM 3535 N N . ALA B 1 59 ? 18.625 5.523 10.984 1 96.12 59 ALA B N 1
ATOM 3536 C CA . ALA B 1 59 ? 18.875 4.105 10.742 1 96.12 59 ALA B CA 1
ATOM 3537 C C . ALA B 1 59 ? 20.141 3.633 11.453 1 96.12 59 ALA B C 1
ATOM 3539 O O . ALA B 1 59 ? 21.125 4.363 11.523 1 96.12 59 ALA B O 1
ATOM 3540 N N . GLU B 1 60 ? 20.047 2.41 12.016 1 96.88 60 GLU B N 1
ATOM 3541 C CA . GLU B 1 60 ? 21.25 1.721 12.461 1 96.88 60 GLU B CA 1
ATOM 3542 C C . GLU B 1 60 ? 21.984 1.09 11.281 1 96.88 60 GLU B C 1
ATOM 3544 O O . GLU B 1 60 ? 21.422 0.284 10.539 1 96.88 60 GLU B O 1
ATOM 3549 N N . VAL B 1 61 ? 23.234 1.519 11.133 1 96.88 61 VAL B N 1
ATOM 3550 C CA . VAL B 1 61 ? 23.953 1.062 9.953 1 96.88 61 VAL B CA 1
ATOM 3551 C C . VAL B 1 61 ? 25.375 0.655 10.344 1 96.88 61 VAL B C 1
ATOM 3553 O O . VAL B 1 61 ? 25.969 1.241 11.25 1 96.88 61 VAL B O 1
ATOM 3556 N N . SER B 1 62 ? 25.969 -0.364 9.633 1 97.06 62 SER B N 1
ATOM 3557 C CA . SER B 1 62 ? 27.344 -0.795 9.898 1 97.06 62 SER B CA 1
ATOM 3558 C C . SER B 1 62 ? 28.328 -0.105 8.961 1 97.06 62 SER B C 1
ATOM 3560 O O . SER B 1 62 ? 29.516 -0.006 9.273 1 97.06 62 SER B O 1
ATOM 3562 N N . ASP B 1 63 ? 27.875 0.297 7.809 1 96.62 63 ASP B N 1
ATOM 3563 C CA . ASP B 1 63 ? 28.75 0.956 6.84 1 96.62 63 ASP B CA 1
ATOM 3564 C C . ASP B 1 63 ? 29.109 2.371 7.293 1 96.62 63 ASP B C 1
ATOM 3566 O O . ASP B 1 63 ? 28.219 3.199 7.504 1 96.62 63 ASP B O 1
ATOM 3570 N N . GLU B 1 64 ? 30.344 2.719 7.32 1 96.31 64 GLU B N 1
ATOM 3571 C CA . GLU B 1 64 ? 30.812 3.994 7.859 1 96.31 64 GLU B CA 1
ATOM 3572 C C . GLU B 1 64 ? 30.422 5.152 6.945 1 96.31 64 GLU B C 1
ATOM 3574 O O . GLU B 1 64 ? 30.141 6.258 7.422 1 96.31 64 GLU B O 1
ATOM 3579 N N . GLY B 1 65 ? 30.5 4.891 5.699 1 95.69 65 GLY B N 1
ATOM 3580 C CA . GLY B 1 65 ? 30.078 5.922 4.762 1 95.69 65 GLY B CA 1
ATOM 3581 C C . GLY B 1 65 ? 28.609 6.305 4.918 1 95.69 65 GLY B C 1
ATOM 3582 O O . GLY B 1 65 ? 28.266 7.488 4.941 1 95.69 65 GLY B O 1
ATOM 3583 N N . LEU B 1 66 ? 27.75 5.312 5.027 1 96.06 66 LEU B N 1
ATOM 3584 C CA . LEU B 1 66 ? 26.328 5.543 5.234 1 96.06 66 LEU B CA 1
ATOM 3585 C C . LEU B 1 66 ? 26.078 6.242 6.566 1 96.06 66 LEU B C 1
ATOM 3587 O O . LEU B 1 66 ? 25.234 7.141 6.652 1 96.06 66 LEU B O 1
ATOM 3591 N N . ALA B 1 67 ? 26.812 5.855 7.57 1 96.94 67 ALA B N 1
ATOM 3592 C CA . ALA B 1 67 ? 26.672 6.496 8.875 1 96.94 67 ALA B CA 1
ATOM 3593 C C . ALA B 1 67 ? 26.984 7.992 8.781 1 96.94 67 ALA B C 1
ATOM 3595 O O . ALA B 1 67 ? 26.25 8.812 9.336 1 96.94 67 ALA B O 1
ATOM 3596 N N . ARG B 1 68 ? 28.047 8.336 8.141 1 96.38 68 ARG B N 1
ATOM 3597 C CA . ARG B 1 68 ? 28.422 9.734 7.973 1 96.38 68 ARG B CA 1
ATOM 3598 C C . ARG B 1 68 ? 27.359 10.492 7.172 1 96.38 68 ARG B C 1
ATOM 3600 O O . ARG B 1 68 ? 27.031 11.633 7.496 1 96.38 68 ARG B O 1
ATOM 3607 N N . ALA B 1 69 ? 26.891 9.844 6.148 1 96.06 69 ALA B N 1
ATOM 3608 C CA . ALA B 1 69 ? 25.844 10.445 5.332 1 96.06 69 ALA B CA 1
ATOM 3609 C C . ALA B 1 69 ? 24.594 10.742 6.164 1 96.06 69 ALA B C 1
ATOM 3611 O O . ALA B 1 69 ? 23.953 11.789 5.988 1 96.06 69 ALA B O 1
ATOM 3612 N N . ASN B 1 70 ? 24.25 9.875 7.035 1 96 70 ASN B N 1
ATOM 3613 C CA . ASN B 1 70 ? 23.078 10.055 7.887 1 96 70 ASN B CA 1
ATOM 3614 C C . ASN B 1 70 ? 23.266 11.203 8.867 1 96 70 ASN B C 1
ATOM 3616 O O . ASN B 1 70 ? 22.328 11.922 9.18 1 96 70 ASN B O 1
ATOM 3620 N N . VAL B 1 71 ? 24.5 11.391 9.328 1 95.19 71 VAL B N 1
ATOM 3621 C CA . VAL B 1 71 ? 24.797 12.539 10.172 1 95.19 71 VAL B CA 1
ATOM 3622 C C . VAL B 1 71 ? 24.547 13.828 9.391 1 95.19 71 VAL B C 1
ATOM 3624 O O . VAL B 1 71 ? 23.922 14.766 9.914 1 95.19 71 VAL B O 1
ATOM 3627 N N . PHE B 1 72 ? 25.047 13.852 8.172 1 95.44 72 PHE B N 1
ATOM 3628 C CA . PHE B 1 72 ? 24.828 15.016 7.324 1 95.44 72 PHE B CA 1
ATOM 3629 C C . PHE B 1 72 ? 23.328 15.242 7.098 1 95.44 72 PHE B C 1
ATOM 3631 O O . PHE B 1 72 ? 22.844 16.375 7.223 1 95.44 72 PHE B O 1
ATOM 3638 N N . LEU B 1 73 ? 22.547 14.148 6.77 1 94.69 73 LEU B N 1
ATOM 3639 C CA . LEU B 1 73 ? 21.109 14.234 6.555 1 94.69 73 LEU B CA 1
ATOM 3640 C C . LEU B 1 73 ? 20.422 14.875 7.754 1 94.69 73 LEU B C 1
ATOM 3642 O O . LEU B 1 73 ? 19.516 15.703 7.59 1 94.69 73 LEU B O 1
ATOM 3646 N N . ASN B 1 74 ? 20.875 14.562 8.891 1 94.19 74 ASN B N 1
ATOM 3647 C CA . ASN B 1 74 ? 20.25 15.039 10.125 1 94.19 74 ASN B CA 1
ATOM 3648 C C . ASN B 1 74 ? 20.516 16.531 10.344 1 94.19 74 ASN B C 1
ATOM 3650 O O . ASN B 1 74 ? 19.891 17.156 11.203 1 94.19 74 ASN B O 1
ATOM 3654 N N . GLN B 1 75 ? 21.391 17.094 9.586 1 94.06 75 GLN B N 1
ATOM 3655 C CA . GLN B 1 75 ? 21.719 18.5 9.75 1 94.06 75 GLN B CA 1
ATOM 3656 C C . GLN B 1 75 ? 21.062 19.359 8.664 1 94.06 75 GLN B C 1
ATOM 3658 O O . GLN B 1 75 ? 21.188 20.578 8.672 1 94.06 75 GLN B O 1
ATOM 3663 N N . THR B 1 76 ? 20.391 18.703 7.777 1 95.75 76 THR B N 1
ATOM 3664 C CA . THR B 1 76 ? 19.812 19.422 6.645 1 95.75 76 THR B CA 1
ATOM 3665 C C . THR B 1 76 ? 18.516 20.109 7.039 1 95.75 76 THR B C 1
ATOM 3667 O O . THR B 1 76 ? 17.859 19.688 7.996 1 95.75 76 THR B O 1
ATOM 3670 N N . ASP B 1 77 ? 18.141 21.156 6.281 1 97.31 77 ASP B N 1
ATOM 3671 C CA . ASP B 1 77 ? 16.844 21.812 6.363 1 97.31 77 ASP B CA 1
ATOM 3672 C C . ASP B 1 77 ? 15.867 21.203 5.363 1 97.31 77 ASP B C 1
ATOM 3674 O O . ASP B 1 77 ? 14.656 21.203 5.594 1 97.31 77 ASP B O 1
ATOM 3678 N N . PHE B 1 78 ? 16.453 20.828 4.266 1 98 78 PHE B N 1
ATOM 3679 C CA . PHE B 1 78 ? 15.648 20.312 3.16 1 98 78 PHE B CA 1
ATOM 3680 C C . PHE B 1 78 ? 16.266 19.047 2.59 1 98 78 PHE B C 1
ATOM 3682 O O . PHE B 1 78 ? 17.469 18.984 2.357 1 98 78 PHE B O 1
ATOM 3689 N N . VAL B 1 79 ? 15.492 18.016 2.396 1 97.69 79 VAL B N 1
ATOM 3690 C CA . VAL B 1 79 ? 15.898 16.797 1.714 1 97.69 79 VAL B CA 1
ATOM 3691 C C . VAL B 1 79 ? 15.062 16.594 0.455 1 97.69 79 VAL B C 1
ATOM 3693 O O . VAL B 1 79 ? 13.844 16.391 0.538 1 97.69 79 VAL B O 1
ATOM 3696 N N . ALA B 1 80 ? 15.688 16.688 -0.716 1 98.44 80 ALA B N 1
ATOM 3697 C CA . ALA B 1 80 ? 15.016 16.406 -1.982 1 98.44 80 ALA B CA 1
ATOM 3698 C C . ALA B 1 80 ? 15.109 14.93 -2.354 1 98.44 80 ALA B C 1
ATOM 3700 O O . ALA B 1 80 ? 16.203 14.352 -2.334 1 98.44 80 ALA B O 1
ATOM 3701 N N . TYR B 1 81 ? 14.008 14.297 -2.703 1 98.06 81 TYR B N 1
ATOM 3702 C CA . TYR B 1 81 ? 13.977 12.938 -3.225 1 98.06 81 TYR B CA 1
ATOM 3703 C C . TYR B 1 81 ? 13.789 12.938 -4.738 1 98.06 81 TYR B C 1
ATOM 3705 O O . TYR B 1 81 ? 14.016 11.922 -5.398 1 98.06 81 TYR B O 1
ATOM 3713 N N . ASP B 1 82 ? 13.273 14.008 -5.25 1 97.31 82 ASP B N 1
ATOM 3714 C CA . ASP B 1 82 ? 12.969 14.266 -6.652 1 97.31 82 ASP B CA 1
ATOM 3715 C C . ASP B 1 82 ? 13.414 15.672 -7.059 1 97.31 82 ASP B C 1
ATOM 3717 O O . ASP B 1 82 ? 13.312 16.609 -6.273 1 97.31 82 ASP B O 1
ATOM 3721 N N . GLU B 1 83 ? 13.82 15.891 -8.32 1 96.56 83 GLU B N 1
ATOM 3722 C CA . GLU B 1 83 ? 14.328 17.188 -8.781 1 96.56 83 GLU B CA 1
ATOM 3723 C C . GLU B 1 83 ? 13.234 18.25 -8.734 1 96.56 83 GLU B C 1
ATOM 3725 O O . GLU B 1 83 ? 13.531 19.438 -8.531 1 96.56 83 GLU B O 1
ATOM 3730 N N . ARG B 1 84 ? 12.047 17.938 -8.891 1 97.31 84 ARG B N 1
ATOM 3731 C CA . ARG B 1 84 ? 10.938 18.891 -8.898 1 97.31 84 ARG B CA 1
ATOM 3732 C C . ARG B 1 84 ? 10.836 19.625 -7.57 1 97.31 84 ARG B C 1
ATOM 3734 O O . ARG B 1 84 ? 10.281 20.734 -7.5 1 97.31 84 ARG B O 1
ATOM 3741 N N . PHE B 1 85 ? 11.305 18.969 -6.477 1 98.38 85 PHE B N 1
ATOM 3742 C CA . PHE B 1 85 ? 11.266 19.594 -5.16 1 98.38 85 PHE B CA 1
ATOM 3743 C C . PHE B 1 85 ? 12.023 20.922 -5.164 1 98.38 85 PHE B C 1
ATOM 3745 O O . PHE B 1 85 ? 11.617 21.875 -4.496 1 98.38 85 PHE B O 1
ATOM 3752 N N . PHE B 1 86 ? 13.047 21.031 -5.961 1 97.88 86 PHE B N 1
ATOM 3753 C CA . PHE B 1 86 ? 13.859 22.234 -6.043 1 97.88 86 PHE B CA 1
ATOM 3754 C C . PHE B 1 86 ? 13.039 23.406 -6.59 1 97.88 86 PHE B C 1
ATOM 3756 O O . PHE B 1 86 ? 13.18 24.531 -6.133 1 97.88 86 PHE B O 1
ATOM 3763 N N . GLU B 1 87 ? 12.18 23.094 -7.48 1 95.88 87 GLU B N 1
ATOM 3764 C CA . GLU B 1 87 ? 11.375 24.141 -8.102 1 95.88 87 GLU B CA 1
ATOM 3765 C C . GLU B 1 87 ? 10.234 24.594 -7.188 1 95.88 87 GLU B C 1
ATOM 3767 O O . GLU B 1 87 ? 9.805 25.75 -7.234 1 95.88 87 GLU B O 1
ATOM 3772 N N . ILE B 1 88 ? 9.773 23.734 -6.355 1 97.38 88 ILE B N 1
ATOM 3773 C CA . ILE B 1 88 ? 8.656 24 -5.461 1 97.38 88 ILE B CA 1
ATOM 3774 C C . ILE B 1 88 ? 9.125 24.875 -4.301 1 97.38 88 ILE B C 1
ATOM 3776 O O . ILE B 1 88 ? 8.453 25.844 -3.918 1 97.38 88 ILE B O 1
ATOM 3780 N N . ILE B 1 89 ? 10.289 24.594 -3.732 1 97.62 89 ILE B N 1
ATOM 3781 C CA . ILE B 1 89 ? 10.789 25.281 -2.541 1 97.62 89 ILE B CA 1
ATOM 3782 C C . ILE B 1 89 ? 11.648 26.469 -2.951 1 97.62 89 ILE B C 1
ATOM 3784 O O . ILE B 1 89 ? 11.406 27.594 -2.514 1 97.62 89 ILE B O 1
ATOM 3788 N N . GLY B 1 90 ? 12.625 26.266 -3.838 1 96.69 90 GLY B N 1
ATOM 3789 C CA . GLY B 1 90 ? 13.508 27.312 -4.312 1 96.69 90 GLY B CA 1
ATOM 3790 C C . GLY B 1 90 ? 14.711 27.531 -3.416 1 96.69 90 GLY B C 1
ATOM 3791 O O . GLY B 1 90 ? 14.688 27.188 -2.236 1 96.69 90 GLY B O 1
ATOM 3792 N N . PRO B 1 91 ? 15.812 28.125 -3.955 1 96.62 91 PRO B N 1
ATOM 3793 C CA . PRO B 1 91 ? 17.094 28.25 -3.248 1 96.62 91 PRO B CA 1
ATOM 3794 C C . PRO B 1 91 ? 17.062 29.312 -2.15 1 96.62 91 PRO B C 1
ATOM 3796 O O . PRO B 1 91 ? 17.953 29.344 -1.301 1 96.62 91 PRO B O 1
ATOM 3799 N N . LYS B 1 92 ? 16.078 30.172 -2.164 1 96.44 92 LYS B N 1
ATOM 3800 C CA . LYS B 1 92 ? 16.016 31.25 -1.189 1 96.44 92 LYS B CA 1
ATOM 3801 C C . LYS B 1 92 ? 15.359 30.797 0.107 1 96.44 92 LYS B C 1
ATOM 3803 O O . LYS B 1 92 ? 15.352 31.531 1.099 1 96.44 92 LYS B O 1
ATOM 3808 N N . ALA B 1 93 ? 14.789 29.625 0.09 1 97.44 93 ALA B N 1
ATOM 3809 C CA . ALA B 1 93 ? 14.031 29.141 1.242 1 97.44 93 ALA B CA 1
ATOM 3810 C C . ALA B 1 93 ? 14.945 28.922 2.447 1 97.44 93 ALA B C 1
ATOM 3812 O O . ALA B 1 93 ? 16.078 28.469 2.301 1 97.44 93 ALA B O 1
ATOM 3813 N N . HIS B 1 94 ? 14.422 29.25 3.594 1 96.12 94 HIS B N 1
ATOM 3814 C CA . HIS B 1 94 ? 15.133 29.125 4.863 1 96.12 94 HIS B CA 1
ATOM 3815 C C . HIS B 1 94 ? 14.188 28.688 5.98 1 96.12 94 HIS B C 1
ATOM 3817 O O . HIS B 1 94 ? 13.07 29.203 6.09 1 96.12 94 HIS B O 1
ATOM 3823 N N . VAL B 1 95 ? 14.68 27.688 6.793 1 97.69 95 VAL B N 1
ATOM 3824 C CA . VAL B 1 95 ? 13.898 27.219 7.934 1 97.69 95 VAL B CA 1
ATOM 3825 C C . VAL B 1 95 ? 14.453 27.828 9.219 1 97.69 95 VAL B C 1
ATOM 3827 O O . VAL B 1 95 ? 15.648 27.719 9.5 1 97.69 95 VAL B O 1
ATOM 3830 N N . LYS B 1 96 ? 13.617 28.422 9.977 1 97.19 96 LYS B N 1
ATOM 3831 C CA . LYS B 1 96 ? 14 28.969 11.281 1 97.19 96 LYS B CA 1
ATOM 3832 C C . LYS B 1 96 ? 13.047 28.484 12.375 1 97.19 96 LYS B C 1
ATOM 3834 O O . LYS B 1 96 ? 11.828 28.594 12.234 1 97.19 96 LYS B O 1
ATOM 3839 N N . HIS B 1 97 ? 13.594 27.891 13.43 1 96.75 97 HIS B N 1
ATOM 3840 C CA . HIS B 1 97 ? 12.836 27.625 14.641 1 96.75 97 HIS B CA 1
ATOM 3841 C C . HIS B 1 97 ? 12.602 28.891 15.453 1 96.75 97 HIS B C 1
ATOM 3843 O O . HIS B 1 97 ? 13.492 29.344 16.172 1 96.75 97 HIS B O 1
ATOM 3849 N N . ILE B 1 98 ? 11.383 29.453 15.469 1 97.38 98 ILE B N 1
ATOM 3850 C CA . ILE B 1 98 ? 11.234 30.828 15.906 1 97.38 98 ILE B CA 1
ATOM 3851 C C . ILE B 1 98 ? 10.57 30.875 17.281 1 97.38 98 ILE B C 1
ATOM 3853 O O . ILE B 1 98 ? 10.688 31.859 18.016 1 97.38 98 ILE B O 1
ATOM 3857 N N . GLN B 1 99 ? 9.789 29.922 17.578 1 97.12 99 GLN B N 1
ATOM 3858 C CA . GLN B 1 99 ? 9.242 29.766 18.922 1 97.12 99 GLN B CA 1
ATOM 3859 C C . GLN B 1 99 ? 9.617 28.406 19.516 1 97.12 99 GLN B C 1
ATOM 3861 O O . GLN B 1 99 ? 9.242 27.359 18.969 1 97.12 99 GLN B O 1
ATOM 3866 N N . HIS B 1 100 ? 10.383 28.375 20.594 1 95.25 100 HIS B N 1
ATOM 3867 C CA . HIS B 1 100 ? 10.719 27.172 21.359 1 95.25 100 HIS B CA 1
ATOM 3868 C C . HIS B 1 100 ? 9.781 27 22.547 1 95.25 100 HIS B C 1
ATOM 3870 O O . HIS B 1 100 ? 9.883 27.734 23.531 1 95.25 100 HIS B O 1
ATOM 3876 N N . LEU B 1 101 ? 8.906 26.078 22.438 1 93.06 101 LEU B N 1
ATOM 3877 C CA . LEU B 1 101 ? 7.887 25.828 23.453 1 93.06 101 LEU B CA 1
ATOM 3878 C C . LEU B 1 101 ? 8.031 24.438 24.047 1 93.06 101 LEU B C 1
ATOM 3880 O O . LEU B 1 101 ? 8.891 23.672 23.625 1 93.06 101 LEU B O 1
ATOM 3884 N N . ALA B 1 102 ? 7.238 24.141 25.141 1 82.06 102 ALA B N 1
ATOM 3885 C CA . ALA B 1 102 ? 7.258 22.828 25.766 1 82.06 102 ALA B CA 1
ATOM 3886 C C . ALA B 1 102 ? 7.02 21.734 24.734 1 82.06 102 ALA B C 1
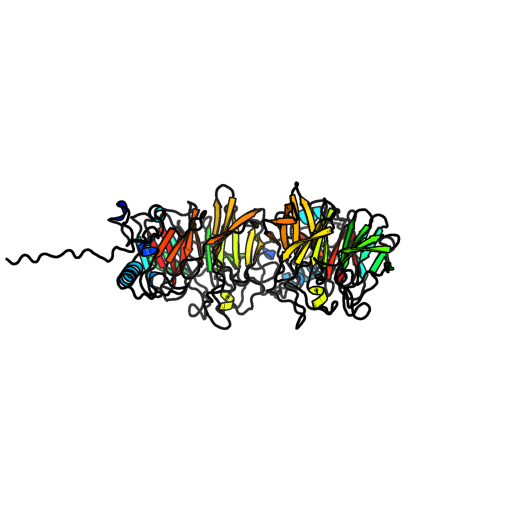ATOM 3888 O O . ALA B 1 102 ? 6.25 21.906 23.797 1 82.06 102 ALA B O 1
ATOM 3889 N N . TYR B 1 103 ? 7.695 20.656 24.969 1 77.06 103 TYR B N 1
ATOM 3890 C CA . TYR B 1 103 ? 7.621 19.547 24.016 1 77.06 103 TYR B CA 1
ATOM 3891 C C . TYR B 1 103 ? 6.277 18.844 24.109 1 77.06 103 TYR B C 1
ATOM 3893 O O . TYR B 1 103 ? 6.219 17.656 24.453 1 77.06 103 TYR B O 1
ATOM 3901 N N . GLN B 1 104 ? 5.352 19.625 23.969 1 84.62 104 GLN B N 1
ATOM 3902 C CA . GLN B 1 104 ? 3.977 19.172 23.766 1 84.62 104 GLN B CA 1
ATOM 3903 C C . GLN B 1 104 ? 3.529 19.406 22.328 1 84.62 104 GLN B C 1
ATOM 3905 O O . GLN B 1 104 ? 4.152 20.172 21.594 1 84.62 104 GLN B O 1
ATOM 3910 N N . THR B 1 105 ? 2.484 18.688 22 1 91.81 105 THR B N 1
ATOM 3911 C CA . THR B 1 105 ? 2.01 18.812 20.641 1 91.81 105 THR B CA 1
ATOM 3912 C C . THR B 1 105 ? 1.237 20.109 20.438 1 91.81 105 THR B C 1
ATOM 3914 O O . THR B 1 105 ? 0.42 20.484 21.281 1 91.81 105 THR B O 1
ATOM 3917 N N . HIS B 1 106 ? 1.59 20.812 19.453 1 96.38 106 HIS B N 1
ATOM 3918 C CA . HIS B 1 106 ? 0.835 22 19.031 1 96.38 106 HIS B CA 1
ATOM 3919 C C . HIS B 1 106 ? 0.065 21.719 17.734 1 96.38 106 HIS B C 1
ATOM 3921 O O . HIS B 1 106 ? 0.541 21 16.875 1 96.38 106 HIS B O 1
ATOM 3927 N N . GLU B 1 107 ? -1.136 22.297 17.609 1 97.19 107 GLU B N 1
ATOM 3928 C CA . GLU B 1 107 ? -2.084 22.031 16.531 1 97.19 107 GLU B CA 1
ATOM 3929 C C . GLU B 1 107 ? -2.754 23.312 16.047 1 97.19 107 GLU B C 1
ATOM 3931 O O . GLU B 1 107 ? -2.512 24.391 16.594 1 97.19 107 GLU B O 1
ATOM 3936 N N . ALA B 1 108 ? -3.514 23.25 15.023 1 98.31 108 ALA B N 1
ATOM 3937 C CA . ALA B 1 108 ? -4.488 24.234 14.547 1 98.31 108 ALA B CA 1
ATOM 3938 C C . ALA B 1 108 ? -3.803 25.5 14.07 1 98.31 108 ALA B C 1
ATOM 3940 O O . ALA B 1 108 ? -4.199 26.609 14.445 1 98.31 108 ALA B O 1
ATOM 3941 N N . PRO B 1 109 ? -2.787 25.359 13.344 1 98.5 109 PRO B N 1
ATOM 3942 C CA . PRO B 1 109 ? -2.236 26.594 12.781 1 98.5 109 PRO B CA 1
ATOM 3943 C C . PRO B 1 109 ? -3.156 27.219 11.742 1 98.5 109 PRO B C 1
ATOM 3945 O O . PRO B 1 109 ? -3.693 26.531 10.875 1 98.5 109 PRO B O 1
ATOM 3948 N N . CYS B 1 110 ? -3.352 28.578 11.844 1 97.19 110 CYS B N 1
ATOM 3949 C CA . CYS B 1 110 ? -4.008 29.438 10.875 1 97.19 110 CYS B CA 1
ATOM 3950 C C . CYS B 1 110 ? -3.266 30.766 10.734 1 97.19 110 CYS B C 1
ATOM 3952 O O . CYS B 1 110 ? -3.102 31.5 11.719 1 97.19 110 CYS B O 1
ATOM 3954 N N . TYR B 1 111 ? -2.879 30.953 9.547 1 97.62 111 TYR B N 1
ATOM 3955 C CA . TYR B 1 111 ? -2.234 32.25 9.281 1 97.62 111 TYR B CA 1
ATOM 3956 C C . TYR B 1 111 ? -3.234 33.25 8.734 1 97.62 111 TYR B C 1
ATOM 3958 O O . TYR B 1 111 ? -3.963 32.969 7.785 1 97.62 111 TYR B O 1
ATOM 3966 N N . ASN B 1 112 ? -3.342 34.344 9.352 1 97.5 112 ASN B N 1
ATOM 3967 C CA . ASN B 1 112 ? -4.133 35.469 8.898 1 97.5 112 ASN B CA 1
ATOM 3968 C C . ASN B 1 112 ? -3.271 36.5 8.156 1 97.5 112 ASN B C 1
ATOM 3970 O O . ASN B 1 112 ? -2.518 37.25 8.781 1 97.5 112 ASN B O 1
ATOM 3974 N N . PRO B 1 113 ? -3.42 36.531 6.879 1 95.19 113 PRO B N 1
ATOM 3975 C CA . PRO B 1 113 ? -2.547 37.438 6.113 1 95.19 113 PRO B CA 1
ATOM 3976 C C . PRO B 1 113 ? -2.861 38.906 6.348 1 95.19 113 PRO B C 1
ATOM 3978 O O . PRO B 1 113 ? -2.016 39.781 6.094 1 95.19 113 PRO B O 1
ATOM 3981 N N . ASN B 1 114 ? -4.043 39.219 6.793 1 95.5 114 ASN B N 1
ATOM 3982 C CA . ASN B 1 114 ? -4.438 40.625 7.023 1 95.5 114 ASN B CA 1
ATOM 3983 C C . ASN B 1 114 ? -3.717 41.219 8.227 1 95.5 114 ASN B C 1
ATOM 3985 O O . ASN B 1 114 ? -3.26 42.344 8.188 1 95.5 114 ASN B O 1
ATOM 3989 N N . THR B 1 115 ? -3.625 40.406 9.25 1 95.25 115 THR B N 1
ATOM 3990 C CA . THR B 1 115 ? -3.027 40.906 10.484 1 95.25 115 THR B CA 1
ATOM 3991 C C . THR B 1 115 ? -1.592 40.406 10.633 1 95.25 115 THR B C 1
ATOM 3993 O O . THR B 1 115 ? -0.869 40.844 11.531 1 95.25 115 THR B O 1
ATOM 3996 N N . LYS B 1 116 ? -1.193 39.5 9.805 1 96.62 116 LYS B N 1
ATOM 3997 C CA . LYS B 1 116 ? 0.11 38.844 9.867 1 96.62 116 LYS B CA 1
ATOM 3998 C C . LYS B 1 116 ? 0.295 38.125 11.203 1 96.62 116 LYS B C 1
ATOM 4000 O O . LYS B 1 116 ? 1.308 38.312 11.883 1 96.62 116 LYS B O 1
ATOM 4005 N N . GLU B 1 117 ? -0.69 37.406 11.523 1 98 117 GLU B N 1
ATOM 4006 C CA . GLU B 1 117 ? -0.671 36.656 12.773 1 98 117 GLU B CA 1
ATOM 4007 C C . GLU B 1 117 ? -0.919 35.188 12.523 1 98 117 GLU B C 1
ATOM 4009 O O . GLU B 1 117 ? -1.661 34.812 11.609 1 98 117 GLU B O 1
ATOM 4014 N N . LEU B 1 118 ? -0.273 34.375 13.336 1 98.56 118 LEU B N 1
ATOM 4015 C CA . LEU B 1 118 ? -0.459 32.906 13.312 1 98.56 118 LEU B CA 1
ATOM 4016 C C . LEU B 1 118 ? -1.18 32.438 14.562 1 98.56 118 LEU B C 1
ATOM 4018 O O . LEU B 1 118 ? -0.692 32.625 15.68 1 98.56 118 LEU B O 1
ATOM 4022 N N . HIS B 1 119 ? -2.338 31.906 14.328 1 98.44 119 HIS B N 1
ATOM 4023 C CA . HIS B 1 119 ? -3.09 31.219 15.367 1 98.44 119 HIS B CA 1
ATOM 4024 C C . HIS B 1 119 ? -2.625 29.766 15.516 1 98.44 119 HIS B C 1
ATOM 4026 O O . HIS B 1 119 ? -2.363 29.094 14.516 1 98.44 119 HIS B O 1
ATOM 4032 N N . PHE B 1 120 ? -2.436 29.234 16.75 1 98.31 120 PHE B N 1
ATOM 4033 C CA . PHE B 1 120 ? -2.232 27.812 17 1 98.31 120 PHE B CA 1
ATOM 4034 C C . PHE B 1 120 ? -2.51 27.484 18.453 1 98.31 120 PHE B C 1
ATOM 4036 O O . PHE B 1 120 ? -2.92 28.344 19.234 1 98.31 120 PHE B O 1
ATOM 4043 N N . THR B 1 121 ? -2.441 26.188 18.781 1 96.69 121 THR B N 1
ATOM 4044 C CA . THR B 1 121 ? -2.85 25.781 20.125 1 96.69 121 THR B CA 1
ATOM 4045 C C . THR B 1 121 ? -1.889 24.75 20.703 1 96.69 121 THR B C 1
ATOM 4047 O O . THR B 1 121 ? -1.124 24.125 19.969 1 96.69 121 THR B O 1
ATOM 4050 N N . GLU B 1 122 ? -1.832 24.703 22.016 1 94.5 122 GLU B N 1
ATOM 4051 C CA . GLU B 1 122 ? -1.271 23.562 22.734 1 94.5 122 GLU B CA 1
ATOM 4052 C C . GLU B 1 122 ? -2.32 22.469 22.938 1 94.5 122 GLU B C 1
ATOM 4054 O O . GLU B 1 122 ? -3.479 22.766 23.234 1 94.5 122 GLU B O 1
ATOM 4059 N N . TRP B 1 123 ? -1.869 21.219 22.812 1 91.62 123 TRP B N 1
ATOM 4060 C CA . TRP B 1 123 ? -2.883 20.156 22.781 1 91.62 123 TRP B CA 1
ATOM 4061 C C . TRP B 1 123 ? -2.656 19.172 23.922 1 91.62 123 TRP B C 1
ATOM 4063 O O . TRP B 1 123 ? -1.568 18.609 24.047 1 91.62 123 TRP B O 1
ATOM 4073 N N . GLY B 1 124 ? -3.666 19.031 24.766 1 84.06 124 GLY B N 1
ATOM 4074 C CA . GLY B 1 124 ? -3.758 17.922 25.703 1 84.06 124 GLY B CA 1
ATOM 4075 C C . GLY B 1 124 ? -2.873 18.094 26.922 1 84.06 124 GLY B C 1
ATOM 4076 O O . GLY B 1 124 ? -2.297 19.156 27.125 1 84.06 124 GLY B O 1
ATOM 4077 N N . PRO B 1 125 ? -2.941 17 27.781 1 83.56 125 PRO B N 1
ATOM 4078 C CA . PRO B 1 125 ? -2.068 16.984 28.969 1 83.56 125 PRO B CA 1
ATOM 4079 C C . PRO B 1 125 ? -0.594 16.828 28.609 1 83.56 125 PRO B C 1
ATOM 4081 O O . PRO B 1 125 ? -0.268 16.234 27.578 1 83.56 125 PRO B O 1
ATOM 4084 N N . PRO B 1 126 ? 0.179 17.344 29.422 1 80.88 126 PRO B N 1
ATOM 4085 C CA . PRO B 1 126 ? -0.046 17.984 30.719 1 80.88 126 PRO B CA 1
ATOM 4086 C C . PRO B 1 126 ? -0.304 19.484 30.609 1 80.88 126 PRO B C 1
ATOM 4088 O O . PRO B 1 126 ? -0.437 20.188 31.625 1 80.88 126 PRO B O 1
ATOM 4091 N N . GLY B 1 127 ? -0.377 19.922 29.406 1 81.56 127 GLY B N 1
ATOM 4092 C CA . GLY B 1 127 ? -0.579 21.344 29.25 1 81.56 127 GLY B CA 1
ATOM 4093 C C . GLY B 1 127 ? -1.957 21.812 29.688 1 81.56 127 GLY B C 1
ATOM 4094 O O . GLY B 1 127 ? -2.799 20.984 30.062 1 81.56 127 GLY B O 1
ATOM 4095 N N . GLY B 1 128 ? -2.135 23.141 29.703 1 82.31 128 GLY B N 1
ATOM 4096 C CA . GLY B 1 128 ? -3.41 23.688 30.141 1 82.31 128 GLY B CA 1
ATOM 4097 C C . GLY B 1 128 ? -3.758 23.344 31.578 1 82.31 128 GLY B C 1
ATOM 4098 O O . GLY B 1 128 ? -2.867 23.219 32.406 1 82.31 128 GLY B O 1
ATOM 4099 N N . GLN B 1 129 ? -5.074 23.453 31.797 1 85.88 129 GLN B N 1
ATOM 4100 C CA . GLN B 1 129 ? -5.57 22.984 33.094 1 85.88 129 GLN B CA 1
ATOM 4101 C C . GLN B 1 129 ? -5.973 21.516 33.031 1 85.88 129 GLN B C 1
ATOM 4103 O O . GLN B 1 129 ? -7.125 21.188 32.719 1 85.88 129 GLN B O 1
ATOM 4108 N N . GLU B 1 130 ? -5.051 20.625 33.344 1 82.19 130 GLU B N 1
ATOM 4109 C CA . GLU B 1 130 ? -5.25 19.172 33.281 1 82.19 130 GLU B CA 1
ATOM 4110 C C . GLU B 1 130 ? -5.629 18.734 31.859 1 82.19 130 GLU B C 1
ATOM 4112 O O . GLU B 1 130 ? -6.57 17.969 31.672 1 82.19 130 GLU B O 1
ATOM 4117 N N . GLY B 1 131 ? -5.066 19.422 30.906 1 85.94 131 GLY B N 1
ATOM 4118 C CA . GLY B 1 131 ? -5.27 19.031 29.531 1 85.94 131 GLY B CA 1
ATOM 4119 C C . GLY B 1 131 ? -6.32 19.859 28.812 1 85.94 131 GLY B C 1
ATOM 4120 O O . GLY B 1 131 ? -6.5 19.75 27.609 1 85.94 131 GLY B O 1
ATOM 4121 N N . VAL B 1 132 ? -6.988 20.703 29.578 1 90.38 132 VAL B N 1
ATOM 4122 C CA . VAL B 1 132 ? -8.031 21.562 29.016 1 90.38 132 VAL B CA 1
ATOM 4123 C C . VAL B 1 132 ? -7.441 22.922 28.672 1 90.38 132 VAL B C 1
ATOM 4125 O O . VAL B 1 132 ? -6.855 23.594 29.516 1 90.38 132 VAL B O 1
ATOM 4128 N N . HIS B 1 133 ? -7.629 23.266 27.516 1 93.94 133 HIS B N 1
ATOM 4129 C CA . HIS B 1 133 ? -7.125 24.547 27.031 1 93.94 133 HIS B CA 1
ATOM 4130 C C . HIS B 1 133 ? -8.266 25.469 26.641 1 93.94 133 HIS B C 1
ATOM 4132 O O . HIS B 1 133 ? -8.891 25.281 25.594 1 93.94 133 HIS B O 1
ATOM 4138 N N . ALA B 1 134 ? -8.461 26.547 27.422 1 95.19 134 ALA B N 1
ATOM 4139 C CA . ALA B 1 134 ? -9.5 27.531 27.125 1 95.19 134 ALA B CA 1
ATOM 4140 C C . ALA B 1 134 ? -8.922 28.766 26.438 1 95.19 134 ALA B C 1
ATOM 4142 O O . ALA B 1 134 ? -9.586 29.797 26.312 1 95.19 134 ALA B O 1
ATOM 4143 N N . TRP B 1 135 ? -7.691 28.672 26.062 1 96.25 135 TRP B N 1
ATOM 4144 C CA . TRP B 1 135 ? -6.953 29.719 25.359 1 96.25 135 TRP B CA 1
ATOM 4145 C C . TRP B 1 135 ? -6.18 29.141 24.188 1 96.25 135 TRP B C 1
ATOM 4147 O O . TRP B 1 135 ? -6.008 27.922 24.078 1 96.25 135 TRP B O 1
ATOM 4157 N N . GLN B 1 136 ? -5.828 29.984 23.281 1 97.44 136 GLN B N 1
ATOM 4158 C CA . GLN B 1 136 ? -4.988 29.656 22.125 1 97.44 136 GLN B CA 1
ATOM 4159 C C . GLN B 1 136 ? -3.805 30.609 22.031 1 97.44 136 GLN B C 1
ATOM 4161 O O . GLN B 1 136 ? -3.783 31.656 22.688 1 97.44 136 GLN B O 1
ATOM 4166 N N . TYR B 1 137 ? -2.832 30.203 21.281 1 97.62 137 TYR B N 1
ATOM 4167 C CA . TYR B 1 137 ? -1.699 31.078 21 1 97.62 137 TYR B CA 1
ATOM 4168 C C . TYR B 1 137 ? -1.979 31.969 19.797 1 97.62 137 TYR B C 1
ATOM 4170 O O . TYR B 1 137 ? -2.615 31.531 18.844 1 97.62 137 TYR B O 1
ATOM 4178 N N . LEU B 1 138 ? -1.528 33.156 19.844 1 98.44 138 LEU B N 1
ATOM 4179 C CA . LEU B 1 138 ? -1.464 34.094 18.719 1 98.44 138 LEU B CA 1
ATOM 4180 C C . LEU B 1 138 ? -0.066 34.688 18.578 1 98.44 138 LEU B C 1
ATOM 4182 O O . LEU B 1 138 ? 0.415 35.375 19.484 1 98.44 138 LEU B O 1
ATOM 4186 N N . LEU B 1 139 ? 0.549 34.406 17.516 1 98.56 139 LEU B N 1
ATOM 4187 C CA . LEU B 1 139 ? 1.91 34.844 17.234 1 98.56 139 LEU B CA 1
ATOM 4188 C C . LEU B 1 139 ? 1.913 35.969 16.219 1 98.56 139 LEU B C 1
ATOM 4190 O O . LEU B 1 139 ? 1.402 35.812 15.109 1 98.56 139 LEU B O 1
ATOM 4194 N N . ASN B 1 140 ? 2.443 37.188 16.594 1 98.19 140 ASN B N 1
ATOM 4195 C CA . ASN B 1 140 ? 2.746 38.219 15.609 1 98.19 140 ASN B CA 1
ATOM 4196 C C . ASN B 1 140 ? 3.963 37.844 14.766 1 98.19 140 ASN B C 1
ATOM 4198 O O . ASN B 1 140 ? 5.09 37.812 15.266 1 98.19 140 ASN B O 1
ATOM 4202 N N . THR B 1 141 ? 3.76 37.625 13.539 1 96.69 141 THR B N 1
ATOM 4203 C CA . THR B 1 141 ? 4.809 37.031 12.727 1 96.69 141 THR B CA 1
ATOM 4204 C C . THR B 1 141 ? 5.848 38.062 12.328 1 96.69 141 THR B C 1
ATOM 4206 O O . THR B 1 141 ? 6.941 37.719 11.875 1 96.69 141 THR B O 1
ATOM 4209 N N . LYS B 1 142 ? 5.582 39.344 12.523 1 95.81 142 LYS B N 1
ATOM 4210 C CA . LYS B 1 142 ? 6.543 40.438 12.242 1 95.81 142 LYS B CA 1
ATOM 4211 C C . LYS B 1 142 ? 7.477 40.656 13.43 1 95.81 142 LYS B C 1
ATOM 4213 O O . LYS B 1 142 ? 8.68 40.844 13.25 1 95.81 142 LYS B O 1
ATOM 4218 N N . THR B 1 143 ? 6.918 40.562 14.57 1 97.5 143 THR B N 1
ATOM 4219 C CA . THR B 1 143 ? 7.699 40.875 15.75 1 97.5 143 THR B CA 1
ATOM 4220 C C . THR B 1 143 ? 8.125 39.625 16.5 1 97.5 143 THR B C 1
ATOM 4222 O O . THR B 1 143 ? 8.984 39.688 17.375 1 97.5 143 THR B O 1
ATOM 4225 N N . ASN B 1 144 ? 7.488 38.531 16.172 1 97.56 144 ASN B N 1
ATOM 4226 C CA . ASN B 1 144 ? 7.691 37.25 16.844 1 97.56 144 ASN B CA 1
ATOM 4227 C C . ASN B 1 144 ? 7.191 37.281 18.297 1 97.56 144 ASN B C 1
ATOM 4229 O O . ASN B 1 144 ? 7.672 36.531 19.141 1 97.56 144 ASN B O 1
ATOM 4233 N N . ASN B 1 145 ? 6.348 38.219 18.578 1 98 145 ASN B N 1
ATOM 4234 C CA . ASN B 1 145 ? 5.723 38.25 19.906 1 98 145 ASN B CA 1
ATOM 4235 C C . ASN B 1 145 ? 4.578 37.25 20.016 1 98 145 ASN B C 1
ATOM 4237 O O . ASN B 1 145 ? 3.682 37.25 19.172 1 98 145 ASN B O 1
ATOM 4241 N N . LEU B 1 146 ? 4.652 36.406 21.031 1 97.94 146 LEU B N 1
ATOM 4242 C CA . LEU B 1 146 ? 3.65 35.375 21.297 1 97.94 146 LEU B CA 1
ATOM 4243 C C . LEU B 1 146 ? 2.768 35.75 22.469 1 97.94 146 LEU B C 1
ATOM 4245 O O . LEU B 1 146 ? 3.271 36.188 23.516 1 97.94 146 LEU B O 1
ATOM 4249 N N . ARG B 1 147 ? 1.495 35.656 22.328 1 97.19 147 ARG B N 1
ATOM 4250 C CA . ARG B 1 147 ? 0.578 35.906 23.453 1 97.19 147 ARG B CA 1
ATOM 4251 C C . ARG B 1 147 ? -0.541 34.844 23.453 1 97.19 147 ARG B C 1
ATOM 4253 O O . ARG B 1 147 ? -0.789 34.188 22.453 1 97.19 147 ARG B O 1
ATOM 4260 N N . ASN B 1 148 ? -1.232 34.75 24.562 1 96.5 148 ASN B N 1
ATOM 4261 C CA . ASN B 1 148 ? -2.441 33.938 24.688 1 96.5 148 ASN B CA 1
ATOM 4262 C C . ASN B 1 148 ? -3.697 34.781 24.438 1 96.5 148 ASN B C 1
ATOM 4264 O O . ASN B 1 148 ? -3.756 35.938 24.812 1 96.5 148 ASN B O 1
ATOM 4268 N N . ILE B 1 149 ? -4.59 34.125 23.766 1 97.62 149 ILE B N 1
ATOM 4269 C CA . ILE B 1 149 ? -5.883 34.75 23.562 1 97.62 149 ILE B CA 1
ATOM 4270 C C . ILE B 1 149 ? -6.996 33.844 24.062 1 97.62 149 ILE B C 1
ATOM 4272 O O . ILE B 1 149 ? -6.844 32.625 24.078 1 97.62 149 ILE B O 1
ATOM 4276 N N . THR B 1 150 ? -8.117 34.438 24.438 1 98.25 150 THR B N 1
ATOM 4277 C CA . THR B 1 150 ? -9.344 33.75 24.797 1 98.25 150 THR B CA 1
ATOM 4278 C C . THR B 1 150 ? -10.531 34.312 24.047 1 98.25 150 THR B C 1
ATOM 4280 O O . THR B 1 150 ? -10.773 35.531 24.094 1 98.25 150 THR B O 1
ATOM 4283 N N . THR B 1 151 ? -11.156 33.469 23.359 1 98.5 151 THR B N 1
ATOM 4284 C CA . THR B 1 151 ? -12.359 33.906 22.641 1 98.5 151 THR B CA 1
ATOM 4285 C C . THR B 1 151 ? -13.516 34.125 23.625 1 98.5 151 THR B C 1
ATOM 4287 O O . THR B 1 151 ? -13.43 33.75 24.781 1 98.5 151 THR B O 1
ATOM 4290 N N . SER B 1 152 ? -14.555 34.75 23.094 1 98.31 152 SER B N 1
ATOM 4291 C CA . SER B 1 152 ? -15.758 34.969 23.891 1 98.31 152 SER B CA 1
ATOM 4292 C C . SER B 1 152 ? -16.984 34.344 23.234 1 98.31 152 SER B C 1
ATOM 4294 O O . SER B 1 152 ? -17.453 34.812 22.203 1 98.31 152 SER B O 1
ATOM 4296 N N . PRO B 1 153 ? -17.609 33.375 23.812 1 97.62 153 PRO B N 1
ATOM 4297 C CA . PRO B 1 153 ? -17.094 32.594 24.938 1 97.62 153 PRO B CA 1
ATOM 4298 C C . PRO B 1 153 ? -15.797 31.844 24.594 1 97.62 153 PRO B C 1
ATOM 4300 O O . PRO B 1 153 ? -15.367 31.859 23.438 1 97.62 153 PRO B O 1
ATOM 4303 N N . PRO B 1 154 ? -15.203 31.172 25.562 1 97.44 154 PRO B N 1
ATOM 4304 C CA . PRO B 1 154 ? -13.922 30.5 25.312 1 97.44 154 PRO B CA 1
ATOM 4305 C C . PRO B 1 154 ? -14.039 29.312 24.375 1 97.44 154 PRO B C 1
ATOM 4307 O O . PRO B 1 154 ? -15.008 28.547 24.453 1 97.44 154 PRO B O 1
ATOM 4310 N N . THR B 1 155 ? -13.156 29.203 23.438 1 97.56 155 THR B N 1
ATOM 4311 C CA . THR B 1 155 ? -13 28 22.625 1 97.56 155 THR B CA 1
ATOM 4312 C C . THR B 1 155 ? -12.172 26.953 23.359 1 97.56 155 THR B C 1
ATOM 4314 O O . THR B 1 155 ? -10.977 27.156 23.594 1 97.56 155 THR B O 1
ATOM 4317 N N . ILE B 1 156 ? -12.789 25.844 23.672 1 95.5 156 ILE B N 1
ATOM 4318 C CA . ILE B 1 156 ? -12.141 24.828 24.484 1 95.5 156 ILE B CA 1
ATOM 4319 C C . ILE B 1 156 ? -11.477 23.797 23.578 1 95.5 156 ILE B C 1
ATOM 4321 O O . ILE B 1 156 ? -12.133 23.203 22.703 1 95.5 156 ILE B O 1
ATOM 4325 N N . ASN B 1 157 ? -10.188 23.547 23.719 1 96.31 157 ASN B N 1
ATOM 4326 C CA . ASN B 1 157 ? -9.414 22.484 23.094 1 96.31 157 ASN B CA 1
ATOM 4327 C C . ASN B 1 157 ? -9.523 22.547 21.578 1 96.31 157 ASN B C 1
ATOM 4329 O O . ASN B 1 157 ? -9.867 21.547 20.938 1 96.31 157 ASN B O 1
ATOM 4333 N N . ALA B 1 158 ? -9.148 23.719 20.984 1 97.62 158 ALA B N 1
ATOM 4334 C CA . ALA B 1 158 ? -9.039 23.844 19.547 1 97.62 158 ALA B CA 1
ATOM 4335 C C . ALA B 1 158 ? -8.07 22.812 18.969 1 97.62 158 ALA B C 1
ATOM 4337 O O . ALA B 1 158 ? -7.043 22.516 19.578 1 97.62 158 ALA B O 1
ATOM 4338 N N . HIS B 1 159 ? -8.391 22.312 17.766 1 98 159 HIS B N 1
ATOM 4339 C CA . HIS B 1 159 ? -7.531 21.266 17.219 1 98 159 HIS B CA 1
ATOM 4340 C C . HIS B 1 159 ? -7.262 21.516 15.727 1 98 159 HIS B C 1
ATOM 4342 O O . HIS B 1 159 ? -6.188 21.172 15.227 1 98 159 HIS B O 1
ATOM 4348 N N . GLY B 1 160 ? -8.18 21.984 14.961 1 98.56 160 GLY B N 1
ATOM 4349 C CA . GLY B 1 160 ? -8.031 22.375 13.57 1 98.56 160 GLY B CA 1
ATOM 4350 C C . GLY B 1 160 ? -8.461 23.797 13.297 1 98.56 160 GLY B C 1
ATOM 4351 O O . GLY B 1 160 ? -9.344 24.328 13.977 1 98.56 160 GLY B O 1
ATOM 4352 N N . CYS B 1 161 ? -7.887 24.422 12.25 1 98.75 161 CYS B N 1
ATOM 4353 C CA . CYS B 1 161 ? -8.227 25.812 11.945 1 98.75 161 CYS B CA 1
ATOM 4354 C C . CYS B 1 161 ? -7.988 26.125 10.477 1 98.75 161 CYS B C 1
ATOM 4356 O O . CYS B 1 161 ? -7.008 25.656 9.891 1 98.75 161 CYS B O 1
ATOM 4358 N N . VAL B 1 162 ? -8.898 26.875 9.922 1 98.12 162 VAL B N 1
ATOM 4359 C CA . VAL B 1 162 ? -8.766 27.406 8.57 1 98.12 162 VAL B CA 1
ATOM 4360 C C . VAL B 1 162 ? -9.18 28.875 8.555 1 98.12 162 VAL B C 1
ATOM 4362 O O . VAL B 1 162 ? -10.203 29.25 9.133 1 98.12 162 VAL B O 1
ATOM 4365 N N . PHE B 1 163 ? 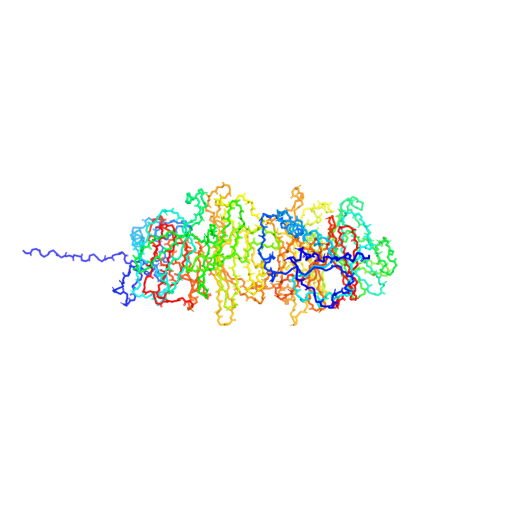-8.336 29.703 7.984 1 97.62 163 PHE B N 1
ATOM 4366 C CA . PHE B 1 163 ? -8.711 31.094 7.719 1 97.62 163 PHE B CA 1
ATOM 4367 C C . PHE B 1 163 ? -9.469 31.203 6.398 1 97.62 163 PHE B C 1
ATOM 4369 O O . PHE B 1 163 ? -8.953 30.828 5.348 1 97.62 163 PHE B O 1
ATOM 4376 N N . TYR B 1 164 ? -10.656 31.688 6.445 1 96.56 164 TYR B N 1
ATOM 4377 C CA . TYR B 1 164 ? -11.523 31.734 5.277 1 96.56 164 TYR B CA 1
ATOM 4378 C C . TYR B 1 164 ? -12.461 32.938 5.34 1 96.56 164 TYR B C 1
ATOM 4380 O O . TYR B 1 164 ? -13.164 33.125 6.332 1 96.56 164 TYR B O 1
ATOM 4388 N N . ARG B 1 165 ? -12.375 33.812 4.32 1 95.94 165 ARG B N 1
ATOM 4389 C CA . ARG B 1 165 ? -13.219 34.969 4.207 1 95.94 165 ARG B CA 1
ATOM 4390 C C . ARG B 1 165 ? -13.141 35.844 5.469 1 95.94 165 ARG B C 1
ATOM 4392 O O . ARG B 1 165 ? -14.172 36.188 6.059 1 95.94 165 ARG B O 1
ATOM 4399 N N . ASP B 1 166 ? -11.961 36 5.988 1 96.62 166 ASP B N 1
ATOM 4400 C CA . ASP B 1 166 ? -11.586 36.969 7.023 1 96.62 166 ASP B CA 1
ATOM 4401 C C . ASP B 1 166 ? -11.961 36.469 8.406 1 96.62 166 ASP B C 1
ATOM 4403 O O . ASP B 1 166 ? -11.883 37.188 9.398 1 96.62 166 ASP B O 1
ATOM 4407 N N . ASP B 1 167 ? -12.414 35.188 8.477 1 98.25 167 ASP B N 1
ATOM 4408 C CA . ASP B 1 167 ? -12.711 34.594 9.766 1 98.25 167 ASP B CA 1
ATOM 4409 C C . ASP B 1 167 ? -11.859 33.344 9.992 1 98.25 167 ASP B C 1
ATOM 4411 O O . ASP B 1 167 ? -11.297 32.781 9.047 1 98.25 167 ASP B O 1
ATOM 4415 N N . LEU B 1 168 ? -11.789 33 11.297 1 98.62 168 LEU B N 1
ATOM 4416 C CA . LEU B 1 168 ? -11.234 31.688 11.648 1 98.62 168 LEU B CA 1
ATOM 4417 C C . LEU B 1 168 ? -12.344 30.656 11.836 1 98.62 168 LEU B C 1
ATOM 4419 O O . LEU B 1 168 ? -13.312 30.906 12.562 1 98.62 168 LEU B O 1
ATOM 4423 N N . TYR B 1 169 ? -12.25 29.609 11.117 1 98.88 169 TYR B N 1
ATOM 4424 C CA . TYR B 1 169 ? -13.07 28.438 11.383 1 98.88 169 TYR B CA 1
ATOM 4425 C C . TYR B 1 169 ? -12.266 27.359 12.102 1 98.88 169 TYR B C 1
ATOM 4427 O O . TYR B 1 169 ? -11.219 26.922 11.617 1 98.88 169 TYR B O 1
ATOM 4435 N N . VAL B 1 170 ? -12.781 27.016 13.289 1 98.88 170 VAL B N 1
ATOM 4436 C CA . VAL B 1 170 ? -12.023 26.141 14.195 1 98.88 170 VAL B CA 1
ATOM 4437 C C . VAL B 1 170 ? -12.875 24.938 14.578 1 98.88 170 VAL B C 1
ATOM 4439 O O . VAL B 1 170 ? -14.078 25.062 14.789 1 98.88 170 VAL B O 1
ATOM 4442 N N . VAL B 1 171 ? -12.219 23.781 14.625 1 98.81 171 VAL B N 1
ATOM 4443 C CA . VAL B 1 171 ? -12.867 22.609 15.219 1 98.81 171 VAL B CA 1
ATOM 4444 C C . VAL B 1 171 ? -12.18 22.25 16.531 1 98.81 171 VAL B C 1
ATOM 4446 O O . VAL B 1 171 ? -11 22.562 16.734 1 98.81 171 VAL B O 1
ATOM 4449 N N . THR B 1 172 ? -12.984 21.641 17.422 1 98 172 THR B N 1
ATOM 4450 C CA . THR B 1 172 ? -12.461 21.359 18.75 1 98 172 THR B CA 1
ATOM 4451 C C . THR B 1 172 ? -12.609 19.875 19.094 1 98 172 THR B C 1
ATOM 4453 O O . THR B 1 172 ? -13.469 19.188 18.531 1 98 172 THR B O 1
ATOM 4456 N N . ASP B 1 173 ? -11.812 19.406 20.031 1 95.38 173 ASP B N 1
ATOM 4457 C CA . ASP B 1 173 ? -11.922 18.062 20.562 1 95.38 173 ASP B CA 1
ATOM 4458 C C . ASP B 1 173 ? -13.148 17.922 21.484 1 95.38 173 ASP B C 1
ATOM 4460 O O . ASP B 1 173 ? -13.609 16.812 21.734 1 95.38 173 ASP B O 1
ATOM 4464 N N . GLY B 1 174 ? -13.617 18.938 21.938 1 93.75 174 GLY B N 1
ATOM 4465 C CA . GLY B 1 174 ? -14.516 18.922 23.078 1 93.75 174 GLY B CA 1
ATOM 4466 C C . GLY B 1 174 ? -13.789 19.062 24.406 1 93.75 174 GLY B C 1
ATOM 4467 O O . GLY B 1 174 ? -12.703 19.641 24.469 1 93.75 174 GLY B O 1
ATOM 4468 N N . GLY B 1 175 ? -14.453 18.766 25.422 1 92.12 175 GLY B N 1
ATOM 4469 C CA . GLY B 1 175 ? -13.906 18.844 26.766 1 92.12 175 GLY B CA 1
ATOM 4470 C C . GLY B 1 175 ? -14.727 18.078 27.781 1 92.12 175 GLY B C 1
ATOM 4471 O O . GLY B 1 175 ? -15.562 17.25 27.422 1 92.12 175 GLY B O 1
ATOM 4472 N N . PRO B 1 176 ? -14.406 18.391 29.047 1 88.81 176 PRO B N 1
ATOM 4473 C CA . PRO B 1 176 ? -15.094 17.641 30.109 1 88.81 176 PRO B CA 1
ATOM 4474 C C . PRO B 1 176 ? -16.609 17.828 30.078 1 88.81 176 PRO B C 1
ATOM 4476 O O . PRO B 1 176 ? -17.344 16.922 30.484 1 88.81 176 PRO B O 1
ATOM 4479 N N . ASN B 1 177 ? -17.047 18.938 29.562 1 89.56 177 ASN B N 1
ATOM 4480 C CA . ASN B 1 177 ? -18.469 19.219 29.641 1 89.56 177 ASN B CA 1
ATOM 4481 C C . ASN B 1 177 ? -19.047 19.609 28.281 1 89.56 177 ASN B C 1
ATOM 4483 O O . ASN B 1 177 ? -20.078 20.266 28.188 1 89.56 177 ASN B O 1
ATOM 4487 N N . GLU B 1 178 ? -18.328 19.281 27.234 1 92.19 178 GLU B N 1
ATOM 4488 C CA . GLU B 1 178 ? -18.844 19.641 25.906 1 92.19 178 GLU B CA 1
ATOM 4489 C C . GLU B 1 178 ? -18.297 18.719 24.828 1 92.19 178 GLU B C 1
ATOM 4491 O O . GLU B 1 178 ? -17.203 18.172 24.969 1 92.19 178 GLU B O 1
ATOM 4496 N N . THR B 1 179 ? -19.062 18.531 23.781 1 93.44 179 THR B N 1
ATOM 4497 C CA . THR B 1 179 ? -18.703 17.719 22.609 1 93.44 179 THR B CA 1
ATOM 4498 C C . THR B 1 179 ? -17.828 18.531 21.656 1 93.44 179 THR B C 1
ATOM 4500 O O . THR B 1 179 ? -17.672 19.734 21.812 1 93.44 179 THR B O 1
ATOM 4503 N N . GLY B 1 180 ? -17.172 17.844 20.75 1 95.69 180 GLY B N 1
ATOM 4504 C CA . GLY B 1 180 ? -16.516 18.547 19.656 1 95.69 180 GLY B CA 1
ATOM 4505 C C . GLY B 1 180 ? -17.453 19.453 18.891 1 95.69 180 GLY B C 1
ATOM 4506 O O . GLY B 1 180 ? -18.625 19.141 18.703 1 95.69 180 GLY B O 1
ATOM 4507 N N . SER B 1 181 ? -16.875 20.562 18.406 1 98 181 SER B N 1
ATOM 4508 C CA . SER B 1 181 ? -17.719 21.531 17.719 1 98 181 SER B CA 1
ATOM 4509 C C . SER B 1 181 ? -16.969 22.203 16.578 1 98 181 SER B C 1
ATOM 4511 O O . SER B 1 181 ? -15.734 22.25 16.594 1 98 181 SER B O 1
ATOM 4513 N N . LEU B 1 182 ? -17.719 22.625 15.609 1 98.88 182 LEU B N 1
ATOM 4514 C CA . LEU B 1 182 ? -17.266 23.594 14.617 1 98.88 182 LEU B CA 1
ATOM 4515 C C . LEU B 1 182 ? -17.656 25.016 15.031 1 98.88 182 LEU B C 1
ATOM 4517 O O . LEU B 1 182 ? -18.828 25.297 15.281 1 98.88 182 LEU B O 1
ATOM 4521 N N . VAL B 1 183 ? -16.656 25.953 15.047 1 98.81 183 VAL B N 1
ATOM 4522 C CA . VAL B 1 183 ? -16.953 27.297 15.508 1 98.81 183 VAL B CA 1
ATOM 4523 C C . VAL B 1 183 ? -16.344 28.312 14.547 1 98.81 183 VAL B C 1
ATOM 4525 O O . VAL B 1 183 ? -15.367 28.016 13.852 1 98.81 183 VAL B O 1
ATOM 4528 N N . LYS B 1 184 ? -16.969 29.438 14.492 1 98.81 184 LYS B N 1
ATOM 4529 C CA . LYS B 1 184 ? -16.453 30.625 13.812 1 98.81 184 LYS B CA 1
ATOM 4530 C C . LYS B 1 184 ? -15.938 31.656 14.812 1 98.81 184 LYS B C 1
ATOM 4532 O O . LYS B 1 184 ? -16.594 31.938 15.805 1 98.81 184 LYS B O 1
ATOM 4537 N N . VAL B 1 185 ? -14.758 32.125 14.547 1 98.75 185 VAL B N 1
ATOM 4538 C CA . VAL B 1 185 ? -14.156 33.156 15.414 1 98.75 185 VAL B CA 1
ATOM 4539 C C . VAL B 1 185 ? -13.789 34.375 14.602 1 98.75 185 VAL B C 1
ATOM 4541 O O . VAL B 1 185 ? -13.102 34.281 13.586 1 98.75 185 VAL B O 1
ATOM 4544 N N . ASP B 1 186 ? -14.25 35.531 15.023 1 98.19 186 ASP B N 1
ATOM 4545 C CA . ASP B 1 186 ? -13.766 36.781 14.477 1 98.19 186 ASP B CA 1
ATOM 4546 C C . ASP B 1 186 ? -12.344 37.062 14.961 1 98.19 186 ASP B C 1
ATOM 4548 O O . ASP B 1 186 ? -12.117 37.219 16.156 1 98.19 186 ASP B O 1
ATOM 4552 N N . PRO B 1 187 ? -11.445 37.188 14.07 1 96.81 187 PRO B N 1
ATOM 4553 C CA . PRO B 1 187 ? -10.055 37.281 14.516 1 96.81 187 PRO B CA 1
ATOM 4554 C C . PRO B 1 187 ? -9.734 38.625 15.156 1 96.81 187 PRO B C 1
ATOM 4556 O O . PRO B 1 187 ? -8.68 38.781 15.781 1 96.81 187 PRO B O 1
ATOM 4559 N N . VAL B 1 188 ? -10.617 39.562 15.016 1 94.94 188 VAL B N 1
ATOM 4560 C CA . VAL B 1 188 ? -10.383 40.906 15.562 1 94.94 188 VAL B CA 1
ATOM 4561 C C . VAL B 1 188 ? -11.062 41.031 16.922 1 94.94 188 VAL B C 1
ATOM 4563 O O . VAL B 1 188 ? -10.414 41.344 17.922 1 94.94 188 VAL B O 1
ATOM 4566 N N . THR B 1 189 ? -12.266 40.656 17 1 97.31 189 THR B N 1
ATOM 4567 C CA . THR B 1 189 ? -13.031 40.844 18.234 1 97.31 189 THR B CA 1
ATOM 4568 C C . THR B 1 189 ? -12.914 39.625 19.125 1 97.31 189 THR B C 1
ATOM 4570 O O . THR B 1 189 ? -13.25 39.656 20.312 1 97.31 189 THR B O 1
ATOM 4573 N N . LEU B 1 190 ? -12.57 38.5 18.562 1 98.25 190 LEU B N 1
ATOM 4574 C CA . LEU B 1 190 ? -12.453 37.188 19.219 1 98.25 190 LEU B CA 1
ATOM 4575 C C . LEU B 1 190 ? -13.828 36.656 19.641 1 98.25 190 LEU B C 1
ATOM 4577 O O . LEU B 1 190 ? -13.93 35.812 20.5 1 98.25 190 LEU B O 1
ATOM 4581 N N . LYS B 1 191 ? -14.82 37.25 19.016 1 98.62 191 LYS B N 1
ATOM 4582 C CA . LYS B 1 191 ? -16.156 36.688 19.219 1 98.62 191 LYS B CA 1
ATOM 4583 C C . LYS B 1 191 ? -16.281 35.312 18.609 1 98.62 191 LYS B C 1
ATOM 4585 O O . LYS B 1 191 ? -15.922 35.094 17.453 1 98.62 191 LYS B O 1
ATOM 4590 N N . LYS B 1 192 ? -16.75 34.406 19.391 1 98.5 192 LYS B N 1
ATOM 4591 C CA . LYS B 1 192 ? -16.922 33.031 18.953 1 98.5 192 LYS B CA 1
ATOM 4592 C C . LYS B 1 192 ? -18.391 32.688 18.75 1 98.5 192 LYS B C 1
ATOM 4594 O O . LYS B 1 192 ? -19.234 33.031 19.578 1 98.5 192 LYS B O 1
ATOM 4599 N N . THR B 1 193 ? -18.703 32.031 17.672 1 98.62 193 THR B N 1
ATOM 4600 C CA . THR B 1 193 ? -20.031 31.484 17.375 1 98.62 193 THR B CA 1
ATOM 4601 C C . THR B 1 193 ? -19.969 29.984 17.078 1 98.62 193 THR B C 1
ATOM 4603 O O . THR B 1 193 ? -19.188 29.547 16.234 1 98.62 193 THR B O 1
ATOM 4606 N N . VAL B 1 194 ? -20.75 29.188 17.797 1 98.62 194 VAL B N 1
ATOM 4607 C CA . VAL B 1 194 ? -20.828 27.75 17.516 1 98.62 194 VAL B CA 1
ATOM 4608 C C . VAL B 1 194 ? -21.719 27.516 16.297 1 98.62 194 VAL B C 1
ATOM 4610 O O . VAL B 1 194 ? -22.859 27.984 16.25 1 98.62 194 VAL B O 1
ATOM 4613 N N . LEU B 1 195 ? -21.203 26.797 15.328 1 98.75 195 LEU B N 1
ATOM 4614 C CA . LEU B 1 195 ? -21.953 26.547 14.094 1 98.75 195 LEU B CA 1
ATOM 4615 C C . LEU B 1 195 ? -22.562 25.156 14.117 1 98.75 195 LEU B C 1
ATOM 4617 O O . LEU B 1 195 ? -23.641 24.922 13.547 1 98.75 195 LEU B O 1
ATOM 4621 N N . LEU B 1 196 ? -21.859 24.172 14.695 1 98.81 196 LEU B N 1
ATOM 4622 C CA . LEU B 1 196 ? -22.266 22.766 14.734 1 98.81 196 LEU B CA 1
ATOM 4623 C C . LEU B 1 196 ? -21.672 22.062 15.945 1 98.81 196 LEU B C 1
ATOM 4625 O O . LEU B 1 196 ? -20.484 22.203 16.234 1 98.81 196 LEU B O 1
ATOM 4629 N N . ASN B 1 197 ? -22.516 21.25 16.688 1 98.19 197 ASN B N 1
ATOM 4630 C CA . ASN B 1 197 ? -21.969 20.531 17.828 1 98.19 197 ASN B CA 1
ATOM 4631 C C . ASN B 1 197 ? -22.609 19.172 18 1 98.19 197 ASN B C 1
ATOM 4633 O O . ASN B 1 197 ? -22.484 18.547 19.062 1 98.19 197 ASN B O 1
ATOM 4637 N N . ASN B 1 198 ? -23.328 18.734 17 1 96.31 198 ASN B N 1
ATOM 4638 C CA . ASN B 1 198 ? -23.953 17.422 17.109 1 96.31 198 ASN B CA 1
ATOM 4639 C C . ASN B 1 198 ? -24.266 16.812 15.742 1 96.31 198 ASN B C 1
ATOM 4641 O O . ASN B 1 198 ? -24.312 17.547 14.742 1 96.31 198 ASN B O 1
ATOM 4645 N N . TYR B 1 199 ? -24.406 15.562 15.664 1 96.5 199 TYR B N 1
ATOM 4646 C CA . TYR B 1 199 ? -24.938 14.789 14.547 1 96.5 199 TYR B CA 1
ATOM 4647 C C . TYR B 1 199 ? -26.281 14.172 14.906 1 96.5 199 TYR B C 1
ATOM 4649 O O . TYR B 1 199 ? -26.344 13.055 15.414 1 96.5 199 TYR B O 1
ATOM 4657 N N . TYR B 1 200 ? -27.391 14.906 14.648 1 94.56 200 TYR B N 1
ATOM 4658 C CA . TYR B 1 200 ? -28.734 14.461 15.008 1 94.56 200 TYR B CA 1
ATOM 4659 C C . TYR B 1 200 ? -28.812 14.047 16.469 1 94.56 200 TYR B C 1
ATOM 4661 O O . TYR B 1 200 ? -29.25 12.945 16.797 1 94.56 200 TYR B O 1
ATOM 4669 N N . GLN B 1 201 ? -28.25 14.805 17.344 1 95.81 201 GLN B N 1
ATOM 4670 C CA . GLN B 1 201 ? -28.266 14.727 18.797 1 95.81 201 GLN B CA 1
ATOM 4671 C C . GLN B 1 201 ? -27.234 13.719 19.297 1 95.81 201 GLN B C 1
ATOM 4673 O O . GLN B 1 201 ? -27.156 13.438 20.5 1 95.81 201 GLN B O 1
ATOM 4678 N N . GLN B 1 202 ? -26.469 13.141 18.422 1 94.06 202 GLN B N 1
ATOM 4679 C CA . GLN B 1 202 ? -25.297 12.352 18.781 1 94.06 202 GLN B CA 1
ATOM 4680 C C . GLN B 1 202 ? -24.078 13.242 18.938 1 94.06 202 GLN B C 1
ATOM 4682 O O . GLN B 1 202 ? -23.766 14.047 18.062 1 94.06 202 GLN B O 1
ATOM 4687 N N . PRO B 1 203 ? -23.406 13.164 20.094 1 94.5 203 PRO B N 1
ATOM 4688 C CA . PRO B 1 203 ? -22.172 13.945 20.234 1 94.5 203 PRO B CA 1
ATOM 4689 C C . PRO B 1 203 ? -21.078 13.484 19.281 1 94.5 203 PRO B C 1
ATOM 4691 O O . PRO B 1 203 ? -21.047 12.312 18.875 1 94.5 203 PRO B O 1
ATOM 4694 N N . PHE B 1 204 ? -20.266 14.406 18.875 1 96 204 PHE B N 1
ATOM 4695 C CA . PHE B 1 204 ? -19.047 14.047 18.156 1 96 204 PHE B CA 1
ATOM 4696 C C . PHE B 1 204 ? -18 13.5 19.125 1 96 204 PHE B C 1
ATOM 4698 O O . PHE B 1 204 ? -18.125 13.664 20.344 1 96 204 PHE B O 1
ATOM 4705 N N . MET B 1 205 ? -16.984 12.844 18.641 1 93.31 205 MET B N 1
ATOM 4706 C CA . MET B 1 205 ? -15.906 12.297 19.469 1 93.31 205 MET B CA 1
ATOM 4707 C C . MET B 1 205 ? -14.93 13.398 19.875 1 93.31 205 MET B C 1
ATOM 4709 O O . MET B 1 205 ? -14.695 13.617 21.062 1 93.31 205 MET B O 1
ATOM 4713 N N . GLY B 1 206 ? -14.453 14.07 18.984 1 95.44 206 GLY B N 1
ATOM 4714 C CA . GLY B 1 206 ? -13.445 15.117 19.016 1 95.44 206 GLY B CA 1
ATOM 4715 C C . GLY B 1 206 ? -12.836 15.398 17.656 1 95.44 206 GLY B C 1
ATOM 4716 O O . GLY B 1 206 ? -12.062 14.594 17.141 1 95.44 206 GLY B O 1
ATOM 4717 N N . PHE B 1 207 ? -13.156 16.594 17.156 1 97.81 207 PHE B N 1
ATOM 4718 C CA . PHE B 1 207 ? -12.68 16.906 15.82 1 97.81 207 PHE B CA 1
ATOM 4719 C C . PHE B 1 207 ? -11.172 17.156 15.82 1 97.81 207 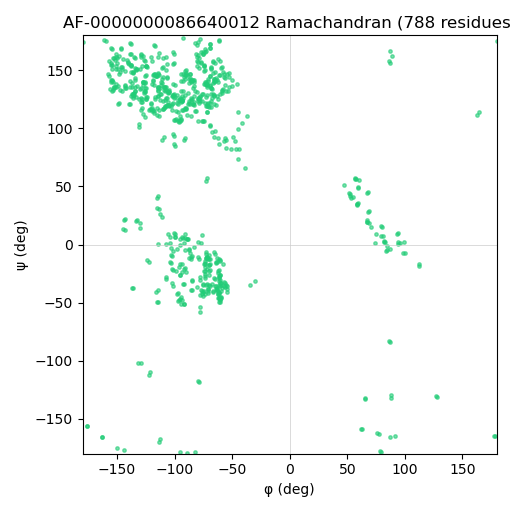PHE B C 1
ATOM 4721 O O . PHE B 1 207 ? -10.656 17.828 16.719 1 97.81 207 PHE B O 1
ATOM 4728 N N . ASN B 1 208 ? -10.492 16.609 14.805 1 97.94 208 ASN B N 1
ATOM 4729 C CA . ASN B 1 208 ? -9.047 16.75 14.672 1 97.94 208 ASN B CA 1
ATOM 4730 C C . ASN B 1 208 ? -8.68 17.875 13.711 1 97.94 208 ASN B C 1
ATOM 4732 O O . ASN B 1 208 ? -7.719 18.609 13.938 1 97.94 208 ASN B O 1
ATOM 4736 N N . ASP B 1 209 ? -9.383 17.969 12.617 1 98.81 209 ASP B N 1
ATOM 4737 C CA . ASP B 1 209 ? -9.031 18.922 11.578 1 98.81 209 ASP B CA 1
ATOM 4738 C C . ASP B 1 209 ? -10.258 19.281 10.734 1 98.81 209 ASP B C 1
ATOM 4740 O O . ASP B 1 209 ? -11.32 18.688 10.883 1 98.81 209 ASP B O 1
ATOM 4744 N N . LEU B 1 210 ? -10.039 20.344 9.898 1 98.81 210 LEU B N 1
ATOM 4745 C CA . LEU B 1 210 ? -11.07 20.719 8.945 1 98.81 210 LEU B CA 1
ATOM 4746 C C . LEU B 1 210 ? -10.453 21.375 7.711 1 98.81 210 LEU B C 1
ATOM 4748 O O . LEU B 1 210 ? -9.312 21.844 7.754 1 98.81 210 LEU B O 1
ATOM 4752 N N . ASP B 1 211 ? -11.156 21.359 6.691 1 98.62 211 ASP B N 1
ATOM 4753 C CA . ASP B 1 211 ? -10.914 22.172 5.508 1 98.62 211 ASP B CA 1
ATOM 4754 C C . ASP B 1 211 ? -12.227 22.609 4.863 1 98.62 211 ASP B C 1
ATOM 4756 O O . ASP B 1 211 ? -13.297 22.125 5.223 1 98.62 211 ASP B O 1
ATOM 4760 N N . ILE B 1 212 ? -12.164 23.641 4.086 1 97.94 212 ILE B N 1
ATOM 4761 C CA . ILE B 1 212 ? -13.336 24.203 3.42 1 97.94 212 ILE B CA 1
ATOM 4762 C C . ILE B 1 212 ? -13.164 24.094 1.906 1 97.94 212 ILE B C 1
ATOM 4764 O O . ILE B 1 212 ? -12.141 24.516 1.361 1 97.94 212 ILE B O 1
ATOM 4768 N N . ASP B 1 213 ? -14.148 23.5 1.232 1 95.94 213 ASP B N 1
ATOM 4769 C CA . ASP B 1 213 ? -14.023 23.344 -0.213 1 95.94 213 ASP B CA 1
ATOM 4770 C C . ASP B 1 213 ? -14.422 24.625 -0.941 1 95.94 213 ASP B C 1
ATOM 4772 O O . ASP B 1 213 ? -14.867 25.594 -0.315 1 95.94 213 ASP B O 1
ATOM 4776 N N . PRO B 1 214 ? -14.234 24.672 -2.271 1 91.62 214 PRO B N 1
ATOM 4777 C CA . PRO B 1 214 ? -14.484 25.906 -3.018 1 91.62 214 PRO B CA 1
ATOM 4778 C C . PRO B 1 214 ? -15.945 26.359 -2.953 1 91.62 214 PRO B C 1
ATOM 4780 O O . PRO B 1 214 ? -16.25 27.531 -3.166 1 91.62 214 PRO B O 1
ATOM 4783 N N . GLU B 1 215 ? -16.812 25.5 -2.693 1 93.06 215 GLU B N 1
ATOM 4784 C CA . GLU B 1 215 ? -18.234 25.828 -2.617 1 93.06 215 GLU B CA 1
ATOM 4785 C C . GLU B 1 215 ? -18.625 26.281 -1.213 1 93.06 215 GLU B C 1
ATOM 4787 O O . GLU B 1 215 ? -19.766 26.703 -0.979 1 93.06 215 GLU B O 1
ATOM 4792 N N . GLY B 1 216 ? -17.703 26.219 -0.291 1 95.94 216 GLY B N 1
ATOM 4793 C CA . GLY B 1 216 ? -17.938 26.719 1.061 1 95.94 216 GLY B CA 1
ATOM 4794 C C . GLY B 1 216 ? -18.406 25.625 2.014 1 95.94 216 GLY B C 1
ATOM 4795 O O . GLY B 1 216 ? -18.828 25.922 3.135 1 95.94 216 GLY B O 1
ATOM 4796 N N . ASN B 1 217 ? -18.344 24.344 1.591 1 97.56 217 ASN B N 1
ATOM 4797 C CA . ASN B 1 217 ? -18.672 23.25 2.486 1 97.56 217 ASN B CA 1
ATOM 4798 C C . ASN B 1 217 ? -17.5 22.906 3.404 1 97.56 217 ASN B C 1
ATOM 4800 O O . ASN B 1 217 ? -16.344 23.109 3.043 1 97.56 217 ASN B O 1
ATOM 4804 N N . PHE B 1 218 ? -17.859 22.344 4.562 1 98.56 218 PHE B N 1
ATOM 4805 C CA . PHE B 1 218 ? -16.844 21.969 5.543 1 98.56 218 PHE B CA 1
ATOM 4806 C C . PHE B 1 218 ? -16.562 20.484 5.504 1 98.56 218 PHE B C 1
ATOM 4808 O O . PHE B 1 218 ? -17.484 19.672 5.367 1 98.56 218 PHE B O 1
ATOM 4815 N N . TRP B 1 219 ? -15.367 20.125 5.594 1 98.81 219 TRP B N 1
ATOM 4816 C CA . TRP B 1 219 ? -14.906 18.75 5.781 1 98.81 219 TRP B CA 1
ATOM 4817 C C . TRP B 1 219 ? -14.211 18.594 7.129 1 98.81 219 TRP B C 1
ATOM 4819 O O . TRP B 1 219 ? -13.188 19.234 7.387 1 98.81 219 TRP B O 1
ATOM 4829 N N . LEU B 1 220 ? -14.773 17.766 7.98 1 98.88 220 LEU B N 1
ATOM 4830 C CA . LEU B 1 220 ? -14.312 17.625 9.359 1 98.88 220 LEU B CA 1
ATOM 4831 C C . LEU B 1 220 ? -13.852 16.203 9.641 1 98.88 220 LEU B C 1
ATOM 4833 O O . LEU B 1 220 ? -14.484 15.242 9.195 1 98.88 220 LEU B O 1
ATOM 4837 N N . THR B 1 221 ? -12.789 16.016 10.32 1 98.81 221 THR B N 1
ATOM 4838 C CA . THR B 1 221 ? -12.375 14.695 10.789 1 98.81 221 THR B CA 1
ATOM 4839 C C . THR B 1 221 ? -12.672 14.531 12.273 1 98.81 221 THR B C 1
ATOM 4841 O O . THR B 1 221 ? -12.188 15.297 13.102 1 98.81 221 THR B O 1
ATOM 4844 N N . ASP B 1 222 ? -13.484 13.57 12.586 1 98.19 222 ASP B N 1
ATOM 4845 C CA . ASP B 1 222 ? -13.875 13.203 13.945 1 98.19 222 ASP B CA 1
ATOM 4846 C C . ASP B 1 222 ? -13.055 12.008 14.438 1 98.19 222 ASP B C 1
ATOM 4848 O O . ASP B 1 222 ? -13.266 10.875 14 1 98.19 222 ASP B O 1
ATOM 4852 N N . SER B 1 223 ? -12.164 12.273 15.352 1 96.25 223 SER B N 1
ATOM 4853 C CA . SER B 1 223 ? -11.07 11.359 15.68 1 96.25 223 SER B CA 1
ATOM 4854 C C . SER B 1 223 ? -11.211 10.812 17.094 1 96.25 223 SER B C 1
ATOM 4856 O O . SER B 1 223 ? -11.906 11.398 17.922 1 96.25 223 SER B O 1
ATOM 4858 N N . LYS B 1 224 ? -10.492 9.789 17.359 1 92.94 224 LYS B N 1
ATOM 4859 C CA . LYS B 1 224 ? -10.5 9.219 18.703 1 92.94 224 LYS B CA 1
ATOM 4860 C C . LYS B 1 224 ? -9.375 9.797 19.562 1 92.94 224 LYS B C 1
ATOM 4862 O O . LYS B 1 224 ? -9.164 9.367 20.703 1 92.94 224 LYS B O 1
ATOM 4867 N N . SER B 1 225 ? -8.703 10.734 19.094 1 89.5 225 SER B N 1
ATOM 4868 C CA . SER B 1 225 ? -7.527 11.273 19.766 1 89.5 225 SER B CA 1
ATOM 4869 C C . SER B 1 225 ? -7.91 11.961 21.078 1 89.5 225 SER B C 1
ATOM 4871 O O . SER B 1 225 ? -7.195 11.852 22.078 1 89.5 225 SER B O 1
ATOM 4873 N N . GLY B 1 226 ? -8.969 12.672 21.094 1 88.19 226 GLY B N 1
ATOM 4874 C CA . GLY B 1 226 ? -9.406 13.328 22.312 1 88.19 226 GLY B CA 1
ATOM 4875 C C . GLY B 1 226 ? -9.703 12.352 23.438 1 88.19 226 GLY B C 1
ATOM 4876 O O . GLY B 1 226 ? -9.258 12.547 24.562 1 88.19 226 GLY B O 1
ATOM 4877 N N . ALA B 1 227 ? -10.453 11.391 23.109 1 86.88 227 ALA B N 1
ATOM 4878 C CA . ALA B 1 227 ? -10.75 10.344 24.078 1 86.88 227 ALA B CA 1
ATOM 4879 C C . ALA B 1 227 ? -9.484 9.602 24.5 1 86.88 227 ALA B C 1
ATOM 4881 O O . ALA B 1 227 ? -9.305 9.273 25.672 1 86.88 227 ALA B O 1
ATOM 4882 N N . GLY B 1 228 ? -8.68 9.32 23.578 1 87.5 228 GLY B N 1
ATOM 4883 C CA . GLY B 1 228 ? -7.441 8.594 23.828 1 87.5 228 GLY B CA 1
ATOM 4884 C C . GLY B 1 228 ? -6.516 9.312 24.797 1 87.5 228 GLY B C 1
ATOM 4885 O O . GLY B 1 228 ? -5.797 8.68 25.562 1 87.5 228 GLY B O 1
ATOM 4886 N N . ARG B 1 229 ? -6.543 10.633 24.75 1 86.75 229 ARG B N 1
ATOM 4887 C CA . ARG B 1 229 ? -5.656 11.43 25.594 1 86.75 229 ARG B CA 1
ATOM 4888 C C . ARG B 1 229 ? -6.395 11.938 26.828 1 86.75 229 ARG B C 1
ATOM 4890 O O . ARG B 1 229 ? -5.906 12.828 27.531 1 86.75 229 ARG B O 1
ATOM 4897 N N . ASP B 1 230 ? -7.621 11.469 26.984 1 86.5 230 ASP B N 1
ATOM 4898 C CA . ASP B 1 230 ? -8.445 11.766 28.141 1 86.5 230 ASP B CA 1
ATOM 4899 C C . ASP B 1 230 ? -8.859 13.242 28.156 1 86.5 230 ASP B C 1
ATOM 4901 O O . ASP B 1 230 ? -8.945 13.852 29.219 1 86.5 230 ASP B O 1
ATOM 4905 N N . ILE B 1 231 ? -8.953 13.797 27.031 1 86.5 231 ILE B N 1
ATOM 4906 C CA . ILE B 1 231 ? -9.461 15.156 26.891 1 86.5 231 ILE B CA 1
ATOM 4907 C C . ILE B 1 231 ? -10.984 15.164 27.062 1 86.5 231 ILE B C 1
ATOM 4909 O O . ILE B 1 231 ? -11.547 16.094 27.641 1 86.5 231 ILE B O 1
ATOM 4913 N N . THR B 1 232 ? -11.586 14.156 26.484 1 85.44 232 THR B N 1
ATOM 4914 C CA . THR B 1 232 ? -13.008 13.914 26.656 1 85.44 232 THR B CA 1
ATOM 4915 C C . THR B 1 232 ? -13.25 12.672 27.516 1 85.44 232 THR B C 1
ATOM 4917 O O . THR B 1 232 ? -12.57 11.656 27.344 1 85.44 232 THR B O 1
ATOM 4920 N N . PRO B 1 233 ? -14.164 12.797 28.438 1 82.94 233 PRO B N 1
ATOM 4921 C CA . PRO B 1 233 ? -14.344 11.688 29.375 1 82.94 233 PRO B CA 1
ATOM 4922 C C . PRO B 1 233 ? -15.234 10.578 28.812 1 82.94 233 PRO B C 1
ATOM 4924 O O . PRO B 1 233 ? -15.438 9.555 29.469 1 82.94 233 PRO B O 1
ATOM 4927 N N . PHE B 1 234 ? -15.727 10.734 27.703 1 79.88 234 PHE B N 1
ATOM 4928 C CA . PHE B 1 234 ? -16.703 9.766 27.219 1 79.88 234 PHE B CA 1
ATOM 4929 C C . PHE B 1 234 ? -16.078 8.883 26.141 1 79.88 234 PHE B C 1
ATOM 4931 O O . PHE B 1 234 ? -15.141 9.297 25.438 1 79.88 234 PHE B O 1
ATOM 4938 N N . THR B 1 235 ? -16.656 7.672 25.984 1 78.88 235 THR B N 1
ATOM 4939 C CA . THR B 1 235 ? -16.266 6.719 24.953 1 78.88 235 THR B CA 1
ATOM 4940 C C . THR B 1 235 ? -16.75 7.172 23.578 1 78.88 235 THR B C 1
ATOM 4942 O O . THR B 1 235 ? -17.875 7.652 23.438 1 78.88 235 THR B O 1
ATOM 4945 N N . PRO B 1 236 ? -15.914 7.027 22.609 1 85.75 236 PRO B N 1
ATOM 4946 C CA . PRO B 1 236 ? -16.375 7.363 21.25 1 85.75 236 PRO B CA 1
ATOM 4947 C C . PRO B 1 236 ? -17.672 6.652 20.875 1 85.75 236 PRO B C 1
ATOM 4949 O O . PRO B 1 236 ? -17.812 5.453 21.125 1 85.75 236 PRO B O 1
ATOM 4952 N N . PRO B 1 237 ? -18.5 7.387 20.312 1 87.75 237 PRO B N 1
ATOM 4953 C CA . PRO B 1 237 ? -19.781 6.785 19.984 1 87.75 237 PRO B CA 1
ATOM 4954 C C . PRO B 1 237 ? -19.703 5.824 18.797 1 87.75 237 PRO B C 1
ATOM 4956 O O . PRO B 1 237 ? -20.609 5.004 18.609 1 87.75 237 PRO B O 1
ATOM 4959 N N . THR B 1 238 ? -18.797 6.035 17.953 1 93.12 238 THR B N 1
ATOM 4960 C CA . THR B 1 238 ? -18.594 5.219 16.766 1 93.12 238 THR B CA 1
ATOM 4961 C C . THR B 1 238 ? -17.125 5.195 16.359 1 93.12 238 THR B C 1
ATOM 4963 O O . THR B 1 238 ? -16.266 5.715 17.078 1 93.12 238 THR B O 1
ATOM 4966 N N . ASN B 1 239 ? -16.812 4.539 15.195 1 95.88 239 ASN B N 1
ATOM 4967 C CA . ASN B 1 239 ? -15.461 4.594 14.641 1 95.88 239 ASN B CA 1
ATOM 4968 C C . ASN B 1 239 ? -15.125 5.988 14.125 1 95.88 239 ASN B C 1
ATOM 4970 O O . ASN B 1 239 ? -16.031 6.77 13.805 1 95.88 239 ASN B O 1
ATOM 4974 N N . PRO B 1 240 ? -13.867 6.34 14.133 1 97.5 240 PRO B N 1
ATOM 4975 C CA . PRO B 1 240 ? -13.5 7.641 13.562 1 97.5 240 PRO B CA 1
ATOM 4976 C C . PRO B 1 240 ? -14.172 7.91 12.219 1 97.5 240 PRO B C 1
ATOM 4978 O O . PRO B 1 240 ? -14.289 7.004 11.391 1 97.5 240 PRO B O 1
ATOM 4981 N N . THR B 1 241 ? -14.648 9.133 12.031 1 97.94 241 THR B N 1
ATOM 4982 C CA . THR B 1 241 ? -15.547 9.461 10.93 1 97.94 241 THR B CA 1
ATOM 4983 C C . THR B 1 241 ? -15.164 10.805 10.312 1 97.94 241 THR B C 1
ATOM 4985 O O . THR B 1 241 ? -14.773 11.734 11.016 1 97.94 241 THR B O 1
ATOM 4988 N N . VAL B 1 242 ? -15.242 10.906 8.984 1 98.75 242 VAL B N 1
ATOM 4989 C CA . VAL B 1 242 ? -15.156 12.18 8.281 1 98.75 242 VAL B CA 1
ATOM 4990 C C . VAL B 1 242 ? -16.562 12.656 7.898 1 98.75 242 VAL B C 1
ATOM 4992 O O . VAL B 1 242 ? -17.344 11.906 7.32 1 98.75 242 VAL B O 1
ATOM 4995 N N . TYR B 1 243 ? -16.844 13.891 8.227 1 98.56 243 TYR B N 1
ATOM 4996 C CA . TYR B 1 243 ? -18.125 14.492 7.867 1 98.56 243 TYR B CA 1
ATOM 4997 C C . TYR B 1 243 ? -17.938 15.586 6.82 1 98.56 243 TYR B C 1
ATOM 4999 O O . TYR B 1 243 ? -17 16.375 6.895 1 98.56 243 TYR B O 1
ATOM 5007 N N . MET B 1 244 ? -18.797 15.602 5.867 1 98.62 244 MET B N 1
ATOM 5008 C CA . MET B 1 244 ? -19.016 16.797 5.062 1 98.62 244 MET B CA 1
ATOM 5009 C C . MET B 1 244 ? -20.219 17.578 5.574 1 98.62 244 MET B C 1
ATOM 5011 O O . MET B 1 244 ? -21.297 17.016 5.777 1 98.62 244 MET B O 1
ATOM 5015 N N . VAL B 1 245 ? -20 18.75 5.863 1 98.56 245 VAL B N 1
ATOM 5016 C CA . VAL B 1 245 ? -21.047 19.641 6.336 1 98.56 245 VAL B CA 1
ATOM 5017 C C . VAL B 1 245 ? -21.391 20.672 5.258 1 98.56 245 VAL B C 1
ATOM 5019 O O . VAL B 1 245 ? -20.516 21.422 4.816 1 98.56 245 VAL B O 1
ATOM 5022 N N . ASN B 1 246 ? -22.672 20.719 4.91 1 97.56 246 ASN B N 1
ATOM 5023 C CA . ASN B 1 246 ? -23.094 21.719 3.945 1 97.56 246 ASN B CA 1
ATOM 5024 C C . ASN B 1 246 ? -22.938 23.125 4.504 1 97.56 246 ASN B C 1
ATOM 5026 O O . ASN B 1 246 ? -23.453 23.438 5.578 1 97.56 246 ASN B O 1
ATOM 5030 N N . GLY B 1 247 ? -22.312 23.953 3.787 1 97.25 247 GLY B N 1
ATOM 5031 C CA . GLY B 1 247 ? -21.984 25.281 4.293 1 97.25 247 GLY B CA 1
ATOM 5032 C C . GLY B 1 247 ? -23.188 26.203 4.367 1 97.25 247 GLY B C 1
ATOM 5033 O O . GLY B 1 247 ? -23.156 27.219 5.062 1 97.25 247 GLY B O 1
ATOM 5034 N N . THR B 1 248 ? -24.25 25.859 3.68 1 96.44 248 THR B N 1
ATOM 5035 C CA . THR B 1 248 ? -25.453 26.688 3.67 1 96.44 248 THR B CA 1
ATOM 5036 C C . THR B 1 248 ? -26.453 26.188 4.711 1 96.44 248 THR B C 1
ATOM 5038 O O . THR B 1 248 ? -26.922 26.953 5.551 1 96.44 248 THR B O 1
ATOM 5041 N N . THR B 1 249 ? -26.672 24.922 4.727 1 97.25 249 THR B N 1
ATOM 5042 C CA . THR B 1 249 ? -27.719 24.391 5.59 1 97.25 249 THR B CA 1
ATOM 5043 C C . THR B 1 249 ? -27.125 23.906 6.914 1 97.25 249 THR B C 1
ATOM 5045 O O . THR B 1 249 ? -27.859 23.672 7.875 1 97.25 249 THR B O 1
ATOM 5048 N N . MET B 1 250 ? -25.797 23.672 6.914 1 98.19 250 MET B N 1
ATOM 5049 C CA . MET B 1 250 ? -25.031 23.156 8.055 1 98.19 250 MET B CA 1
ATOM 5050 C C . MET B 1 250 ? -25.359 21.688 8.312 1 98.19 250 MET B C 1
ATOM 5052 O O . MET B 1 250 ? -25.031 21.156 9.367 1 98.19 250 MET B O 1
ATOM 5056 N N . ARG B 1 251 ? -26 21.016 7.344 1 97.56 251 ARG B N 1
ATOM 5057 C CA . ARG B 1 251 ? -26.328 19.609 7.492 1 97.56 251 ARG B CA 1
ATOM 5058 C C . ARG B 1 251 ? -25.078 18.734 7.359 1 97.56 251 ARG B C 1
ATOM 5060 O O . ARG B 1 251 ? -24.391 18.781 6.34 1 97.56 251 ARG B O 1
ATOM 5067 N N . PRO B 1 252 ? -24.797 17.953 8.398 1 97.94 252 PRO B N 1
ATOM 5068 C CA . PRO B 1 252 ? -23.641 17.047 8.32 1 97.94 252 PRO B CA 1
ATOM 5069 C C . PRO B 1 252 ? -23.984 15.711 7.68 1 97.94 252 PRO B C 1
ATOM 5071 O O . PRO B 1 252 ? -25.109 15.211 7.832 1 97.94 252 PRO B O 1
ATOM 5074 N N . LYS B 1 253 ? -23.062 15.125 6.977 1 98 253 LYS B N 1
ATOM 5075 C CA . LYS B 1 253 ? -23.141 13.781 6.41 1 98 253 LYS B CA 1
ATOM 5076 C C . LYS B 1 253 ? -21.828 13.023 6.633 1 98 253 LYS B C 1
ATOM 5078 O O . LYS B 1 253 ? -20.75 13.539 6.344 1 98 253 LYS B O 1
ATOM 5083 N N . ALA B 1 254 ? -21.969 11.82 7.246 1 97.81 254 ALA B N 1
ATOM 5084 C CA . ALA B 1 254 ? -20.797 10.953 7.309 1 97.81 254 ALA B CA 1
ATOM 5085 C C . ALA B 1 254 ? -20.375 10.484 5.914 1 97.81 254 ALA B C 1
ATOM 5087 O O . ALA B 1 254 ? -21.203 9.945 5.168 1 97.81 254 ALA B O 1
ATOM 5088 N N . VAL B 1 255 ? -19.094 10.672 5.574 1 98.31 255 VAL B N 1
ATOM 5089 C CA . VAL B 1 255 ? -18.703 10.367 4.199 1 98.31 255 VAL B CA 1
ATOM 5090 C C . VAL B 1 255 ? -17.562 9.352 4.195 1 98.31 255 VAL B C 1
ATOM 5092 O O . VAL B 1 255 ? -17.266 8.758 3.156 1 98.31 255 VAL B O 1
ATOM 5095 N N . HIS B 1 256 ? -16.938 9.094 5.242 1 98.06 256 HIS B N 1
ATOM 5096 C CA . HIS B 1 256 ? -15.875 8.102 5.414 1 98.06 256 HIS B CA 1
ATOM 5097 C C . HIS B 1 256 ? -15.797 7.625 6.859 1 98.06 256 HIS B C 1
ATOM 5099 O O . HIS B 1 256 ? -15.875 8.43 7.789 1 98.06 256 HIS B O 1
ATOM 5105 N N . VAL B 1 257 ? -15.734 6.344 7.125 1 97.44 257 VAL B N 1
ATOM 5106 C CA . VAL B 1 257 ? -15.562 5.719 8.43 1 97.44 257 VAL B CA 1
ATOM 5107 C C . VAL B 1 257 ? -14.367 4.766 8.398 1 97.44 257 VAL B C 1
ATOM 5109 O O . VAL B 1 257 ? -14.195 4.012 7.438 1 97.44 257 VAL B O 1
ATOM 5112 N N . THR B 1 258 ? -13.5 4.855 9.344 1 97.62 258 THR B N 1
ATOM 5113 C CA . THR B 1 258 ? -12.305 4.008 9.359 1 97.62 258 THR B CA 1
ATOM 5114 C C . THR B 1 258 ? -12.172 3.303 10.711 1 97.62 258 THR B C 1
ATOM 5116 O O . THR B 1 258 ? -12.617 3.82 11.734 1 97.62 258 THR B O 1
ATOM 5119 N N . THR B 1 259 ? -11.469 2.094 10.648 1 94.94 259 THR B N 1
ATOM 5120 C CA . THR B 1 259 ? -11.125 1.406 11.883 1 94.94 259 THR B CA 1
ATOM 5121 C C . THR B 1 259 ? -9.789 1.909 12.43 1 94.94 259 THR B C 1
ATOM 5123 O O . THR B 1 259 ? -9.398 1.572 13.547 1 94.94 259 THR B O 1
ATOM 5126 N N . GLY B 1 260 ? -9.094 2.648 11.641 1 96.62 260 GLY B N 1
ATOM 5127 C CA . GLY B 1 260 ? -7.926 3.363 12.141 1 96.62 260 GLY B CA 1
ATOM 5128 C C . GLY B 1 260 ? -8.281 4.633 12.891 1 96.62 260 GLY B C 1
ATOM 5129 O O . GLY B 1 260 ? -9.047 4.594 13.859 1 96.62 260 GLY B O 1
ATOM 5130 N N . ASN B 1 261 ? -7.789 5.781 12.312 1 97.25 261 ASN B N 1
ATOM 5131 C CA . ASN B 1 261 ? -8.141 7.066 12.914 1 97.25 261 ASN B CA 1
ATOM 5132 C C . ASN B 1 261 ? -8.18 8.18 11.875 1 97.25 261 ASN B C 1
ATOM 5134 O O . ASN B 1 261 ? -7.34 8.219 10.977 1 97.25 261 ASN B O 1
ATOM 5138 N N . ALA B 1 262 ? -9.164 9.008 12 1 97.31 262 ALA B N 1
ATOM 5139 C CA . ALA B 1 262 ? -9.25 10.211 11.172 1 97.31 262 ALA B CA 1
ATOM 5140 C C . ALA B 1 262 ? -8.383 11.328 11.75 1 97.31 262 ALA B C 1
ATOM 5142 O O . ALA B 1 262 ? -8.438 11.609 12.945 1 97.31 262 ALA B O 1
ATOM 5143 N N . ASN B 1 263 ? -7.59 11.961 10.898 1 97.44 263 ASN B N 1
ATOM 5144 C CA . ASN B 1 263 ? -6.672 12.984 11.375 1 97.44 263 ASN B CA 1
ATOM 5145 C C . ASN B 1 263 ? -6.762 14.258 10.531 1 97.44 263 ASN B C 1
ATOM 5147 O O . ASN B 1 263 ? -7.785 14.938 10.531 1 97.44 263 ASN B O 1
ATOM 5151 N N . GLY B 1 264 ? -5.824 14.477 9.641 1 98.62 264 GLY B N 1
ATOM 5152 C CA . GLY B 1 264 ? -5.902 15.641 8.773 1 98.62 264 GLY B CA 1
ATOM 5153 C C . GLY B 1 264 ? -6.93 15.5 7.668 1 98.62 264 GLY B C 1
ATOM 5154 O O . GLY B 1 264 ? -7.375 14.391 7.371 1 98.62 264 GLY B O 1
ATOM 5155 N N . VAL B 1 265 ? -7.25 16.625 7.051 1 98.88 265 VAL B N 1
ATOM 5156 C CA . VAL B 1 265 ? -8.094 16.641 5.863 1 98.88 265 VAL B CA 1
ATOM 5157 C C . VAL B 1 265 ? -7.762 17.859 5.008 1 98.88 265 VAL B C 1
ATOM 5159 O O . VAL B 1 265 ? -7.531 18.953 5.539 1 98.88 265 VAL B O 1
ATOM 5162 N N . ALA B 1 266 ? -7.664 17.641 3.748 1 98.56 266 ALA B N 1
ATOM 5163 C CA . ALA B 1 266 ? -7.555 18.719 2.77 1 98.56 266 ALA B CA 1
ATOM 5164 C C . ALA B 1 266 ? -8.477 18.484 1.577 1 98.56 266 ALA B C 1
ATOM 5166 O O . ALA B 1 266 ? -8.68 17.328 1.169 1 98.56 266 ALA B O 1
ATOM 5167 N N . VAL B 1 267 ? -9.039 19.5 1.061 1 97.56 267 VAL B N 1
ATOM 5168 C CA . VAL B 1 267 ? -9.93 19.406 -0.094 1 97.56 267 VAL B CA 1
ATOM 5169 C C . VAL B 1 267 ? -9.562 20.5 -1.111 1 97.56 267 VAL B C 1
ATOM 5171 O O . VAL B 1 267 ? -9.281 21.641 -0.74 1 97.56 267 VAL B O 1
ATOM 5174 N N . ARG B 1 268 ? -9.531 20.031 -2.346 1 93.75 268 ARG B N 1
ATOM 5175 C CA . ARG B 1 268 ? -9.172 20.969 -3.408 1 93.75 268 ARG B CA 1
ATOM 5176 C C . ARG B 1 268 ? -9.906 20.625 -4.703 1 93.75 268 ARG B C 1
ATOM 5178 O O . ARG B 1 268 ? -10.297 19.484 -4.922 1 93.75 268 ARG B O 1
ATOM 5185 N N . SER B 1 269 ? -10.164 21.672 -5.406 1 89.81 269 SER B N 1
ATOM 5186 C CA . SER B 1 269 ? -10.633 21.469 -6.773 1 89.81 269 SER B CA 1
ATOM 5187 C C . SER B 1 269 ? -9.477 21.438 -7.762 1 89.81 269 SER B C 1
ATOM 5189 O O . SER B 1 269 ? -8.711 22.406 -7.852 1 89.81 269 SER B O 1
ATOM 5191 N N . ILE B 1 270 ? -9.273 20.344 -8.422 1 80 270 ILE B N 1
ATOM 5192 C CA . ILE B 1 270 ? -8.25 20.172 -9.453 1 80 270 ILE B CA 1
ATOM 5193 C C . ILE B 1 270 ? -8.906 19.812 -10.781 1 80 270 ILE B C 1
ATOM 5195 O O . ILE B 1 270 ? -9.547 18.781 -10.914 1 80 270 ILE B O 1
ATOM 5199 N N . ASP B 1 271 ? -8.75 20.656 -11.805 1 80.31 271 ASP B N 1
ATOM 5200 C CA . ASP B 1 271 ? -9.312 20.453 -13.133 1 80.31 271 ASP B CA 1
ATOM 5201 C C . ASP B 1 271 ? -10.812 20.172 -13.055 1 80.31 271 ASP B C 1
ATOM 5203 O O . ASP B 1 271 ? -11.297 19.219 -13.672 1 80.31 271 ASP B O 1
ATOM 5207 N N . GLY B 1 272 ? -11.461 20.906 -12.211 1 83.94 272 GLY B N 1
ATOM 5208 C CA . GLY B 1 272 ? -12.906 20.812 -12.125 1 83.94 272 GLY B CA 1
ATOM 5209 C C . GLY B 1 272 ? -13.383 19.672 -11.242 1 83.94 272 GLY B C 1
ATOM 5210 O O . GLY B 1 272 ? -14.586 19.469 -11.062 1 83.94 272 GLY B O 1
ATOM 5211 N N . LYS B 1 273 ? -12.555 18.891 -10.773 1 90.19 273 LYS B N 1
ATOM 5212 C CA . LYS B 1 273 ? -12.906 17.797 -9.867 1 90.19 273 LYS B CA 1
ATOM 5213 C C . LYS B 1 273 ? -12.461 18.094 -8.438 1 90.19 273 LYS B C 1
ATOM 5215 O O . LYS B 1 273 ? -11.359 18.594 -8.219 1 90.19 273 LYS B O 1
ATOM 5220 N N . THR B 1 274 ? -13.352 17.875 -7.484 1 94.81 274 THR B N 1
ATOM 5221 C CA . THR B 1 274 ? -13.016 18.047 -6.074 1 94.81 274 THR B CA 1
ATOM 5222 C C . THR B 1 274 ? -12.336 16.797 -5.523 1 94.81 274 THR B C 1
ATOM 5224 O O . THR B 1 274 ? -12.891 15.695 -5.617 1 94.81 274 THR B O 1
ATOM 5227 N N . VAL B 1 275 ? -11.188 16.984 -5.02 1 96.81 275 VAL B N 1
ATOM 5228 C CA . VAL B 1 275 ? -10.422 15.875 -4.453 1 96.81 275 VAL B CA 1
ATOM 5229 C C . VAL B 1 275 ? -10.25 16.078 -2.949 1 96.81 275 VAL B C 1
ATOM 5231 O O . VAL B 1 275 ? -9.984 17.203 -2.496 1 96.81 275 VAL B O 1
ATOM 5234 N N . VAL B 1 276 ? -10.453 15.008 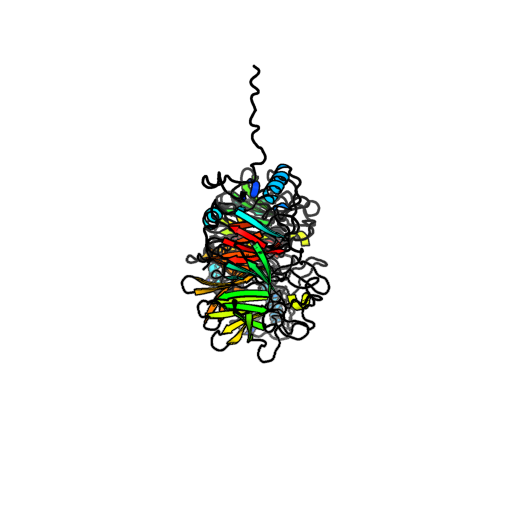-2.193 1 98.25 276 VAL B N 1
ATOM 5235 C CA . VAL B 1 276 ? -10.266 15.023 -0.747 1 98.25 276 VAL B CA 1
ATOM 5236 C C . VAL B 1 276 ? -9.086 14.133 -0.369 1 98.25 276 VAL B C 1
ATOM 5238 O O . VAL B 1 276 ? -8.977 13 -0.848 1 98.25 276 VAL B O 1
ATOM 5241 N N . TYR B 1 277 ? -8.195 14.656 0.408 1 98.56 277 TYR B N 1
ATOM 5242 C CA . TYR B 1 277 ? -7.039 13.938 0.919 1 98.56 277 TYR B CA 1
ATOM 5243 C C . TYR B 1 277 ? -7.207 13.617 2.4 1 98.56 277 TYR B C 1
ATOM 5245 O O . TYR B 1 277 ? -7.461 14.508 3.211 1 98.56 277 TYR B O 1
ATOM 5253 N N . LEU B 1 278 ? -7.059 12.336 2.736 1 98.75 278 LEU B N 1
ATOM 5254 C CA . LEU B 1 278 ? -7.293 11.875 4.102 1 98.75 278 LEU B CA 1
ATOM 5255 C C . LEU B 1 278 ? -6.145 11.008 4.594 1 98.75 278 LEU B C 1
ATOM 5257 O O . LEU B 1 278 ? -6.051 9.828 4.227 1 98.75 278 LEU B O 1
ATOM 5261 N N . PRO B 1 279 ? -5.246 11.555 5.41 1 98.69 279 PRO B N 1
ATOM 5262 C CA . PRO B 1 279 ? -4.32 10.656 6.102 1 98.69 279 PRO B CA 1
ATOM 5263 C C . PRO B 1 279 ? -5 9.836 7.199 1 98.69 279 PRO B C 1
ATOM 5265 O O . PRO B 1 279 ? -5.895 10.344 7.883 1 98.69 279 PRO B O 1
ATOM 5268 N N . ASP B 1 280 ? -4.652 8.586 7.344 1 98.5 280 ASP B N 1
ATOM 5269 C CA . ASP B 1 280 ? -5.102 7.738 8.445 1 98.5 280 ASP B CA 1
ATOM 5270 C C . ASP B 1 280 ? -3.98 7.504 9.453 1 98.5 280 ASP B C 1
ATOM 5272 O O . ASP B 1 280 ? -2.855 7.172 9.07 1 98.5 280 ASP B O 1
ATOM 5276 N N . THR B 1 281 ? -4.293 7.719 10.719 1 97.81 281 THR B N 1
ATOM 5277 C CA . THR B 1 281 ? -3.27 7.57 11.742 1 97.81 281 THR B CA 1
ATOM 5278 C C . THR B 1 281 ? -3.604 6.402 12.672 1 97.81 281 THR B C 1
ATOM 5280 O O . THR B 1 281 ? -3.422 6.5 13.891 1 97.81 281 THR B O 1
ATOM 5283 N N . GLY B 1 282 ? -4.059 5.344 12.094 1 96.75 282 GLY B N 1
ATOM 5284 C CA . GLY B 1 282 ? -4.387 4.141 12.844 1 96.75 282 GLY B CA 1
ATOM 5285 C C . GLY B 1 282 ? -3.191 3.543 13.562 1 96.75 282 GLY B C 1
ATOM 5286 O O . GLY B 1 282 ? -3.354 2.715 14.461 1 96.75 282 GLY B O 1
ATOM 5287 N N . VAL B 1 283 ? -2.07 3.939 13.281 1 95.75 283 VAL B N 1
ATOM 5288 C CA . VAL B 1 283 ? -0.842 3.455 13.898 1 95.75 283 VAL B CA 1
ATOM 5289 C C . VAL B 1 283 ? -0.732 4 15.32 1 95.75 283 VAL B C 1
ATOM 5291 O O . VAL B 1 283 ? -0.032 3.428 16.156 1 95.75 283 VAL B O 1
ATOM 5294 N N . SER B 1 284 ? -1.295 5.117 15.508 1 92.06 284 SER B N 1
ATOM 5295 C CA . SER B 1 284 ? -1.234 5.73 16.828 1 92.06 284 SER B CA 1
ATOM 5296 C C . SER B 1 284 ? -2.354 5.215 17.734 1 92.06 284 SER B C 1
ATOM 5298 O O . SER B 1 284 ? -3.525 5.527 17.516 1 92.06 284 SER B O 1
ATOM 5300 N N . LYS B 1 285 ? -1.926 4.426 18.75 1 89.69 285 LYS B N 1
ATOM 5301 C CA . LYS B 1 285 ? -2.869 3.904 19.734 1 89.69 285 LYS B CA 1
ATOM 5302 C C . LYS B 1 285 ? -2.664 4.562 21.094 1 89.69 285 LYS B C 1
ATOM 5304 O O . LYS B 1 285 ? -1.533 4.879 21.469 1 89.69 285 LYS B O 1
ATOM 5309 N N . PHE B 1 286 ? -3.822 4.746 21.766 1 85.75 286 PHE B N 1
ATOM 5310 C CA . PHE B 1 286 ? -3.713 5.449 23.031 1 85.75 286 PHE B CA 1
ATOM 5311 C C . PHE B 1 286 ? -4.117 4.543 24.188 1 85.75 286 PHE B C 1
ATOM 5313 O O . PHE B 1 286 ? -3.607 4.68 25.297 1 85.75 286 PHE B O 1
ATOM 5320 N N . LYS B 1 287 ? -5.09 3.787 24.094 1 85.12 287 LYS B N 1
ATOM 5321 C CA . LYS B 1 287 ? -5.598 2.914 25.141 1 85.12 287 LYS B CA 1
ATOM 5322 C C . LYS B 1 287 ? -5.414 1.444 24.766 1 85.12 287 LYS B C 1
ATOM 5324 O O . LYS B 1 287 ? -5.508 1.076 23.594 1 85.12 287 LYS B O 1
ATOM 5329 N N . PRO B 1 288 ? -5.145 0.54 25.703 1 84.81 288 PRO B N 1
ATOM 5330 C CA . PRO B 1 288 ? -4.969 0.813 27.125 1 84.81 288 PRO B CA 1
ATOM 5331 C C . PRO B 1 288 ? -3.633 1.483 27.438 1 84.81 288 PRO B C 1
ATOM 5333 O O . PRO B 1 288 ? -3.463 2.059 28.516 1 84.81 288 PRO B O 1
ATOM 5336 N N . VAL B 1 289 ? -2.643 1.242 26.422 1 86.44 289 VAL B N 1
ATOM 5337 C CA . VAL B 1 289 ? -1.347 1.897 26.562 1 86.44 289 VAL B CA 1
ATOM 5338 C C . VAL B 1 289 ? -1.011 2.654 25.281 1 86.44 289 VAL B C 1
ATOM 5340 O O . VAL B 1 289 ? -1.314 2.189 24.172 1 86.44 289 VAL B O 1
ATOM 5343 N N . SER B 1 290 ? -0.438 3.848 25.516 1 86.38 290 SER B N 1
ATOM 5344 C CA . SER B 1 290 ? 0.005 4.609 24.359 1 86.38 290 SER B CA 1
ATOM 5345 C C . SER B 1 290 ? 1.125 3.887 23.609 1 86.38 290 SER B C 1
ATOM 5347 O O . SER B 1 290 ? 2.152 3.549 24.203 1 86.38 290 SER B O 1
ATOM 5349 N N . LEU B 1 291 ? 0.905 3.582 22.375 1 90.06 291 LEU B N 1
ATOM 5350 C CA . LEU B 1 291 ? 1.934 2.916 21.594 1 90.06 291 LEU B CA 1
ATOM 5351 C C . LEU B 1 291 ? 1.749 3.209 20.109 1 90.06 291 LEU B C 1
ATOM 5353 O O . LEU B 1 291 ? 0.651 3.561 19.672 1 90.06 291 LEU B O 1
ATOM 5357 N N . LYS B 1 292 ? 2.85 3.129 19.391 1 91.94 292 LYS B N 1
ATOM 5358 C CA . LYS B 1 292 ? 2.822 3.125 17.922 1 91.94 292 LYS B CA 1
ATOM 5359 C C . LYS B 1 292 ? 2.891 1.701 17.375 1 91.94 292 LYS B C 1
ATOM 5361 O O . LYS B 1 292 ? 3.871 0.99 17.609 1 91.94 292 LYS B O 1
ATOM 5366 N N . ASP B 1 293 ? 1.798 1.343 16.75 1 93.56 293 ASP B N 1
ATOM 5367 C CA . ASP B 1 293 ? 1.672 0.016 16.156 1 93.56 293 ASP B CA 1
ATOM 5368 C C . ASP B 1 293 ? 2.045 0.041 14.672 1 93.56 293 ASP B C 1
ATOM 5370 O O . ASP B 1 293 ? 1.28 0.534 13.844 1 93.56 293 ASP B O 1
ATOM 5374 N N . PRO B 1 294 ? 3.18 -0.577 14.32 1 92.06 294 PRO B N 1
ATOM 5375 C CA . PRO B 1 294 ? 3.609 -0.493 12.922 1 92.06 294 PRO B CA 1
ATOM 5376 C C . PRO B 1 294 ? 2.656 -1.208 11.961 1 92.06 294 PRO B C 1
ATOM 5378 O O . PRO B 1 294 ? 2.783 -1.074 10.742 1 92.06 294 PRO B O 1
ATOM 5381 N N . TYR B 1 295 ? 1.69 -1.885 12.492 1 93.44 295 TYR B N 1
ATOM 5382 C CA . TYR B 1 295 ? 0.761 -2.641 11.656 1 93.44 295 TYR B CA 1
ATOM 5383 C C . TYR B 1 295 ? -0.575 -1.919 11.539 1 93.44 295 TYR B C 1
ATOM 5385 O O . TYR B 1 295 ? -1.503 -2.42 10.898 1 93.44 295 TYR B O 1
ATOM 5393 N N . GLY B 1 296 ? -0.698 -0.757 12.156 1 95.69 296 GLY B N 1
ATOM 5394 C CA . GLY B 1 296 ? -1.858 0.096 11.953 1 95.69 296 GLY B CA 1
ATOM 5395 C C . GLY B 1 296 ? -1.797 0.894 10.664 1 95.69 296 GLY B C 1
ATOM 5396 O O . GLY B 1 296 ? -0.738 0.994 10.047 1 95.69 296 GLY B O 1
ATOM 5397 N N . ASP B 1 297 ? -2.926 1.379 10.281 1 96.81 297 ASP B N 1
ATOM 5398 C CA . ASP B 1 297 ? -2.998 2.145 9.039 1 96.81 297 ASP B CA 1
ATOM 5399 C C . ASP B 1 297 ? -2.271 3.48 9.172 1 96.81 297 ASP B C 1
ATOM 5401 O O . ASP B 1 297 ? -2.43 4.18 10.18 1 96.81 297 ASP B O 1
ATOM 5405 N N . ARG B 1 298 ? -1.485 3.9 8.172 1 97.38 298 ARG B N 1
ATOM 5406 C CA . ARG B 1 298 ? -0.831 5.203 8.125 1 97.38 298 ARG B CA 1
ATOM 5407 C C . ARG B 1 298 ? -0.806 5.754 6.703 1 97.38 298 ARG B C 1
ATOM 5409 O O . ARG B 1 298 ? 0.047 6.578 6.363 1 97.38 298 ARG B O 1
ATOM 5416 N N . GLY B 1 299 ? -1.707 5.258 5.902 1 98.12 299 GLY B N 1
ATOM 5417 C CA . GLY B 1 299 ? -1.771 5.688 4.512 1 98.12 299 GLY B CA 1
ATOM 5418 C C . GLY B 1 299 ? -2.357 7.074 4.344 1 98.12 299 GLY B C 1
ATOM 5419 O O . GLY B 1 299 ? -3.203 7.496 5.137 1 98.12 299 GLY B O 1
ATOM 5420 N N . LEU B 1 300 ? -1.901 7.766 3.32 1 98.75 300 LEU B N 1
ATOM 5421 C CA . LEU B 1 300 ? -2.576 8.945 2.781 1 98.75 300 LEU B CA 1
ATOM 5422 C C . LEU B 1 300 ? -3.432 8.578 1.573 1 98.75 300 LEU B C 1
ATOM 5424 O O . LEU B 1 300 ? -2.91 8.109 0.559 1 98.75 300 LEU B O 1
ATOM 5428 N N . PHE B 1 301 ? -4.684 8.852 1.678 1 98.44 301 PHE B N 1
ATOM 5429 C CA . PHE B 1 301 ? -5.617 8.461 0.63 1 98.44 301 PHE B CA 1
ATOM 5430 C C . PHE B 1 301 ? -6.207 9.68 -0.062 1 98.44 301 PHE B C 1
ATOM 5432 O O . PHE B 1 301 ? -6.398 10.727 0.566 1 98.44 301 PHE B O 1
ATOM 5439 N N . ALA B 1 302 ? -6.492 9.555 -1.322 1 97.5 302 ALA B N 1
ATOM 5440 C CA . ALA B 1 302 ? -7.227 10.547 -2.102 1 97.5 302 ALA B CA 1
ATOM 5441 C C . ALA B 1 302 ? -8.555 9.984 -2.602 1 97.5 302 ALA B C 1
ATOM 5443 O O . ALA B 1 302 ? -8.648 8.797 -2.926 1 97.5 302 ALA B O 1
ATOM 5444 N N . TYR B 1 303 ? -9.516 10.789 -2.65 1 97.38 303 TYR B N 1
ATOM 5445 C CA . TYR B 1 303 ? -10.852 10.469 -3.143 1 97.38 303 TYR B CA 1
ATOM 5446 C C . TYR B 1 303 ? -11.359 11.539 -4.098 1 97.38 303 TYR B C 1
ATOM 5448 O O . TYR B 1 303 ? -11.047 12.719 -3.938 1 97.38 303 TYR B O 1
ATOM 5456 N N . ASP B 1 304 ? -12.203 11.094 -5.02 1 95.88 304 ASP B N 1
ATOM 5457 C CA . ASP B 1 304 ? -13.039 12.047 -5.742 1 95.88 304 ASP B CA 1
ATOM 5458 C C . ASP B 1 304 ? -14.336 12.32 -4.98 1 95.88 304 ASP B C 1
ATOM 5460 O O . ASP B 1 304 ? -15.094 11.398 -4.68 1 95.88 304 ASP B O 1
ATOM 5464 N N . ALA B 1 305 ? -14.492 13.578 -4.688 1 96.94 305 ALA B N 1
ATOM 5465 C CA . ALA B 1 305 ? -15.742 13.945 -4.027 1 96.94 305 ALA B CA 1
ATOM 5466 C C . ALA B 1 305 ? -16.828 14.273 -5.051 1 96.94 305 ALA B C 1
ATOM 5468 O O . ALA B 1 305 ? -16.672 15.188 -5.859 1 96.94 305 ALA B O 1
ATOM 5469 N N . LYS B 1 306 ? -17.875 13.555 -4.973 1 93.62 306 LYS B N 1
ATOM 5470 C CA . LYS B 1 306 ? -19.016 13.789 -5.852 1 93.62 306 LYS B CA 1
ATOM 5471 C C . LYS B 1 306 ? -20.016 14.734 -5.203 1 93.62 306 LYS B C 1
ATOM 5473 O O . LYS B 1 306 ? -19.797 15.219 -4.086 1 93.62 306 LYS B O 1
ATOM 5478 N N . LYS B 1 307 ? -21.062 15.016 -6.004 1 87.69 307 LYS B N 1
ATOM 5479 C CA . LYS B 1 307 ? -22.125 15.875 -5.473 1 87.69 307 LYS B CA 1
ATOM 5480 C C . LYS B 1 307 ? -22.656 15.336 -4.152 1 87.69 307 LYS B C 1
ATOM 5482 O O . LYS B 1 307 ? -22.875 14.125 -4.02 1 87.69 307 LYS B O 1
ATOM 5487 N N . GLY B 1 308 ? -22.766 16.234 -3.158 1 87.25 308 GLY B N 1
ATOM 5488 C CA . GLY B 1 308 ? -23.281 15.828 -1.857 1 87.25 308 GLY B CA 1
ATOM 5489 C C . GLY B 1 308 ? -22.203 15.234 -0.959 1 87.25 308 GLY B C 1
ATOM 5490 O O . GLY B 1 308 ? -22.469 14.898 0.197 1 87.25 308 GLY B O 1
ATOM 5491 N N . GLY B 1 309 ? -21 15.094 -1.52 1 92.31 309 GLY B N 1
ATOM 5492 C CA . GLY B 1 309 ? -19.875 14.711 -0.67 1 92.31 309 GLY B CA 1
ATOM 5493 C C . GLY B 1 309 ? -19.562 13.227 -0.749 1 92.31 309 GLY B C 1
ATOM 5494 O O . GLY B 1 309 ? -18.688 12.742 -0.031 1 92.31 309 GLY B O 1
ATOM 5495 N N . THR B 1 310 ? -20.281 12.445 -1.584 1 95.88 310 THR B N 1
ATOM 5496 C CA . THR B 1 310 ? -19.984 11.031 -1.735 1 95.88 310 THR B CA 1
ATOM 5497 C C . THR B 1 310 ? -18.578 10.836 -2.307 1 95.88 310 THR B C 1
ATOM 5499 O O . THR B 1 310 ? -18.219 11.43 -3.324 1 95.88 310 THR B O 1
ATOM 5502 N N . LEU B 1 311 ? -17.797 9.984 -1.579 1 97.06 311 LEU B N 1
ATOM 5503 C CA . LEU B 1 311 ? -16.422 9.758 -2.006 1 97.06 311 LEU B CA 1
ATOM 5504 C C . LEU B 1 311 ? -16.344 8.547 -2.928 1 97.06 311 LEU B C 1
ATOM 5506 O O . LEU B 1 311 ? -16.938 7.5 -2.65 1 97.06 311 LEU B O 1
ATOM 5510 N N . ALA B 1 312 ? -15.672 8.742 -4 1 95.75 312 ALA B N 1
ATOM 5511 C CA . ALA B 1 312 ? -15.461 7.688 -4.984 1 95.75 312 ALA B CA 1
ATOM 5512 C C . ALA B 1 312 ? -13.984 7.547 -5.336 1 95.75 312 ALA B C 1
ATOM 5514 O O . ALA B 1 312 ? -13.18 8.422 -5.008 1 95.75 312 ALA B O 1
ATOM 5515 N N . ASN B 1 313 ? -13.57 6.398 -5.918 1 93.94 313 ASN B N 1
ATOM 5516 C CA . ASN B 1 313 ? -12.25 6.172 -6.496 1 93.94 313 ASN B CA 1
ATOM 5517 C C . ASN B 1 313 ? -11.148 6.336 -5.457 1 93.94 313 ASN B C 1
ATOM 5519 O O . ASN B 1 313 ? -10.203 7.109 -5.664 1 93.94 313 ASN B O 1
ATOM 5523 N N . ARG B 1 314 ? -11.258 5.598 -4.41 1 95.75 314 ARG B N 1
ATOM 5524 C CA . ARG B 1 314 ? -10.234 5.605 -3.373 1 95.75 314 ARG B CA 1
ATOM 5525 C C . ARG B 1 314 ? -8.875 5.195 -3.938 1 95.75 314 ARG B C 1
ATOM 5527 O O . ARG B 1 314 ? -8.773 4.188 -4.641 1 95.75 314 ARG B O 1
ATOM 5534 N N . ARG B 1 315 ? -7.848 5.98 -3.604 1 95.75 315 ARG B N 1
ATOM 5535 C CA . ARG B 1 315 ? -6.469 5.715 -4 1 95.75 315 ARG B CA 1
ATOM 5536 C C . ARG B 1 315 ? -5.52 5.875 -2.818 1 95.75 315 ARG B C 1
ATOM 5538 O O . ARG B 1 315 ? -5.527 6.902 -2.141 1 95.75 315 ARG B O 1
ATOM 5545 N N . LEU B 1 316 ? -4.711 4.828 -2.582 1 97.56 316 LEU B N 1
ATOM 5546 C CA . LEU B 1 316 ? -3.566 5.062 -1.707 1 97.56 316 LEU B CA 1
ATOM 5547 C C . LEU B 1 316 ? -2.541 5.965 -2.385 1 97.56 316 LEU B C 1
ATOM 5549 O O . LEU B 1 316 ? -1.804 5.523 -3.268 1 97.56 316 LEU B O 1
ATOM 5553 N N . LEU B 1 317 ? -2.555 7.176 -1.997 1 97.06 317 LEU B N 1
ATOM 5554 C CA . LEU B 1 317 ? -1.656 8.133 -2.635 1 97.06 317 LEU B CA 1
ATOM 5555 C C . LEU B 1 317 ? -0.224 7.941 -2.148 1 97.06 317 LEU B C 1
ATOM 5557 O O . LEU B 1 317 ? 0.713 7.93 -2.951 1 97.06 317 LEU B O 1
ATOM 5561 N N . ASN B 1 318 ? -0.098 7.77 -0.871 1 97.38 318 ASN B N 1
ATOM 5562 C CA . ASN B 1 318 ? 1.236 7.641 -0.293 1 97.38 318 ASN B CA 1
ATOM 5563 C C . ASN B 1 318 ? 1.199 6.914 1.046 1 97.38 318 ASN B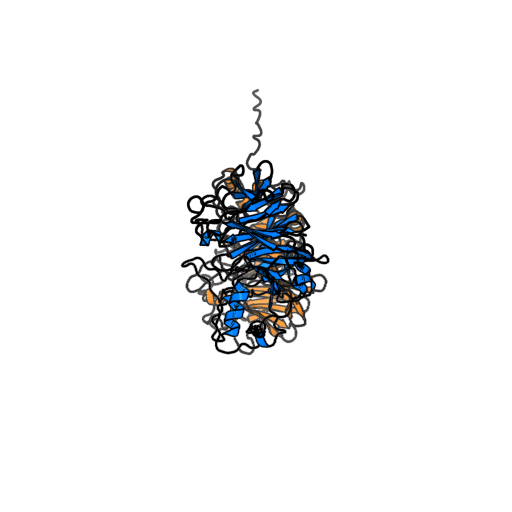 C 1
ATOM 5565 O O . ASN B 1 318 ? 0.219 7.012 1.786 1 97.38 318 ASN B O 1
ATOM 5569 N N . ASN B 1 319 ? 2.229 6.156 1.281 1 97.38 319 ASN B N 1
ATOM 5570 C CA . ASN B 1 319 ? 2.607 5.703 2.615 1 97.38 319 ASN B CA 1
ATOM 5571 C C . ASN B 1 319 ? 3.895 6.371 3.09 1 97.38 319 ASN B C 1
ATOM 5573 O O . ASN B 1 319 ? 4.922 6.301 2.412 1 97.38 319 ASN B O 1
ATOM 5577 N N . PRO B 1 320 ? 3.85 7.031 4.207 1 97 320 PRO B N 1
ATOM 5578 C CA . PRO B 1 320 ? 4.957 7.914 4.578 1 97 320 PRO B CA 1
ATOM 5579 C C . PRO B 1 320 ? 6.301 7.184 4.629 1 97 320 PRO B C 1
ATOM 5581 O O . PRO B 1 320 ? 6.355 6.016 5.02 1 97 320 PRO B O 1
ATOM 5584 N N . ILE B 1 321 ? 7.352 7.945 4.266 1 96.38 321 ILE B N 1
ATOM 5585 C CA . ILE B 1 321 ? 8.711 7.426 4.387 1 96.38 321 ILE B CA 1
ATOM 5586 C C . ILE B 1 321 ? 9.031 7.152 5.855 1 96.38 321 ILE B C 1
ATOM 5588 O O . ILE B 1 321 ? 9.625 6.121 6.184 1 96.38 321 ILE B O 1
ATOM 5592 N N . SER B 1 322 ? 8.602 8.016 6.676 1 94.25 322 SER B N 1
ATOM 5593 C CA . SER B 1 322 ? 8.805 7.852 8.117 1 94.25 322 SER B CA 1
ATOM 5594 C C . SER B 1 322 ? 7.59 8.344 8.898 1 94.25 322 SER B C 1
ATOM 5596 O O . SER B 1 322 ? 6.832 9.188 8.422 1 94.25 322 SER B O 1
ATOM 5598 N N . TYR B 1 323 ? 7.332 7.727 10.07 1 96.06 323 TYR B N 1
ATOM 5599 C CA . TYR B 1 323 ? 6.312 8.141 11.023 1 96.06 323 TYR B CA 1
ATOM 5600 C C . TYR B 1 323 ? 4.914 7.992 10.43 1 96.06 323 TYR B C 1
ATOM 5602 O O . TYR B 1 323 ? 4.547 6.914 9.961 1 96.06 323 TYR B O 1
ATOM 5610 N N . PHE B 1 324 ? 4.062 8.969 10.555 1 97.38 324 PHE B N 1
ATOM 5611 C CA . PHE B 1 324 ? 2.734 9.031 9.961 1 97.38 324 PHE B CA 1
ATOM 5612 C C . PHE B 1 324 ? 2.344 10.469 9.641 1 97.38 324 PHE B C 1
ATOM 5614 O O . PHE B 1 324 ? 2.986 11.406 10.117 1 97.38 324 PHE B O 1
ATOM 5621 N N . TYR B 1 325 ? 1.372 10.609 8.797 1 98.25 325 TYR B N 1
ATOM 5622 C CA . TYR B 1 325 ? 0.923 11.93 8.367 1 98.25 325 TYR B CA 1
ATOM 5623 C C . TYR B 1 325 ? -0.136 12.477 9.312 1 98.25 325 TYR B C 1
ATOM 5625 O O . TYR B 1 325 ? -1.011 11.742 9.773 1 98.25 325 TYR B O 1
ATOM 5633 N N . ASP B 1 326 ? -0.043 13.742 9.609 1 97.69 326 ASP B N 1
ATOM 5634 C CA . ASP B 1 326 ? -0.957 14.422 10.516 1 97.69 326 ASP B CA 1
ATOM 5635 C C . ASP B 1 326 ? -1.655 15.586 9.82 1 97.69 326 ASP B C 1
ATOM 5637 O O . ASP B 1 326 ? -2.438 15.383 8.891 1 97.69 326 ASP B O 1
ATOM 5641 N N . GLY B 1 327 ? -1.335 16.812 10.164 1 98.44 327 GLY B N 1
ATOM 5642 C CA . GLY B 1 327 ? -1.923 17.984 9.508 1 98.44 327 GLY B CA 1
ATOM 5643 C C . GLY B 1 327 ? -1.543 18.094 8.039 1 98.44 327 GLY B C 1
ATOM 5644 O O . GLY B 1 327 ? -0.398 17.828 7.672 1 98.44 327 GLY B O 1
ATOM 5645 N N . ILE B 1 328 ? -2.471 18.5 7.191 1 98.56 328 ILE B N 1
ATOM 5646 C CA . ILE B 1 328 ? -2.289 18.453 5.746 1 98.56 328 ILE B CA 1
ATOM 5647 C C . ILE B 1 328 ? -2.928 19.672 5.102 1 98.56 328 ILE B C 1
ATOM 5649 O O . ILE B 1 328 ? -4.012 20.109 5.508 1 98.56 328 ILE B O 1
ATOM 5653 N N . ARG B 1 329 ? -2.258 20.297 4.16 1 97.88 329 ARG B N 1
ATOM 5654 C CA . ARG B 1 329 ? -2.762 21.391 3.322 1 97.88 329 ARG B CA 1
ATOM 5655 C C . ARG B 1 329 ? -2.318 21.203 1.875 1 97.88 329 ARG B C 1
ATOM 5657 O O . ARG B 1 329 ? -1.313 20.547 1.604 1 97.88 329 ARG B O 1
ATOM 5664 N N . VAL B 1 330 ? -3.066 21.75 1.002 1 96.75 330 VAL B N 1
ATOM 5665 C CA . VAL B 1 330 ? -2.729 21.703 -0.417 1 96.75 330 VAL B CA 1
ATOM 5666 C C . VAL B 1 330 ? -2.424 23.109 -0.922 1 96.75 330 VAL B C 1
ATOM 5668 O O . VAL B 1 330 ? -3.17 24.062 -0.642 1 96.75 330 VAL B O 1
ATOM 5671 N N . SER B 1 331 ? -1.354 23.266 -1.618 1 94.56 331 SER B N 1
ATOM 5672 C CA . SER B 1 331 ? -0.922 24.562 -2.119 1 94.56 331 SER B CA 1
ATOM 5673 C C . SER B 1 331 ? -1.718 24.969 -3.355 1 94.56 331 SER B C 1
ATOM 5675 O O . SER B 1 331 ? -2.529 24.188 -3.861 1 94.56 331 SER B O 1
ATOM 5677 N N . ARG B 1 332 ? -1.438 26.156 -3.828 1 90.31 332 ARG B N 1
ATOM 5678 C CA . ARG B 1 332 ? -2.102 26.703 -5.008 1 90.31 332 ARG B CA 1
ATOM 5679 C C . ARG B 1 332 ? -1.848 25.828 -6.23 1 90.31 332 ARG B C 1
ATOM 5681 O O . ARG B 1 332 ? -2.746 25.609 -7.051 1 90.31 332 ARG B O 1
ATOM 5688 N N . ASN B 1 333 ? -0.642 25.266 -6.309 1 91.06 333 ASN B N 1
ATOM 5689 C CA . ASN B 1 333 ? -0.275 24.469 -7.477 1 91.06 333 ASN B CA 1
ATOM 5690 C C . ASN B 1 333 ? -0.621 23 -7.277 1 91.06 333 ASN B C 1
ATOM 5692 O O . ASN B 1 333 ? -0.22 22.156 -8.078 1 91.06 333 ASN B O 1
ATOM 5696 N N . GLY B 1 334 ? -1.275 22.734 -6.191 1 93.5 334 GLY B N 1
ATOM 5697 C CA . GLY B 1 334 ? -1.841 21.406 -5.992 1 93.5 334 GLY B CA 1
ATOM 5698 C C . GLY B 1 334 ? -0.927 20.484 -5.215 1 93.5 334 GLY B C 1
ATOM 5699 O O . GLY B 1 334 ? -1.262 19.312 -4.988 1 93.5 334 GLY B O 1
ATOM 5700 N N . TRP B 1 335 ? 0.228 20.984 -4.785 1 96.5 335 TRP B N 1
ATOM 5701 C CA . TRP B 1 335 ? 1.136 20.125 -4.016 1 96.5 335 TRP B CA 1
ATOM 5702 C C . TRP B 1 335 ? 0.595 19.891 -2.613 1 96.5 335 TRP B C 1
ATOM 5704 O O . TRP B 1 335 ? 0.061 20.797 -1.978 1 96.5 335 TRP B O 1
ATOM 5714 N N . VAL B 1 336 ? 0.72 18.688 -2.186 1 97.75 336 VAL B N 1
ATOM 5715 C CA . VAL B 1 336 ? 0.226 18.328 -0.861 1 97.75 336 VAL B CA 1
ATOM 5716 C C . VAL B 1 336 ? 1.348 18.469 0.166 1 97.75 336 VAL B C 1
ATOM 5718 O O . VAL B 1 336 ? 2.383 17.812 0.061 1 97.75 336 VAL B O 1
ATOM 5721 N N . PHE B 1 337 ? 1.204 19.359 1.095 1 98.56 337 PHE B N 1
ATOM 5722 C CA . PHE B 1 337 ? 2.102 19.531 2.232 1 98.56 337 PHE B CA 1
ATOM 5723 C C . PHE B 1 337 ? 1.518 18.875 3.48 1 98.56 337 PHE B C 1
ATOM 5725 O O . PHE B 1 337 ? 0.39 19.172 3.875 1 98.56 337 PHE B O 1
ATOM 5732 N N . VAL B 1 338 ? 2.273 18.016 4.141 1 98.69 338 VAL B N 1
ATOM 5733 C CA . VAL B 1 338 ? 1.682 17.25 5.23 1 98.69 338 VAL B CA 1
ATOM 5734 C C . VAL B 1 338 ? 2.729 16.984 6.312 1 98.69 338 VAL B C 1
ATOM 5736 O O . VAL B 1 338 ? 3.891 16.719 6.008 1 98.69 338 VAL B O 1
ATOM 5739 N N . GLY B 1 339 ? 2.328 17.234 7.555 1 98.5 339 GLY B N 1
ATOM 5740 C CA . GLY B 1 339 ? 3.219 16.891 8.648 1 98.5 339 GLY B CA 1
ATOM 5741 C C . GLY B 1 339 ? 3.576 15.406 8.68 1 98.5 339 GLY B C 1
ATOM 5742 O O . GLY B 1 339 ? 2.693 14.547 8.641 1 98.5 339 GLY B O 1
ATOM 5743 N N . ALA B 1 340 ? 4.859 15.125 8.828 1 97.38 340 ALA B N 1
ATOM 5744 C CA . ALA B 1 340 ? 5.34 13.758 8.688 1 97.38 340 ALA B CA 1
ATOM 5745 C C . ALA B 1 340 ? 6.262 13.375 9.844 1 97.38 340 ALA B C 1
ATOM 5747 O O . ALA B 1 340 ? 7.09 12.477 9.719 1 97.38 340 ALA B O 1
ATOM 5748 N N . GLY B 1 341 ? 6.172 14.062 10.945 1 94.38 341 GLY B N 1
ATOM 5749 C CA . GLY B 1 341 ? 7.039 13.789 12.086 1 94.38 341 GLY B CA 1
ATOM 5750 C C . GLY B 1 341 ? 8.359 14.531 12.008 1 94.38 341 GLY B C 1
ATOM 5751 O O . GLY B 1 341 ? 8.477 15.656 12.5 1 94.38 341 GLY B O 1
ATOM 5752 N N . ASP B 1 342 ? 9.312 13.961 11.258 1 92 342 ASP B N 1
ATOM 5753 C CA . ASP B 1 342 ? 10.633 14.562 11.148 1 92 342 ASP B CA 1
ATOM 5754 C C . ASP B 1 342 ? 10.594 15.836 10.312 1 92 342 ASP B C 1
ATOM 5756 O O . ASP B 1 342 ? 11.531 16.641 10.344 1 92 342 ASP B O 1
ATOM 5760 N N . GLY B 1 343 ? 9.586 16.031 9.727 1 97.12 343 GLY B N 1
ATOM 5761 C CA . GLY B 1 343 ? 9.414 17.203 8.875 1 97.12 343 GLY B CA 1
ATOM 5762 C C . GLY B 1 343 ? 8.062 17.234 8.188 1 97.12 343 GLY B C 1
ATOM 5763 O O . GLY B 1 343 ? 7.102 16.625 8.656 1 97.12 343 GLY B O 1
ATOM 5764 N N . VAL B 1 344 ? 8.016 18.094 7.203 1 98.56 344 VAL B N 1
ATOM 5765 C CA . VAL B 1 344 ? 6.848 18.203 6.332 1 98.56 344 VAL B CA 1
ATOM 5766 C C . VAL B 1 344 ? 7.168 17.625 4.961 1 98.56 344 VAL B C 1
ATOM 5768 O O . VAL B 1 344 ? 8.094 18.062 4.285 1 98.56 344 VAL B O 1
ATOM 5771 N N . ASP B 1 345 ? 6.414 16.594 4.613 1 98.69 345 ASP B N 1
ATOM 5772 C CA . ASP B 1 345 ? 6.59 16.031 3.277 1 98.69 345 ASP B CA 1
ATOM 5773 C C . ASP B 1 345 ? 5.781 16.812 2.242 1 98.69 345 ASP B C 1
ATOM 5775 O O . ASP B 1 345 ? 4.684 17.297 2.531 1 98.69 345 ASP B O 1
ATOM 5779 N N . VAL B 1 346 ? 6.371 16.969 1.1 1 98.62 346 VAL B N 1
ATOM 5780 C CA . VAL B 1 346 ? 5.668 17.5 -0.065 1 98.62 346 VAL B CA 1
ATOM 5781 C C . VAL B 1 346 ? 5.379 16.375 -1.053 1 98.62 346 VAL B C 1
ATOM 5783 O O . VAL B 1 346 ? 6.301 15.75 -1.581 1 98.62 346 VAL B O 1
ATOM 5786 N N . ILE B 1 347 ? 4.098 16.156 -1.338 1 98.12 347 ILE B N 1
ATOM 5787 C CA . ILE B 1 347 ? 3.66 14.992 -2.092 1 98.12 347 ILE B CA 1
ATOM 5788 C C . ILE B 1 347 ? 3.068 15.43 -3.43 1 98.12 347 ILE B C 1
ATOM 5790 O O . ILE B 1 347 ? 2.312 16.406 -3.492 1 98.12 347 ILE B O 1
ATOM 5794 N N . ASP B 1 348 ? 3.449 14.758 -4.488 1 97 348 ASP B N 1
ATOM 5795 C CA . ASP B 1 348 ? 2.814 14.922 -5.793 1 97 348 ASP B CA 1
ATOM 5796 C C . ASP B 1 348 ? 1.393 14.367 -5.789 1 97 348 ASP B C 1
ATOM 5798 O O . ASP B 1 348 ? 1.189 13.172 -5.566 1 97 348 ASP B O 1
ATOM 5802 N N . PRO B 1 349 ? 0.398 15.203 -6.098 1 93.94 349 PRO B N 1
ATOM 5803 C CA . PRO B 1 349 ? -0.99 14.75 -5.992 1 93.94 349 PRO B CA 1
ATOM 5804 C C . PRO B 1 349 ? -1.351 13.703 -7.047 1 93.94 349 PRO B C 1
ATOM 5806 O O . PRO B 1 349 ? -2.359 13.008 -6.914 1 93.94 349 PRO B O 1
ATOM 5809 N N . GLU B 1 350 ? -0.609 13.555 -8.055 1 90.31 350 GLU B N 1
ATOM 5810 C CA . GLU B 1 350 ? -0.914 12.625 -9.141 1 90.31 350 GLU B CA 1
ATOM 5811 C C . GLU B 1 350 ? -0.227 11.281 -8.922 1 90.31 350 GLU B C 1
ATOM 5813 O O . GLU B 1 350 ? -0.885 10.234 -8.906 1 90.31 350 GLU B O 1
ATOM 5818 N N . THR B 1 351 ? 1.083 11.375 -8.672 1 94.25 351 THR B N 1
ATOM 5819 C CA . THR B 1 351 ? 1.851 10.141 -8.586 1 94.25 351 THR B CA 1
ATOM 5820 C C . THR B 1 351 ? 1.877 9.617 -7.148 1 94.25 351 THR B C 1
ATOM 5822 O O . THR B 1 351 ? 2.176 8.445 -6.914 1 94.25 351 THR B O 1
ATOM 5825 N N . GLY B 1 352 ? 1.663 10.539 -6.215 1 96.38 352 GLY B N 1
ATOM 5826 C CA . GLY B 1 352 ? 1.721 10.164 -4.809 1 96.38 352 GLY B CA 1
ATOM 5827 C C . GLY B 1 352 ? 3.135 10.117 -4.266 1 96.38 352 GLY B C 1
ATOM 5828 O O . GLY B 1 352 ? 3.342 9.805 -3.09 1 96.38 352 GLY B O 1
ATOM 5829 N N . LEU B 1 353 ? 4.125 10.453 -5.062 1 97.5 353 LEU B N 1
ATOM 5830 C CA . LEU B 1 353 ? 5.508 10.414 -4.605 1 97.5 353 LEU B CA 1
ATOM 5831 C C . LEU B 1 353 ? 5.797 11.547 -3.629 1 97.5 353 LEU B C 1
ATOM 5833 O O . LEU B 1 353 ? 5.359 12.68 -3.842 1 97.5 353 LEU B O 1
ATOM 5837 N N . ALA B 1 354 ? 6.473 11.234 -2.551 1 98.06 354 ALA B N 1
ATOM 5838 C CA . ALA B 1 354 ? 7.09 12.305 -1.776 1 98.06 354 ALA B CA 1
ATOM 5839 C C . ALA B 1 354 ? 8.242 12.945 -2.549 1 98.06 354 ALA B C 1
ATOM 5841 O O . ALA B 1 354 ? 9.234 12.289 -2.857 1 98.06 354 ALA B O 1
ATOM 5842 N N . LEU B 1 355 ? 8.094 14.188 -2.809 1 98.31 355 LEU B N 1
ATOM 5843 C CA . LEU B 1 355 ? 9.094 14.875 -3.617 1 98.31 355 LEU B CA 1
ATOM 5844 C C . LEU B 1 355 ? 10.258 15.352 -2.752 1 98.31 355 LEU B C 1
ATOM 5846 O O . LEU B 1 355 ? 11.391 15.445 -3.227 1 98.31 355 LEU B O 1
ATOM 5850 N N . GLY B 1 356 ? 9.984 15.656 -1.577 1 98.44 356 GLY B N 1
ATOM 5851 C CA . GLY B 1 356 ? 10.977 16.078 -0.602 1 98.44 356 GLY B CA 1
ATOM 5852 C C . GLY B 1 356 ? 10.391 16.375 0.765 1 98.44 356 GLY B C 1
ATOM 5853 O O . GLY B 1 356 ? 9.172 16.266 0.956 1 98.44 356 GLY B O 1
ATOM 5854 N N . SER B 1 357 ? 11.297 16.656 1.711 1 98.19 357 SER B N 1
ATOM 5855 C CA . SER B 1 357 ? 10.898 16.953 3.082 1 98.19 357 SER B CA 1
ATOM 5856 C C . SER B 1 357 ? 11.531 18.25 3.576 1 98.19 357 SER B C 1
ATOM 5858 O O . SER B 1 357 ? 12.711 18.5 3.318 1 98.19 357 SER B O 1
ATOM 5860 N N . ILE B 1 358 ? 10.719 19.047 4.207 1 98.44 358 ILE B N 1
ATOM 5861 C CA . ILE B 1 358 ? 11.188 20.203 4.98 1 98.44 358 ILE B CA 1
ATOM 5862 C C . ILE B 1 358 ? 11.438 19.781 6.426 1 98.44 358 ILE B C 1
ATOM 5864 O O . ILE B 1 358 ? 10.492 19.469 7.164 1 98.44 358 ILE B O 1
ATOM 5868 N N . ARG B 1 359 ? 12.625 19.875 6.84 1 97.31 359 ARG B N 1
ATOM 5869 C CA . ARG B 1 359 ? 13 19.297 8.133 1 97.31 359 ARG B CA 1
ATOM 5870 C C . ARG B 1 359 ? 12.828 20.312 9.25 1 97.31 359 ARG B C 1
ATOM 5872 O O . ARG B 1 359 ? 12.984 21.516 9.031 1 97.31 359 ARG B O 1
ATOM 5879 N N . VAL B 1 360 ? 12.461 19.875 10.414 1 95.44 360 VAL B N 1
ATOM 5880 C CA . VAL B 1 360 ? 12.305 20.75 11.562 1 95.44 360 VAL B CA 1
ATOM 5881 C C . VAL B 1 360 ? 13.398 20.469 12.586 1 95.44 360 VAL B C 1
ATOM 5883 O O . VAL B 1 360 ? 13.219 20.688 13.781 1 95.44 360 VAL B O 1
ATOM 5886 N N . GLY B 1 361 ? 14.414 19.938 12.031 1 84.81 361 GLY B N 1
ATOM 5887 C CA . GLY B 1 361 ? 15.555 19.609 12.875 1 84.81 361 GLY B CA 1
ATOM 5888 C C . GLY B 1 361 ? 15.469 18.219 13.469 1 84.81 361 GLY B C 1
ATOM 5889 O O . GLY B 1 361 ? 14.492 17.5 13.258 1 84.81 361 GLY B O 1
ATOM 5890 N N . GLY B 1 362 ? 16.5 17.625 13.945 1 75.62 362 GLY B N 1
ATOM 5891 C CA . GLY B 1 362 ? 16.547 16.297 14.547 1 75.62 362 GLY B CA 1
ATOM 5892 C C . GLY B 1 362 ? 16.141 16.281 16 1 75.62 362 GLY B C 1
ATOM 5893 O O . GLY B 1 362 ? 15.469 17.203 16.469 1 75.62 362 GLY B O 1
ATOM 5894 N N . GLY B 1 363 ? 16.172 15.18 16.609 1 80.06 363 GLY B N 1
ATOM 5895 C CA . GLY B 1 363 ? 15.867 15.016 18.016 1 80.06 363 GLY B CA 1
ATOM 5896 C C . GLY B 1 363 ? 14.391 14.781 18.297 1 80.06 363 GLY B C 1
ATOM 5897 O O . GLY B 1 363 ? 13.766 13.922 17.656 1 80.06 363 GLY B O 1
ATOM 5898 N N . ASP B 1 364 ? 13.836 15.625 19.297 1 86.56 364 ASP B N 1
ATOM 5899 C CA . ASP B 1 364 ? 12.469 15.383 19.75 1 86.56 364 ASP B CA 1
ATOM 5900 C C . ASP B 1 364 ? 11.477 16.266 18.984 1 86.56 364 ASP B C 1
ATOM 5902 O O . ASP B 1 364 ? 10.273 16.203 19.234 1 86.56 364 ASP B O 1
ATOM 5906 N N . ASN B 1 365 ? 11.977 17.062 18.094 1 90.94 365 ASN B N 1
ATOM 5907 C CA . ASN B 1 365 ? 11.094 17.906 17.297 1 90.94 365 ASN B CA 1
ATOM 5908 C C . ASN B 1 365 ? 10.203 17.078 16.375 1 90.94 365 ASN B C 1
ATOM 5910 O O . ASN B 1 365 ? 10.641 16.062 15.82 1 90.94 365 ASN B O 1
ATOM 5914 N N . LEU B 1 366 ? 8.953 17.516 16.266 1 94.88 366 LEU B N 1
ATOM 5915 C CA . LEU B 1 366 ? 8.016 16.875 15.367 1 94.88 366 LEU B CA 1
ATOM 5916 C C . LEU B 1 366 ? 7.184 17.906 14.617 1 94.88 366 LEU B C 1
ATOM 5918 O O . LEU B 1 366 ? 6.641 18.828 15.227 1 94.88 366 LEU B O 1
ATOM 5922 N N . ALA B 1 367 ? 7.168 17.781 13.328 1 97.5 367 ALA B N 1
ATOM 5923 C CA . ALA B 1 367 ? 6.227 18.578 12.531 1 97.5 367 ALA B CA 1
ATOM 5924 C C . ALA B 1 367 ? 4.832 17.953 12.555 1 97.5 367 ALA B C 1
ATOM 5926 O O . ALA B 1 367 ? 4.656 16.797 12.172 1 97.5 367 ALA B O 1
ATOM 5927 N N . VAL B 1 368 ? 3.85 18.719 12.922 1 97.75 368 VAL B N 1
ATOM 5928 C CA . VAL B 1 368 ? 2.514 18.172 13.125 1 97.75 368 VAL B CA 1
ATOM 5929 C C . VAL B 1 368 ? 1.552 18.766 12.094 1 97.75 368 VAL B C 1
ATOM 5931 O O . VAL B 1 368 ? 0.83 18.031 11.414 1 97.75 368 VAL B O 1
ATOM 5934 N N . SER B 1 369 ? 1.525 20.031 11.93 1 98.38 369 SER B N 1
ATOM 5935 C CA . SER B 1 369 ? 0.603 20.688 11.008 1 98.38 369 SER B CA 1
ATOM 5936 C C . SER B 1 369 ? 1.232 21.938 10.391 1 98.38 369 SER B C 1
ATOM 5938 O O . SER B 1 369 ? 2.309 22.375 10.812 1 98.38 369 SER B O 1
ATOM 5940 N N . VAL B 1 370 ? 0.544 22.484 9.359 1 98.44 370 VAL B N 1
ATOM 5941 C CA . VAL B 1 370 ? 1.153 23.562 8.602 1 98.44 370 VAL B CA 1
ATOM 5942 C C . VAL B 1 370 ? 0.095 24.609 8.25 1 98.44 370 VAL B C 1
ATOM 5944 O O . VAL B 1 370 ? -1.099 24.297 8.195 1 98.44 370 VAL B O 1
ATOM 5947 N N . ALA B 1 371 ? 0.517 25.812 7.996 1 97.88 371 ALA B N 1
ATOM 5948 C CA . ALA B 1 371 ? -0.277 26.906 7.43 1 97.88 371 ALA B CA 1
ATOM 5949 C C . ALA B 1 371 ? 0.525 27.688 6.398 1 97.88 371 ALA B C 1
ATOM 5951 O O . ALA B 1 371 ? 1.686 28.031 6.633 1 97.88 371 ALA B O 1
ATOM 5952 N N . PHE B 1 372 ? -0.12 27.969 5.297 1 96.5 372 PHE B N 1
ATOM 5953 C CA . PHE B 1 372 ? 0.556 28.672 4.215 1 96.5 372 PHE B CA 1
ATOM 5954 C C . PHE B 1 372 ? 0.49 30.172 4.43 1 96.5 372 PHE B C 1
ATOM 5956 O O . PHE B 1 372 ? -0.533 30.703 4.879 1 96.5 372 PHE B O 1
ATOM 5963 N N . GLY B 1 373 ? 1.507 30.875 4.133 1 94.75 373 GLY B N 1
ATOM 5964 C CA . GLY B 1 373 ? 1.546 32.281 3.814 1 94.75 373 GLY B CA 1
ATOM 5965 C C . GLY B 1 373 ? 1.954 32.562 2.379 1 94.75 373 GLY B C 1
ATOM 5966 O O . GLY B 1 373 ? 1.891 31.672 1.527 1 94.75 373 GLY B O 1
ATOM 5967 N N . GLU B 1 374 ? 2.203 33.812 2.086 1 93.19 374 GLU B N 1
ATOM 5968 C CA . GLU B 1 374 ? 2.699 34.156 0.757 1 93.19 374 GLU B CA 1
ATOM 5969 C C . GLU B 1 374 ? 4.18 33.812 0.616 1 93.19 374 GLU B C 1
ATOM 5971 O O . GLU B 1 374 ? 5.035 34.531 1.138 1 93.19 374 GLU B O 1
ATOM 5976 N N . HIS B 1 375 ? 4.484 32.781 -0.111 1 95.44 375 HIS B N 1
ATOM 5977 C CA . HIS B 1 375 ? 5.84 32.281 -0.307 1 95.44 375 HIS B CA 1
ATOM 5978 C C . HIS B 1 375 ? 6.488 31.922 1.022 1 95.44 375 HIS B C 1
ATOM 5980 O O . HIS B 1 375 ? 7.68 32.156 1.23 1 95.44 375 HIS B O 1
ATOM 5986 N N . GLU B 1 376 ? 5.703 31.453 1.914 1 96.5 376 GLU B N 1
ATOM 5987 C CA . GLU B 1 376 ? 6.18 31.016 3.221 1 96.5 376 GLU B CA 1
ATOM 5988 C C . GLU B 1 376 ? 5.277 29.938 3.805 1 96.5 376 GLU B C 1
ATOM 5990 O O . GLU B 1 376 ? 4.137 29.766 3.367 1 96.5 376 GLU B O 1
ATOM 5995 N N . LEU B 1 377 ? 5.766 29.203 4.727 1 97.69 377 LEU B N 1
ATOM 5996 C CA . LEU B 1 377 ? 5.078 28.109 5.426 1 97.69 377 LEU B CA 1
ATOM 5997 C C . LEU B 1 377 ? 5.348 28.172 6.926 1 97.69 377 LEU B C 1
ATOM 5999 O O . LEU B 1 377 ? 6.48 28.422 7.348 1 97.69 377 LEU B O 1
ATOM 6003 N N . TRP B 1 378 ? 4.297 28.109 7.648 1 98.44 378 TRP B N 1
ATOM 6004 C CA . TRP B 1 378 ? 4.398 27.969 9.094 1 98.44 378 TRP B CA 1
ATOM 6005 C C . TRP B 1 378 ? 4.152 26.516 9.523 1 98.44 378 TRP B C 1
ATOM 6007 O O . TRP B 1 378 ? 3.15 25.922 9.133 1 98.44 378 TRP B O 1
ATOM 6017 N N . ILE B 1 379 ? 5.086 26 10.328 1 98.56 379 ILE B N 1
ATOM 6018 C CA . ILE B 1 379 ? 4.988 24.641 10.852 1 98.56 379 ILE B CA 1
ATOM 6019 C C . ILE B 1 379 ? 4.812 24.688 12.367 1 98.56 379 ILE B C 1
ATOM 6021 O O . ILE B 1 379 ? 5.547 25.391 13.062 1 98.56 379 ILE B O 1
ATOM 6025 N N . VAL B 1 380 ? 3.801 24.016 12.883 1 98.38 380 VAL B N 1
ATOM 6026 C CA . VAL B 1 380 ? 3.658 23.859 14.328 1 98.38 380 VAL B CA 1
ATOM 6027 C C . VAL B 1 380 ? 3.742 22.375 14.703 1 98.38 380 VAL B C 1
ATOM 6029 O O . VAL B 1 380 ? 3.342 21.516 13.922 1 98.38 380 VAL B O 1
ATOM 6032 N N . GLY B 1 381 ? 4.277 22.156 15.812 1 97 381 GLY B N 1
ATOM 6033 C CA . GLY B 1 381 ? 4.379 20.781 16.281 1 97 381 GLY B CA 1
ATOM 6034 C C . GLY B 1 381 ? 4.965 20.672 17.672 1 97 381 GLY B C 1
ATOM 6035 O O . GLY B 1 381 ? 4.711 21.516 18.531 1 97 381 GLY B O 1
ATOM 6036 N N . ARG B 1 382 ? 5.535 19.469 17.922 1 95.5 382 ARG B N 1
ATOM 6037 C CA . ARG B 1 382 ? 6.27 19.297 19.172 1 95.5 382 ARG B CA 1
ATOM 6038 C C . ARG B 1 382 ? 7.57 20.094 19.156 1 95.5 382 ARG B C 1
ATOM 6040 O O . ARG B 1 382 ? 8.406 19.906 18.266 1 95.5 382 ARG B O 1
ATOM 6047 N N . GLY B 1 383 ? 7.68 21 20.047 1 93.75 383 GLY B N 1
ATOM 6048 C CA . GLY B 1 383 ? 8.836 21.875 20.109 1 93.75 383 GLY B CA 1
ATOM 6049 C C . GLY B 1 383 ? 8.5 23.328 19.766 1 93.75 383 GLY B C 1
ATOM 6050 O O . GLY B 1 383 ? 9.32 24.219 19.984 1 93.75 383 GLY B O 1
ATOM 6051 N N . GLY B 1 384 ? 7.391 23.547 19.156 1 96.12 384 GLY B N 1
ATOM 6052 C CA . GLY B 1 384 ? 6.977 24.922 18.969 1 96.12 384 GLY B CA 1
ATOM 6053 C C . GLY B 1 384 ? 6.645 25.266 17.531 1 96.12 384 GLY B C 1
ATOM 6054 O O . GLY B 1 384 ? 5.82 24.594 16.906 1 96.12 384 GLY B O 1
ATOM 6055 N N . VAL B 1 385 ? 7.23 26.406 17.016 1 98.19 385 VAL B N 1
ATOM 6056 C CA . VAL B 1 385 ? 6.855 26.938 15.711 1 98.19 385 VAL B CA 1
ATOM 6057 C C . VAL B 1 385 ? 8.102 27.125 14.852 1 98.19 385 VAL B C 1
ATOM 6059 O O . VAL B 1 385 ? 9.109 27.656 15.32 1 98.19 385 VAL B O 1
ATOM 6062 N N . TRP B 1 386 ? 8.055 26.625 13.617 1 98.25 386 TRP B N 1
ATOM 6063 C CA . TRP B 1 386 ? 9.07 26.891 12.602 1 98.25 386 TRP B CA 1
ATOM 6064 C C . TRP B 1 386 ? 8.508 27.766 11.484 1 98.25 386 TRP B C 1
ATOM 6066 O O . TRP B 1 386 ? 7.348 27.625 11.094 1 98.25 386 TRP B O 1
ATOM 6076 N N . HIS B 1 387 ? 9.328 28.703 11.047 1 98.31 387 HIS B N 1
ATOM 6077 C CA . HIS B 1 387 ? 9.023 29.547 9.898 1 98.31 387 HIS B CA 1
ATOM 6078 C C . HIS B 1 387 ? 9.891 29.172 8.703 1 98.31 387 HIS B C 1
ATOM 6080 O O . HIS B 1 387 ? 11.117 29.156 8.797 1 98.31 387 HIS B O 1
ATOM 6086 N N . VAL B 1 388 ? 9.273 28.766 7.641 1 98.12 388 VAL B N 1
ATOM 6087 C CA . VAL B 1 388 ? 9.953 28.531 6.371 1 98.12 388 VAL B CA 1
ATOM 6088 C C . VAL B 1 388 ? 9.719 29.719 5.434 1 98.12 388 VAL B C 1
ATOM 6090 O O . VAL B 1 388 ? 8.648 29.828 4.824 1 98.12 388 VAL B O 1
ATOM 6093 N N . SER B 1 389 ? 10.688 30.531 5.199 1 96.69 389 SER B N 1
ATOM 6094 C CA . SER B 1 389 ? 10.562 31.719 4.355 1 96.69 389 SER B CA 1
ATOM 6095 C C . SER B 1 389 ? 11.141 31.469 2.967 1 96.69 389 SER B C 1
ATOM 6097 O O . SER B 1 389 ? 11.914 30.531 2.768 1 96.69 389 SER B O 1
ATOM 6099 N N . GLY B 1 390 ? 10.695 32.188 2.018 1 95.94 390 GLY B N 1
ATOM 6100 C CA . GLY B 1 390 ? 11.32 32.219 0.702 1 95.94 390 GLY B CA 1
ATOM 6101 C C . GLY B 1 390 ? 10.93 31.047 -0.174 1 95.94 390 GLY B C 1
ATOM 6102 O O . GLY B 1 390 ? 11.625 30.734 -1.139 1 95.94 390 GLY B O 1
ATOM 6103 N N . ILE B 1 391 ? 9.883 30.344 0.206 1 95.5 391 ILE B N 1
ATOM 6104 C CA . ILE B 1 391 ? 9.438 29.234 -0.639 1 95.5 391 ILE B CA 1
ATOM 6105 C C . ILE B 1 391 ? 8.844 29.781 -1.932 1 95.5 391 ILE B C 1
ATOM 6107 O O . ILE B 1 391 ? 8.172 30.812 -1.923 1 95.5 391 ILE B O 1
ATOM 6111 N N . ARG B 1 392 ? 9.047 29.047 -3.049 1 92.12 392 ARG B N 1
ATOM 6112 C CA . ARG B 1 392 ? 8.531 29.516 -4.328 1 92.12 392 ARG B CA 1
ATOM 6113 C C . ARG B 1 392 ? 7.031 29.281 -4.434 1 92.12 392 ARG B C 1
ATOM 6115 O O . ARG B 1 392 ? 6.301 30.109 -4.992 1 92.12 392 ARG B O 1
ATOM 6122 N N . ASP B 1 393 ? 6.613 28.141 -3.934 1 85.81 393 ASP B N 1
ATOM 6123 C CA . ASP B 1 393 ? 5.184 27.844 -3.98 1 85.81 393 ASP B CA 1
ATOM 6124 C C . ASP B 1 393 ? 4.398 28.75 -3.041 1 85.81 393 ASP B C 1
ATOM 6126 O O . ASP B 1 393 ? 4.98 29.562 -2.316 1 85.81 393 ASP B O 1
ATOM 6130 N N . ARG B 1 394 ? 3.027 28.703 -3.191 1 79.06 394 ARG B N 1
ATOM 6131 C CA . ARG B 1 394 ? 2.184 29.641 -2.459 1 79.06 394 ARG B CA 1
ATOM 6132 C C . ARG B 1 394 ? 0.816 29.031 -2.166 1 79.06 394 ARG B C 1
ATOM 6134 O O . ARG B 1 394 ? 0.488 27.953 -2.67 1 79.06 394 ARG B O 1
ATOM 6141 N N . PRO B 1 395 ? 0.16 29.594 -1.252 1 76 395 PRO B N 1
ATOM 6142 C CA . PRO B 1 395 ? -1.162 29.078 -0.895 1 76 395 PRO B CA 1
ATOM 6143 C C . PRO B 1 395 ? -2.15 29.125 -2.057 1 76 395 PRO B C 1
ATOM 6145 O O . PRO B 1 395 ? -1.926 29.859 -3.031 1 76 395 PRO B O 1
ATOM 6148 N N . PRO B 1 396 ? -3.156 28.25 -1.891 1 68.25 396 PRO B N 1
ATOM 6149 C CA . PRO B 1 396 ? -4.18 28.312 -2.938 1 68.25 396 PRO B CA 1
ATOM 6150 C C . PRO B 1 396 ? -4.801 29.688 -3.08 1 68.25 396 PRO B C 1
ATOM 6152 O O . PRO B 1 396 ? -4.828 30.469 -2.117 1 68.25 396 PRO B O 1
#

Secondary structure (DSSP, 8-state):
-----------GGGGGSPPPPGGGTT-SS-EEE--TTSHHHHS--S-EE--TTS-GGG-EES-HHHHHHHHHHTT-SEEESSTHHHHHH-TT-EEEEEEE--SS-EEEEEEETTTTEEEEEE-STTSTBTTB---EEEEETTTTEEEEE--BS---SEEEEEEETTEEEEEE--BTTB---EEEE-TTT-BEEEEE--BTTBPP--EEEEEE-TTS-EEEEE-SHHHHTTSS-S--SSS-EEEEE-TTT--EEEEEE-SS-B---EEEEETTEEEEEEEB-TTEE-SSS-EE-TTS---EEEEEE-GGG-EEEEEEEE--SSS---SEEE-TT--EEEE-BSEEEEE-TTT--EEEEEE--STT-EEEEEEEETTEEEEEEETEEEEEES-S----/-----------GGGGG-PPPPGGGTT-SS-EEE--TTSHHHHS--S-EE--TTS-GGG-EES-HHHHHHHHHHTT-SEEESSTHHHHHH-TT-EEEEEEE--SS-EEEEEEETTTTEEEEEE-STTSTBTTB-S-EEEEETTTTEEEEE--BS---SEEEEEEETTEEEEEE--BTTB---EEEE-TTT-BEEEEE--BTTBPP--EEEEEE-TTS-EEEEE-SHHHHTTSS-S--SSS-EEEEE-TTT--EEEEEE-SS-B---EEEEETTEEEEEEEB-TTEE-SSS-EE-TTS---EEEEEE-GGG-EEEEEEEE--SSS---SEEE-TT--EEEE-BSEEEEE-TTT--EEEEEE--STT-EEEEEEEETTEEEEEEETEEEEEES-S----

pLDDT: mean 92.67, std 12.09, range [28.39, 98.88]

Foldseek 3Di:
DPPPPPPPPPPLLCQQFDDDPPQQPVFPWFETEGEVVRVCSVDPDADWDDDQADDPLPIDGDDPSSVSNSVSVLRGQKYFHANVVCVQFHRHKDKDDLDFDAQAWKAAWEADPVQRKIKIAGAAPPPDPNGKDQWTWIANNVVRDIDIDAAVPTDIAWAHWYQDPQWIWTWHQAAAPFAIFIWIARPPRSYIGTLGADQVNHGARTWHYWDAEPQGKIKTWGWNVCVLRPRYVDDGPAATFIWIADRPPRHIDTADGDNATWAAWEWYQDPNWIKIKTFTQRQFGRPPHTDGHSPGGQFIWMFTQDPPRHTHDIDRLDHDSHRHWHAWYAFPVGWIWTWSFQFTFTADRVNSDGRMGRGPGDDSDGFHYWYWDAQKIWTGTRRGIMIIHRTPTGHD/DDPPPPPPPPPPLCQQFDDDPPQQPVFPWFETEGEVVRVCNVDPDADWDDDQADDPLPIDGDDPSSVVNSVSVQRGQKYFHANVVCVQFHRHKDKDDLDFDAQFWKAAWEADPVQRKIKIAGAAPPPDPNGKDQWTWIANNVVRDIDIDAAVPTDIAWAHWYQDPQWIWTWHQAAAPFAIFIWIARPPRSYIDTLGAAQVNHGARTWHYWDAEPQGKIKIKGWNVCVLRPRYVDDGPAATFIWIADRPVRHIDTADGDNATWAAWEWYQDPNWIKIKTFGQRQFGRPPHTDGHSPGGQFIWMFTQDPPGHTDDIDRLDDDSHRHWHAWYAAPVGWIWTWHFQFIFTADPPNSDGRMGRGPGDDSDGFHYWYWDAQKIWTGTRRGIMIIHRTPTGHD

Solvent-accessible surface area (backbone atoms only — not comparable to full-atom values): 38862 Å² total; per-residue (Å²): 136,83,79,77,76,76,72,75,64,76,74,73,70,52,64,55,43,51,83,71,60,76,79,46,76,76,30,68,41,44,72,43,35,53,30,66,86,36,63,53,53,67,51,72,65,75,54,71,51,70,58,64,59,39,49,79,49,68,41,48,61,66,32,65,60,60,48,53,42,21,56,53,55,48,66,26,37,32,40,27,45,36,76,64,36,53,67,44,36,38,43,62,20,35,75,40,82,75,40,86,45,70,83,41,47,24,34,28,36,24,46,39,80,90,77,42,31,36,36,29,24,70,48,39,60,80,42,66,66,83,19,44,22,54,52,33,40,40,29,34,70,86,76,66,49,73,46,77,44,63,37,48,63,61,53,46,29,54,26,12,32,41,64,54,94,85,26,36,38,36,25,11,22,19,30,84,86,43,49,11,33,40,30,40,29,37,77,84,81,28,43,46,44,80,60,33,38,48,60,76,56,20,53,46,49,5,26,36,19,41,32,60,37,96,86,50,29,37,36,38,16,28,10,57,62,25,40,45,62,58,38,20,85,56,78,64,59,50,52,18,30,32,30,38,26,39,59,85,38,49,42,72,40,63,39,44,74,42,91,48,25,34,30,17,31,30,50,42,71,58,96,87,39,40,36,38,39,40,26,24,38,24,21,63,39,40,70,97,57,71,42,77,40,90,86,37,46,34,41,28,31,35,26,40,44,45,66,74,46,26,34,30,62,78,37,84,39,35,64,58,86,21,45,39,41,35,26,41,43,56,32,50,86,50,42,32,39,29,10,24,31,54,14,32,35,35,27,39,75,84,79,22,45,66,24,24,34,43,38,65,45,58,82,84,34,28,30,30,24,55,26,56,38,86,26,25,39,38,35,29,7,25,33,29,36,34,42,33,40,46,25,60,46,40,48,99,135,84,79,78,75,76,72,78,67,78,76,77,65,55,64,55,45,54,82,73,60,77,78,45,74,76,30,68,40,45,74,43,35,52,30,33,68,36,63,52,52,17,39,68,66,75,52,64,39,42,55,52,62,40,49,62,51,68,38,48,57,67,32,64,56,60,46,53,41,21,55,54,56,47,67,26,37,32,41,27,45,36,77,68,35,53,69,44,35,37,41,62,21,34,74,41,82,76,40,85,46,69,82,42,45,24,34,26,37,24,46,38,82,89,78,41,31,37,35,29,26,69,50,40,62,80,42,68,66,83,19,45,23,54,50,32,40,40,30,34,68,85,77,67,49,72,45,78,45,63,35,47,63,60,53,47,29,55,27,12,32,40,63,54,96,84,26,36,39,35,25,10,22,20,29,84,88,45,49,10,32,38,31,41,30,37,77,82,81,28,42,46,44,83,75,43,54,56,59,95,83,36,66,46,46,5,25,37,18,40,32,62,37,96,87,51,29,37,37,36,16,27,9,56,60,26,38,47,62,60,39,19,85,56,76,64,83,64,66,18,32,29,30,38,26,38,59,84,82,59,52,71,39,84,52,46,76,41,92,47,25,33,30,18,29,30,51,44,73,56,96,88,40,39,37,37,38,40,25,23,37,24,19,63,40,39,71,97,56,72,43,78,40,63,74,34,45,35,41,29,30,36,27,40,44,42,87,95,47,48,63,39,65,63,22,48,37,30,55,58,86,22,44,39,42,35,26,42,43,54,33,48,88,50,42,33,39,29,9,24,31,53,13,32,34,34,27,38,75,72,36,22,45,63,24,25,34,44,38,64,44,58,84,83,34,26,30,30,23,56,26,58,39,88,25,28,39,39,37,30,8,25,34,30,34,34,41,31,40,46,25,60,44,41,47,100

Organism: NCBI:txid1208366